Protein AF-0000000066281219 (afdb_homodimer)

Foldseek 3Di:
DAFAAEEEEEPLLVVLCVPPPAAEAECPPPDDLAVVLVVLLQDDHHYYYYDDAAADDLLLNVLSQYAFEYCDQWDHHPPDIFGGLHHDHSVRSVVDHNVNVVVSVVVSQVVQAVLLVLLVLLVCQVPFAEEEQDFLSNLLPHQLLRHAFAYDFDAFAFLVRNDDDDDPVVFFFDDALLLLVCVQPQGHFQEEEAEACAQCPSVVVNCVVPVPSSLNHQYEYEDLRYDDDPDPSYHYHNDHDQALVVVVVVQDDDQTAYEYEADDQDDDDPPDPVNLVVVQVSQQSQQRSCQVCLAAHQKYKTKAAQRDPDQKDKHWAQTWADTGQAALPGLITIGMAGGNGDDSYDLVVGDHTDIDMHGSVSSNVSSNVHYHNTGRPVSSRSSSCNRGHHYDDLLPDPDQTAYEAEDPLQAPVCPVPVVSSVVSLQRHQKYKAFADPDDDPPGRGDHDQLLQQQLPQFDQFKWKFQSSLVLSVCCQPPVVSRPSNRRHRSSSSRSMIMMHGHHHAQLAAFSSAPSLRNLVVLVVVCVVVDPQLCVVQVVCVVVVHAADSSLLSCNVVSHTHHRVVSVVCSQAPQLQAALVSNVVSCVVSVGDDSDDDPVCRGHRPDDLVNHLVSLVSCLVVCVVVVHDSVSSVVVNVVSVVD/DAFAAEEEEEPLLVVLCVPPPAAEAECPPPDDLAVVLVVLLQDDHHYYYYDDAAADDLLLNVLSQYAFEYCDQWDHHPPDIFGGLHHDHSVRSVVDHNVNVVVSVVVSQVVQAVLLVLLVLLVCQVPFAEEEQDFLSNLLPHALQRHAFAYDFDAFAFLVRNDDDDDPVVFFFDDAQLLLVCLQPQGHFQEEEAEQCAQCVSVVVNCVVPVPSSLNHQYEYEDLRYDDDPDPSYHYHNDHDQALVVVVVVQDDDQTAYEYEADDQDDDDPPDPVNLVVVQVSQQSQQVSCQVCLAAHQKYKTKAAQRDPDQKDKHWAQTWAATGQAALPGLITIGMAGGNGDTSYDLVVGDHTDIDMHGSVSSNVSSNVHYDNTGRPVSSRSSSCNRGHHYDDLLPDPDQTAYEAEDPLQAPVCPVPVVSSVVSLQRHQKYKAFADPDDDPPGRGDHDQLLQQQLPQFDQFKWKFQSSLVLSVCCLPPVVSRPSNRRHRSSSSRSMIMMHGHHDAQLACFSSAPSLRNLVVLVVVCVVVDVQLCVVQVVCVVVVHAADSSLLSCLVVSHTHHRVVSVVCSQAPQLQAALVSNVVSCVVSVGDDSDDDPVCRGHRPDDLVNHLVSLVSCLVVCVVVVHDSVSSVVVNVVSVVD

pLDDT: mean 94.57, std 4.47, range [68.69, 98.88]

Structure (mmCIF, N/CA/C/O backbone):
data_AF-0000000066281219-model_v1
#
loop_
_entity.id
_entity.type
_entity.pdbx_description
1 polymer 'Core protein VP4'
#
loop_
_atom_site.group_PDB
_atom_site.id
_atom_site.type_symbol
_atom_site.label_atom_id
_atom_site.label_alt_id
_atom_site.label_comp_id
_atom_site.label_asym_id
_atom_site.label_entity_id
_atom_site.label_seq_id
_atom_site.pdbx_PDB_ins_code
_atom_site.Cartn_x
_atom_site.Cartn_y
_atom_site.Cartn_z
_atom_site.occupancy
_atom_site.B_iso_or_equiv
_atom_site.auth_seq_id
_atom_site.auth_comp_id
_atom_site.auth_asym_id
_atom_site.auth_atom_id
_atom_site.pdbx_PDB_model_num
ATOM 1 N N . MET A 1 1 ? 6.137 2.543 -6.082 1 82.38 1 MET A N 1
ATOM 2 C CA . MET A 1 1 ? 5.281 2.287 -7.238 1 82.38 1 MET A CA 1
ATOM 3 C C . MET A 1 1 ? 5.273 0.803 -7.59 1 82.38 1 MET A C 1
ATOM 5 O O . MET A 1 1 ? 6.309 0.137 -7.516 1 82.38 1 MET A O 1
ATOM 9 N N . GLU A 1 2 ? 4.109 0.336 -7.914 1 89.69 2 GLU A N 1
ATOM 10 C CA . GLU A 1 2 ? 3.953 -1.062 -8.305 1 89.69 2 GLU A CA 1
ATOM 11 C C . GLU A 1 2 ? 4.273 -1.262 -9.781 1 89.69 2 GLU A C 1
ATOM 13 O O . GLU A 1 2 ? 4.156 -0.329 -10.578 1 89.69 2 GLU A O 1
ATOM 18 N N . PRO A 1 3 ? 4.754 -2.402 -10.109 1 93.5 3 PRO A N 1
ATOM 19 C CA . PRO A 1 3 ? 5.043 -2.664 -11.523 1 93.5 3 PRO A CA 1
ATOM 20 C C . PRO A 1 3 ? 3.777 -2.803 -12.367 1 93.5 3 PRO A C 1
ATOM 22 O O . PRO A 1 3 ? 2.83 -3.479 -11.961 1 93.5 3 PRO A O 1
ATOM 25 N N . TYR A 1 4 ? 3.801 -2.188 -13.516 1 94.94 4 TYR A N 1
ATOM 26 C CA . TYR A 1 4 ? 2.689 -2.27 -14.461 1 94.94 4 TYR A CA 1
ATOM 27 C C . TYR A 1 4 ? 3.152 -2.826 -15.805 1 94.94 4 TYR A C 1
ATOM 29 O O . TYR A 1 4 ? 4.297 -2.609 -16.203 1 94.94 4 TYR A O 1
ATOM 37 N N . ALA A 1 5 ? 2.275 -3.436 -16.438 1 97.75 5 ALA A N 1
ATOM 38 C CA . ALA A 1 5 ? 2.613 -4.109 -17.688 1 97.75 5 ALA A CA 1
ATOM 39 C C . ALA A 1 5 ? 2.418 -3.178 -18.891 1 97.75 5 ALA A C 1
ATOM 41 O O . ALA A 1 5 ? 1.586 -2.27 -18.844 1 97.75 5 ALA A O 1
ATOM 42 N N . ILE A 1 6 ? 3.23 -3.361 -19.859 1 98.5 6 ILE A N 1
ATOM 43 C CA . ILE A 1 6 ? 2.99 -2.828 -21.188 1 98.5 6 ILE A CA 1
ATOM 44 C C . ILE A 1 6 ? 2.395 -3.918 -22.078 1 98.5 6 ILE A C 1
ATOM 46 O O . ILE A 1 6 ? 3.084 -4.871 -22.453 1 98.5 6 ILE A O 1
ATOM 50 N N . LEU A 1 7 ? 1.175 -3.754 -22.406 1 98.69 7 LEU A N 1
ATOM 51 C CA . LEU A 1 7 ? 0.46 -4.723 -23.219 1 98.69 7 LEU A CA 1
ATOM 52 C C . LEU A 1 7 ? 0.588 -4.379 -24.703 1 98.69 7 LEU A C 1
ATOM 54 O O . LEU A 1 7 ? -0.244 -3.652 -25.25 1 98.69 7 LEU A O 1
ATOM 58 N N . TYR A 1 8 ? 1.59 -4.965 -25.312 1 98.69 8 TYR A N 1
ATOM 59 C CA . TYR A 1 8 ? 1.803 -4.723 -26.734 1 98.69 8 TYR A CA 1
ATOM 60 C C . TYR A 1 8 ? 0.806 -5.508 -27.578 1 98.69 8 TYR A C 1
ATOM 62 O O . TYR A 1 8 ? 0.7 -6.73 -27.438 1 98.69 8 TYR A O 1
ATOM 70 N N . VAL A 1 9 ? 0.146 -4.816 -28.469 1 98.19 9 VAL A N 1
ATOM 71 C CA . VAL A 1 9 ? -0.824 -5.484 -29.328 1 98.19 9 VAL A CA 1
ATOM 72 C C . VAL A 1 9 ? -0.464 -5.246 -30.797 1 98.19 9 VAL A C 1
ATOM 74 O O . VAL A 1 9 ? -0.007 -4.156 -31.156 1 98.19 9 VAL A O 1
ATOM 77 N N . THR A 1 10 ? -0.626 -6.234 -31.594 1 96.38 10 THR A N 1
ATOM 78 C CA . THR A 1 10 ? -0.388 -6.078 -33.031 1 96.38 10 THR A CA 1
ATOM 79 C C . THR A 1 10 ? -1.51 -5.273 -33.688 1 96.38 10 THR A C 1
ATOM 81 O O . THR A 1 10 ? -2.549 -5.035 -33.062 1 96.38 10 THR A O 1
ATOM 84 N N . GLN A 1 11 ? -1.334 -4.906 -34.875 1 94.38 11 GLN A N 1
ATOM 85 C CA . GLN A 1 11 ? -2.168 -3.936 -35.562 1 94.38 11 GLN A CA 1
ATOM 86 C C . GLN A 1 11 ? -3.607 -4.43 -35.688 1 94.38 11 GLN A C 1
ATOM 88 O O . GLN A 1 11 ? -4.547 -3.639 -35.625 1 94.38 11 GLN A O 1
ATOM 93 N N . GLU A 1 12 ? -3.797 -5.703 -35.781 1 94.06 12 GLU A N 1
ATOM 94 C CA . GLU A 1 12 ? -5.121 -6.281 -36 1 94.06 12 GLU A CA 1
ATOM 95 C C . GLU A 1 12 ? -6.008 -6.094 -34.781 1 94.06 12 GLU A C 1
ATOM 97 O O . GLU A 1 12 ? -7.234 -6.18 -34.875 1 94.06 12 GLU A O 1
ATOM 102 N N . ILE A 1 13 ? -5.398 -5.801 -33.656 1 96.31 13 ILE A N 1
ATOM 103 C CA . ILE A 1 13 ? -6.141 -5.711 -32.406 1 96.31 13 ILE A CA 1
ATOM 104 C C . ILE A 1 13 ? -6.406 -4.246 -32.062 1 96.31 13 ILE A C 1
ATOM 106 O O . ILE A 1 13 ? -7.211 -3.945 -31.172 1 96.31 13 ILE A O 1
ATOM 110 N N . GLU A 1 14 ? -5.871 -3.312 -32.719 1 94.94 14 GLU A N 1
ATOM 111 C CA . GLU A 1 14 ? -5.84 -1.894 -32.375 1 94.94 14 GLU A CA 1
ATOM 112 C C . GLU A 1 14 ? -7.25 -1.31 -32.312 1 94.94 14 GLU A C 1
ATOM 114 O O . GLU A 1 14 ? -7.52 -0.417 -31.5 1 94.94 14 GLU A O 1
ATOM 119 N N . TYR A 1 15 ? -8.156 -1.756 -33.094 1 94.12 15 TYR A N 1
ATOM 120 C CA . TYR A 1 15 ? -9.492 -1.175 -33.156 1 94.12 15 TYR A CA 1
ATOM 121 C C . TYR A 1 15 ? -10.234 -1.355 -31.844 1 94.12 15 TYR A C 1
ATOM 123 O O . TYR A 1 15 ? -11.07 -0.528 -31.484 1 94.12 15 TYR A O 1
ATOM 131 N N . LEU A 1 16 ? -9.914 -2.42 -31.078 1 94.56 16 LEU A N 1
ATOM 132 C CA . LEU A 1 16 ? -10.562 -2.684 -29.797 1 94.56 16 LEU A CA 1
ATOM 133 C C . LEU A 1 16 ? -10.156 -1.637 -28.766 1 94.56 16 LEU A C 1
ATOM 135 O O . LEU A 1 16 ? -10.914 -1.368 -27.828 1 94.56 16 LEU A O 1
ATOM 139 N N . LEU A 1 17 ? -9.008 -1.038 -28.953 1 95.62 17 LEU A N 1
ATOM 140 C CA . LEU A 1 17 ? -8.43 -0.17 -27.938 1 95.62 17 LEU A CA 1
ATOM 141 C C . LEU A 1 17 ? -9.156 1.171 -27.891 1 95.62 17 LEU A C 1
ATOM 143 O O . LEU A 1 17 ? -9 1.931 -26.922 1 95.62 17 LEU A O 1
ATOM 147 N N . LYS A 1 18 ? -10 1.416 -28.812 1 92.5 18 LYS A N 1
ATOM 148 C CA . LYS A 1 18 ? -10.773 2.656 -28.828 1 92.5 18 LYS A CA 1
ATOM 149 C C . LYS A 1 18 ? -11.68 2.754 -27.609 1 92.5 18 LYS A C 1
ATOM 151 O O . LYS A 1 18 ? -11.969 3.852 -27.125 1 92.5 18 LYS A O 1
ATOM 156 N N . ASP A 1 19 ? -12.031 1.665 -27.125 1 91.62 19 ASP A N 1
ATOM 157 C CA . ASP A 1 19 ? -12.969 1.619 -26 1 91.62 19 ASP A CA 1
ATOM 158 C C . ASP A 1 19 ? -12.258 1.311 -24.688 1 91.62 19 ASP A C 1
ATOM 160 O O . ASP A 1 19 ? -12.898 1.036 -23.672 1 91.62 19 ASP A O 1
ATOM 164 N N . SER A 1 20 ? -10.93 1.367 -24.781 1 94.19 20 SER A N 1
ATOM 165 C CA . SER A 1 20 ? -10.172 1.039 -23.578 1 94.19 20 SER A CA 1
ATOM 166 C C . SER A 1 20 ? -10.109 2.223 -22.609 1 94.19 20 SER A C 1
ATOM 168 O O . SER A 1 20 ? -10.055 3.377 -23.047 1 94.19 20 SER A O 1
ATOM 170 N N . PHE A 1 21 ? -10.141 1.916 -21.359 1 94.56 21 PHE A N 1
ATOM 171 C CA . PHE A 1 21 ? -9.953 2.953 -20.359 1 94.56 21 PHE A CA 1
ATOM 172 C C . PHE A 1 21 ? -8.5 3.016 -19.906 1 94.56 21 PHE A C 1
ATOM 174 O O . PHE A 1 21 ? -8.102 3.939 -19.188 1 94.56 21 PHE A O 1
ATOM 181 N N . LEU A 1 22 ? -7.691 2.018 -20.312 1 96 22 LEU A N 1
ATOM 182 C CA . LEU A 1 22 ? -6.246 2.086 -20.125 1 96 22 LEU A CA 1
ATOM 183 C C . LEU A 1 22 ? -5.602 3.008 -21.156 1 96 22 LEU A C 1
ATOM 185 O O . LEU A 1 22 ? -6.109 3.15 -22.266 1 96 22 LEU A O 1
ATOM 189 N N . PRO A 1 23 ? -4.535 3.584 -20.766 1 94.06 23 PRO A N 1
ATOM 190 C CA . PRO A 1 23 ? -3.85 4.449 -21.734 1 94.06 23 PRO A CA 1
ATOM 191 C C . PRO A 1 23 ? -3.24 3.672 -22.891 1 94.06 23 PRO A C 1
ATOM 193 O O . PRO A 1 23 ? -3.027 2.461 -22.797 1 94.06 23 PRO A O 1
ATOM 196 N N . LYS A 1 24 ? -3.062 4.422 -23.969 1 95.25 24 LYS A N 1
ATOM 197 C CA . LYS A 1 24 ? -2.445 3.883 -25.172 1 95.25 24 LYS A CA 1
ATOM 198 C C . LYS A 1 24 ? -1.124 4.586 -25.469 1 95.25 24 LYS A C 1
ATOM 200 O O . LYS A 1 24 ? -1.029 5.812 -25.375 1 95.25 24 LYS A O 1
ATOM 205 N N . TRP A 1 25 ? -0.096 3.801 -25.781 1 96.44 25 TRP A N 1
ATOM 206 C CA . TRP A 1 25 ? 1.247 4.297 -26.047 1 96.44 25 TRP A CA 1
ATOM 207 C C . TRP A 1 25 ? 1.679 3.934 -27.469 1 96.44 25 TRP A C 1
ATOM 209 O O . TRP A 1 25 ? 1.761 2.752 -27.812 1 96.44 25 TRP A O 1
ATOM 219 N N . GLU A 1 26 ? 1.957 4.934 -28.281 1 96.81 26 GLU A N 1
ATOM 220 C CA . GLU A 1 26 ? 2.428 4.727 -29.641 1 96.81 26 GLU A CA 1
ATOM 221 C C . GLU A 1 26 ? 3.951 4.691 -29.703 1 96.81 26 GLU A C 1
ATOM 223 O O . GLU A 1 26 ? 4.617 5.672 -29.359 1 96.81 26 GLU A O 1
ATOM 228 N N . LEU A 1 27 ? 4.434 3.65 -30.219 1 97.06 27 LEU A N 1
ATOM 229 C CA . LEU A 1 27 ? 5.875 3.416 -30.188 1 97.06 27 LEU A CA 1
ATOM 230 C C . LEU A 1 27 ? 6.539 3.939 -31.469 1 97.06 27 LEU A C 1
ATOM 232 O O . LEU A 1 27 ? 7.758 4.113 -31.5 1 97.06 27 LEU A O 1
ATOM 236 N N . ASP A 1 28 ? 5.613 4.293 -32.375 1 92.56 28 ASP A N 1
ATOM 237 C CA . ASP A 1 28 ? 6.18 4.727 -33.656 1 92.56 28 ASP A CA 1
ATOM 238 C C . ASP A 1 28 ? 6.895 6.07 -33.5 1 92.56 28 ASP A C 1
ATOM 240 O O . ASP A 1 28 ? 6.355 7.004 -32.906 1 92.56 28 ASP A O 1
ATOM 244 N N . GLY A 1 29 ? 8.062 6.234 -33.75 1 90.5 29 GLY A N 1
ATOM 245 C CA . GLY A 1 29 ? 8.82 7.469 -33.656 1 90.5 29 GLY A CA 1
ATOM 246 C C . GLY A 1 29 ? 9.953 7.395 -32.656 1 90.5 29 GLY A C 1
ATOM 247 O O . GLY A 1 29 ? 10.844 8.242 -32.656 1 90.5 29 GLY A O 1
ATOM 248 N N . ILE A 1 30 ? 9.789 6.422 -31.781 1 94 30 ILE A N 1
ATOM 249 C CA . ILE A 1 30 ? 10.859 6.246 -30.812 1 94 30 ILE A CA 1
ATOM 250 C C . ILE A 1 30 ? 12.039 5.523 -31.453 1 94 30 ILE A C 1
ATOM 252 O O . ILE A 1 30 ? 11.922 4.355 -31.844 1 94 30 ILE A O 1
ATOM 256 N N . LYS A 1 31 ? 13.18 6.23 -31.469 1 90.69 31 LYS A N 1
ATOM 257 C CA . LYS A 1 31 ? 14.266 5.707 -32.281 1 90.69 31 LYS A CA 1
ATOM 258 C C . LYS A 1 31 ? 15.438 5.242 -31.422 1 90.69 31 LYS A C 1
ATOM 260 O O . LYS A 1 31 ? 16.297 4.496 -31.891 1 90.69 31 LYS A O 1
ATOM 265 N N . ASP A 1 32 ? 15.445 5.723 -30.188 1 91.5 32 ASP A N 1
ATOM 266 C CA . ASP A 1 32 ? 16.594 5.363 -29.375 1 91.5 32 ASP A CA 1
ATOM 267 C C . ASP A 1 32 ? 16.156 4.863 -28 1 91.5 32 ASP A C 1
ATOM 269 O O . ASP A 1 32 ? 15.039 5.133 -27.562 1 91.5 32 ASP A O 1
ATOM 273 N N . LEU A 1 33 ? 17.078 4.223 -27.344 1 91.62 33 LEU A N 1
ATOM 274 C CA . LEU A 1 33 ? 16.844 3.557 -26.078 1 91.62 33 LEU A CA 1
ATOM 275 C C . LEU A 1 33 ? 16.5 4.57 -24.984 1 91.62 33 LEU A C 1
ATOM 277 O O . LEU A 1 33 ? 15.648 4.305 -24.125 1 91.62 33 LEU A O 1
ATOM 281 N N . ASN A 1 34 ? 17.109 5.637 -25.031 1 92.94 34 ASN A N 1
ATOM 282 C CA . ASN A 1 34 ? 16.891 6.641 -24 1 92.94 34 ASN A CA 1
ATOM 283 C C . ASN A 1 34 ? 15.477 7.219 -24.062 1 92.94 34 ASN A C 1
ATOM 285 O O . ASN A 1 34 ? 14.836 7.43 -23.031 1 92.94 34 ASN A O 1
ATOM 289 N N . THR A 1 35 ? 15.086 7.477 -25.25 1 94.12 35 THR A N 1
ATOM 290 C CA . THR A 1 35 ? 13.742 8.008 -25.438 1 94.12 35 THR A CA 1
ATOM 291 C C . THR A 1 35 ? 12.695 6.977 -25.016 1 94.12 35 THR A C 1
ATOM 293 O O . THR A 1 35 ? 11.68 7.328 -24.422 1 94.12 35 THR A O 1
ATOM 296 N N . LEU A 1 36 ? 12.953 5.738 -25.328 1 95.69 36 LEU A N 1
ATOM 297 C CA . LEU A 1 36 ? 12.055 4.672 -24.906 1 95.69 36 LEU A CA 1
ATOM 298 C C . LEU A 1 36 ? 11.938 4.613 -23.391 1 95.69 36 LEU A C 1
ATOM 300 O O . LEU A 1 36 ? 10.836 4.523 -22.844 1 95.69 36 LEU A O 1
ATOM 304 N N . TRP A 1 37 ? 13.07 4.711 -22.766 1 95.5 37 TRP A N 1
ATOM 305 C CA . TRP A 1 37 ? 13.141 4.645 -21.312 1 95.5 37 TRP A CA 1
ATOM 306 C C . TRP A 1 37 ? 12.422 5.832 -20.672 1 95.5 37 TRP A C 1
ATOM 308 O O . TRP A 1 37 ? 11.672 5.668 -19.703 1 95.5 37 TRP A O 1
ATOM 318 N N . LEU A 1 38 ? 12.562 6.98 -21.234 1 93.38 38 LEU A N 1
ATOM 319 C CA . LEU A 1 38 ? 11.953 8.195 -20.703 1 93.38 38 LEU A CA 1
ATOM 320 C C . LEU A 1 38 ? 10.438 8.172 -20.875 1 93.38 38 LEU A C 1
ATOM 322 O O . LEU A 1 38 ? 9.695 8.484 -19.938 1 93.38 38 LEU A O 1
ATOM 326 N N . GLU A 1 39 ? 9.984 7.75 -22.016 1 94.5 39 GLU A N 1
ATOM 327 C CA . GLU A 1 39 ? 8.547 7.703 -22.266 1 94.5 39 GLU A CA 1
ATOM 328 C C . GLU A 1 39 ? 7.867 6.633 -21.422 1 94.5 39 GLU A C 1
ATOM 330 O O . GLU A 1 39 ? 6.809 6.879 -20.828 1 94.5 39 GLU A O 1
ATOM 335 N N . ARG A 1 40 ? 8.523 5.555 -21.359 1 95 40 ARG A N 1
ATOM 336 C CA . ARG A 1 40 ? 8.008 4.48 -20.516 1 95 40 ARG A CA 1
ATOM 337 C C . ARG A 1 40 ? 7.926 4.914 -19.062 1 95 40 ARG A C 1
ATOM 339 O O . ARG A 1 40 ? 6.996 4.535 -18.344 1 95 40 ARG A O 1
ATOM 346 N N . GLY A 1 41 ? 8.883 5.656 -18.688 1 93.69 41 GLY A N 1
ATOM 347 C CA . GLY A 1 41 ? 8.992 6.078 -17.297 1 93.69 41 GLY A CA 1
ATOM 348 C C . GLY A 1 41 ? 7.875 7.008 -16.859 1 93.69 41 GLY A C 1
ATOM 349 O O . GLY A 1 41 ? 7.66 7.211 -15.672 1 93.69 41 GLY A O 1
ATOM 350 N N . ARG A 1 42 ? 7.078 7.473 -17.797 1 92.56 42 ARG A N 1
ATOM 351 C CA . ARG A 1 42 ? 6.004 8.414 -17.484 1 92.56 42 ARG A CA 1
ATOM 352 C C . ARG A 1 42 ? 4.695 7.68 -17.219 1 92.56 42 ARG A C 1
ATOM 354 O O . ARG A 1 42 ? 3.719 8.281 -16.781 1 92.56 42 ARG A O 1
ATOM 361 N N . MET A 1 43 ? 4.695 6.445 -17.438 1 92.38 43 MET A N 1
ATOM 362 C CA . MET A 1 43 ? 3.467 5.668 -17.312 1 92.38 43 MET A CA 1
ATOM 363 C C . MET A 1 43 ? 3.305 5.133 -15.891 1 92.38 43 MET A C 1
ATOM 365 O O . MET A 1 43 ? 4.262 4.637 -15.297 1 92.38 43 MET A O 1
ATOM 369 N N . ALA A 1 44 ? 2.057 5.227 -15.391 1 91.81 44 ALA A N 1
ATOM 370 C CA . ALA A 1 44 ? 1.84 4.902 -13.984 1 91.81 44 ALA A CA 1
ATOM 371 C C . ALA A 1 44 ? 0.818 3.781 -13.828 1 91.81 44 ALA A C 1
ATOM 373 O O . ALA A 1 44 ? 0.349 3.508 -12.719 1 91.81 44 ALA A O 1
ATOM 374 N N . CYS A 1 45 ? 0.422 3.137 -14.859 1 94.12 45 CYS A N 1
ATOM 375 C CA . CYS A 1 45 ? -0.505 2.012 -14.836 1 94.12 45 CYS A CA 1
ATOM 376 C C . CYS A 1 45 ? -0.313 1.114 -16.047 1 94.12 45 CYS A C 1
ATOM 378 O O . CYS A 1 45 ? 0.538 1.386 -16.891 1 94.12 45 CYS A O 1
ATOM 380 N N . ASP A 1 46 ? -1.003 0.019 -16.031 1 96.88 46 ASP A N 1
ATOM 381 C CA . ASP A 1 46 ? -0.963 -0.824 -17.219 1 96.88 46 ASP A CA 1
ATOM 382 C C . ASP A 1 46 ? -1.349 -0.032 -18.469 1 96.88 46 ASP A C 1
ATOM 384 O O . ASP A 1 46 ? -2.254 0.803 -18.422 1 96.88 46 ASP A O 1
ATOM 388 N N . THR A 1 47 ? -0.621 -0.248 -19.531 1 97.5 47 THR A N 1
ATOM 389 C CA . THR A 1 47 ? -0.777 0.559 -20.734 1 97.5 47 THR A CA 1
ATOM 390 C C . THR A 1 47 ? -0.69 -0.312 -21.984 1 97.5 47 THR A C 1
ATOM 392 O O . THR A 1 47 ? 0.142 -1.218 -22.062 1 97.5 47 THR A O 1
ATOM 395 N N . TYR A 1 48 ? -1.581 -0.056 -22.891 1 98.19 48 TYR A N 1
ATOM 396 C CA . TYR A 1 48 ? -1.475 -0.717 -24.188 1 98.19 48 TYR A CA 1
ATOM 397 C C . TYR A 1 48 ? -0.432 -0.034 -25.062 1 98.19 48 TYR A C 1
ATOM 399 O O . TYR A 1 48 ? -0.31 1.192 -25.047 1 98.19 48 TYR A O 1
ATOM 407 N N . ALA A 1 49 ? 0.326 -0.776 -25.766 1 98.38 49 ALA A N 1
ATOM 408 C CA . ALA A 1 49 ? 1.324 -0.239 -26.688 1 98.38 49 ALA A CA 1
ATOM 409 C C . ALA A 1 49 ? 1.11 -0.774 -28.109 1 98.38 49 ALA A C 1
ATOM 411 O O . ALA A 1 49 ? 0.771 -1.945 -28.281 1 98.38 49 ALA A O 1
ATOM 412 N N . ILE A 1 50 ? 1.296 0.118 -29.078 1 97.75 50 ILE A N 1
ATOM 413 C CA . ILE A 1 50 ? 1.194 -0.234 -30.484 1 97.75 50 ILE A CA 1
ATOM 414 C C . ILE A 1 50 ? 2.383 0.346 -31.25 1 97.75 50 ILE A C 1
ATOM 416 O O . ILE A 1 50 ? 3.012 1.305 -30.797 1 97.75 50 ILE A O 1
ATOM 420 N N . GLY A 1 51 ? 2.668 -0.303 -32.375 1 97.06 51 GLY A N 1
ATOM 421 C CA . GLY A 1 51 ? 3.736 0.216 -33.219 1 97.06 51 GLY A CA 1
ATOM 422 C C . GLY A 1 51 ? 4.844 -0.791 -33.469 1 97.06 51 GLY A C 1
ATOM 423 O O . GLY A 1 51 ? 4.711 -1.967 -33.125 1 97.06 51 GLY A O 1
ATOM 424 N N . LYS A 1 52 ? 5.918 -0.327 -34.062 1 95.62 52 LYS A N 1
ATOM 425 C CA . LYS A 1 52 ? 7.035 -1.192 -34.438 1 95.62 52 LYS A CA 1
ATOM 426 C C . LYS A 1 52 ? 7.965 -1.436 -33.25 1 95.62 52 LYS A C 1
ATOM 428 O O . LYS A 1 52 ? 8.273 -0.51 -32.5 1 95.62 52 LYS A O 1
ATOM 433 N N . ILE A 1 53 ? 8.383 -2.682 -33.094 1 96.69 53 ILE A N 1
ATOM 434 C CA . ILE A 1 53 ? 9.242 -3.01 -31.984 1 96.69 53 ILE A CA 1
ATOM 435 C C . ILE A 1 53 ? 10.461 -3.797 -32.469 1 96.69 53 ILE A C 1
ATOM 437 O O . ILE A 1 53 ? 11.227 -4.328 -31.672 1 96.69 53 ILE A O 1
ATOM 441 N N . GLU A 1 54 ? 10.766 -3.869 -33.75 1 96.19 54 GLU A N 1
ATOM 442 C CA . GLU A 1 54 ? 11.781 -4.723 -34.375 1 96.19 54 GLU A CA 1
ATOM 443 C C . GLU A 1 54 ? 13.188 -4.211 -34.094 1 96.19 54 GLU A C 1
ATOM 445 O O . GLU A 1 54 ? 14.172 -4.934 -34.281 1 96.19 54 GLU A O 1
ATOM 450 N N . GLN A 1 55 ? 13.328 -3.068 -33.656 1 95.62 55 GLN A N 1
ATOM 451 C CA . GLN A 1 55 ? 14.648 -2.502 -33.375 1 95.62 55 GLN A CA 1
ATOM 452 C C . GLN A 1 55 ? 15.117 -2.816 -31.969 1 95.62 55 GLN A C 1
ATOM 454 O O . GLN A 1 55 ? 16.266 -2.531 -31.609 1 95.62 55 GLN A O 1
ATOM 459 N N . TRP A 1 56 ? 14.273 -3.434 -31.156 1 96.81 56 TRP A N 1
ATOM 460 C CA . TRP A 1 56 ? 14.625 -3.721 -29.766 1 96.81 56 TRP A CA 1
ATOM 461 C C . TRP A 1 56 ? 14.789 -5.223 -29.547 1 96.81 56 TRP A C 1
ATOM 463 O O . TRP A 1 56 ? 14.133 -6.027 -30.203 1 96.81 56 TRP A O 1
ATOM 473 N N . SER A 1 57 ? 15.641 -5.605 -28.594 1 97.25 57 SER A N 1
ATOM 474 C CA . SER A 1 57 ? 15.789 -7.008 -28.219 1 97.25 57 SER A CA 1
ATOM 475 C C . SER A 1 57 ? 14.68 -7.449 -27.266 1 97.25 57 SER A C 1
ATOM 477 O O . SER A 1 57 ? 13.992 -6.613 -26.688 1 97.25 57 SER A O 1
ATOM 479 N N . VAL A 1 58 ? 14.484 -8.719 -27.141 1 97.75 58 VAL A N 1
ATOM 480 C CA . VAL A 1 58 ? 13.445 -9.266 -26.266 1 97.75 58 VAL A CA 1
ATOM 481 C C . VAL A 1 58 ? 13.742 -8.906 -24.812 1 97.75 58 VAL A C 1
ATOM 483 O O . VAL A 1 58 ? 12.844 -8.555 -24.062 1 97.75 58 VAL A O 1
ATOM 486 N N . ARG A 1 59 ? 15.023 -8.977 -24.438 1 97.94 59 ARG A N 1
ATOM 487 C CA . ARG A 1 59 ? 15.383 -8.664 -23.047 1 97.94 59 ARG A CA 1
ATOM 488 C C . ARG A 1 59 ? 15.125 -7.191 -22.734 1 97.94 59 ARG A C 1
ATOM 490 O O . ARG A 1 59 ? 14.695 -6.852 -21.641 1 97.94 59 ARG A O 1
ATOM 497 N N . GLN A 1 60 ? 15.375 -6.34 -23.703 1 97.69 60 GLN A N 1
ATOM 498 C CA . GLN A 1 60 ? 15.094 -4.922 -23.5 1 97.69 60 GLN A CA 1
ATOM 499 C C . GLN A 1 60 ? 13.602 -4.676 -23.297 1 97.69 60 GLN A C 1
ATOM 501 O O . GLN A 1 60 ? 13.211 -3.953 -22.391 1 97.69 60 GLN A O 1
ATOM 506 N N . LEU A 1 61 ? 12.828 -5.289 -24.109 1 98.19 61 LEU A N 1
ATOM 507 C CA . LEU A 1 61 ? 11.383 -5.09 -24.016 1 98.19 61 LEU A CA 1
ATOM 508 C C . LEU A 1 61 ? 10.844 -5.727 -22.734 1 98.19 61 LEU A C 1
ATOM 510 O O . LEU A 1 61 ? 9.977 -5.152 -22.062 1 98.19 61 LEU A O 1
ATOM 514 N N . ARG A 1 62 ? 11.367 -6.895 -22.359 1 98.56 62 ARG A N 1
ATOM 515 C CA . ARG A 1 62 ? 10.969 -7.523 -21.109 1 98.56 62 ARG A CA 1
ATOM 516 C C . ARG A 1 62 ? 11.375 -6.668 -19.906 1 98.56 62 ARG A C 1
ATOM 518 O O . ARG A 1 62 ? 10.648 -6.594 -18.922 1 98.56 62 ARG A O 1
ATOM 525 N N . ALA A 1 63 ? 12.516 -6.016 -20.047 1 98.12 63 ALA A N 1
ATOM 526 C CA . ALA A 1 63 ? 12.953 -5.113 -18.984 1 98.12 63 ALA A CA 1
ATOM 527 C C . ALA A 1 63 ? 11.961 -3.971 -18.781 1 98.12 63 ALA A C 1
ATOM 529 O O . ALA A 1 63 ? 11.789 -3.473 -17.672 1 98.12 63 ALA A O 1
ATOM 530 N N . HIS A 1 64 ? 11.305 -3.611 -19.891 1 98 64 HIS A N 1
ATOM 531 C CA . HIS A 1 64 ? 10.273 -2.586 -19.844 1 98 64 HIS A CA 1
ATOM 532 C C . HIS A 1 64 ? 8.906 -3.195 -19.516 1 98 64 HIS A C 1
ATOM 534 O O . HIS A 1 64 ? 7.891 -2.502 -19.562 1 98 64 HIS A O 1
ATOM 540 N N . ARG A 1 65 ? 8.828 -4.52 -19.281 1 98.06 65 ARG A N 1
ATOM 541 C CA . ARG A 1 65 ? 7.66 -5.258 -18.812 1 98.06 65 ARG A CA 1
ATOM 542 C C . ARG A 1 65 ? 6.648 -5.453 -19.938 1 98.06 65 ARG A C 1
ATOM 544 O O . ARG A 1 65 ? 5.438 -5.406 -19.703 1 98.06 65 ARG A O 1
ATOM 551 N N . PHE A 1 66 ? 7.094 -5.656 -21.109 1 98.5 66 PHE A N 1
ATOM 552 C CA . PHE A 1 66 ? 6.234 -5.895 -22.266 1 98.5 66 PHE A CA 1
ATOM 553 C C . PHE A 1 66 ? 5.609 -7.281 -22.203 1 98.5 66 PHE A C 1
ATOM 555 O O . PHE A 1 66 ? 6.293 -8.258 -21.891 1 98.5 66 PHE A O 1
ATOM 562 N N . LEU A 1 67 ? 4.387 -7.375 -22.438 1 98.62 67 LEU A N 1
ATOM 563 C CA . LEU A 1 67 ? 3.627 -8.578 -22.75 1 98.62 67 LEU A CA 1
ATOM 564 C C . LEU A 1 67 ? 3.127 -8.547 -24.203 1 98.62 67 LEU A C 1
ATOM 566 O O . LEU A 1 67 ? 2.482 -7.578 -24.609 1 98.62 67 LEU A O 1
ATOM 570 N N . PHE A 1 68 ? 3.373 -9.57 -24.938 1 98.69 68 PHE A N 1
ATOM 571 C CA . PHE A 1 68 ? 3.09 -9.562 -26.375 1 98.69 68 PHE A CA 1
ATOM 572 C C . PHE A 1 68 ? 1.765 -10.258 -26.656 1 98.69 68 PHE A C 1
ATOM 574 O O . PHE A 1 68 ? 1.618 -11.453 -26.406 1 98.69 68 PHE A O 1
ATOM 581 N N . ILE A 1 69 ? 0.831 -9.508 -27.203 1 98.56 69 ILE A N 1
ATOM 582 C CA . ILE A 1 69 ? -0.483 -10.016 -27.578 1 98.56 69 ILE A CA 1
ATOM 583 C C . ILE A 1 69 ? -0.66 -9.891 -29.094 1 98.56 69 ILE A C 1
ATOM 585 O O . ILE A 1 69 ? -0.535 -8.805 -29.656 1 98.56 69 ILE A O 1
ATOM 589 N N . SER A 1 70 ? -0.938 -11.016 -29.75 1 97.88 70 SER A N 1
ATOM 590 C CA . SER A 1 70 ? -0.945 -10.984 -31.219 1 97.88 70 SER A CA 1
ATOM 591 C C . SER A 1 70 ? -1.939 -11.992 -31.781 1 97.88 70 SER A C 1
ATOM 593 O O . SER A 1 70 ? -2.336 -12.938 -31.094 1 97.88 70 SER A O 1
ATOM 595 N N . THR A 1 71 ? -2.389 -11.742 -32.938 1 96.5 71 THR A N 1
ATOM 596 C CA . THR A 1 71 ? -3.162 -12.711 -33.719 1 96.5 71 THR A CA 1
ATOM 597 C C . THR A 1 71 ? -2.248 -13.562 -34.594 1 96.5 71 THR A C 1
ATOM 599 O O . THR A 1 71 ? -2.686 -14.562 -35.156 1 96.5 71 THR A O 1
ATOM 602 N N . LYS A 1 72 ? -1.01 -13.18 -34.656 1 94.94 72 LYS A N 1
ATOM 603 C CA . LYS A 1 72 ? -0.003 -13.953 -35.375 1 94.94 72 LYS A CA 1
ATOM 604 C C . LYS A 1 72 ? 0.783 -14.852 -34.406 1 94.94 72 LYS A C 1
ATOM 606 O O . LYS A 1 72 ? 0.989 -14.5 -33.25 1 94.94 72 LYS A O 1
ATOM 611 N N . ARG A 1 73 ? 1.304 -15.906 -34.906 1 95 73 ARG A N 1
ATOM 612 C CA . ARG A 1 73 ? 1.979 -16.891 -34.062 1 95 73 ARG A CA 1
ATOM 613 C C . ARG A 1 73 ? 3.424 -16.469 -33.781 1 95 73 ARG A C 1
ATOM 615 O O . ARG A 1 73 ? 4.07 -17.016 -32.875 1 95 73 ARG A O 1
ATOM 622 N N . LYS A 1 74 ? 3.85 -15.523 -34.625 1 96.69 74 LYS A N 1
ATOM 623 C CA . LYS A 1 74 ? 5.238 -15.102 -34.469 1 96.69 74 LYS A CA 1
ATOM 624 C C . LYS A 1 74 ? 5.352 -13.578 -34.438 1 96.69 74 LYS A C 1
ATOM 626 O O . LYS A 1 74 ? 4.625 -12.891 -35.188 1 96.69 74 LYS A O 1
ATOM 631 N N . ILE A 1 75 ? 6.234 -13.117 -33.594 1 97.06 75 ILE A N 1
ATOM 632 C CA . ILE A 1 75 ? 6.578 -11.703 -33.531 1 97.06 75 ILE A CA 1
ATOM 633 C C . ILE A 1 75 ? 8.078 -11.523 -33.719 1 97.06 75 ILE A C 1
ATOM 635 O O . ILE A 1 75 ? 8.891 -12.148 -33.031 1 97.06 75 ILE A O 1
ATOM 639 N N . ARG A 1 76 ? 8.453 -10.719 -34.656 1 97.25 76 ARG A N 1
ATOM 640 C CA . ARG A 1 76 ? 9.852 -10.492 -34.969 1 97.25 76 ARG A CA 1
ATOM 641 C C . ARG A 1 76 ? 10.43 -9.352 -34.156 1 97.25 76 ARG A C 1
ATOM 643 O O . ARG A 1 76 ? 9.859 -8.258 -34.125 1 97.25 76 ARG A O 1
ATOM 650 N N . LEU A 1 77 ? 11.492 -9.617 -33.5 1 97.69 77 LEU A N 1
ATOM 651 C CA . LEU A 1 77 ? 12.25 -8.609 -32.75 1 97.69 77 LEU A CA 1
ATOM 652 C C . LEU A 1 77 ? 13.664 -8.469 -33.312 1 97.69 77 LEU A C 1
ATOM 654 O O . LEU A 1 77 ? 13.992 -9.078 -34.344 1 97.69 77 LEU A O 1
ATOM 658 N N . LYS A 1 78 ? 14.484 -7.633 -32.75 1 96.31 78 LYS A N 1
ATOM 659 C CA . LYS A 1 78 ? 15.812 -7.324 -33.25 1 96.31 78 LYS A CA 1
ATOM 660 C C . LYS A 1 78 ? 16.688 -8.578 -33.312 1 96.31 78 LYS A C 1
ATOM 662 O O . LYS A 1 78 ? 17.422 -8.781 -34.281 1 96.31 78 LYS A O 1
ATOM 667 N N . ASP A 1 79 ? 16.578 -9.367 -32.281 1 95.81 79 ASP A N 1
ATOM 668 C CA . ASP A 1 79 ? 17.562 -10.43 -32.125 1 95.81 79 ASP A CA 1
ATOM 669 C C . ASP A 1 79 ? 16.922 -11.805 -32.312 1 95.81 79 ASP A C 1
ATOM 671 O O . ASP A 1 79 ? 17.625 -12.812 -32.438 1 95.81 79 ASP A O 1
ATOM 675 N N . CYS A 1 80 ? 15.562 -11.867 -32.281 1 95.94 80 CYS A N 1
ATOM 676 C CA . CYS A 1 80 ? 14.938 -13.18 -32.438 1 95.94 80 CYS A CA 1
ATOM 677 C C . CYS A 1 80 ? 13.469 -13.039 -32.812 1 95.94 80 CYS A C 1
ATOM 679 O O . CYS A 1 80 ? 12.969 -11.93 -32.969 1 95.94 80 CYS A O 1
ATOM 681 N N . THR A 1 81 ? 12.922 -14.156 -33.125 1 97.25 81 THR A N 1
ATOM 682 C CA . THR A 1 81 ? 11.477 -14.289 -33.312 1 97.25 81 THR A CA 1
ATOM 683 C C . THR A 1 81 ? 10.852 -15.062 -32.156 1 97.25 81 THR A C 1
ATOM 685 O O . THR A 1 81 ? 11.359 -16.109 -31.75 1 97.25 81 THR A O 1
ATOM 688 N N . ILE A 1 82 ? 9.812 -14.5 -31.609 1 97.69 82 ILE A N 1
ATOM 689 C CA . ILE A 1 82 ? 9.227 -15.141 -30.438 1 97.69 82 ILE A CA 1
ATOM 690 C C . ILE A 1 82 ? 7.758 -15.461 -30.719 1 97.69 82 ILE A C 1
ATOM 692 O O . ILE A 1 82 ? 7.145 -14.883 -31.609 1 97.69 82 ILE A O 1
ATOM 696 N N . SER A 1 83 ? 7.266 -16.438 -29.953 1 97.81 83 SER A N 1
ATOM 697 C CA . SER A 1 83 ? 5.82 -16.625 -29.891 1 97.81 83 SER A CA 1
ATOM 698 C C . SER A 1 83 ? 5.176 -15.594 -28.969 1 97.81 83 SER A C 1
ATOM 700 O O . SER A 1 83 ? 5.754 -15.227 -27.938 1 97.81 83 SER A O 1
ATOM 702 N N . PRO A 1 84 ? 4.02 -15.117 -29.406 1 98.19 84 PRO A N 1
ATOM 703 C CA . PRO A 1 84 ? 3.357 -14.172 -28.5 1 98.19 84 PRO A CA 1
ATOM 704 C C . PRO A 1 84 ? 3.02 -14.781 -27.141 1 98.19 84 PRO A C 1
ATOM 706 O O . PRO A 1 84 ? 2.852 -16 -27.031 1 98.19 84 PRO A O 1
ATOM 709 N N . ASP A 1 85 ? 2.984 -13.977 -26.156 1 98.5 85 ASP A N 1
ATOM 710 C CA . ASP A 1 85 ? 2.576 -14.43 -24.828 1 98.5 85 ASP A CA 1
ATOM 711 C C . ASP A 1 85 ? 1.099 -14.812 -24.812 1 98.5 85 ASP A C 1
ATOM 713 O O . ASP A 1 85 ? 0.709 -15.766 -24.141 1 98.5 85 ASP A O 1
ATOM 717 N N . ILE A 1 86 ? 0.303 -14.008 -25.469 1 98.06 86 ILE A N 1
ATOM 718 C CA . ILE A 1 86 ? -1.126 -14.258 -25.625 1 98.06 86 ILE A CA 1
ATOM 719 C C . ILE A 1 86 ? -1.487 -14.273 -27.109 1 98.06 86 ILE A C 1
ATOM 721 O O . ILE A 1 86 ? -1.44 -13.242 -27.781 1 98.06 86 ILE A O 1
ATOM 725 N N . PHE A 1 87 ? -1.825 -15.406 -27.578 1 97.62 87 PHE A N 1
ATOM 726 C CA . PHE A 1 87 ? -2.223 -15.594 -28.969 1 97.62 87 PHE A CA 1
ATOM 727 C C . PHE A 1 87 ? -3.74 -15.617 -29.094 1 97.62 87 PHE A C 1
ATOM 729 O O . PHE A 1 87 ? -4.422 -16.328 -28.344 1 97.62 87 PHE A O 1
ATOM 736 N N . ILE A 1 88 ? -4.277 -14.844 -30 1 96.44 88 ILE A N 1
ATOM 737 C CA . ILE A 1 88 ? -5.711 -14.781 -30.234 1 96.44 88 ILE A CA 1
ATOM 738 C C . ILE A 1 88 ? -5.992 -15.07 -31.719 1 96.44 88 ILE A C 1
ATOM 740 O O . ILE A 1 88 ? -5.441 -14.398 -32.594 1 96.44 88 ILE A O 1
ATOM 744 N N . LEU A 1 89 ? -6.906 -16.016 -31.922 1 94.81 89 LEU A N 1
ATOM 745 C CA . LEU A 1 89 ? -7.297 -16.297 -33.312 1 94.81 89 LEU A CA 1
ATOM 746 C C . LEU A 1 89 ? -8.062 -15.109 -33.906 1 94.81 89 LEU A C 1
ATOM 748 O O . LEU A 1 89 ? -8.93 -14.531 -33.25 1 94.81 89 LEU A O 1
ATOM 752 N N . LYS A 1 90 ? -7.738 -14.797 -35.156 1 92.44 90 LYS A N 1
ATOM 753 C CA . LYS A 1 90 ? -8.383 -13.672 -35.812 1 92.44 90 LYS A CA 1
ATOM 754 C C . LYS A 1 90 ? -9.898 -13.828 -35.812 1 92.44 90 LYS A C 1
ATOM 756 O O . LYS A 1 90 ? -10.625 -12.852 -35.625 1 92.44 90 LYS A O 1
ATOM 761 N N . LYS A 1 91 ? -10.328 -15 -36.031 1 91.44 91 LYS A N 1
ATOM 762 C CA . LYS A 1 91 ? -11.758 -15.281 -36.062 1 91.44 91 LYS A CA 1
ATOM 763 C C . LYS A 1 91 ? -12.414 -15.039 -34.719 1 91.44 91 LYS A C 1
ATOM 765 O O . LYS A 1 91 ? -13.547 -14.547 -34.656 1 91.44 91 LYS A O 1
ATOM 770 N N . GLU A 1 92 ? -11.734 -15.336 -33.719 1 91.56 92 GLU A N 1
ATOM 771 C CA . GLU A 1 92 ? -12.25 -15.141 -32.375 1 91.56 92 GLU A CA 1
ATOM 772 C C . GLU A 1 92 ? -12.258 -13.664 -31.984 1 91.56 92 GLU A C 1
ATOM 774 O O . GLU A 1 92 ? -13.164 -13.203 -31.281 1 91.56 92 GLU A O 1
ATOM 779 N N . LEU A 1 93 ? -11.297 -12.914 -32.469 1 92.56 93 LEU A N 1
ATOM 780 C CA . LEU A 1 93 ? -11.125 -11.508 -32.125 1 92.56 93 LEU A CA 1
ATOM 781 C C . LEU A 1 93 ? -12.32 -10.688 -32.594 1 92.56 93 LEU A C 1
ATOM 783 O O . LEU A 1 93 ? -12.703 -9.703 -31.953 1 92.56 93 LEU A O 1
ATOM 787 N N . LYS A 1 94 ? -12.945 -11.109 -33.656 1 90.38 94 LYS A N 1
ATOM 788 C CA . LYS A 1 94 ? -14.07 -10.375 -34.25 1 90.38 94 LYS A CA 1
ATOM 789 C C . LYS A 1 94 ? -15.266 -10.367 -33.281 1 90.38 94 LYS A C 1
ATOM 791 O O . LYS A 1 94 ? -16.094 -9.453 -33.344 1 90.38 94 LYS A O 1
ATOM 796 N N . GLU A 1 95 ? -15.242 -11.312 -32.469 1 90.25 95 GLU A N 1
ATOM 797 C CA . GLU A 1 95 ? -16.375 -11.438 -31.531 1 90.25 95 GLU A CA 1
ATOM 798 C C . GLU A 1 95 ? -16.094 -10.727 -30.219 1 90.25 95 GLU A C 1
ATOM 800 O O . GLU A 1 95 ? -16.969 -10.625 -29.359 1 90.25 95 GLU A O 1
ATOM 805 N N . TYR A 1 96 ? -14.938 -10.141 -30.109 1 91.19 96 TYR A N 1
ATOM 806 C CA . TYR A 1 96 ? -14.539 -9.594 -28.828 1 91.19 96 TYR A CA 1
ATOM 807 C C . TYR A 1 96 ? -14.922 -8.125 -28.719 1 91.19 96 TYR A C 1
ATOM 809 O O . TYR A 1 96 ? -14.781 -7.367 -29.672 1 91.19 96 TYR A O 1
ATOM 817 N N . ASP A 1 97 ? -15.562 -7.809 -27.641 1 93.12 97 ASP A N 1
ATOM 818 C CA . ASP A 1 97 ? -15.531 -6.418 -27.203 1 93.12 97 ASP A CA 1
ATOM 819 C C . ASP A 1 97 ? -14.383 -6.18 -26.219 1 93.12 97 ASP A C 1
ATOM 821 O O . ASP A 1 97 ? -13.609 -7.094 -25.922 1 93.12 97 ASP A O 1
ATOM 825 N N . MET A 1 98 ? -14.172 -4.992 -25.766 1 94.62 98 MET A N 1
ATOM 826 C CA . MET A 1 98 ? -13.031 -4.633 -24.922 1 94.62 98 MET A CA 1
ATOM 827 C C . MET A 1 98 ? -13.055 -5.406 -23.609 1 94.62 98 MET A C 1
ATOM 829 O O . MET A 1 98 ? -12.016 -5.848 -23.125 1 94.62 98 MET A O 1
ATOM 833 N N . LYS A 1 99 ? -14.227 -5.582 -23.047 1 92.19 99 LYS A N 1
ATOM 834 C CA . LYS A 1 99 ? -14.359 -6.305 -21.781 1 92.19 99 LYS A CA 1
ATOM 835 C C . LYS A 1 99 ? -13.938 -7.762 -21.938 1 92.19 99 LYS A C 1
ATOM 837 O O . LYS A 1 99 ? -13.203 -8.297 -21.094 1 92.19 99 LYS A O 1
ATOM 842 N N . ARG A 1 100 ? -14.391 -8.367 -22.953 1 93.19 100 ARG A N 1
ATOM 843 C CA . ARG A 1 100 ? -14.031 -9.758 -23.219 1 93.19 100 ARG A CA 1
ATOM 844 C C . ARG A 1 100 ? -12.539 -9.883 -23.5 1 93.19 100 ARG A C 1
ATOM 846 O O . ARG A 1 100 ? -11.898 -10.859 -23.094 1 93.19 100 ARG A O 1
ATOM 853 N N . PHE A 1 101 ? -12.039 -8.93 -24.281 1 96.38 101 PHE A N 1
ATOM 854 C CA . PHE A 1 101 ? -10.609 -8.914 -24.594 1 96.38 101 PHE A CA 1
ATOM 855 C C . PHE A 1 101 ? -9.781 -8.812 -23.312 1 96.38 101 PHE A C 1
ATOM 857 O O . PHE A 1 101 ? -8.836 -9.578 -23.125 1 96.38 101 PHE A O 1
ATOM 864 N N . GLU A 1 102 ? -10.133 -7.922 -22.406 1 96.56 102 GLU A N 1
ATOM 865 C CA . GLU A 1 102 ? -9.422 -7.734 -21.141 1 96.56 102 GLU A CA 1
ATOM 866 C C . GLU A 1 102 ? -9.562 -8.961 -20.25 1 96.56 102 GLU A C 1
ATOM 868 O O . GLU A 1 102 ? -8.617 -9.328 -19.531 1 96.56 102 GLU A O 1
ATOM 873 N N . THR A 1 103 ? -10.688 -9.617 -20.266 1 94.5 103 THR A N 1
ATOM 874 C CA . THR A 1 103 ? -10.891 -10.844 -19.5 1 94.5 103 THR A CA 1
ATOM 875 C C . THR A 1 103 ? -9.961 -11.945 -19.984 1 94.5 103 THR A C 1
ATOM 877 O O . THR A 1 103 ? -9.391 -12.688 -19.188 1 94.5 103 THR A O 1
ATOM 880 N N . LEU A 1 104 ? -9.844 -12.008 -21.328 1 95.19 104 LEU A N 1
ATOM 881 C CA . LEU A 1 104 ? -8.922 -12.984 -21.891 1 95.19 104 LEU A CA 1
ATOM 882 C C . LEU A 1 104 ? -7.496 -12.727 -21.422 1 95.19 104 LEU A C 1
ATOM 884 O O . LEU A 1 104 ? -6.777 -13.664 -21.078 1 95.19 104 LEU A O 1
ATOM 888 N N . ILE A 1 105 ? -7.109 -11.445 -21.422 1 96.88 105 ILE A N 1
ATOM 889 C CA . ILE A 1 105 ? -5.77 -11.086 -20.984 1 96.88 105 ILE A CA 1
ATOM 890 C C . ILE A 1 105 ? -5.566 -11.531 -19.531 1 96.88 105 ILE A C 1
ATOM 892 O O . ILE A 1 105 ? -4.559 -12.164 -19.203 1 96.88 105 ILE A O 1
ATOM 896 N N . GLY A 1 106 ? -6.559 -11.25 -18.703 1 95.75 106 GLY A N 1
ATOM 897 C CA . GLY A 1 106 ? -6.469 -11.648 -17.297 1 95.75 106 GLY A CA 1
ATOM 898 C C . GLY A 1 106 ? -6.305 -13.141 -17.109 1 95.75 106 GLY A C 1
ATOM 899 O O . GLY A 1 106 ? -5.484 -13.586 -16.312 1 95.75 106 GLY A O 1
ATOM 900 N N . ARG A 1 107 ? -6.996 -13.898 -17.844 1 93.88 107 ARG A N 1
ATOM 901 C CA . ARG A 1 107 ? -6.957 -15.359 -17.75 1 93.88 107 ARG A CA 1
ATOM 902 C C . ARG A 1 107 ? -5.617 -15.906 -18.219 1 93.88 107 ARG A C 1
ATOM 904 O O . ARG A 1 107 ? -5.027 -16.766 -17.578 1 93.88 107 ARG A O 1
ATOM 911 N N . ARG A 1 108 ? -5.168 -15.383 -19.312 1 96.5 108 ARG A N 1
ATOM 912 C CA . ARG A 1 108 ? -3.939 -15.891 -19.922 1 96.5 108 ARG A CA 1
ATOM 913 C C . ARG A 1 108 ? -2.721 -15.484 -19.094 1 96.5 108 ARG A C 1
ATOM 915 O O . ARG A 1 108 ? -1.713 -16.188 -19.078 1 96.5 108 ARG A O 1
ATOM 922 N N . ARG A 1 109 ? -2.793 -14.375 -18.438 1 96.31 109 ARG A N 1
ATOM 923 C CA . ARG A 1 109 ? -1.68 -13.914 -17.609 1 96.31 109 ARG A CA 1
ATOM 924 C C . ARG A 1 109 ? -1.44 -14.859 -16.438 1 96.31 109 ARG A C 1
ATOM 926 O O . ARG A 1 109 ? -0.312 -14.984 -15.953 1 96.31 109 ARG A O 1
ATOM 933 N N . VAL A 1 110 ? -2.436 -15.594 -16.031 1 93.5 110 VAL A N 1
ATOM 934 C CA . VAL A 1 110 ? -2.273 -16.578 -14.969 1 93.5 110 VAL A CA 1
ATOM 935 C C . VAL A 1 110 ? -1.317 -17.672 -15.414 1 93.5 110 VAL A C 1
ATOM 937 O O . VAL A 1 110 ? -0.462 -18.125 -14.648 1 93.5 110 VAL A O 1
ATOM 940 N N . THR A 1 111 ? -1.477 -18.047 -16.656 1 94.56 111 THR A N 1
ATOM 941 C CA . THR A 1 111 ? -0.578 -19.062 -17.203 1 94.56 111 THR A CA 1
ATOM 942 C C . THR A 1 111 ? 0.851 -18.531 -17.266 1 94.56 111 THR A C 1
ATOM 944 O O . THR A 1 111 ? 1.807 -19.266 -17.031 1 94.56 111 THR A O 1
ATOM 947 N N . LEU A 1 112 ? 0.962 -17.297 -17.562 1 97.69 112 LEU A N 1
ATOM 948 C CA . LEU A 1 112 ? 2.281 -16.688 -17.672 1 97.69 112 LEU A CA 1
ATOM 949 C C . LEU A 1 112 ? 2.93 -16.531 -16.312 1 97.69 112 LEU A C 1
ATOM 951 O O . LEU A 1 112 ? 4.152 -16.625 -16.188 1 97.69 112 LEU A O 1
ATOM 955 N N . ARG A 1 113 ? 2.125 -16.297 -15.344 1 96.06 113 ARG A N 1
ATOM 956 C CA . ARG A 1 113 ? 2.617 -16.266 -13.969 1 96.06 113 ARG A CA 1
ATOM 957 C C . ARG A 1 113 ? 3.193 -17.625 -13.562 1 96.06 113 ARG A C 1
ATOM 959 O O . ARG A 1 113 ? 4.25 -17.688 -12.93 1 96.06 113 ARG A O 1
ATOM 966 N N . LYS A 1 114 ? 2.488 -18.625 -13.93 1 94.62 114 LYS A N 1
ATOM 967 C CA . LYS A 1 114 ? 2.959 -19.984 -13.672 1 94.62 114 LYS A CA 1
ATOM 968 C C . LYS A 1 114 ? 4.301 -20.25 -14.344 1 94.62 114 LYS A C 1
ATOM 970 O O . LYS A 1 114 ? 5.18 -20.891 -13.766 1 94.62 114 LYS A O 1
ATOM 975 N N . SER A 1 115 ? 4.418 -19.75 -15.523 1 96.94 115 SER A N 1
ATOM 976 C CA . SER A 1 115 ? 5.672 -19.906 -16.25 1 96.94 115 SER A CA 1
ATOM 977 C C . SER A 1 115 ? 6.836 -19.266 -15.5 1 96.94 115 SER A C 1
ATOM 979 O O . SER A 1 115 ? 7.938 -19.828 -15.461 1 96.94 115 SER A O 1
ATOM 981 N N . PHE A 1 116 ? 6.594 -18.156 -14.945 1 98.06 116 PHE A N 1
ATOM 982 C CA . PHE A 1 116 ? 7.598 -17.516 -14.109 1 98.06 116 PHE A CA 1
ATOM 983 C C . PHE A 1 116 ? 8.023 -18.422 -12.961 1 98.06 116 PHE A C 1
ATOM 985 O O . PHE A 1 116 ? 9.211 -18.641 -12.75 1 98.06 116 PHE A O 1
ATOM 992 N N . GLY A 1 117 ? 7.055 -18.906 -12.258 1 97.12 117 GLY A N 1
ATOM 993 C CA . GLY A 1 117 ? 7.355 -19.828 -11.172 1 97.12 117 GLY A CA 1
ATOM 994 C C . GLY A 1 117 ? 8.133 -21.047 -11.617 1 97.12 117 GLY A C 1
ATOM 995 O O . GLY A 1 117 ? 9.07 -21.484 -10.938 1 97.12 117 GLY A O 1
ATOM 996 N N . ASN A 1 118 ? 7.762 -21.562 -12.75 1 96.44 118 ASN A N 1
ATOM 997 C CA . ASN A 1 118 ? 8.43 -22.75 -13.281 1 96.44 118 ASN A CA 1
ATOM 998 C C . ASN A 1 118 ? 9.883 -22.469 -13.633 1 96.44 118 ASN A C 1
ATOM 1000 O O . ASN A 1 118 ? 10.75 -23.328 -13.469 1 96.44 118 ASN A O 1
ATOM 1004 N N . MET A 1 119 ? 10.125 -21.312 -14.102 1 97.5 119 MET A N 1
ATOM 1005 C CA . MET A 1 119 ? 11.492 -20.938 -14.453 1 97.5 119 MET A CA 1
ATOM 1006 C C . MET A 1 119 ? 12.383 -20.906 -13.211 1 97.5 119 MET A C 1
ATOM 1008 O O . MET A 1 119 ? 13.508 -21.391 -13.234 1 97.5 119 MET A O 1
ATOM 1012 N N . LEU A 1 120 ? 11.875 -20.312 -12.164 1 98.12 120 LEU A N 1
ATOM 1013 C CA . LEU A 1 120 ? 12.656 -20.266 -10.93 1 98.12 120 LEU A CA 1
ATOM 1014 C C . LEU A 1 120 ? 12.852 -21.672 -10.367 1 98.12 120 LEU A C 1
ATOM 1016 O O . LEU A 1 120 ? 13.93 -21.984 -9.859 1 98.12 120 LEU A O 1
ATOM 1020 N N . ARG A 1 121 ? 11.859 -22.484 -10.453 1 97.62 121 ARG A N 1
ATOM 1021 C CA . ARG A 1 121 ? 11.984 -23.859 -9.992 1 97.62 121 ARG A CA 1
ATOM 1022 C C . ARG A 1 121 ? 13.023 -24.625 -10.82 1 97.62 121 ARG A C 1
ATOM 1024 O O . ARG A 1 121 ? 13.789 -25.422 -10.273 1 97.62 121 ARG A O 1
ATOM 1031 N N . ALA A 1 122 ? 12.969 -24.375 -12.109 1 96.62 122 ALA A N 1
ATOM 1032 C CA . ALA A 1 122 ? 13.953 -25.031 -12.969 1 96.62 122 ALA A CA 1
ATOM 1033 C C . ALA A 1 122 ? 15.375 -24.703 -12.531 1 96.62 122 ALA A C 1
ATOM 1035 O O . ALA A 1 122 ? 16.25 -25.562 -12.523 1 96.62 122 ALA A O 1
ATOM 1036 N N . TYR A 1 123 ? 15.547 -23.469 -12.195 1 97.62 123 TYR A N 1
ATOM 1037 C CA . TYR A 1 123 ? 16.859 -23.078 -11.688 1 97.62 123 TYR A CA 1
ATOM 1038 C C . TYR A 1 123 ? 17.156 -23.766 -10.359 1 97.62 123 TYR A C 1
ATOM 1040 O O . TYR A 1 123 ? 18.266 -24.266 -10.148 1 97.62 123 TYR A O 1
ATOM 1048 N N . ALA A 1 124 ? 16.219 -23.844 -9.508 1 98.19 124 ALA A N 1
ATOM 1049 C CA . ALA A 1 124 ? 16.375 -24.5 -8.211 1 98.19 124 ALA A CA 1
ATOM 1050 C C . ALA A 1 124 ? 16.703 -25.969 -8.383 1 98.19 124 ALA A C 1
ATOM 1052 O O . ALA A 1 124 ? 17.609 -26.484 -7.719 1 98.19 124 ALA A O 1
ATOM 1053 N N . PHE A 1 125 ? 16.062 -26.656 -9.281 1 97.06 125 PHE A N 1
ATOM 1054 C CA . PHE A 1 125 ? 16.234 -28.078 -9.492 1 97.06 125 PHE A CA 1
ATOM 1055 C C . PHE A 1 125 ? 17.672 -28.406 -9.867 1 97.06 125 PHE A C 1
ATOM 1057 O O . PHE A 1 125 ? 18.172 -29.484 -9.547 1 97.06 125 PHE A O 1
ATOM 1064 N N . GLN A 1 126 ? 18.297 -27.469 -10.461 1 96.25 126 GLN A N 1
ATOM 1065 C CA . GLN A 1 126 ? 19.656 -27.688 -10.914 1 96.25 126 GLN A CA 1
ATOM 1066 C C . GLN A 1 126 ? 20.656 -27.547 -9.766 1 96.25 126 GLN A C 1
ATOM 1068 O O . GLN A 1 126 ? 21.781 -28.047 -9.844 1 96.25 126 GLN A O 1
ATOM 1073 N N . HIS A 1 127 ? 20.141 -26.938 -8.664 1 96.81 127 HIS A N 1
ATOM 1074 C CA . HIS A 1 127 ? 21.156 -26.5 -7.723 1 96.81 127 HIS A CA 1
ATOM 1075 C C . HIS A 1 127 ? 20.875 -27.016 -6.316 1 96.81 127 HIS A C 1
ATOM 1077 O O . HIS A 1 127 ? 21.75 -26.969 -5.449 1 96.81 127 HIS A O 1
ATOM 1083 N N . VAL A 1 128 ? 19.672 -27.531 -6.16 1 98.19 128 VAL A N 1
ATOM 1084 C CA . VAL A 1 128 ? 19.359 -27.875 -4.777 1 98.19 128 VAL A CA 1
ATOM 1085 C C . VAL A 1 128 ? 18.828 -29.297 -4.703 1 98.19 128 VAL A C 1
ATOM 1087 O O . VAL A 1 128 ? 18.516 -29.906 -5.73 1 98.19 128 VAL A O 1
ATOM 1090 N N . THR A 1 129 ? 18.734 -29.797 -3.469 1 98.12 129 THR A N 1
ATOM 1091 C CA . THR A 1 129 ? 18.203 -31.125 -3.193 1 98.12 129 THR A CA 1
ATOM 1092 C C . THR A 1 129 ? 16.812 -31.031 -2.555 1 98.12 129 THR A C 1
ATOM 1094 O O . THR A 1 129 ? 15.93 -31.828 -2.861 1 98.12 129 THR A O 1
ATOM 1097 N N . VAL A 1 130 ? 16.656 -30.016 -1.694 1 98.44 130 VAL A N 1
ATOM 1098 C CA . VAL A 1 130 ? 15.414 -29.922 -0.929 1 98.44 130 VAL A CA 1
ATOM 1099 C C . VAL A 1 130 ? 14.609 -28.703 -1.4 1 98.44 130 VAL A C 1
ATOM 1101 O O . VAL A 1 130 ? 15.133 -27.594 -1.476 1 98.44 130 VAL A O 1
ATOM 1104 N N . LEU A 1 131 ? 13.414 -28.922 -1.715 1 98.38 131 LEU A N 1
ATOM 1105 C CA . LEU A 1 131 ? 12.516 -27.844 -2.104 1 98.38 131 LEU A CA 1
ATOM 1106 C C . LEU A 1 131 ? 11.391 -27.688 -1.087 1 98.38 131 LEU A C 1
ATOM 1108 O O . LEU A 1 131 ? 10.648 -28.625 -0.818 1 98.38 131 LEU A O 1
ATOM 1112 N N . HIS A 1 132 ? 11.297 -26.5 -0.521 1 97.94 132 HIS A N 1
ATOM 1113 C CA . HIS A 1 132 ? 10.227 -26.203 0.431 1 97.94 132 HIS A CA 1
ATOM 1114 C C . HIS A 1 132 ? 9.109 -25.406 -0.224 1 97.94 132 HIS A C 1
ATOM 1116 O O . HIS A 1 132 ? 9.312 -24.797 -1.278 1 97.94 132 HIS A O 1
ATOM 1122 N N . GLY A 1 133 ? 7.938 -25.344 0.453 1 95.88 133 GLY A N 1
ATOM 1123 C CA . GLY A 1 133 ? 6.793 -24.625 -0.071 1 95.88 133 GLY A CA 1
ATOM 1124 C C . GLY A 1 133 ? 6.293 -25.172 -1.394 1 95.88 133 GLY A C 1
ATOM 1125 O O . GLY A 1 133 ? 5.844 -24.422 -2.258 1 95.88 133 GLY A O 1
ATOM 1126 N N . SER A 1 134 ? 6.359 -26.438 -1.557 1 96.06 134 SER A N 1
ATOM 1127 C CA . SER A 1 134 ? 6.125 -27.062 -2.854 1 96.06 134 SER A CA 1
ATOM 1128 C C . SER A 1 134 ? 4.637 -27.281 -3.107 1 96.06 134 SER A C 1
ATOM 1130 O O . SER A 1 134 ? 3.852 -27.406 -2.164 1 96.06 134 SER A O 1
ATOM 1132 N N . GLU A 1 135 ? 4.344 -27.203 -4.352 1 93.5 135 GLU A N 1
ATOM 1133 C CA . GLU A 1 135 ? 3.02 -27.516 -4.891 1 93.5 135 GLU A CA 1
ATOM 1134 C C . GLU A 1 135 ? 3.107 -28.516 -6.039 1 93.5 135 GLU A C 1
ATOM 1136 O O . GLU A 1 135 ? 4.168 -29.094 -6.281 1 93.5 135 GLU A O 1
ATOM 1141 N N . ALA A 1 136 ? 2.02 -28.75 -6.625 1 94.38 136 ALA A N 1
ATOM 1142 C CA . ALA A 1 136 ? 1.948 -29.75 -7.684 1 94.38 136 ALA A CA 1
ATOM 1143 C C . ALA A 1 136 ? 2.961 -29.453 -8.789 1 94.38 136 ALA A C 1
ATOM 1145 O O . ALA A 1 136 ? 3.521 -30.375 -9.383 1 94.38 136 ALA A O 1
ATOM 1146 N N . GLU A 1 137 ? 3.205 -28.219 -8.992 1 91.5 137 GLU A N 1
ATOM 1147 C CA . GLU A 1 137 ? 4.137 -27.812 -10.039 1 91.5 137 GLU A CA 1
ATOM 1148 C C . GLU A 1 137 ? 5.555 -28.297 -9.742 1 91.5 137 GLU A C 1
ATOM 1150 O O . GLU A 1 137 ? 6.312 -28.625 -10.656 1 91.5 137 GLU A O 1
ATOM 1155 N N . THR A 1 138 ? 5.859 -28.328 -8.516 1 95.25 138 THR A N 1
ATOM 1156 C CA . THR A 1 138 ? 7.18 -28.812 -8.117 1 95.25 138 THR A CA 1
ATOM 1157 C C . THR A 1 138 ? 7.309 -30.297 -8.375 1 95.25 138 THR A C 1
ATOM 1159 O O . THR A 1 138 ? 8.32 -30.766 -8.898 1 95.25 138 THR A O 1
ATOM 1162 N N . LEU A 1 139 ? 6.312 -31.062 -8.086 1 94.88 139 LEU A N 1
ATOM 1163 C CA . LEU A 1 139 ? 6.316 -32.5 -8.273 1 94.88 139 LEU A CA 1
ATOM 1164 C C . LEU A 1 139 ? 6.492 -32.875 -9.742 1 94.88 139 LEU A C 1
ATOM 1166 O O . LEU A 1 139 ? 7.168 -33.844 -10.07 1 94.88 139 LEU A O 1
ATOM 1170 N N . SER A 1 140 ? 5.941 -32.094 -10.516 1 88.5 140 SER A N 1
ATOM 1171 C CA . SER A 1 140 ? 5.895 -32.406 -11.945 1 88.5 140 SER A CA 1
ATOM 1172 C C . SER A 1 140 ? 7.289 -32.344 -12.562 1 88.5 140 SER A C 1
ATOM 1174 O O . SER A 1 140 ? 7.547 -33 -13.578 1 88.5 140 SER A O 1
ATOM 1176 N N . TYR A 1 141 ? 8.164 -31.656 -11.93 1 89.06 141 TYR A N 1
ATOM 1177 C CA . TYR A 1 141 ? 9.469 -31.469 -12.555 1 89.06 141 TYR A CA 1
ATOM 1178 C C . TYR A 1 141 ? 10.578 -32.062 -11.703 1 89.06 141 TYR A C 1
ATOM 1180 O O . TYR A 1 141 ? 11.695 -32.281 -12.18 1 89.06 141 TYR A O 1
ATOM 1188 N N . ALA A 1 142 ? 10.273 -32.438 -10.57 1 95.19 142 ALA A N 1
ATOM 1189 C CA . ALA A 1 142 ? 11.273 -32.969 -9.641 1 95.19 142 ALA A CA 1
ATOM 1190 C C . ALA A 1 142 ? 11.641 -34.406 -9.992 1 95.19 142 ALA A C 1
ATOM 1192 O O . ALA A 1 142 ? 10.828 -35.125 -10.555 1 95.19 142 ALA A O 1
ATOM 1193 N N . ASP A 1 143 ? 12.859 -34.719 -9.766 1 94.19 143 ASP A N 1
ATOM 1194 C CA . ASP A 1 143 ? 13.328 -36.094 -9.766 1 94.19 143 ASP A CA 1
ATOM 1195 C C . ASP A 1 143 ? 13.258 -36.719 -8.367 1 94.19 143 ASP A C 1
ATOM 1197 O O . ASP A 1 143 ? 14.039 -36.344 -7.484 1 94.19 143 ASP A O 1
ATOM 1201 N N . PRO A 1 144 ? 12.359 -37.625 -8.211 1 94.75 144 PRO A N 1
ATOM 1202 C CA . PRO A 1 144 ? 12.164 -38.156 -6.863 1 94.75 144 PRO A CA 1
ATOM 1203 C C . PRO A 1 144 ? 13.406 -38.875 -6.32 1 94.75 144 PRO A C 1
ATOM 1205 O O . PRO A 1 144 ? 13.508 -39.094 -5.113 1 94.75 144 PRO A O 1
ATOM 1208 N N . LYS A 1 145 ? 14.336 -39.156 -7.137 1 93.94 145 LYS A N 1
ATOM 1209 C CA . LYS A 1 145 ? 15.555 -39.844 -6.688 1 93.94 145 LYS A CA 1
ATOM 1210 C C . LYS A 1 145 ? 16.594 -38.812 -6.242 1 93.94 145 LYS A C 1
ATOM 1212 O O . LYS A 1 145 ? 17.516 -39.125 -5.484 1 93.94 145 LYS A O 1
ATOM 1217 N N . ARG A 1 146 ? 16.391 -37.625 -6.691 1 95.62 146 ARG A N 1
ATOM 1218 C CA . ARG A 1 146 ? 17.391 -36.594 -6.414 1 95.62 146 ARG A CA 1
ATOM 1219 C C . ARG A 1 146 ? 16.828 -35.531 -5.48 1 95.62 146 ARG A C 1
ATOM 1221 O O . ARG A 1 146 ? 17.547 -35 -4.645 1 95.62 146 ARG A O 1
ATOM 1228 N N . HIS A 1 147 ? 15.625 -35.281 -5.641 1 97.69 147 HIS A N 1
ATOM 1229 C CA . HIS A 1 147 ? 15.039 -34.125 -4.965 1 97.69 147 HIS A CA 1
ATOM 1230 C C . HIS A 1 147 ? 14.102 -34.594 -3.844 1 97.69 147 HIS A C 1
ATOM 1232 O O . HIS A 1 147 ? 13.414 -35.594 -3.973 1 97.69 147 HIS A O 1
ATOM 1238 N N . VAL A 1 148 ? 14.117 -33.844 -2.807 1 98.12 148 VAL A N 1
ATOM 1239 C CA . VAL A 1 148 ? 13.148 -34 -1.725 1 98.12 148 VAL A CA 1
ATOM 1240 C C . VAL A 1 148 ? 12.141 -32.875 -1.77 1 98.12 148 VAL A C 1
ATOM 1242 O O . VAL A 1 148 ? 12.5 -31.703 -1.6 1 98.12 148 VAL A O 1
ATOM 1245 N N . VAL A 1 149 ? 10.914 -33.188 -2.002 1 98.19 149 VAL A N 1
ATOM 1246 C CA . VAL A 1 149 ? 9.859 -32.188 -2.18 1 98.19 149 VAL A CA 1
ATOM 1247 C C . VAL A 1 149 ? 9.055 -32.062 -0.893 1 98.19 149 VAL A C 1
ATOM 1249 O O . VAL A 1 149 ? 8.328 -33 -0.509 1 98.19 149 VAL A O 1
ATOM 1252 N N . LYS A 1 150 ? 9.172 -30.891 -0.246 1 98.12 150 LYS A N 1
ATOM 1253 C CA . LYS A 1 150 ? 8.547 -30.672 1.054 1 98.12 150 LYS A CA 1
ATOM 1254 C C . LYS A 1 150 ? 7.539 -29.516 0.989 1 98.12 150 LYS A C 1
ATOM 1256 O O . LYS A 1 150 ? 7.645 -28.641 0.127 1 98.12 150 LYS A O 1
ATOM 1261 N N . GLY A 1 151 ? 6.59 -29.516 1.845 1 97 151 GLY A N 1
ATOM 1262 C CA . GLY A 1 151 ? 5.613 -28.438 1.93 1 97 151 GLY A CA 1
ATOM 1263 C C . GLY A 1 151 ? 4.465 -28.75 2.869 1 97 151 GLY A C 1
ATOM 1264 O O . GLY A 1 151 ? 4.504 -29.734 3.602 1 97 151 GLY A O 1
ATOM 1265 N N . GLN A 1 152 ? 3.551 -27.828 2.955 1 95.38 152 GLN A N 1
ATOM 1266 C CA . GLN A 1 152 ? 2.332 -27.984 3.742 1 95.38 152 GLN A CA 1
ATOM 1267 C C . GLN A 1 152 ? 1.093 -27.688 2.902 1 95.38 152 GLN A C 1
ATOM 1269 O O . GLN A 1 152 ? 0.343 -26.766 3.191 1 95.38 152 GLN A O 1
ATOM 1274 N N . PRO A 1 153 ? 0.927 -28.516 1.898 1 94.06 153 PRO A N 1
ATOM 1275 C CA . PRO A 1 153 ? -0.289 -28.297 1.11 1 94.06 153 PRO A CA 1
ATOM 1276 C C . PRO A 1 153 ? -1.564 -28.547 1.914 1 94.06 153 PRO A C 1
ATOM 1278 O O . PRO A 1 153 ? -1.529 -29.219 2.945 1 94.06 153 PRO A O 1
ATOM 1281 N N . LYS A 1 154 ? -2.656 -28.016 1.451 1 90.81 154 LYS A N 1
ATOM 1282 C CA . LYS A 1 154 ? -3.945 -28.297 2.074 1 90.81 154 LYS A CA 1
ATOM 1283 C C . LYS A 1 154 ? -4.324 -29.766 1.906 1 90.81 154 LYS A C 1
ATOM 1285 O O . LYS A 1 154 ? -4.078 -30.359 0.854 1 90.81 154 LYS A O 1
ATOM 1290 N N . ALA A 1 155 ? -4.902 -30.234 2.908 1 93.44 155 ALA A N 1
ATOM 1291 C CA . ALA A 1 155 ? -5.309 -31.641 2.871 1 93.44 155 ALA A CA 1
ATOM 1292 C C . ALA A 1 155 ? -6.355 -31.875 1.787 1 93.44 155 ALA A C 1
ATOM 1294 O O . ALA A 1 155 ? -7.27 -31.062 1.607 1 93.44 155 ALA A O 1
ATOM 1295 N N . ALA A 1 156 ? -6.137 -32.906 1.066 1 95.75 156 ALA A N 1
ATOM 1296 C CA . ALA A 1 156 ? -7.133 -33.281 0.067 1 95.75 156 ALA A CA 1
ATOM 1297 C C . ALA A 1 156 ? -8.398 -33.812 0.729 1 95.75 156 ALA A C 1
ATOM 1299 O O . ALA A 1 156 ? -8.344 -34.438 1.794 1 95.75 156 ALA A O 1
ATOM 1300 N N . PRO A 1 157 ? -9.508 -33.594 0.067 1 95.62 157 PRO A N 1
ATOM 1301 C CA . PRO A 1 157 ? -10.742 -34.188 0.589 1 95.62 157 PRO A CA 1
ATOM 1302 C C . PRO A 1 157 ? -10.719 -35.719 0.585 1 95.62 157 PRO A C 1
ATOM 1304 O O . PRO A 1 157 ? -10.273 -36.312 -0.391 1 95.62 157 PRO A O 1
ATOM 1307 N N . MET A 1 158 ? -11.211 -36.25 1.671 1 96.94 158 MET A N 1
ATOM 1308 C CA . MET A 1 158 ? -11.273 -37.688 1.855 1 96.94 158 MET A CA 1
ATOM 1309 C C . MET A 1 158 ? -12.281 -38.062 2.934 1 96.94 158 MET A C 1
ATOM 1311 O O . MET A 1 158 ? -12.953 -37.188 3.488 1 96.94 158 MET A O 1
ATOM 1315 N N . TYR A 1 159 ? -12.375 -39.312 3.148 1 97.25 159 TYR A N 1
ATOM 1316 C CA . TYR A 1 159 ? -13.391 -39.844 4.055 1 97.25 159 TYR A CA 1
ATOM 1317 C C . TYR A 1 159 ? -13.266 -39.188 5.434 1 97.25 159 TYR A C 1
ATOM 1319 O O . TYR A 1 159 ? -14.266 -38.781 6.02 1 97.25 159 TYR A O 1
ATOM 1327 N N . ASP A 1 160 ? -12.062 -39.094 5.961 1 94.81 160 ASP A N 1
ATOM 1328 C CA . ASP A 1 160 ? -11.844 -38.562 7.309 1 94.81 160 ASP A CA 1
ATOM 1329 C C . ASP A 1 160 ? -11.961 -37.062 7.344 1 94.81 160 ASP A C 1
ATOM 1331 O O . ASP A 1 160 ? -12.211 -36.469 8.398 1 94.81 160 ASP A O 1
ATOM 1335 N N . HIS A 1 161 ? -11.68 -36.438 6.199 1 93.62 161 HIS A N 1
ATOM 1336 C CA . HIS A 1 161 ? -11.758 -35 6.039 1 93.62 161 HIS A CA 1
ATOM 1337 C C . HIS A 1 161 ? -12.492 -34.625 4.754 1 93.62 161 HIS A C 1
ATOM 1339 O O . HIS A 1 161 ? -11.875 -34.156 3.795 1 93.62 161 HIS A O 1
ATOM 1345 N N . PRO A 1 162 ? -13.805 -34.594 4.828 1 92.81 162 PRO A N 1
ATOM 1346 C CA . PRO A 1 162 ? -14.562 -34.5 3.582 1 92.81 162 PRO A CA 1
ATOM 1347 C C . PRO A 1 162 ? -14.766 -33.062 3.115 1 92.81 162 PRO A C 1
ATOM 1349 O O . PRO A 1 162 ? -15.211 -32.844 1.988 1 92.81 162 PRO A O 1
ATOM 1352 N N . ASP A 1 163 ? -14.375 -32.094 3.844 1 88.94 163 ASP A N 1
ATOM 1353 C CA . ASP A 1 163 ? -14.742 -30.719 3.557 1 88.94 163 ASP A CA 1
ATOM 1354 C C . ASP A 1 163 ? -13.922 -30.156 2.391 1 88.94 163 ASP A C 1
ATOM 1356 O O . ASP A 1 163 ? -12.719 -30.422 2.291 1 88.94 163 ASP A O 1
ATOM 1360 N N . ARG A 1 164 ? -14.648 -29.484 1.572 1 86.12 164 ARG A N 1
ATOM 1361 C CA . ARG A 1 164 ? -14.055 -28.828 0.411 1 86.12 164 ARG A CA 1
ATOM 1362 C C . ARG A 1 164 ? -13.648 -27.391 0.732 1 86.12 164 ARG A C 1
ATOM 1364 O O . ARG A 1 164 ? -14.352 -26.703 1.467 1 86.12 164 ARG A O 1
ATOM 1371 N N . TRP A 1 165 ? -12.539 -26.906 0.187 1 83.94 165 TRP A N 1
ATOM 1372 C CA . TRP A 1 165 ? -12.094 -25.547 0.471 1 83.94 165 TRP A CA 1
ATOM 1373 C C . TRP A 1 165 ? -12.133 -24.688 -0.786 1 83.94 165 TRP A C 1
ATOM 1375 O O . TRP A 1 165 ? -11.578 -23.594 -0.812 1 83.94 165 TRP A O 1
ATOM 1385 N N . TRP A 1 166 ? -12.625 -25.141 -1.986 1 86.88 166 TRP A N 1
ATOM 1386 C CA . TRP A 1 166 ? -12.805 -24.344 -3.191 1 86.88 166 TRP A CA 1
ATOM 1387 C C . TRP A 1 166 ? -14.273 -24.297 -3.596 1 86.88 166 TRP A C 1
ATOM 1389 O O . TRP A 1 166 ? -15.086 -25.109 -3.115 1 86.88 166 TRP A O 1
ATOM 1399 N N . ARG A 1 167 ? -14.789 -23.406 -4.582 1 81.81 167 ARG A N 1
ATOM 1400 C CA . ARG A 1 167 ? -16.141 -23.281 -5.117 1 81.81 167 ARG A CA 1
ATOM 1401 C C . ARG A 1 167 ? -16.281 -24.031 -6.434 1 81.81 167 ARG A C 1
ATOM 1403 O O . ARG A 1 167 ? -15.305 -24.219 -7.16 1 81.81 167 ARG A O 1
ATOM 1410 N N . ASP A 1 168 ? -17.359 -24.266 -6.797 1 81.94 168 ASP A N 1
ATOM 1411 C CA . ASP A 1 168 ? -17.625 -24.984 -8.039 1 81.94 168 ASP A CA 1
ATOM 1412 C C . ASP A 1 168 ? -17.125 -24.203 -9.25 1 81.94 168 ASP A C 1
ATOM 1414 O O . ASP A 1 168 ? -16.547 -24.781 -10.172 1 81.94 168 ASP A O 1
ATOM 1418 N N . VAL A 1 169 ? -17.219 -23 -9.148 1 81.19 169 VAL A N 1
ATOM 1419 C CA . VAL A 1 169 ? -16.891 -22.156 -10.297 1 81.19 169 VAL A CA 1
ATOM 1420 C C . VAL A 1 169 ? -15.367 -22.125 -10.492 1 81.19 169 VAL A C 1
ATOM 1422 O O . VAL A 1 169 ? -14.891 -21.812 -11.586 1 81.19 169 VAL A O 1
ATOM 1425 N N . ASP A 1 170 ? -14.656 -22.5 -9.453 1 83.88 170 ASP A N 1
ATOM 1426 C CA . ASP A 1 170 ? -13.203 -22.469 -9.508 1 83.88 170 ASP A CA 1
ATOM 1427 C C . ASP A 1 170 ? -12.641 -23.75 -10.133 1 83.88 170 ASP A C 1
ATOM 1429 O O . ASP A 1 170 ? -11.469 -23.797 -10.5 1 83.88 170 ASP A O 1
ATOM 1433 N N . ASP A 1 171 ? -13.492 -24.766 -10.164 1 89.44 171 ASP A N 1
ATOM 1434 C CA . ASP A 1 171 ? -13.047 -26.078 -10.625 1 89.44 171 ASP A CA 1
ATOM 1435 C C . ASP A 1 171 ? -13.391 -26.281 -12.102 1 89.44 171 ASP A C 1
ATOM 1437 O O . ASP A 1 171 ? -14.039 -25.438 -12.719 1 89.44 171 ASP A O 1
ATOM 1441 N N . GLY A 1 172 ? -12.758 -27.328 -12.75 1 89 172 GLY A N 1
ATOM 1442 C CA . GLY A 1 172 ? -12.984 -27.688 -14.133 1 89 172 GLY A CA 1
ATOM 1443 C C . GLY A 1 172 ? -12.789 -29.172 -14.406 1 89 172 GLY A C 1
ATOM 1444 O O . GLY A 1 172 ? -12.43 -29.938 -13.508 1 89 172 GLY A O 1
ATOM 1445 N N . PRO A 1 173 ? -13.164 -29.453 -15.539 1 91.5 173 PRO A N 1
ATOM 1446 C CA . PRO A 1 173 ? -13.031 -30.875 -15.914 1 91.5 173 PRO A CA 1
ATOM 1447 C C . PRO A 1 173 ? -11.578 -31.344 -15.914 1 91.5 173 PRO A C 1
ATOM 1449 O O . PRO A 1 173 ? -10.656 -30.531 -16 1 91.5 173 PRO A O 1
ATOM 1452 N N . THR A 1 174 ? -11.414 -32.562 -15.742 1 93.12 174 THR A N 1
ATOM 1453 C CA . THR A 1 174 ? -10.102 -33.219 -15.789 1 93.12 174 THR A CA 1
ATOM 1454 C C . THR A 1 174 ? -10.109 -34.375 -16.766 1 93.12 174 THR A C 1
ATOM 1456 O O . THR A 1 174 ? -11.047 -34.531 -17.547 1 93.12 174 THR A O 1
ATOM 1459 N N . ASP A 1 175 ? -9.078 -35.125 -16.797 1 90.38 175 ASP A N 1
ATOM 1460 C CA . ASP A 1 175 ? -8.953 -36.281 -17.688 1 90.38 175 ASP A CA 1
ATOM 1461 C C . ASP A 1 175 ? -9.961 -37.344 -17.312 1 90.38 175 ASP A C 1
ATOM 1463 O O . ASP A 1 175 ? -10.68 -37.219 -16.312 1 90.38 175 ASP A O 1
ATOM 1467 N N . LYS A 1 176 ? -9.938 -38.375 -18.172 1 92.69 176 LYS A N 1
ATOM 1468 C CA . LYS A 1 176 ? -10.758 -39.531 -17.859 1 92.69 176 LYS A CA 1
ATOM 1469 C C . LYS A 1 176 ? -10.391 -40.094 -16.484 1 92.69 176 LYS A C 1
ATOM 1471 O O . LYS A 1 176 ? -9.234 -40 -16.062 1 92.69 176 LYS A O 1
ATOM 1476 N N . LYS A 1 177 ? -11.391 -40.656 -15.883 1 94.06 177 LYS A N 1
ATOM 1477 C CA . LYS A 1 177 ? -11.273 -41 -14.477 1 94.06 177 LYS A CA 1
ATOM 1478 C C . LYS A 1 177 ? -10.031 -41.844 -14.227 1 94.06 177 LYS A C 1
ATOM 1480 O O . LYS A 1 177 ? -9.273 -41.594 -13.289 1 94.06 177 LYS A O 1
ATOM 1485 N N . LEU A 1 178 ? -9.742 -42.875 -15.023 1 95.56 178 LEU A N 1
ATOM 1486 C CA . LEU A 1 178 ? -8.633 -43.781 -14.766 1 95.56 178 LEU A CA 1
ATOM 1487 C C . LEU A 1 178 ? -7.301 -43.125 -15.117 1 95.56 178 LEU A C 1
ATOM 1489 O O . LEU A 1 178 ? -6.277 -43.438 -14.5 1 95.56 178 LEU A O 1
ATOM 1493 N N . VAL A 1 179 ? -7.32 -42.344 -16.141 1 96.75 179 VAL A N 1
ATOM 1494 C CA . VAL A 1 179 ? -6.109 -41.594 -16.469 1 96.75 179 VAL A CA 1
ATOM 1495 C C . VAL A 1 179 ? -5.781 -40.625 -15.328 1 96.75 179 VAL A C 1
ATOM 1497 O O . VAL A 1 179 ? -4.617 -40.438 -14.961 1 96.75 179 VAL A O 1
ATOM 1500 N N . SER A 1 180 ? -6.82 -40 -14.812 1 96.5 180 SER A N 1
ATOM 1501 C CA . SER A 1 180 ? -6.656 -39.094 -13.656 1 96.5 180 SER A CA 1
ATOM 1502 C C . SER A 1 180 ? -6.082 -39.844 -12.461 1 96.5 180 SER A C 1
ATOM 1504 O O . SER A 1 180 ? -5.273 -39.312 -11.711 1 96.5 180 SER A O 1
ATOM 1506 N N . MET A 1 181 ? -6.488 -41.031 -12.344 1 97.69 181 MET A N 1
ATOM 1507 C CA . MET A 1 181 ? -5.984 -41.875 -11.266 1 97.69 181 MET A CA 1
ATOM 1508 C C . MET A 1 181 ? -4.477 -42.062 -11.383 1 97.69 181 MET A C 1
ATOM 1510 O O . MET A 1 181 ? -3.746 -41.906 -10.398 1 97.69 181 MET A O 1
ATOM 1514 N N . LEU A 1 182 ? -4.043 -42.406 -12.555 1 97.94 182 LEU A N 1
ATOM 1515 C CA . LEU A 1 182 ? -2.613 -42.562 -12.766 1 97.94 182 LEU A CA 1
ATOM 1516 C C . LEU A 1 182 ? -1.863 -41.25 -12.555 1 97.94 182 LEU A C 1
ATOM 1518 O O . LEU A 1 182 ? -0.758 -41.25 -12.008 1 97.94 182 LEU A O 1
ATOM 1522 N N . ASP A 1 183 ? -2.508 -40.25 -12.945 1 96.75 183 ASP A N 1
ATOM 1523 C CA . ASP A 1 183 ? -1.874 -38.938 -12.898 1 96.75 183 ASP A CA 1
ATOM 1524 C C . ASP A 1 183 ? -1.574 -38.531 -11.461 1 96.75 183 ASP A C 1
ATOM 1526 O O . ASP A 1 183 ? -0.526 -37.938 -11.188 1 96.75 183 ASP A O 1
ATOM 1530 N N . TYR A 1 184 ? -2.506 -38.75 -10.539 1 97.69 184 TYR A N 1
ATOM 1531 C CA . TYR A 1 184 ? -2.26 -38.25 -9.195 1 97.69 184 TYR A CA 1
ATOM 1532 C C . TYR A 1 184 ? -1.502 -39.281 -8.359 1 97.69 184 TYR A C 1
ATOM 1534 O O . TYR A 1 184 ? -0.916 -38.938 -7.328 1 97.69 184 TYR A O 1
ATOM 1542 N N . ILE A 1 185 ? -1.444 -40.562 -8.773 1 97.94 185 ILE A N 1
ATOM 1543 C CA . ILE A 1 185 ? -0.832 -41.562 -7.895 1 97.94 185 ILE A CA 1
ATOM 1544 C C . ILE A 1 185 ? 0.629 -41.781 -8.289 1 97.94 185 ILE A C 1
ATOM 1546 O O . ILE A 1 185 ? 1.449 -42.188 -7.465 1 97.94 185 ILE A O 1
ATOM 1550 N N . ILE A 1 186 ? 0.961 -41.5 -9.492 1 96.94 186 ILE A N 1
ATOM 1551 C CA . ILE A 1 186 ? 2.299 -41.781 -9.992 1 96.94 186 ILE A CA 1
ATOM 1552 C C . ILE A 1 186 ? 3.207 -40.562 -9.758 1 96.94 186 ILE A C 1
ATOM 1554 O O . ILE A 1 186 ? 2.957 -39.5 -10.289 1 96.94 186 ILE A O 1
ATOM 1558 N N . TYR A 1 187 ? 4.211 -40.812 -9.008 1 97.06 187 TYR A N 1
ATOM 1559 C CA . TYR A 1 187 ? 5.23 -39.781 -8.805 1 97.06 187 TYR A CA 1
ATOM 1560 C C . TYR A 1 187 ? 6.613 -40.406 -8.672 1 97.06 187 TYR A C 1
ATOM 1562 O O . TYR A 1 187 ? 7.438 -40.312 -9.586 1 97.06 187 TYR A O 1
ATOM 1570 N N . SER A 1 188 ? 6.812 -41.25 -7.707 1 97.25 188 SER A N 1
ATOM 1571 C CA . SER A 1 188 ? 8.172 -41.688 -7.375 1 97.25 188 SER A CA 1
ATOM 1572 C C . SER A 1 188 ? 8.367 -43.188 -7.629 1 97.25 188 SER A C 1
ATOM 1574 O O . SER A 1 188 ? 9.477 -43.688 -7.488 1 97.25 188 SER A O 1
ATOM 1576 N N . ALA A 1 189 ? 7.355 -43.875 -8.008 1 97.19 189 ALA A N 1
ATOM 1577 C CA . ALA A 1 189 ? 7.426 -45.344 -8.164 1 97.19 189 ALA A CA 1
ATOM 1578 C C . ALA A 1 189 ? 8.414 -45.719 -9.266 1 97.19 189 ALA A C 1
ATOM 1580 O O . ALA A 1 189 ? 8.469 -45.062 -10.312 1 97.19 189 ALA A O 1
ATOM 1581 N N . ASP A 1 190 ? 9.203 -46.75 -8.969 1 97.12 190 ASP A N 1
ATOM 1582 C CA . ASP A 1 190 ? 10.094 -47.344 -9.969 1 97.12 190 ASP A CA 1
ATOM 1583 C C . ASP A 1 190 ? 9.375 -48.438 -10.773 1 97.12 190 ASP A C 1
ATOM 1585 O O . ASP A 1 190 ? 9.602 -48.562 -11.977 1 97.12 190 ASP A O 1
ATOM 1589 N N . GLU A 1 191 ? 8.609 -49.156 -10.023 1 97.81 191 GLU A N 1
ATOM 1590 C CA . GLU A 1 191 ? 7.805 -50.219 -10.602 1 97.81 191 GLU A CA 1
ATOM 1591 C C . GLU A 1 191 ? 6.336 -50.094 -10.219 1 97.81 191 GLU A C 1
ATOM 1593 O O . GLU A 1 191 ? 6.016 -49.719 -9.086 1 97.81 191 GLU A O 1
ATOM 1598 N N . VAL A 1 192 ? 5.512 -50.312 -11.188 1 98.31 192 VAL A N 1
ATOM 1599 C CA . VAL A 1 192 ? 4.078 -50.281 -10.938 1 98.31 192 VAL A CA 1
ATOM 1600 C C . VAL A 1 192 ? 3.438 -51.594 -11.375 1 98.31 192 VAL A C 1
ATOM 1602 O O . VAL A 1 192 ? 3.605 -52.031 -12.523 1 98.31 192 VAL A O 1
ATOM 1605 N N . TYR A 1 193 ? 2.82 -52.219 -10.453 1 98.19 193 TYR A N 1
ATOM 1606 C CA . TYR A 1 193 ? 2.043 -53.406 -10.734 1 98.19 193 TYR A CA 1
ATOM 1607 C C . TYR A 1 193 ? 0.562 -53.094 -10.875 1 98.19 193 TYR A C 1
ATOM 1609 O O . TYR A 1 193 ? -0.122 -52.844 -9.875 1 98.19 193 TYR A O 1
ATOM 1617 N N . TYR A 1 194 ? 0.102 -53.062 -12.125 1 98.38 194 TYR A N 1
ATOM 1618 C CA . TYR A 1 194 ? -1.267 -52.688 -12.453 1 98.38 194 TYR A CA 1
ATOM 1619 C C . TYR A 1 194 ? -2.127 -53.938 -12.727 1 98.38 194 TYR A C 1
ATOM 1621 O O . TYR A 1 194 ? -2.225 -54.375 -13.867 1 98.38 194 TYR A O 1
ATOM 1629 N N . VAL A 1 195 ? -2.791 -54.406 -11.648 1 98 195 VAL A N 1
ATOM 1630 C CA . VAL A 1 195 ? -3.666 -55.562 -11.758 1 98 195 VAL A CA 1
ATOM 1631 C C . VAL A 1 195 ? -5.074 -55.125 -12.148 1 98 195 VAL A C 1
ATOM 1633 O O . VAL A 1 195 ? -5.672 -54.281 -11.484 1 98 195 VAL A O 1
ATOM 1636 N N . GLY A 1 196 ? -5.598 -55.688 -13.141 1 96.69 196 GLY A N 1
ATOM 1637 C CA . GLY A 1 196 ? -6.867 -55.219 -13.688 1 96.69 196 GLY A CA 1
ATOM 1638 C C . GLY A 1 196 ? -6.715 -54.062 -14.633 1 96.69 196 GLY A C 1
ATOM 1639 O O . GLY A 1 196 ? -7.488 -53.094 -14.562 1 96.69 196 GLY A O 1
ATOM 1640 N N . CYS A 1 197 ? -5.68 -54.125 -15.469 1 96.44 197 CYS A N 1
ATOM 1641 C CA . CYS A 1 197 ? -5.324 -53 -16.328 1 96.44 197 CYS A CA 1
ATOM 1642 C C . CYS A 1 197 ? -6.211 -52.938 -17.562 1 96.44 197 CYS A C 1
ATOM 1644 O O . CYS A 1 197 ? -6.23 -51.938 -18.281 1 96.44 197 CYS A O 1
ATOM 1646 N N . GLY A 1 198 ? -6.953 -53.969 -17.797 1 94.5 198 GLY A N 1
ATOM 1647 C CA . GLY A 1 198 ? -7.82 -54 -18.953 1 94.5 198 GLY A CA 1
ATOM 1648 C C . GLY A 1 198 ? -7.059 -54.062 -20.266 1 94.5 198 GLY A C 1
ATOM 1649 O O . GLY A 1 198 ? -6.082 -54.812 -20.391 1 94.5 198 GLY A O 1
ATOM 1650 N N . ASP A 1 199 ? -7.508 -53.344 -21.312 1 94.81 199 ASP A N 1
ATOM 1651 C CA . ASP A 1 199 ? -6.938 -53.406 -22.641 1 94.81 199 ASP A CA 1
ATOM 1652 C C . ASP A 1 199 ? -5.789 -52.406 -22.797 1 94.81 199 ASP A C 1
ATOM 1654 O O . ASP A 1 199 ? -5.441 -52.031 -23.922 1 94.81 199 ASP A O 1
ATOM 1658 N N . LEU A 1 200 ? -5.293 -51.906 -21.734 1 96.12 200 LEU A N 1
ATOM 1659 C CA . LEU A 1 200 ? -4.109 -51.031 -21.656 1 96.12 200 LEU A CA 1
ATOM 1660 C C . LEU A 1 200 ? -4.395 -49.656 -22.25 1 96.12 200 LEU A C 1
ATOM 1662 O O . LEU A 1 200 ? -3.5 -48.812 -22.312 1 96.12 200 LEU A O 1
ATOM 1666 N N . LYS A 1 201 ? -5.574 -49.344 -22.578 1 95.75 201 LYS A N 1
ATOM 1667 C CA . LYS A 1 201 ? -5.926 -48.031 -23.125 1 95.75 201 LYS A CA 1
ATOM 1668 C C . LYS A 1 201 ? -5.613 -46.906 -22.141 1 95.75 201 LYS A C 1
ATOM 1670 O O . LYS A 1 201 ? -5.137 -45.844 -22.531 1 95.75 201 LYS A O 1
ATOM 1675 N N . THR A 1 202 ? -5.941 -47.156 -20.938 1 96.38 202 THR A N 1
ATOM 1676 C CA . THR A 1 202 ? -5.668 -46.188 -19.891 1 96.38 202 THR A CA 1
ATOM 1677 C C . THR A 1 202 ? -4.172 -45.906 -19.797 1 96.38 202 THR A C 1
ATOM 1679 O O . THR A 1 202 ? -3.766 -44.719 -19.703 1 96.38 202 THR A O 1
ATOM 1682 N N . LEU A 1 203 ? -3.408 -46.875 -19.797 1 97.19 203 LEU A N 1
ATOM 1683 C CA . LEU A 1 203 ? -1.96 -46.719 -19.719 1 97.19 203 LEU A CA 1
ATOM 1684 C C . LEU A 1 203 ? -1.418 -45.969 -20.922 1 97.19 203 LEU A C 1
ATOM 1686 O O . LEU A 1 203 ? -0.533 -45.125 -20.797 1 97.19 203 LEU A O 1
ATOM 1690 N N . GLU A 1 204 ? -1.953 -46.281 -22.094 1 96.56 204 GLU A N 1
ATOM 1691 C CA . GLU A 1 204 ? -1.538 -45.594 -23.312 1 96.56 204 GLU A CA 1
ATOM 1692 C C . GLU A 1 204 ? -1.879 -44.125 -23.281 1 96.56 204 GLU A C 1
ATOM 1694 O O . GLU A 1 204 ? -1.091 -43.281 -23.734 1 96.56 204 GLU A O 1
ATOM 1699 N N . GLN A 1 205 ? -2.988 -43.875 -22.781 1 96.56 205 GLN A N 1
ATOM 1700 C CA . GLN A 1 205 ? -3.387 -42.5 -22.656 1 96.56 205 GLN A CA 1
ATOM 1701 C C . GLN A 1 205 ? -2.484 -41.75 -21.672 1 96.56 205 GLN A C 1
ATOM 1703 O O . GLN A 1 205 ? -2.162 -40.594 -21.875 1 96.56 205 GLN A O 1
ATOM 1708 N N . PHE A 1 206 ? -2.15 -42.375 -20.641 1 96.75 206 PHE A N 1
ATOM 1709 C CA . PHE A 1 206 ? -1.227 -41.781 -19.688 1 96.75 206 PHE A CA 1
ATOM 1710 C C . PHE A 1 206 ? 0.137 -41.531 -20.312 1 96.75 206 PHE A C 1
ATOM 1712 O O . PHE A 1 206 ? 0.751 -40.5 -20.094 1 96.75 206 PHE A O 1
ATOM 1719 N N . ALA A 1 207 ? 0.628 -42.438 -21.047 1 96.38 207 ALA A N 1
ATOM 1720 C CA . ALA A 1 207 ? 1.9 -42.281 -21.75 1 96.38 207 ALA A CA 1
ATOM 1721 C C . ALA A 1 207 ? 1.884 -41.094 -22.672 1 96.38 207 ALA A C 1
ATOM 1723 O O . ALA A 1 207 ? 2.885 -40.375 -22.812 1 96.38 207 ALA A O 1
ATOM 1724 N N . SER A 1 208 ? 0.773 -41 -23.281 1 94.75 208 SER A N 1
ATOM 1725 C CA . SER A 1 208 ? 0.625 -39.875 -24.203 1 94.75 208 SER A CA 1
ATOM 1726 C C . SER A 1 208 ? 0.584 -38.531 -23.453 1 94.75 208 SER A C 1
ATOM 1728 O O . SER A 1 208 ? 1.085 -37.531 -23.938 1 94.75 208 SER A O 1
ATOM 1730 N N . ARG A 1 209 ? 0.03 -38.531 -22.312 1 92.44 209 ARG A N 1
ATOM 1731 C CA . ARG A 1 209 ? -0.135 -37.344 -21.5 1 92.44 209 ARG A CA 1
ATOM 1732 C C . ARG A 1 209 ? 1.184 -36.938 -20.844 1 92.44 209 ARG A C 1
ATOM 1734 O O . ARG A 1 209 ? 1.524 -35.75 -20.812 1 92.44 209 ARG A O 1
ATOM 1741 N N . ASP A 1 210 ? 1.851 -37.875 -20.375 1 92.25 210 ASP A N 1
ATOM 1742 C CA . ASP A 1 210 ? 3.105 -37.625 -19.672 1 92.25 210 ASP A CA 1
ATOM 1743 C C . ASP A 1 210 ? 4.137 -38.719 -19.984 1 92.25 210 ASP A C 1
ATOM 1745 O O . ASP A 1 210 ? 4.387 -39.594 -19.156 1 92.25 210 ASP A O 1
ATOM 1749 N N . ARG A 1 211 ? 4.832 -38.5 -20.953 1 93.56 211 ARG A N 1
ATOM 1750 C CA . ARG A 1 211 ? 5.781 -39.5 -21.453 1 93.56 211 ARG A CA 1
ATOM 1751 C C . ARG A 1 211 ? 6.965 -39.656 -20.5 1 93.56 211 ARG A C 1
ATOM 1753 O O . ARG A 1 211 ? 7.457 -40.75 -20.266 1 93.56 211 ARG A O 1
ATOM 1760 N N . LYS A 1 212 ? 7.293 -38.594 -19.922 1 90.56 212 LYS A N 1
ATOM 1761 C CA . LYS A 1 212 ? 8.461 -38.594 -19.047 1 90.56 212 LYS A CA 1
ATOM 1762 C C . LYS A 1 212 ? 8.219 -39.469 -17.828 1 90.56 212 LYS A C 1
ATOM 1764 O O . LYS A 1 212 ? 9.039 -40.344 -17.5 1 90.56 212 LYS A O 1
ATOM 1769 N N . ARG A 1 213 ? 7.129 -39.281 -17.203 1 93.62 213 ARG A N 1
ATOM 1770 C CA . ARG A 1 213 ? 6.812 -40.094 -16.031 1 93.62 213 ARG A CA 1
ATOM 1771 C C . ARG A 1 213 ? 6.559 -41.562 -16.438 1 93.62 213 ARG A C 1
ATOM 1773 O O . ARG A 1 213 ? 6.949 -42.469 -15.719 1 93.62 213 ARG A O 1
ATOM 1780 N N . PHE A 1 214 ? 5.953 -41.75 -17.547 1 96.62 214 PHE A N 1
ATOM 1781 C CA . PHE A 1 214 ? 5.656 -43.094 -18.031 1 96.62 214 PHE A CA 1
ATOM 1782 C C . PHE A 1 214 ? 6.941 -43.875 -18.281 1 96.62 214 PHE A C 1
ATOM 1784 O O . PHE A 1 214 ? 7.062 -45.031 -17.859 1 96.62 214 PHE A O 1
ATOM 1791 N N . ASP A 1 215 ? 7.898 -43.219 -18.828 1 95.5 215 ASP A N 1
ATOM 1792 C CA . ASP A 1 215 ? 9.109 -43.906 -19.281 1 95.5 215 ASP A CA 1
ATOM 1793 C C . ASP A 1 215 ? 10.023 -44.25 -18.109 1 95.5 215 ASP A C 1
ATOM 1795 O O . ASP A 1 215 ? 10.852 -45.156 -18.188 1 95.5 215 ASP A O 1
ATOM 1799 N N . ARG A 1 216 ? 9.859 -43.562 -17.109 1 94.56 216 ARG A N 1
ATOM 1800 C CA . ARG A 1 216 ? 10.742 -43.75 -15.953 1 94.56 216 ARG A CA 1
ATOM 1801 C C . ARG A 1 216 ? 10.336 -45 -15.156 1 94.56 216 ARG A C 1
ATOM 1803 O O . ARG A 1 216 ? 11.117 -45.5 -14.344 1 94.56 216 ARG A O 1
ATOM 1810 N N . ILE A 1 217 ? 9.242 -45.562 -15.445 1 96.69 217 ILE A N 1
ATOM 1811 C CA . ILE A 1 217 ? 8.656 -46.625 -14.625 1 96.69 217 ILE A CA 1
ATOM 1812 C C . ILE A 1 217 ? 8.703 -47.938 -15.383 1 96.69 217 ILE A C 1
ATOM 1814 O O . ILE A 1 217 ? 8.523 -47.969 -16.609 1 96.69 217 ILE A O 1
ATOM 1818 N N . LYS A 1 218 ? 8.977 -49 -14.633 1 96.88 218 LYS A N 1
ATOM 1819 C CA . LYS A 1 218 ? 8.727 -50.344 -15.133 1 96.88 218 LYS A CA 1
ATOM 1820 C C . LYS A 1 218 ? 7.305 -50.781 -14.805 1 96.88 218 LYS A C 1
ATOM 1822 O O . LYS A 1 218 ? 6.969 -50.969 -13.633 1 96.88 218 LYS A O 1
ATOM 1827 N N . TRP A 1 219 ? 6.555 -50.969 -15.844 1 97.62 219 TRP A N 1
ATOM 1828 C CA . TRP A 1 219 ? 5.152 -51.312 -15.664 1 97.62 219 TRP A CA 1
ATOM 1829 C C . TRP A 1 219 ? 4.953 -52.844 -15.781 1 97.62 219 TRP A C 1
ATOM 1831 O O . TRP A 1 219 ? 5.418 -53.469 -16.734 1 97.62 219 TRP A O 1
ATOM 1841 N N . ILE A 1 220 ? 4.359 -53.438 -14.836 1 97.19 220 ILE A N 1
ATOM 1842 C CA . ILE A 1 220 ? 3.879 -54.812 -14.906 1 97.19 220 ILE A CA 1
ATOM 1843 C C . ILE A 1 220 ? 2.352 -54.844 -14.945 1 97.19 220 ILE A C 1
ATOM 1845 O O . ILE A 1 220 ? 1.696 -54.656 -13.914 1 97.19 220 ILE A O 1
ATOM 1849 N N . CYS A 1 221 ? 1.854 -55.062 -16.109 1 97.56 221 CYS A N 1
ATOM 1850 C CA . CYS A 1 221 ? 0.41 -55.031 -16.312 1 97.56 221 CYS A CA 1
ATOM 1851 C C . CYS A 1 221 ? -0.152 -56.469 -16.312 1 97.56 221 CYS A C 1
ATOM 1853 O O . CYS A 1 221 ? 0.246 -57.281 -17.141 1 97.56 221 CYS A O 1
ATOM 1855 N N . ILE A 1 222 ? -1.132 -56.656 -15.445 1 97.12 222 ILE A N 1
ATOM 1856 C CA . ILE A 1 222 ? -1.646 -58.031 -15.266 1 97.12 222 ILE A CA 1
ATOM 1857 C C . ILE A 1 222 ? -3.154 -58.031 -15.508 1 97.12 222 ILE A C 1
ATOM 1859 O O . ILE A 1 222 ? -3.924 -57.5 -14.711 1 97.12 222 ILE A O 1
ATOM 1863 N N . ASP A 1 223 ? -3.531 -58.656 -16.5 1 96.56 223 ASP A N 1
ATOM 1864 C CA . ASP A 1 223 ? -4.926 -58.844 -16.906 1 96.56 223 ASP A CA 1
ATOM 1865 C C . ASP A 1 223 ? -5.066 -59.875 -18 1 96.56 223 ASP A C 1
ATOM 1867 O O . ASP A 1 223 ? -4.324 -59.875 -18.969 1 96.56 223 ASP A O 1
ATOM 1871 N N . PRO A 1 224 ? -6.047 -60.75 -17.891 1 93.75 224 PRO A N 1
ATOM 1872 C CA . PRO A 1 224 ? -6.223 -61.781 -18.906 1 93.75 224 PRO A CA 1
ATOM 1873 C C . PRO A 1 224 ? -6.508 -61.219 -20.297 1 93.75 224 PRO A C 1
ATOM 1875 O O . PRO A 1 224 ? -6.238 -61.875 -21.297 1 93.75 224 PRO A O 1
ATOM 1878 N N . ILE A 1 225 ? -6.961 -60.062 -20.359 1 93.25 225 ILE A N 1
ATOM 1879 C CA . ILE A 1 225 ? -7.391 -59.531 -21.656 1 93.25 225 ILE A CA 1
ATOM 1880 C C . ILE A 1 225 ? -6.363 -58.531 -22.172 1 93.25 225 ILE A C 1
ATOM 1882 O O . ILE A 1 225 ? -6.562 -57.938 -23.219 1 93.25 225 ILE A O 1
ATOM 1886 N N . ALA A 1 226 ? -5.328 -58.312 -21.484 1 94.38 226 ALA A N 1
ATOM 1887 C CA . ALA A 1 226 ? -4.352 -57.312 -21.859 1 94.38 226 ALA A CA 1
ATOM 1888 C C . ALA A 1 226 ? -3.65 -57.688 -23.172 1 94.38 226 ALA A C 1
ATOM 1890 O O . ALA A 1 226 ? -3.156 -58.812 -23.312 1 94.38 226 ALA A O 1
ATOM 1891 N N . PRO A 1 227 ? -3.623 -56.812 -24.078 1 94.75 227 PRO A N 1
ATOM 1892 C CA . PRO A 1 227 ? -2.922 -57.094 -25.328 1 94.75 227 PRO A CA 1
ATOM 1893 C C . PRO A 1 227 ? -1.409 -56.938 -25.203 1 94.75 227 PRO A C 1
ATOM 1895 O O . PRO A 1 227 ? -0.919 -56.375 -24.219 1 94.75 227 PRO A O 1
ATOM 1898 N N . GLU A 1 228 ? -0.758 -57.344 -26.25 1 91.69 228 GLU A N 1
ATOM 1899 C CA . GLU A 1 228 ? 0.674 -57.094 -26.328 1 91.69 228 GLU A CA 1
ATOM 1900 C C . GLU A 1 228 ? 0.945 -55.594 -26.578 1 91.69 228 GLU A C 1
ATOM 1902 O O . GLU A 1 228 ? 0.1 -54.906 -27.141 1 91.69 228 GLU A O 1
ATOM 1907 N N . THR A 1 229 ? 1.962 -55.188 -26.016 1 92.75 229 THR A N 1
ATOM 1908 C CA . THR A 1 229 ? 2.307 -53.781 -26.188 1 92.75 229 THR A CA 1
ATOM 1909 C C . THR A 1 229 ? 3.721 -53.625 -26.734 1 92.75 229 THR A C 1
ATOM 1911 O O . THR A 1 229 ? 4.547 -54.531 -26.594 1 92.75 229 THR A O 1
ATOM 1914 N N . SER A 1 230 ? 4.02 -52.562 -27.422 1 91.81 230 SER A N 1
ATOM 1915 C CA . SER A 1 230 ? 5.328 -52.281 -28 1 91.81 230 SER A CA 1
ATOM 1916 C C . SER A 1 230 ? 6.215 -51.5 -27.031 1 91.81 230 SER A C 1
ATOM 1918 O O . SER A 1 230 ? 7.406 -51.312 -27.297 1 91.81 230 SER A O 1
ATOM 1920 N N . TYR A 1 231 ? 5.605 -51.062 -25.953 1 95.56 231 TYR A N 1
ATOM 1921 C CA . TYR A 1 231 ? 6.395 -50.312 -25 1 95.56 231 TYR A CA 1
ATOM 1922 C C . TYR A 1 231 ? 7.422 -51.219 -24.312 1 95.56 231 TYR A C 1
ATOM 1924 O O . TYR A 1 231 ? 7.062 -52.219 -23.703 1 95.56 231 TYR A O 1
ATOM 1932 N N . ALA A 1 232 ? 8.672 -50.812 -24.328 1 95.19 232 ALA A N 1
ATOM 1933 C CA . ALA A 1 232 ? 9.766 -51.625 -23.781 1 95.19 232 ALA A CA 1
ATOM 1934 C C . ALA A 1 232 ? 9.68 -51.688 -22.266 1 95.19 232 ALA A C 1
ATOM 1936 O O . ALA A 1 232 ? 10.141 -52.688 -21.656 1 95.19 232 ALA A O 1
ATOM 1937 N N . ASN A 1 233 ? 9.109 -50.688 -21.672 1 96.94 233 ASN A N 1
ATOM 1938 C CA . ASN A 1 233 ? 9.078 -50.625 -20.203 1 96.94 233 ASN A CA 1
ATOM 1939 C C . ASN A 1 233 ? 7.793 -51.25 -19.656 1 96.94 233 ASN A C 1
ATOM 1941 O O . ASN A 1 233 ? 7.48 -51.062 -18.469 1 96.94 233 ASN A O 1
ATOM 1945 N N . VAL A 1 234 ? 7.023 -51.875 -20.5 1 97.69 234 VAL A N 1
ATOM 1946 C CA . VAL A 1 234 ? 5.77 -52.5 -20.062 1 97.69 234 VAL A CA 1
ATOM 1947 C C . VAL A 1 234 ? 5.828 -54 -20.25 1 97.69 234 VAL A C 1
ATOM 1949 O O . VAL A 1 234 ? 6.023 -54.469 -21.375 1 97.69 234 VAL A O 1
ATOM 1952 N N . LYS A 1 235 ? 5.68 -54.688 -19.172 1 96.5 235 LYS A N 1
ATOM 1953 C CA . LYS A 1 235 ? 5.539 -56.156 -19.203 1 96.5 235 LYS A CA 1
ATOM 1954 C C . LYS A 1 235 ? 4.082 -56.562 -19.016 1 96.5 235 LYS A C 1
ATOM 1956 O O . LYS A 1 235 ? 3.438 -56.188 -18.047 1 96.5 235 LYS A O 1
ATOM 1961 N N . VAL A 1 236 ? 3.576 -57.375 -19.906 1 97.12 236 VAL A N 1
ATOM 1962 C CA . VAL A 1 236 ? 2.184 -57.812 -19.859 1 97.12 236 VAL A CA 1
ATOM 1963 C C . VAL A 1 236 ? 2.109 -59.25 -19.359 1 97.12 236 VAL A C 1
ATOM 1965 O O . VAL A 1 236 ? 2.84 -60.125 -19.844 1 97.12 236 VAL A O 1
ATOM 1968 N N . VAL A 1 237 ? 1.296 -59.406 -18.406 1 96 237 VAL A N 1
ATOM 1969 C CA . VAL A 1 237 ? 1.019 -60.719 -17.875 1 96 237 VAL A CA 1
ATOM 1970 C C . VAL A 1 237 ? -0.466 -61.062 -18.031 1 96 237 VAL A C 1
ATOM 1972 O O . VAL A 1 237 ? -1.317 -60.406 -17.422 1 96 237 VAL A O 1
ATOM 1975 N N . ARG A 1 238 ? -0.819 -62.094 -18.781 1 95.62 238 ARG A N 1
ATOM 1976 C CA . ARG A 1 238 ? -2.213 -62.438 -19.062 1 95.62 238 ARG A CA 1
ATOM 1977 C C . ARG A 1 238 ? -2.725 -63.531 -18.125 1 95.62 238 ARG A C 1
ATOM 1979 O O . ARG A 1 238 ? -3.152 -64.562 -18.578 1 95.62 238 ARG A O 1
ATOM 1986 N N . GLU A 1 239 ? -2.607 -63.281 -16.938 1 94.12 239 GLU A N 1
ATOM 1987 C CA . GLU A 1 239 ? -3.062 -64.188 -15.906 1 94.12 239 GLU A CA 1
ATOM 1988 C C . GLU A 1 239 ? -3.984 -63.5 -14.914 1 94.12 239 GLU A C 1
ATOM 1990 O O . GLU A 1 239 ? -4.09 -62.281 -14.906 1 94.12 239 GLU A O 1
ATOM 1995 N N . LYS A 1 240 ? -4.703 -64.312 -14.234 1 93.19 240 LYS A N 1
ATOM 1996 C CA . LYS A 1 240 ? -5.535 -63.812 -13.148 1 93.19 240 LYS A CA 1
ATOM 1997 C C . LYS A 1 240 ? -4.789 -63.844 -11.82 1 93.19 240 LYS A C 1
ATOM 1999 O O . LYS A 1 240 ? -4.066 -64.812 -11.539 1 93.19 240 LYS A O 1
ATOM 2004 N N . VAL A 1 241 ? -4.891 -62.844 -11.078 1 94.94 241 VAL A N 1
ATOM 2005 C CA . VAL A 1 241 ? -4.305 -62.781 -9.742 1 94.94 241 VAL A CA 1
ATOM 2006 C C . VAL A 1 241 ? -5.387 -63.031 -8.695 1 94.94 241 VAL A C 1
ATOM 2008 O O . VAL A 1 241 ? -6.34 -62.25 -8.594 1 94.94 241 VAL A O 1
ATOM 2011 N N . VAL A 1 242 ? -5.215 -64.062 -7.93 1 92.88 242 VAL A N 1
ATOM 2012 C CA . VAL A 1 242 ? -6.238 -64.375 -6.938 1 92.88 242 VAL A CA 1
ATOM 2013 C C . VAL A 1 242 ? -5.633 -64.312 -5.535 1 92.88 242 VAL A C 1
ATOM 2015 O O . VAL A 1 242 ? -6.348 -64.188 -4.547 1 92.88 242 VAL A O 1
ATOM 2018 N N . SER A 1 243 ? -4.297 -64.438 -5.469 1 94.88 243 SER A N 1
ATOM 2019 C CA . SER A 1 243 ? -3.629 -64.438 -4.172 1 94.88 243 SER A CA 1
ATOM 2020 C C . SER A 1 243 ? -2.314 -63.688 -4.227 1 94.88 243 SER A C 1
ATOM 2022 O O . SER A 1 243 ? -1.823 -63.344 -5.309 1 94.88 243 SER A O 1
ATOM 2024 N N . ALA A 1 244 ? -1.806 -63.5 -3.039 1 96.69 244 ALA A N 1
ATOM 2025 C CA . ALA A 1 244 ? -0.528 -62.781 -2.92 1 96.69 244 ALA A CA 1
ATOM 2026 C C . ALA A 1 244 ? 0.592 -63.594 -3.594 1 96.69 244 ALA A C 1
ATOM 2028 O O . ALA A 1 244 ? 1.521 -63 -4.152 1 96.69 244 ALA A O 1
ATOM 2029 N N . ARG A 1 245 ? 0.496 -64.875 -3.543 1 94.38 245 ARG A N 1
ATOM 2030 C CA . ARG A 1 245 ? 1.503 -65.75 -4.148 1 94.38 245 ARG A CA 1
ATOM 2031 C C . ARG A 1 245 ? 1.565 -65.562 -5.66 1 94.38 245 ARG A C 1
ATOM 2033 O O . ARG A 1 245 ? 2.646 -65.562 -6.25 1 94.38 245 ARG A O 1
ATOM 2040 N N . ASP A 1 246 ? 0.409 -65.375 -6.211 1 94.88 246 ASP A N 1
ATOM 2041 C CA . ASP A 1 246 ? 0.352 -65.125 -7.652 1 94.88 246 ASP A CA 1
ATOM 2042 C C . ASP A 1 246 ? 1.14 -63.875 -8.039 1 94.88 246 ASP A C 1
ATOM 2044 O O . ASP A 1 246 ? 1.885 -63.875 -9.016 1 94.88 246 ASP A O 1
ATOM 2048 N N . LEU A 1 247 ? 0.946 -62.875 -7.266 1 94.81 247 LEU A N 1
ATOM 2049 C CA . LEU A 1 247 ? 1.586 -61.594 -7.566 1 94.81 247 LEU A CA 1
ATOM 2050 C C . LEU A 1 247 ? 3.072 -61.656 -7.23 1 94.81 247 LEU A C 1
ATOM 2052 O O . LEU A 1 247 ? 3.893 -61.062 -7.938 1 94.81 247 LEU A O 1
ATOM 2056 N N . LYS A 1 248 ? 3.406 -62.312 -6.152 1 92.69 248 LYS A N 1
ATOM 2057 C CA . LYS A 1 248 ? 4.785 -62.406 -5.68 1 92.69 248 LYS A CA 1
ATOM 2058 C C . LYS A 1 248 ? 5.684 -63.031 -6.742 1 92.69 248 LYS A C 1
ATOM 2060 O O . LYS A 1 248 ? 6.867 -62.688 -6.836 1 92.69 248 LYS A O 1
ATOM 2065 N N . HIS A 1 249 ? 5.09 -63.844 -7.562 1 90.44 249 HIS A N 1
ATOM 2066 C CA . HIS A 1 249 ? 5.805 -64.562 -8.633 1 90.44 249 HIS A CA 1
ATOM 2067 C C . HIS A 1 249 ? 6.395 -63.531 -9.625 1 90.44 249 HIS A C 1
ATOM 2069 O O . HIS A 1 249 ? 7.398 -63.844 -10.281 1 90.44 249 HIS A O 1
ATOM 2075 N N . TYR A 1 250 ? 5.844 -62.438 -9.664 1 90.62 250 TYR A N 1
ATOM 2076 C CA . TYR A 1 250 ? 6.254 -61.469 -10.68 1 90.62 250 TYR A CA 1
ATOM 2077 C C . TYR A 1 250 ? 7.121 -60.375 -10.078 1 90.62 250 TYR A C 1
ATOM 2079 O O . TYR A 1 250 ? 7.637 -59.531 -10.797 1 90.62 250 TYR A O 1
ATOM 2087 N N . LEU A 1 251 ? 7.234 -60.344 -8.789 1 91.25 251 LEU A N 1
ATOM 2088 C CA . LEU A 1 251 ? 8.016 -59.312 -8.117 1 91.25 251 LEU A CA 1
ATOM 2089 C C . LEU A 1 251 ? 9.492 -59.438 -8.453 1 91.25 251 LEU A C 1
ATOM 2091 O O . LEU A 1 251 ? 10.031 -60.562 -8.469 1 91.25 251 LEU A O 1
ATOM 2095 N N . MET A 1 252 ? 10.062 -58.438 -8.742 1 81.88 252 MET A N 1
ATOM 2096 C CA . MET A 1 252 ? 11.492 -58.406 -9.023 1 81.88 252 MET A CA 1
ATOM 2097 C C . MET A 1 252 ? 12.305 -58.312 -7.734 1 81.88 252 MET A C 1
ATOM 2099 O O . MET A 1 252 ? 11.758 -58 -6.676 1 81.88 252 MET A O 1
ATOM 2103 N N . ARG A 1 253 ? 13.586 -58.531 -7.766 1 77.12 253 ARG A N 1
ATOM 2104 C CA . ARG A 1 253 ? 14.398 -58.688 -6.562 1 77.12 253 ARG A CA 1
ATOM 2105 C C . ARG A 1 253 ? 15.016 -57.344 -6.133 1 77.12 253 ARG A C 1
ATOM 2107 O O . ARG A 1 253 ? 15.406 -57.188 -4.977 1 77.12 253 ARG A O 1
ATOM 2114 N N . ASP A 1 254 ? 14.938 -56.406 -6.844 1 82.06 254 ASP A N 1
ATOM 2115 C CA . ASP A 1 254 ? 15.625 -55.156 -6.543 1 82.06 254 ASP A CA 1
ATOM 2116 C C . ASP A 1 254 ? 14.883 -54.375 -5.457 1 82.06 254 ASP A C 1
ATOM 2118 O O . ASP A 1 254 ? 13.688 -54.594 -5.234 1 82.06 254 ASP A O 1
ATOM 2122 N N . GLU A 1 255 ? 15.672 -53.688 -4.68 1 87.56 255 GLU A N 1
ATOM 2123 C CA . GLU A 1 255 ? 15.086 -52.75 -3.707 1 87.56 255 GLU A CA 1
ATOM 2124 C C . GLU A 1 255 ? 14.672 -51.438 -4.363 1 87.56 255 GLU A C 1
ATOM 2126 O O . GLU A 1 255 ? 15.469 -50.5 -4.434 1 87.56 255 GLU A O 1
ATOM 2131 N N . VAL A 1 256 ? 13.461 -51.438 -4.812 1 95.12 256 VAL A N 1
ATOM 2132 C CA . VAL A 1 256 ? 12.922 -50.281 -5.516 1 95.12 256 VAL A CA 1
ATOM 2133 C C . VAL A 1 256 ? 11.547 -49.906 -4.953 1 95.12 256 VAL A C 1
ATOM 2135 O O . VAL A 1 256 ? 10.961 -50.688 -4.199 1 95.12 256 VAL A O 1
ATOM 2138 N N . GLU A 1 257 ? 11.148 -48.719 -5.234 1 97.56 257 GLU A N 1
ATOM 2139 C CA . GLU A 1 257 ? 9.805 -48.344 -4.809 1 97.56 257 GLU A CA 1
ATOM 2140 C C . GLU A 1 257 ? 8.75 -48.969 -5.723 1 97.56 257 GLU A C 1
ATOM 2142 O O . GLU A 1 257 ? 8.766 -48.75 -6.938 1 97.56 257 GLU A O 1
ATOM 2147 N N . ARG A 1 258 ? 7.82 -49.688 -5.098 1 98.12 258 ARG A N 1
ATOM 2148 C CA . ARG A 1 258 ? 6.777 -50.375 -5.863 1 98.12 258 ARG A CA 1
ATOM 2149 C C . ARG A 1 258 ? 5.395 -49.844 -5.488 1 98.12 258 ARG A C 1
ATOM 2151 O O . ARG A 1 258 ? 5.129 -49.562 -4.316 1 98.12 258 ARG A O 1
ATOM 2158 N N . LEU A 1 259 ? 4.613 -49.688 -6.504 1 98.5 259 LEU A N 1
ATOM 2159 C CA . LEU A 1 259 ? 3.217 -49.281 -6.355 1 98.5 259 LEU A CA 1
ATOM 2160 C C . LEU A 1 259 ? 2.285 -50.375 -6.906 1 98.5 259 LEU A C 1
ATOM 2162 O O . LEU A 1 259 ? 2.494 -50.875 -8.016 1 98.5 259 LEU A O 1
ATOM 2166 N N . LEU A 1 260 ? 1.327 -50.719 -6.066 1 98.69 260 LEU A N 1
ATOM 2167 C CA . LEU A 1 260 ? 0.303 -51.656 -6.52 1 98.69 260 LEU A CA 1
ATOM 2168 C C . LEU A 1 260 ? -0.98 -50.906 -6.887 1 98.69 260 LEU A C 1
ATOM 2170 O O . LEU A 1 260 ? -1.515 -50.156 -6.086 1 98.69 260 LEU A O 1
ATOM 2174 N N . ILE A 1 261 ? -1.423 -51.094 -8.094 1 98.69 261 ILE A N 1
ATOM 2175 C CA . ILE A 1 261 ? -2.74 -50.625 -8.5 1 98.69 261 ILE A CA 1
ATOM 2176 C C . ILE A 1 261 ? -3.668 -51.812 -8.727 1 98.69 261 ILE A C 1
ATOM 2178 O O . ILE A 1 261 ? -3.385 -52.688 -9.562 1 98.69 261 ILE A O 1
ATOM 2182 N N . TRP A 1 262 ? -4.73 -51.875 -7.957 1 98.5 262 TRP A N 1
ATOM 2183 C CA . TRP A 1 262 ? -5.723 -52.938 -8.039 1 98.5 262 TRP A CA 1
ATOM 2184 C C . TRP A 1 262 ? -7.047 -52.438 -8.57 1 98.5 262 TRP A C 1
ATOM 2186 O O . TRP A 1 262 ? -7.793 -51.75 -7.855 1 98.5 262 TRP A O 1
ATOM 2196 N N . ASP A 1 263 ? -7.32 -52.688 -9.805 1 96.88 263 ASP A N 1
ATOM 2197 C CA . ASP A 1 263 ? -8.531 -52.219 -10.469 1 96.88 263 ASP A CA 1
ATOM 2198 C C . ASP A 1 263 ? -9.297 -53.375 -11.094 1 96.88 263 ASP A C 1
ATOM 2200 O O . ASP A 1 263 ? -9.633 -53.344 -12.281 1 96.88 263 ASP A O 1
ATOM 2204 N N . VAL A 1 264 ? -9.547 -54.344 -10.312 1 94.94 264 VAL A N 1
ATOM 2205 C CA . VAL A 1 264 ? -10.203 -55.562 -10.773 1 94.94 264 VAL A CA 1
ATOM 2206 C C . VAL A 1 264 ? -11.719 -55.406 -10.648 1 94.94 264 VAL A C 1
ATOM 2208 O O . VAL A 1 264 ? -12.219 -54.969 -9.625 1 94.94 264 VAL A O 1
ATOM 2211 N N . SER A 1 265 ? -12.336 -55.656 -11.711 1 87.25 265 SER A N 1
ATOM 2212 C CA . SER A 1 265 ? -13.789 -55.688 -11.75 1 87.25 265 SER A CA 1
ATOM 2213 C C . SER A 1 265 ? -14.281 -56.781 -12.68 1 87.25 265 SER A C 1
ATOM 2215 O O . SER A 1 265 ? -14.055 -56.719 -13.891 1 87.25 265 SER A O 1
ATOM 2217 N N . ALA A 1 266 ? -14.852 -57.781 -12.133 1 77.06 266 ALA A N 1
ATOM 2218 C CA . ALA A 1 266 ? -15.383 -58.875 -12.953 1 77.06 266 ALA A CA 1
ATOM 2219 C C . ALA A 1 266 ? -16.672 -58.469 -13.656 1 77.06 266 ALA A C 1
ATOM 2221 O O . ALA A 1 266 ? -17.375 -57.562 -13.195 1 77.06 266 ALA A O 1
ATOM 2222 N N . ASP A 1 267 ? -16.828 -59.062 -14.805 1 71.44 267 ASP A N 1
ATOM 2223 C CA . ASP A 1 267 ? -18.047 -58.844 -15.578 1 71.44 267 ASP A CA 1
ATOM 2224 C C . ASP A 1 267 ? -19.234 -59.594 -14.984 1 71.44 267 ASP A C 1
ATOM 2226 O O . ASP A 1 267 ? -19.062 -60.625 -14.375 1 71.44 267 ASP A O 1
ATOM 2230 N N . GLY A 1 268 ? -20.266 -58.938 -14.586 1 68.69 268 GLY A N 1
ATOM 2231 C CA . GLY A 1 268 ? -21.5 -59.562 -14.125 1 68.69 268 GLY A CA 1
ATOM 2232 C C . GLY A 1 268 ? -22.719 -58.688 -14.328 1 68.69 268 GLY A C 1
ATOM 2233 O O . GLY A 1 268 ? -22.609 -57.594 -14.906 1 68.69 268 GLY A O 1
ATOM 2234 N N . LEU A 1 269 ? -23.812 -59.344 -14.031 1 70.62 269 LEU A N 1
ATOM 2235 C CA . LEU A 1 269 ? -25.047 -58.562 -14.133 1 70.62 269 LEU A CA 1
ATOM 2236 C C . LEU A 1 269 ? -25.094 -57.469 -13.07 1 70.62 269 LEU A C 1
ATOM 2238 O O . LEU A 1 269 ? -25.422 -57.75 -11.914 1 70.62 269 LEU A O 1
ATOM 2242 N N . LYS A 1 270 ? -24.828 -56.281 -13.555 1 74.75 270 LYS A N 1
ATOM 2243 C CA . LYS A 1 270 ? -24.719 -55.125 -12.664 1 74.75 270 LYS A CA 1
ATOM 2244 C C . LYS A 1 270 ? -26 -54.906 -11.875 1 74.75 270 LYS A C 1
ATOM 2246 O O . LYS A 1 270 ? -27.094 -55 -12.414 1 74.75 270 LYS A O 1
ATOM 2251 N N . GLY A 1 271 ? -25.812 -54.656 -10.609 1 73 271 GLY A N 1
ATOM 2252 C CA . GLY A 1 271 ? -26.953 -54.25 -9.797 1 73 271 GLY A CA 1
ATOM 2253 C C . GLY A 1 271 ? -27.594 -55.406 -9.039 1 73 271 GLY A C 1
ATOM 2254 O O . GLY A 1 271 ? -28.5 -55.188 -8.242 1 73 271 GLY A O 1
ATOM 2255 N N . THR A 1 272 ? -27.031 -56.594 -9.312 1 81.19 272 THR A N 1
ATOM 2256 C CA . THR A 1 272 ? -27.594 -57.719 -8.578 1 81.19 272 THR A CA 1
ATOM 2257 C C . THR A 1 272 ? -26.859 -57.938 -7.254 1 81.19 272 THR A C 1
ATOM 2259 O O . THR A 1 272 ? -25.766 -57.406 -7.055 1 81.19 272 THR A O 1
ATOM 2262 N N . ILE A 1 273 ? -27.531 -58.562 -6.434 1 84.94 273 ILE A N 1
ATOM 2263 C CA . ILE A 1 273 ? -26.953 -58.875 -5.125 1 84.94 273 ILE A CA 1
ATOM 2264 C C . ILE A 1 273 ? -25.672 -59.688 -5.289 1 84.94 273 ILE A C 1
ATOM 2266 O O . ILE A 1 273 ? -24.688 -59.469 -4.578 1 84.94 273 ILE A O 1
ATOM 2270 N N . GLU A 1 274 ? -25.75 -60.625 -6.188 1 86.19 274 GLU A N 1
ATOM 2271 C CA . GLU A 1 274 ? -24.594 -61.5 -6.438 1 86.19 274 GLU A CA 1
ATOM 2272 C C . GLU A 1 274 ? -23.406 -60.688 -6.977 1 86.19 274 GLU A C 1
ATOM 2274 O O . GLU A 1 274 ? -22.266 -60.906 -6.586 1 86.19 274 GLU A O 1
ATOM 2279 N N . TRP A 1 275 ? -23.781 -59.844 -7.777 1 89.44 275 TRP A N 1
ATOM 2280 C CA . TRP A 1 275 ? -22.75 -58.969 -8.352 1 89.44 275 TRP A CA 1
ATOM 2281 C C . TRP A 1 275 ? -22.125 -58.094 -7.273 1 89.44 275 TRP A C 1
ATOM 2283 O O . TRP A 1 275 ? -20.906 -57.906 -7.238 1 89.44 275 TRP A O 1
ATOM 2293 N N . GLU A 1 276 ? -22.922 -57.594 -6.379 1 89.44 276 GLU A N 1
ATOM 2294 C CA . GLU A 1 276 ? -22.453 -56.75 -5.289 1 89.44 276 GLU A CA 1
ATOM 2295 C C . GLU A 1 276 ? -21.516 -57.531 -4.348 1 89.44 276 GLU A C 1
ATOM 2297 O O . GLU A 1 276 ? -20.516 -56.969 -3.891 1 89.44 276 GLU A O 1
ATOM 2302 N N . LYS A 1 277 ? -21.891 -58.656 -4.109 1 89.31 277 LYS A N 1
ATOM 2303 C CA . LYS A 1 277 ? -21.078 -59.5 -3.238 1 89.31 277 LYS A CA 1
ATOM 2304 C C . LYS A 1 277 ? -19.734 -59.844 -3.891 1 89.31 277 LYS A C 1
ATOM 2306 O O . LYS A 1 277 ? -18.703 -59.844 -3.221 1 89.31 277 LYS A O 1
ATOM 2311 N N . GLN A 1 278 ? -19.828 -60.125 -5.109 1 91.31 278 GLN A N 1
ATOM 2312 C CA . GLN A 1 278 ? -18.594 -60.438 -5.848 1 91.31 278 GLN A CA 1
ATOM 2313 C C . GLN A 1 278 ? -17.656 -59.219 -5.867 1 91.31 278 GLN A C 1
ATOM 2315 O O . GLN A 1 278 ? -16.453 -59.375 -5.637 1 91.31 278 GLN A O 1
ATOM 2320 N N . ARG A 1 279 ? -18.188 -58.062 -6.184 1 92.06 279 ARG A N 1
ATOM 2321 C CA . ARG A 1 279 ? -17.359 -56.875 -6.23 1 92.06 279 ARG A CA 1
ATOM 2322 C C . ARG A 1 279 ? -16.75 -56.562 -4.867 1 92.06 279 ARG A C 1
ATOM 2324 O O . ARG A 1 279 ? -15.602 -56.156 -4.777 1 92.06 279 ARG A O 1
ATOM 2331 N N . PHE A 1 280 ? -17.516 -56.781 -3.869 1 93.56 280 PHE A N 1
ATOM 2332 C CA . PHE A 1 280 ? -17.047 -56.562 -2.506 1 93.56 280 PHE A CA 1
ATOM 2333 C C . PHE A 1 280 ? -15.867 -57.5 -2.201 1 93.56 280 PHE A C 1
ATOM 2335 O O . PHE A 1 280 ? -14.859 -57.062 -1.65 1 93.56 280 PHE A O 1
ATOM 2342 N N . LYS A 1 281 ? -15.992 -58.719 -2.6 1 93.69 281 LYS A N 1
ATOM 2343 C CA . LYS A 1 281 ? -14.938 -59.688 -2.361 1 93.69 281 LYS A CA 1
ATOM 2344 C C . LYS A 1 281 ? -13.68 -59.344 -3.154 1 93.69 281 LYS A C 1
ATOM 2346 O O . LYS A 1 281 ? -12.562 -59.562 -2.676 1 93.69 281 LYS A O 1
ATOM 2351 N N . GLU A 1 282 ? -13.891 -58.938 -4.285 1 95.5 282 GLU A N 1
ATOM 2352 C CA . GLU A 1 282 ? -12.758 -58.562 -5.137 1 95.5 282 GLU A CA 1
ATOM 2353 C C . GLU A 1 282 ? -11.977 -57.406 -4.539 1 95.5 282 GLU A C 1
ATOM 2355 O O . GLU A 1 282 ? -10.742 -57.438 -4.492 1 95.5 282 GLU A O 1
ATOM 2360 N N . ASP A 1 283 ? -12.672 -56.406 -4.09 1 96.5 283 ASP A N 1
ATOM 2361 C CA . ASP A 1 283 ? -12.023 -55.25 -3.49 1 96.5 283 ASP A CA 1
ATOM 2362 C C . ASP A 1 283 ? -11.266 -55.625 -2.221 1 96.5 283 ASP A C 1
ATOM 2364 O O . ASP A 1 283 ? -10.125 -55.219 -2.016 1 96.5 283 ASP A O 1
ATOM 2368 N N . ARG A 1 284 ? -11.898 -56.406 -1.436 1 96.75 284 ARG A N 1
ATOM 2369 C CA . ARG A 1 284 ? -11.266 -56.875 -0.204 1 96.75 284 ARG A CA 1
ATOM 2370 C C . ARG A 1 284 ? -10.055 -57.75 -0.504 1 96.75 284 ARG A C 1
ATOM 2372 O O . ARG A 1 284 ? -9.062 -57.719 0.227 1 96.75 284 ARG A O 1
ATOM 2379 N N . ASN A 1 285 ? -10.203 -58.531 -1.537 1 97.31 285 ASN A N 1
ATOM 2380 C CA . ASN A 1 285 ? -9.062 -59.344 -1.936 1 97.31 285 ASN A CA 1
ATOM 2381 C C . ASN A 1 285 ? -7.848 -58.469 -2.291 1 97.31 285 ASN A C 1
ATOM 2383 O O . ASN A 1 285 ? -6.715 -58.844 -1.962 1 97.31 285 ASN A O 1
ATOM 2387 N N . GLY A 1 286 ? -8.094 -57.406 -2.98 1 98.12 286 GLY A N 1
ATOM 2388 C CA . GLY A 1 286 ? -7.012 -56.5 -3.266 1 98.12 286 GLY A CA 1
ATOM 2389 C C . GLY A 1 286 ? -6.336 -55.969 -2.016 1 98.12 286 GLY A C 1
ATOM 2390 O O . GLY A 1 286 ? -5.105 -55.875 -1.962 1 98.12 286 GLY A O 1
ATOM 2391 N N . GLU A 1 287 ? -7.082 -55.656 -1.001 1 98.38 287 GLU A N 1
ATOM 2392 C CA . GLU A 1 287 ? -6.555 -55.188 0.28 1 98.38 287 GLU A CA 1
ATOM 2393 C C . GLU A 1 287 ? -5.688 -56.281 0.938 1 98.38 287 GLU A C 1
ATOM 2395 O O . GLU A 1 287 ? -4.613 -55.969 1.459 1 98.38 287 GLU A O 1
ATOM 2400 N N . ASN A 1 288 ? -6.211 -57.406 0.833 1 97.88 288 ASN A N 1
ATOM 2401 C CA . ASN A 1 288 ? -5.516 -58.531 1.46 1 97.88 288 ASN A CA 1
ATOM 2402 C C . ASN A 1 288 ? -4.184 -58.844 0.777 1 97.88 288 ASN A C 1
ATOM 2404 O O . ASN A 1 288 ? -3.189 -59.125 1.444 1 97.88 288 ASN A O 1
ATOM 2408 N N . ILE A 1 289 ? -4.211 -58.812 -0.46 1 98.19 289 ILE A N 1
ATOM 2409 C CA . ILE A 1 289 ? -2.984 -59.062 -1.213 1 98.19 289 ILE A CA 1
ATOM 2410 C C . ILE A 1 289 ? -1.971 -57.969 -0.913 1 98.19 289 ILE A C 1
ATOM 2412 O O . ILE A 1 289 ? -0.792 -58.25 -0.683 1 98.19 289 ILE A O 1
ATOM 2416 N N . ALA A 1 290 ? -2.43 -56.719 -0.891 1 98.5 290 ALA A N 1
ATOM 2417 C CA . ALA A 1 290 ? -1.559 -55.594 -0.563 1 98.5 290 ALA A CA 1
ATOM 2418 C C . ALA A 1 290 ? -0.953 -55.75 0.828 1 98.5 290 ALA A C 1
ATOM 2420 O O . ALA A 1 290 ? 0.24 -55.5 1.025 1 98.5 290 ALA A O 1
ATOM 2421 N N . GLU A 1 291 ? -1.779 -56.156 1.749 1 98 291 GLU A N 1
ATOM 2422 C CA . GLU A 1 291 ? -1.311 -56.344 3.119 1 98 291 GLU A CA 1
ATOM 2423 C C . GLU A 1 291 ? -0.322 -57.5 3.211 1 98 291 GLU A C 1
ATOM 2425 O O . GLU A 1 291 ? 0.676 -57.406 3.93 1 98 291 GLU A O 1
ATOM 2430 N N . ALA A 1 292 ? -0.59 -58.531 2.502 1 97.75 292 ALA A N 1
ATOM 2431 C CA . ALA A 1 292 ? 0.284 -59.719 2.512 1 97.75 292 ALA A CA 1
ATOM 2432 C C . ALA A 1 292 ? 1.656 -59.375 1.935 1 97.75 292 ALA A C 1
ATOM 2434 O O . ALA A 1 292 ? 2.67 -59.938 2.361 1 97.75 292 ALA A O 1
ATOM 2435 N N . LEU A 1 293 ? 1.658 -58.5 1.054 1 97.69 293 LEU A N 1
ATOM 2436 C CA . LEU A 1 293 ? 2.906 -58.125 0.408 1 97.69 293 LEU A CA 1
ATOM 2437 C C . LEU A 1 293 ? 3.342 -56.719 0.863 1 97.69 293 LEU A C 1
ATOM 2439 O O . LEU A 1 293 ? 3.895 -55.969 0.076 1 97.69 293 LEU A O 1
ATOM 2443 N N . CYS A 1 294 ? 3.027 -56.344 2.062 1 97 294 CYS A N 1
ATOM 2444 C CA . CYS A 1 294 ? 3.213 -54.969 2.586 1 97 294 CYS A CA 1
ATOM 2445 C C . CYS A 1 294 ? 4.691 -54.625 2.623 1 97 294 CYS A C 1
ATOM 2447 O O . CYS A 1 294 ? 5.039 -53.438 2.535 1 97 294 CYS A O 1
ATOM 2449 N N . ALA A 1 295 ? 5.602 -55.562 2.736 1 95.81 295 ALA A N 1
ATOM 2450 C CA . ALA A 1 295 ? 7.035 -55.281 2.783 1 95.81 295 ALA A CA 1
ATOM 2451 C C . ALA A 1 295 ? 7.582 -54.969 1.391 1 95.81 295 ALA A C 1
ATOM 2453 O O . ALA A 1 295 ? 8.633 -54.344 1.251 1 95.81 295 ALA A O 1
ATOM 2454 N N . ASP A 1 296 ? 6.863 -55.438 0.379 1 96.56 296 ASP A N 1
ATOM 2455 C CA . ASP A 1 296 ? 7.336 -55.312 -0.997 1 96.56 296 ASP A CA 1
ATOM 2456 C C . ASP A 1 296 ? 6.828 -54.031 -1.637 1 96.56 296 ASP A C 1
ATOM 2458 O O . ASP A 1 296 ? 7.477 -53.469 -2.527 1 96.56 296 ASP A O 1
ATOM 2462 N N . PHE A 1 297 ? 5.684 -53.562 -1.233 1 97.94 297 PHE A N 1
ATOM 2463 C CA . PHE A 1 297 ? 5.059 -52.406 -1.847 1 97.94 297 PHE A CA 1
ATOM 2464 C C . PHE A 1 297 ? 5.047 -51.219 -0.88 1 97.94 297 PHE A C 1
ATOM 2466 O O . PHE A 1 297 ? 4.793 -51.406 0.314 1 97.94 297 PHE A O 1
ATOM 2473 N N . ALA A 1 298 ? 5.336 -50.062 -1.427 1 97.94 298 ALA A N 1
ATOM 2474 C CA . ALA A 1 298 ? 5.285 -48.844 -0.623 1 97.94 298 ALA A CA 1
ATOM 2475 C C . ALA A 1 298 ? 3.857 -48.344 -0.499 1 97.94 298 ALA A C 1
ATOM 2477 O O . ALA A 1 298 ? 3.459 -47.844 0.557 1 97.94 298 ALA A O 1
ATOM 2478 N N . LEU A 1 299 ? 3.156 -48.375 -1.622 1 98.44 299 LEU A N 1
ATOM 2479 C CA . LEU A 1 299 ? 1.784 -47.875 -1.724 1 98.44 299 LEU A CA 1
ATOM 2480 C C . LEU A 1 299 ? 0.924 -48.875 -2.523 1 98.44 299 LEU A C 1
ATOM 2482 O O . LEU A 1 299 ? 1.438 -49.594 -3.359 1 98.44 299 LEU A O 1
ATOM 2486 N N . ALA A 1 300 ? -0.305 -48.781 -2.207 1 98.88 300 ALA A N 1
ATOM 2487 C CA . ALA A 1 300 ? -1.304 -49.5 -3.012 1 98.88 300 ALA A CA 1
ATOM 2488 C C . ALA A 1 300 ? -2.547 -48.625 -3.213 1 98.88 300 ALA A C 1
ATOM 2490 O O . ALA A 1 300 ? -2.949 -47.875 -2.311 1 98.88 300 ALA A O 1
ATOM 2491 N N . LEU A 1 301 ? -3.039 -48.656 -4.348 1 98.81 301 LEU A N 1
ATOM 2492 C CA . LEU A 1 301 ? -4.305 -48 -4.672 1 98.81 301 LEU A CA 1
ATOM 2493 C C . LEU A 1 301 ? -5.332 -49.031 -5.148 1 98.81 301 LEU A C 1
ATOM 2495 O O . LEU A 1 301 ? -5.195 -49.594 -6.234 1 98.81 301 LEU A O 1
ATOM 2499 N N . ILE A 1 302 ? -6.352 -49.156 -4.336 1 98.56 302 ILE A N 1
ATOM 2500 C CA . ILE A 1 302 ? -7.293 -50.25 -4.551 1 98.56 302 ILE A CA 1
ATOM 2501 C C . ILE A 1 302 ? -8.664 -49.688 -4.91 1 98.56 302 ILE A C 1
ATOM 2503 O O . ILE A 1 302 ? -9.117 -48.688 -4.32 1 98.56 302 ILE A O 1
ATOM 2507 N N . LYS A 1 303 ? -9.242 -50.25 -5.926 1 97.62 303 LYS A N 1
ATOM 2508 C CA . LYS A 1 303 ? -10.641 -49.938 -6.207 1 97.62 303 LYS A CA 1
ATOM 2509 C C . LYS A 1 303 ? -11.523 -50.219 -4.988 1 97.62 303 LYS A C 1
ATOM 2511 O O . LYS A 1 303 ? -11.312 -51.219 -4.277 1 97.62 303 LYS A O 1
ATOM 2516 N N . HIS A 1 304 ? -12.516 -49.312 -4.785 1 97.5 304 HIS A N 1
ATOM 2517 C CA . HIS A 1 304 ? -13.344 -49.469 -3.59 1 97.5 304 HIS A CA 1
ATOM 2518 C C . HIS A 1 304 ? -14.797 -49.125 -3.883 1 97.5 304 HIS A C 1
ATOM 2520 O O . HIS A 1 304 ? -15.203 -47.969 -3.756 1 97.5 304 HIS A O 1
ATOM 2526 N N . ARG A 1 305 ? -15.555 -50.125 -4.07 1 95.31 305 ARG A N 1
ATOM 2527 C CA . ARG A 1 305 ? -16.984 -49.906 -4.258 1 95.31 305 ARG A CA 1
ATOM 2528 C C . ARG A 1 305 ? -17.703 -49.812 -2.918 1 95.31 305 ARG A C 1
ATOM 2530 O O . ARG A 1 305 ? -17.422 -50.594 -2.004 1 95.31 305 ARG A O 1
ATOM 2537 N N . ILE A 1 306 ? -18.578 -48.938 -2.801 1 95.88 306 ILE A N 1
ATOM 2538 C CA . ILE A 1 306 ? -19.391 -48.781 -1.597 1 95.88 306 ILE A CA 1
ATOM 2539 C C . ILE A 1 306 ? -20.578 -49.75 -1.665 1 95.88 306 ILE A C 1
ATOM 2541 O O . ILE A 1 306 ? -21.391 -49.656 -2.59 1 95.88 306 ILE A O 1
ATOM 2545 N N . PRO A 1 307 ? -20.703 -50.531 -0.698 1 93 307 PRO A N 1
ATOM 2546 C CA . PRO A 1 307 ? -21.828 -51.469 -0.743 1 93 307 PRO A CA 1
ATOM 2547 C C . PRO A 1 307 ? -23.172 -50.781 -0.686 1 93 307 PRO A C 1
ATOM 2549 O O . PRO A 1 307 ? -23.328 -49.781 0.046 1 93 307 PRO A O 1
ATOM 2552 N N . GLU A 1 308 ? -24.141 -51.312 -1.354 1 89.12 308 GLU A N 1
ATOM 2553 C CA . GLU A 1 308 ? -25.469 -50.688 -1.432 1 89.12 308 GLU A CA 1
ATOM 2554 C C . GLU A 1 308 ? -26.312 -51.031 -0.209 1 89.12 308 GLU A C 1
ATOM 2556 O O . GLU A 1 308 ? -27.094 -50.219 0.266 1 89.12 308 GLU A O 1
ATOM 2561 N N . GLU A 1 309 ? -26.125 -52.188 0.279 1 86.12 309 GLU A N 1
ATOM 2562 C CA . GLU A 1 309 ? -27.078 -52.688 1.277 1 86.12 309 GLU A CA 1
ATOM 2563 C C . GLU A 1 309 ? -26.484 -52.625 2.682 1 86.12 309 GLU A C 1
ATOM 2565 O O . GLU A 1 309 ? -27.156 -52.969 3.66 1 86.12 309 GLU A O 1
ATOM 2570 N N . SER A 1 310 ? -25.281 -52.188 2.76 1 89.44 310 SER A N 1
ATOM 2571 C CA . SER A 1 310 ? -24.656 -52.156 4.07 1 89.44 310 SER A CA 1
ATOM 2572 C C . SER A 1 310 ? -24.484 -50.719 4.566 1 89.44 310 SER A C 1
ATOM 2574 O O . SER A 1 310 ? -24.031 -49.844 3.822 1 89.44 310 SER A O 1
ATOM 2576 N N . ASP A 1 311 ? -24.844 -50.531 5.816 1 93.25 311 ASP A N 1
ATOM 2577 C CA . ASP A 1 311 ? -24.656 -49.219 6.426 1 93.25 311 ASP A CA 1
ATOM 2578 C C . ASP A 1 311 ? -23.219 -49 6.863 1 93.25 311 ASP A C 1
ATOM 2580 O O . ASP A 1 311 ? -22.719 -47.875 6.91 1 93.25 311 ASP A O 1
ATOM 2584 N N . GLU A 1 312 ? -22.641 -50.156 7.25 1 96.56 312 GLU A N 1
ATOM 2585 C CA . GLU A 1 312 ? -21.25 -50.156 7.672 1 96.56 312 GLU A CA 1
ATOM 2586 C C . GLU A 1 312 ? -20.5 -51.375 7.148 1 96.56 312 GLU A C 1
ATOM 2588 O O . GLU A 1 312 ? -21.109 -52.406 6.902 1 96.56 312 GLU A O 1
ATOM 2593 N N . TYR A 1 313 ? -19.297 -51.219 6.945 1 96.19 313 TYR A N 1
ATOM 2594 C CA . TYR A 1 313 ? -18.469 -52.312 6.539 1 96.19 313 TYR A CA 1
ATOM 2595 C C . TYR A 1 313 ? -17.016 -52.094 6.941 1 96.19 313 TYR A C 1
ATOM 2597 O O . TYR A 1 313 ? -16.641 -50.969 7.32 1 96.19 313 TYR A O 1
ATOM 2605 N N . ILE A 1 314 ? -16.188 -53.094 6.973 1 96.44 314 ILE A N 1
ATOM 2606 C CA . ILE A 1 314 ? -14.797 -53.031 7.398 1 96.44 314 ILE A CA 1
ATOM 2607 C C . ILE A 1 314 ? -13.883 -53.125 6.18 1 96.44 314 ILE A C 1
ATOM 2609 O O . ILE A 1 314 ? -14.125 -53.906 5.262 1 96.44 314 ILE A O 1
ATOM 2613 N N . CYS A 1 315 ? -12.984 -52.281 6.098 1 96.81 315 CYS A N 1
ATOM 2614 C CA . CYS A 1 315 ? -11.938 -52.344 5.09 1 96.81 315 CYS A CA 1
ATOM 2615 C C . CYS A 1 315 ? -10.586 -51.938 5.672 1 96.81 315 CYS A C 1
ATOM 2617 O O . CYS A 1 315 ? -10.516 -51.438 6.785 1 96.81 315 CYS A O 1
ATOM 2619 N N . ARG A 1 316 ? -9.477 -52.312 5.055 1 97.88 316 ARG A N 1
ATOM 2620 C CA . ARG A 1 316 ? -8.133 -51.875 5.395 1 97.88 316 ARG A CA 1
ATOM 2621 C C . ARG A 1 316 ? -7.727 -50.688 4.527 1 97.88 316 ARG A C 1
ATOM 2623 O O . ARG A 1 316 ? -7.68 -50.781 3.303 1 97.88 316 ARG A O 1
ATOM 2630 N N . SER A 1 317 ? -7.492 -49.594 5.176 1 98.12 317 SER A N 1
ATOM 2631 C CA . SER A 1 317 ? -7.285 -48.375 4.391 1 98.12 317 SER A CA 1
ATOM 2632 C C . SER A 1 317 ? -6.445 -47.344 5.156 1 98.12 317 SER A C 1
ATOM 2634 O O . SER A 1 317 ? -6.488 -47.312 6.387 1 98.12 317 SER A O 1
ATOM 2636 N N . SER A 1 318 ? -5.582 -46.656 4.445 1 98.44 318 SER A N 1
ATOM 2637 C CA . SER A 1 318 ? -5.008 -45.406 4.953 1 98.44 318 SER A CA 1
ATOM 2638 C C . SER A 1 318 ? -5.938 -44.219 4.699 1 98.44 318 SER A C 1
ATOM 2640 O O . SER A 1 318 ? -6.285 -43.5 5.629 1 98.44 318 SER A O 1
ATOM 2642 N N . TRP A 1 319 ? -6.316 -44.031 3.428 1 98.19 319 TRP A N 1
ATOM 2643 C CA . TRP A 1 319 ? -7.238 -43 2.988 1 98.19 319 TRP A CA 1
ATOM 2644 C C . TRP A 1 319 ? -8.273 -43.562 2.02 1 98.19 319 TRP A C 1
ATOM 2646 O O . TRP A 1 319 ? -7.941 -44.344 1.146 1 98.19 319 TRP A O 1
ATOM 2656 N N . LEU A 1 320 ? -9.484 -43.219 2.209 1 98.31 320 LEU A N 1
ATOM 2657 C CA . LEU A 1 320 ? -10.516 -43.375 1.188 1 98.31 320 LEU A CA 1
ATOM 2658 C C . LEU A 1 320 ? -10.781 -42.062 0.462 1 98.31 320 LEU A C 1
ATOM 2660 O O . LEU A 1 320 ? -11.211 -41.094 1.078 1 98.31 320 LEU A O 1
ATOM 2664 N N . ILE A 1 321 ? -10.539 -42.094 -0.812 1 98.06 321 ILE A N 1
ATOM 2665 C CA . ILE A 1 321 ? -10.539 -40.812 -1.512 1 98.06 321 ILE A CA 1
ATOM 2666 C C . ILE A 1 321 ? -11.508 -40.875 -2.689 1 98.06 321 ILE A C 1
ATOM 2668 O O . ILE A 1 321 ? -11.672 -41.938 -3.316 1 98.06 321 ILE A O 1
ATOM 2672 N N . PRO A 1 322 ? -12.125 -39.781 -2.973 1 97.44 322 PRO A N 1
ATOM 2673 C CA . PRO A 1 322 ? -12.938 -39.719 -4.188 1 97.44 322 PRO A CA 1
ATOM 2674 C C . PRO A 1 322 ? -12.102 -39.75 -5.465 1 97.44 322 PRO A C 1
ATOM 2676 O O . PRO A 1 322 ? -10.891 -39.531 -5.418 1 97.44 322 PRO A O 1
ATOM 2679 N N . GLN A 1 323 ? -12.711 -40.125 -6.535 1 96.94 323 GLN A N 1
ATOM 2680 C CA . GLN A 1 323 ? -12.016 -40.281 -7.809 1 96.94 323 GLN A CA 1
ATOM 2681 C C . GLN A 1 323 ? -12.32 -39.094 -8.742 1 96.94 323 GLN A C 1
ATOM 2683 O O . GLN A 1 323 ? -13.438 -39 -9.266 1 96.94 323 GLN A O 1
ATOM 2688 N N . PRO A 1 324 ? -11.281 -38.281 -9 1 96.19 324 PRO A N 1
ATOM 2689 C CA . PRO A 1 324 ? -11.484 -37.188 -9.93 1 96.19 324 PRO A CA 1
ATOM 2690 C C . PRO A 1 324 ? -11.992 -37.625 -11.297 1 96.19 324 PRO A C 1
ATOM 2692 O O . PRO A 1 324 ? -11.461 -38.562 -11.875 1 96.19 324 PRO A O 1
ATOM 2695 N N . GLY A 1 325 ? -12.953 -36.938 -11.805 1 93.81 325 GLY A N 1
ATOM 2696 C CA . GLY A 1 325 ? -13.477 -37.188 -13.141 1 93.81 325 GLY A CA 1
ATOM 2697 C C . GLY A 1 325 ? -14.477 -38.344 -13.18 1 93.81 325 GLY A C 1
ATOM 2698 O O . GLY A 1 325 ? -15.039 -38.625 -14.234 1 93.81 325 GLY A O 1
ATOM 2699 N N . ALA A 1 326 ? -14.734 -39 -12.102 1 96.12 326 ALA A N 1
ATOM 2700 C CA . ALA A 1 326 ? -15.703 -40.094 -12.062 1 96.12 326 ALA A CA 1
ATOM 2701 C C . ALA A 1 326 ? -17.125 -39.562 -12.125 1 96.12 326 ALA A C 1
ATOM 2703 O O . ALA A 1 326 ? -17.422 -38.5 -11.602 1 96.12 326 ALA A O 1
ATOM 2704 N N . PRO A 1 327 ? -17.969 -40.312 -12.781 1 94.06 327 PRO A N 1
ATOM 2705 C CA . PRO A 1 327 ? -19.359 -39.906 -12.812 1 94.06 327 PRO A CA 1
ATOM 2706 C C . PRO A 1 327 ? -19.984 -39.844 -11.414 1 94.06 327 PRO A C 1
ATOM 2708 O O . PRO A 1 327 ? -19.641 -40.656 -10.547 1 94.06 327 PRO A O 1
ATOM 2711 N N . ILE A 1 328 ? -20.969 -39 -11.266 1 91.31 328 ILE A N 1
ATOM 2712 C CA . ILE A 1 328 ? -21.625 -38.75 -9.984 1 91.31 328 ILE A CA 1
ATOM 2713 C C . ILE A 1 328 ? -22.391 -40 -9.539 1 91.31 328 ILE A C 1
ATOM 2715 O O . ILE A 1 328 ? -22.625 -40.188 -8.352 1 91.31 328 ILE A O 1
ATOM 2719 N N . THR A 1 329 ? -22.734 -40.844 -10.477 1 90.56 329 THR A N 1
ATOM 2720 C CA . THR A 1 329 ? -23.547 -42 -10.18 1 90.56 329 THR A CA 1
ATOM 2721 C C . THR A 1 329 ? -22.672 -43.188 -9.805 1 90.56 329 THR A C 1
ATOM 2723 O O . THR A 1 329 ? -23.172 -44.25 -9.438 1 90.56 329 THR A O 1
ATOM 2726 N N . MET A 1 330 ? -21.406 -43 -9.906 1 91.5 330 MET A N 1
ATOM 2727 C CA . MET A 1 330 ? -20.484 -44.094 -9.609 1 91.5 330 MET A CA 1
ATOM 2728 C C . MET A 1 330 ? -20.062 -44.062 -8.141 1 91.5 330 MET A C 1
ATOM 2730 O O . MET A 1 330 ? -19.078 -43.406 -7.781 1 91.5 330 MET A O 1
ATOM 2734 N N . TYR A 1 331 ? -20.688 -44.875 -7.402 1 94.44 331 TYR A N 1
ATOM 2735 C CA . TYR A 1 331 ? -20.406 -44.906 -5.973 1 94.44 331 TYR A CA 1
ATOM 2736 C C . TYR A 1 331 ? -19.203 -45.812 -5.684 1 94.44 331 TYR A C 1
ATOM 2738 O O . TYR A 1 331 ? -19.328 -46.812 -4.988 1 94.44 331 TYR A O 1
ATOM 2746 N N . GLU A 1 332 ? -18.094 -45.438 -6.223 1 95.62 332 GLU A N 1
ATOM 2747 C CA . GLU A 1 332 ? -16.797 -46.094 -6.074 1 95.62 332 GLU A CA 1
ATOM 2748 C C . GLU A 1 332 ? -15.727 -45.094 -5.645 1 95.62 332 GLU A C 1
ATOM 2750 O O . GLU A 1 332 ? -15.609 -44 -6.23 1 95.62 332 GLU A O 1
ATOM 2755 N N . LEU A 1 333 ? -15.07 -45.438 -4.598 1 97.94 333 LEU A N 1
ATOM 2756 C CA . LEU A 1 333 ? -13.922 -44.656 -4.141 1 97.94 333 LEU A CA 1
ATOM 2757 C C . LEU A 1 333 ? -12.617 -45.344 -4.477 1 97.94 333 LEU A C 1
ATOM 2759 O O . LEU A 1 333 ? -12.617 -46.406 -5.129 1 97.94 333 LEU A O 1
ATOM 2763 N N . ARG A 1 334 ? -11.578 -44.688 -4.207 1 98.38 334 ARG A N 1
ATOM 2764 C CA . ARG A 1 334 ? -10.266 -45.312 -4.219 1 98.38 334 ARG A CA 1
ATOM 2765 C C . ARG A 1 334 ? -9.711 -45.469 -2.807 1 98.38 334 ARG A C 1
ATOM 2767 O O . ARG A 1 334 ? -9.875 -44.562 -1.979 1 98.38 334 ARG A O 1
ATOM 2774 N N . ASN A 1 335 ? -9.172 -46.594 -2.6 1 98.62 335 ASN A N 1
ATOM 2775 C CA . ASN A 1 335 ? -8.547 -46.906 -1.318 1 98.62 335 ASN A CA 1
ATOM 2776 C C . ASN A 1 335 ? -7.023 -46.844 -1.403 1 98.62 335 ASN A C 1
ATOM 2778 O O . ASN A 1 335 ? -6.391 -47.719 -1.994 1 98.62 335 ASN A O 1
ATOM 2782 N N . LEU A 1 336 ? -6.504 -45.75 -0.785 1 98.75 336 LEU A N 1
ATOM 2783 C CA . LEU A 1 336 ? -5.051 -45.625 -0.702 1 98.75 336 LEU A CA 1
ATOM 2784 C C . LEU A 1 336 ? -4.512 -46.312 0.542 1 98.75 336 LEU A C 1
ATOM 2786 O O . LEU A 1 336 ? -4.98 -46.062 1.654 1 98.75 336 LEU A O 1
ATOM 2790 N N . MET A 1 337 ? -3.525 -47.188 0.326 1 98.75 337 MET A N 1
ATOM 2791 C CA . MET A 1 337 ? -2.889 -47.906 1.429 1 98.75 337 MET A CA 1
ATOM 2792 C C . MET A 1 337 ? -1.392 -47.625 1.471 1 98.75 337 MET A C 1
ATOM 2794 O O . MET A 1 337 ? -0.667 -47.938 0.528 1 98.75 337 MET A O 1
ATOM 2798 N N . ARG A 1 338 ? -0.985 -47 2.502 1 98.75 338 ARG A N 1
ATOM 2799 C CA . ARG A 1 338 ? 0.451 -46.906 2.754 1 98.75 338 ARG A CA 1
ATOM 2800 C C . ARG A 1 338 ? 0.966 -48.219 3.377 1 98.75 338 ARG A C 1
ATOM 2802 O O . ARG A 1 338 ? 0.413 -48.688 4.367 1 98.75 338 ARG A O 1
ATOM 2809 N N . LEU A 1 339 ? 1.978 -48.688 2.803 1 98.38 339 LEU A N 1
ATOM 2810 C CA . LEU A 1 339 ? 2.533 -49.969 3.232 1 98.38 339 LEU A CA 1
ATOM 2811 C C . LEU A 1 339 ? 3.967 -49.812 3.721 1 98.38 339 LEU A C 1
ATOM 2813 O O . LEU A 1 339 ? 4.352 -48.719 4.172 1 98.38 339 LEU A O 1
ATOM 2817 N N . ASP A 1 340 ? 4.723 -50.938 3.811 1 97.06 340 ASP A N 1
ATOM 2818 C CA . ASP A 1 340 ? 6.016 -50.875 4.488 1 97.06 340 ASP A CA 1
ATOM 2819 C C . ASP A 1 340 ? 7.164 -51.031 3.494 1 97.06 340 ASP A C 1
ATOM 2821 O O . ASP A 1 340 ? 8.328 -51.125 3.895 1 97.06 340 ASP A O 1
ATOM 2825 N N . GLY A 1 341 ? 6.848 -51 2.244 1 96.75 341 GLY A N 1
ATOM 2826 C CA . GLY A 1 341 ? 7.906 -51.125 1.254 1 96.75 341 GLY A CA 1
ATOM 2827 C C . GLY A 1 341 ? 8.766 -49.875 1.146 1 96.75 341 GLY A C 1
ATOM 2828 O O . GLY A 1 341 ? 8.445 -48.844 1.74 1 96.75 341 GLY A O 1
ATOM 2829 N N . TYR A 1 342 ? 9.852 -50.062 0.433 1 96.56 342 TYR A N 1
ATOM 2830 C CA . TYR A 1 342 ? 10.773 -48.938 0.224 1 96.56 342 TYR A CA 1
ATOM 2831 C C . TYR A 1 342 ? 10.102 -47.812 -0.533 1 96.56 342 TYR A C 1
ATOM 2833 O O . TYR A 1 342 ? 9.297 -48.062 -1.44 1 96.56 342 TYR A O 1
ATOM 2841 N N . SER A 1 343 ? 10.414 -46.594 -0.156 1 96.88 343 SER A N 1
ATOM 2842 C CA . SER A 1 343 ? 9.883 -45.406 -0.835 1 96.88 343 SER A CA 1
ATOM 2843 C C . SER A 1 343 ? 10.93 -44.312 -0.917 1 96.88 343 SER A C 1
ATOM 2845 O O . SER A 1 343 ? 11.672 -44.062 0.036 1 96.88 343 SER A O 1
ATOM 2847 N N . HIS A 1 344 ? 11 -43.656 -2.074 1 96.19 344 HIS A N 1
ATOM 2848 C CA . HIS A 1 344 ? 11.883 -42.5 -2.252 1 96.19 344 HIS A CA 1
ATOM 2849 C C . HIS A 1 344 ? 11.375 -41.281 -1.48 1 96.19 344 HIS A C 1
ATOM 2851 O O . HIS A 1 344 ? 12.133 -40.344 -1.211 1 96.19 344 HIS A O 1
ATOM 2857 N N . VAL A 1 345 ? 10.117 -41.344 -1.131 1 96.62 345 VAL A N 1
ATOM 2858 C CA . VAL A 1 345 ? 9.43 -40.219 -0.518 1 96.62 345 VAL A CA 1
ATOM 2859 C C . VAL A 1 345 ? 8.977 -40.594 0.89 1 96.62 345 VAL A C 1
ATOM 2861 O O . VAL A 1 345 ? 8.469 -41.688 1.111 1 96.62 345 VAL A O 1
ATOM 2864 N N . GLU A 1 346 ? 9.242 -39.719 1.79 1 95.44 346 GLU A N 1
ATOM 2865 C CA . GLU A 1 346 ? 8.719 -39.906 3.139 1 95.44 346 GLU A CA 1
ATOM 2866 C C . GLU A 1 346 ? 7.254 -39.5 3.232 1 95.44 346 GLU A C 1
ATOM 2868 O O . GLU A 1 346 ? 6.914 -38.344 3.045 1 95.44 346 GLU A O 1
ATOM 2873 N N . ARG A 1 347 ? 6.371 -40.469 3.475 1 97.19 347 ARG A N 1
ATOM 2874 C CA . ARG A 1 347 ? 4.934 -40.219 3.52 1 97.19 347 ARG A CA 1
ATOM 2875 C C . ARG A 1 347 ? 4.371 -40.5 4.906 1 97.19 347 ARG A C 1
ATOM 2877 O O . ARG A 1 347 ? 3.307 -41.094 5.039 1 97.19 347 ARG A O 1
ATOM 2884 N N . LYS A 1 348 ? 4.992 -40 5.898 1 95.56 348 LYS A N 1
ATOM 2885 C CA . LYS A 1 348 ? 4.609 -40.312 7.273 1 95.56 348 LYS A CA 1
ATOM 2886 C C . LYS A 1 348 ? 3.277 -39.656 7.633 1 95.56 348 LYS A C 1
ATOM 2888 O O . LYS A 1 348 ? 2.609 -40.062 8.578 1 95.56 348 LYS A O 1
ATOM 2893 N N . HIS A 1 349 ? 2.922 -38.625 6.922 1 95.88 349 HIS A N 1
ATOM 2894 C CA . HIS A 1 349 ? 1.655 -37.969 7.191 1 95.88 349 HIS A CA 1
ATOM 2895 C C . HIS A 1 349 ? 0.471 -38.844 6.793 1 95.88 349 HIS A C 1
ATOM 2897 O O . HIS A 1 349 ? -0.664 -38.594 7.195 1 95.88 349 HIS A O 1
ATOM 2903 N N . ILE A 1 350 ? 0.715 -39.844 5.996 1 97.62 350 ILE A N 1
ATOM 2904 C CA . ILE A 1 350 ? -0.293 -40.844 5.668 1 97.62 350 ILE A CA 1
ATOM 2905 C C . ILE A 1 350 ? -0.192 -42.031 6.648 1 97.62 350 ILE A C 1
ATOM 2907 O O . ILE A 1 350 ? 0.853 -42.688 6.746 1 97.62 350 ILE A O 1
ATOM 2911 N N . PRO A 1 351 ? -1.216 -42.281 7.324 1 97.38 351 PRO A N 1
ATOM 2912 C CA . PRO A 1 351 ? -1.14 -43.438 8.25 1 97.38 351 PRO A CA 1
ATOM 2913 C C . PRO A 1 351 ? -0.983 -44.781 7.535 1 97.38 351 PRO A C 1
ATOM 2915 O O . PRO A 1 351 ? -1.454 -44.938 6.406 1 97.38 351 PRO A O 1
ATOM 2918 N N . ARG A 1 352 ? -0.345 -45.625 8.203 1 97.88 352 ARG A N 1
ATOM 2919 C CA . ARG A 1 352 ? -0.288 -46.969 7.672 1 97.88 352 ARG A CA 1
ATOM 2920 C C . ARG A 1 352 ? -1.686 -47.594 7.547 1 97.88 352 ARG A C 1
ATOM 2922 O O . ARG A 1 352 ? -2.561 -47.312 8.375 1 97.88 352 ARG A O 1
ATOM 2929 N N . ALA A 1 353 ? -1.848 -48.344 6.5 1 98.12 353 ALA A N 1
ATOM 2930 C CA . ALA A 1 353 ? -3.154 -48.969 6.301 1 98.12 353 ALA A CA 1
ATOM 2931 C C . ALA A 1 353 ? -3.537 -49.844 7.5 1 98.12 353 ALA A C 1
ATOM 2933 O O . ALA A 1 353 ? -2.695 -50.562 8.062 1 98.12 353 ALA A O 1
ATOM 2934 N N . TYR A 1 354 ? -4.766 -49.719 7.938 1 97.31 354 TYR A N 1
ATOM 2935 C CA . TYR A 1 354 ? -5.281 -50.469 9.078 1 97.31 354 TYR A CA 1
ATOM 2936 C C . TYR A 1 354 ? -6.758 -50.812 8.883 1 97.31 354 TYR A C 1
ATOM 2938 O O . TYR A 1 354 ? -7.422 -50.25 8.016 1 97.31 354 TYR A O 1
ATOM 2946 N N . ALA A 1 355 ? -7.168 -51.781 9.609 1 97.19 355 ALA A N 1
ATOM 2947 C CA . ALA A 1 355 ? -8.57 -52.188 9.539 1 97.19 355 ALA A CA 1
ATOM 2948 C C . ALA A 1 355 ? -9.461 -51.125 10.211 1 97.19 355 ALA A C 1
ATOM 2950 O O . ALA A 1 355 ? -9.219 -50.75 11.359 1 97.19 355 ALA A O 1
ATOM 2951 N N . ARG A 1 356 ? -10.453 -50.688 9.516 1 96 356 ARG A N 1
ATOM 2952 C CA . ARG A 1 356 ? -11.328 -49.688 10.086 1 96 356 ARG A CA 1
ATOM 2953 C C . ARG A 1 356 ? -12.773 -49.875 9.641 1 96 356 ARG A C 1
ATOM 2955 O O . ARG A 1 356 ? -13.023 -50.469 8.57 1 96 356 ARG A O 1
ATOM 2962 N N . LYS A 1 357 ? -13.633 -49.375 10.414 1 97.19 357 LYS A N 1
ATOM 2963 C CA . LYS A 1 357 ? -15.062 -49.406 10.125 1 97.19 357 LYS A CA 1
ATOM 2964 C C . LYS A 1 357 ? -15.5 -48.188 9.352 1 97.19 357 LYS A C 1
ATOM 2966 O O . LYS A 1 357 ? -15.258 -47.062 9.789 1 97.19 357 LYS A O 1
ATOM 2971 N N . ILE A 1 358 ? -16.125 -48.406 8.242 1 97.56 358 ILE A N 1
ATOM 2972 C CA . ILE A 1 358 ? -16.5 -47.312 7.355 1 97.56 358 ILE A CA 1
ATOM 2973 C C . ILE A 1 358 ? -18.016 -47.125 7.371 1 97.56 358 ILE A C 1
ATOM 2975 O O . ILE A 1 358 ? -18.766 -48.094 7.25 1 97.56 358 ILE A O 1
ATOM 2979 N N . ASP A 1 359 ? -18.438 -45.906 7.578 1 97.44 359 ASP A N 1
ATOM 2980 C CA . ASP A 1 359 ? -19.844 -45.531 7.406 1 97.44 359 ASP A CA 1
ATOM 2981 C C . ASP A 1 359 ? -20.172 -45.312 5.934 1 97.44 359 ASP A C 1
ATOM 2983 O O . ASP A 1 359 ? -19.688 -44.375 5.305 1 97.44 359 ASP A O 1
ATOM 2987 N N . ALA A 1 360 ? -21.047 -46.156 5.41 1 96.56 360 ALA A N 1
ATOM 2988 C CA . ALA A 1 360 ? -21.359 -46.125 3.984 1 96.56 360 ALA A CA 1
ATOM 2989 C C . ALA A 1 360 ? -21.969 -44.812 3.574 1 96.56 360 ALA A C 1
ATOM 2991 O O . ALA A 1 360 ? -21.75 -44.312 2.459 1 96.56 360 ALA A O 1
ATOM 2992 N N . GLU A 1 361 ? -22.703 -44.188 4.449 1 95.75 361 GLU A N 1
ATOM 2993 C CA . GLU A 1 361 ? -23.359 -42.938 4.137 1 95.75 361 GLU A CA 1
ATOM 2994 C C . GLU A 1 361 ? -22.328 -41.812 3.959 1 95.75 361 GLU A C 1
ATOM 2996 O O . GLU A 1 361 ? -22.469 -40.969 3.055 1 95.75 361 GLU A O 1
ATOM 3001 N N . VAL A 1 362 ? -21.375 -41.781 4.836 1 95.5 362 VAL A N 1
ATOM 3002 C CA . VAL A 1 362 ? -20.312 -40.781 4.73 1 95.5 362 VAL A CA 1
ATOM 3003 C C . VAL A 1 362 ? -19.547 -40.969 3.424 1 95.5 362 VAL A C 1
ATOM 3005 O O . VAL A 1 362 ? -19.219 -40 2.738 1 95.5 362 VAL A O 1
ATOM 3008 N N . ALA A 1 363 ? -19.328 -42.188 3.117 1 96.81 363 ALA A N 1
ATOM 3009 C CA . ALA A 1 363 ? -18.625 -42.531 1.875 1 96.81 363 ALA A CA 1
ATOM 3010 C C . ALA A 1 363 ? -19.438 -42.094 0.659 1 96.81 363 ALA A C 1
ATOM 3012 O O . ALA A 1 363 ? -18.891 -41.531 -0.304 1 96.81 363 ALA A O 1
ATOM 3013 N N . ARG A 1 364 ? -20.75 -42.312 0.7 1 96.44 364 ARG A N 1
ATOM 3014 C CA . ARG A 1 364 ? -21.609 -41.938 -0.408 1 96.44 364 ARG A CA 1
ATOM 3015 C C . ARG A 1 364 ? -21.656 -40.406 -0.563 1 96.44 364 ARG A C 1
ATOM 3017 O O . ARG A 1 364 ? -21.656 -39.906 -1.684 1 96.44 364 ARG A O 1
ATOM 3024 N N . ARG A 1 365 ? -21.703 -39.781 0.539 1 94.81 365 ARG A N 1
ATOM 3025 C CA . ARG A 1 365 ? -21.703 -38.312 0.502 1 94.81 365 ARG A CA 1
ATOM 3026 C C . ARG A 1 365 ? -20.438 -37.781 -0.145 1 94.81 365 ARG A C 1
ATOM 3028 O O . ARG A 1 365 ? -20.453 -36.75 -0.837 1 94.81 365 ARG A O 1
ATOM 3035 N N . LEU A 1 366 ? -19.344 -38.406 0.145 1 95.69 366 LEU A N 1
ATOM 3036 C CA . LEU A 1 366 ? -18.078 -38 -0.462 1 95.69 366 LEU A CA 1
ATOM 3037 C C . LEU A 1 366 ? -18.141 -38.125 -1.981 1 95.69 366 LEU A C 1
ATOM 3039 O O . LEU A 1 366 ? -17.641 -37.25 -2.691 1 95.69 366 LEU A O 1
ATOM 3043 N N . VAL A 1 367 ? -18.781 -39.094 -2.467 1 95.94 367 VAL A N 1
ATOM 3044 C CA . VAL A 1 367 ? -18.969 -39.281 -3.9 1 95.94 367 VAL A CA 1
ATOM 3045 C C . VAL A 1 367 ? -19.859 -38.188 -4.477 1 95.94 367 VAL A C 1
ATOM 3047 O O . VAL A 1 367 ? -19.531 -37.594 -5.488 1 95.94 367 VAL A O 1
ATOM 3050 N N . GLU A 1 368 ? -20.922 -37.969 -3.85 1 94.56 368 GLU A N 1
ATOM 3051 C CA . GLU A 1 368 ? -21.906 -36.969 -4.312 1 94.56 368 GLU A CA 1
ATOM 3052 C C . GLU A 1 368 ? -21.312 -35.562 -4.367 1 94.56 368 GLU A C 1
ATOM 3054 O O . GLU A 1 368 ? -21.688 -34.781 -5.215 1 94.56 368 GLU A O 1
ATOM 3059 N N . GLU A 1 369 ? -20.359 -35.406 -3.564 1 93.69 369 GLU A N 1
ATOM 3060 C CA . GLU A 1 369 ? -19.781 -34.062 -3.447 1 93.69 369 GLU A CA 1
ATOM 3061 C C . GLU A 1 369 ? -18.641 -33.844 -4.449 1 93.69 369 GLU A C 1
ATOM 3063 O O . GLU A 1 369 ? -18.406 -32.719 -4.902 1 93.69 369 GLU A O 1
ATOM 3068 N N . TYR A 1 370 ? -17.922 -34.875 -4.832 1 95.38 370 TYR A N 1
ATOM 3069 C CA . TYR A 1 370 ? -16.656 -34.625 -5.504 1 95.38 370 TYR A CA 1
ATOM 3070 C C . TYR A 1 370 ? -16.625 -35.281 -6.883 1 95.38 370 TYR A C 1
ATOM 3072 O O . TYR A 1 370 ? -15.766 -34.969 -7.703 1 95.38 370 TYR A O 1
ATOM 3080 N N . HIS A 1 371 ? -17.531 -36.156 -7.133 1 94.94 371 HIS A N 1
ATOM 3081 C CA . HIS A 1 371 ? -17.578 -36.812 -8.438 1 94.94 371 HIS A CA 1
ATOM 3082 C C . HIS A 1 371 ? -18.359 -35.969 -9.445 1 94.94 371 HIS A C 1
ATOM 3084 O O . HIS A 1 371 ? -19.219 -35.188 -9.055 1 94.94 371 HIS A O 1
ATOM 3090 N N . GLY A 1 372 ? -17.953 -36.031 -10.648 1 92.56 372 GLY A N 1
ATOM 3091 C CA . GLY A 1 372 ? -18.578 -35.344 -11.75 1 92.56 372 GLY A CA 1
ATOM 3092 C C . GLY A 1 372 ? -17.688 -35.219 -12.977 1 92.56 372 GLY A C 1
ATOM 3093 O O . GLY A 1 372 ? -16.469 -35.062 -12.852 1 92.56 372 GLY A O 1
ATOM 3094 N N . GLU A 1 373 ? -18.25 -35.281 -14.062 1 88.31 373 GLU A N 1
ATOM 3095 C CA . GLU A 1 373 ? -17.469 -35.25 -15.297 1 88.31 373 GLU A CA 1
ATOM 3096 C C . GLU A 1 373 ? -16.969 -33.844 -15.602 1 88.31 373 GLU A C 1
ATOM 3098 O O . GLU A 1 373 ? -15.969 -33.656 -16.312 1 88.31 373 GLU A O 1
ATOM 3103 N N . ASP A 1 374 ? -17.594 -32.938 -15.039 1 89.75 374 ASP A N 1
ATOM 3104 C CA . ASP A 1 374 ? -17.25 -31.547 -15.344 1 89.75 374 ASP A CA 1
ATOM 3105 C C . ASP A 1 374 ? -16.344 -30.953 -14.258 1 89.75 374 ASP A C 1
ATOM 3107 O O . ASP A 1 374 ? -16.016 -29.766 -14.289 1 89.75 374 ASP A O 1
ATOM 3111 N N . VAL A 1 375 ? -15.984 -31.734 -13.312 1 92.06 375 VAL A N 1
ATOM 3112 C CA . VAL A 1 375 ? -15.141 -31.281 -12.211 1 92.06 375 VAL A CA 1
ATOM 3113 C C . VAL A 1 375 ? -14.023 -32.281 -11.961 1 92.06 375 VAL A C 1
ATOM 3115 O O . VAL A 1 375 ? -13.922 -33.312 -12.656 1 92.06 375 VAL A O 1
ATOM 3118 N N . GLY A 1 376 ? -13.094 -31.906 -11.031 1 94.81 376 GLY A N 1
ATOM 3119 C CA . GLY A 1 376 ? -12.109 -32.875 -10.578 1 94.81 376 GLY A CA 1
ATOM 3120 C C . GLY A 1 376 ? -10.68 -32.375 -10.727 1 94.81 376 GLY A C 1
ATOM 3121 O O . GLY A 1 376 ? -9.75 -32.969 -10.203 1 94.81 376 GLY A O 1
ATOM 3122 N N . ARG A 1 377 ? -10.516 -31.234 -11.414 1 94.69 377 ARG A N 1
ATOM 3123 C CA . ARG A 1 377 ? -9.172 -30.703 -11.633 1 94.69 377 ARG A CA 1
ATOM 3124 C C . ARG A 1 377 ? -8.5 -30.359 -10.305 1 94.69 377 ARG A C 1
ATOM 3126 O O . ARG A 1 377 ? -7.348 -30.734 -10.07 1 94.69 377 ARG A O 1
ATOM 3133 N N . LEU A 1 378 ? -9.188 -29.703 -9.492 1 94.38 378 LEU A N 1
ATOM 3134 C CA . LEU A 1 378 ? -8.633 -29.281 -8.211 1 94.38 378 LEU A CA 1
ATOM 3135 C C . LEU A 1 378 ? -8.469 -30.469 -7.266 1 94.38 378 LEU A C 1
ATOM 3137 O O . LEU A 1 378 ? -7.52 -30.531 -6.488 1 94.38 378 LEU A O 1
ATOM 3141 N N . LEU A 1 379 ? -9.43 -31.375 -7.371 1 96.19 379 LEU A N 1
ATOM 3142 C CA . LEU A 1 379 ? -9.312 -32.594 -6.566 1 96.19 379 LEU A CA 1
ATOM 3143 C C . LEU A 1 379 ? -8.055 -33.375 -6.945 1 96.19 379 LEU A C 1
ATOM 3145 O O . LEU A 1 379 ? -7.301 -33.812 -6.074 1 96.19 379 LEU A O 1
ATOM 3149 N N . LYS A 1 380 ? -7.895 -33.562 -8.242 1 96.5 380 LYS A N 1
ATOM 3150 C CA . LYS A 1 380 ? -6.727 -34.281 -8.734 1 96.5 380 LYS A CA 1
ATOM 3151 C C . LYS A 1 380 ? -5.434 -33.656 -8.242 1 96.5 380 LYS A C 1
ATOM 3153 O O . LYS A 1 380 ? -4.535 -34.344 -7.754 1 96.5 380 LYS A O 1
ATOM 3158 N N . ARG A 1 381 ? -5.363 -32.375 -8.344 1 95.62 381 ARG A N 1
ATOM 3159 C CA . ARG A 1 381 ? -4.195 -31.625 -7.902 1 95.62 381 ARG A CA 1
ATOM 3160 C C . ARG A 1 381 ? -3.971 -31.781 -6.402 1 95.62 381 ARG A C 1
ATOM 3162 O O . ARG A 1 381 ? -2.842 -32 -5.957 1 95.62 381 ARG A O 1
ATOM 3169 N N . SER A 1 382 ? -5.023 -31.688 -5.688 1 96.5 382 SER A N 1
ATOM 3170 C CA . SER A 1 382 ? -4.945 -31.781 -4.234 1 96.5 382 SER A CA 1
ATOM 3171 C C . SER A 1 382 ? -4.457 -33.156 -3.795 1 96.5 382 SER A C 1
ATOM 3173 O O . SER A 1 382 ? -3.654 -33.281 -2.865 1 96.5 382 SER A O 1
ATOM 3175 N N . LEU A 1 383 ? -4.938 -34.156 -4.469 1 97.56 383 LEU A N 1
ATOM 3176 C CA . LEU A 1 383 ? -4.512 -35.5 -4.152 1 97.56 383 LEU A CA 1
ATOM 3177 C C . LEU A 1 383 ? -3.035 -35.719 -4.484 1 97.56 383 LEU A C 1
ATOM 3179 O O . LEU A 1 383 ? -2.285 -36.281 -3.686 1 97.56 383 LEU A O 1
ATOM 3183 N N . TYR A 1 384 ? -2.672 -35.25 -5.637 1 97.69 384 TYR A N 1
ATOM 3184 C CA . TYR A 1 384 ? -1.284 -35.344 -6.07 1 97.69 384 TYR A CA 1
ATOM 3185 C C . TYR A 1 384 ? -0.347 -34.688 -5.051 1 97.69 384 TYR A C 1
ATOM 3187 O O . TYR A 1 384 ? 0.681 -35.281 -4.695 1 97.69 384 TYR A O 1
ATOM 3195 N N . GLU A 1 385 ? -0.709 -33.594 -4.535 1 97.75 385 GLU A N 1
ATOM 3196 C CA . GLU A 1 385 ? 0.094 -32.844 -3.561 1 97.75 385 GLU A CA 1
ATOM 3197 C C . GLU A 1 385 ? 0.109 -33.562 -2.211 1 97.75 385 GLU A C 1
ATOM 3199 O O . GLU A 1 385 ? 1.173 -33.781 -1.623 1 97.75 385 GLU A O 1
ATOM 3204 N N . ASP A 1 386 ? -1.041 -33.938 -1.79 1 97.38 386 ASP A N 1
ATOM 3205 C CA . ASP A 1 386 ? -1.186 -34.5 -0.452 1 97.38 386 ASP A CA 1
ATOM 3206 C C . ASP A 1 386 ? -0.468 -35.844 -0.342 1 97.38 386 ASP A C 1
ATOM 3208 O O . ASP A 1 386 ? 0.096 -36.188 0.705 1 97.38 386 ASP A O 1
ATOM 3212 N N . ILE A 1 387 ? -0.445 -36.594 -1.378 1 98.12 387 ILE A N 1
ATOM 3213 C CA . ILE A 1 387 ? 0.135 -37.938 -1.338 1 98.12 387 ILE A CA 1
ATOM 3214 C C . ILE A 1 387 ? 1.656 -37.844 -1.429 1 98.12 387 ILE A C 1
ATOM 3216 O O . ILE A 1 387 ? 2.373 -38.594 -0.769 1 98.12 387 ILE A O 1
ATOM 3220 N N . HIS A 1 388 ? 2.139 -36.906 -2.186 1 98.12 388 HIS A N 1
ATOM 3221 C CA . HIS A 1 388 ? 3.525 -37.062 -2.607 1 98.12 388 HIS A CA 1
ATOM 3222 C C . HIS A 1 388 ? 4.414 -35.969 -2.002 1 98.12 388 HIS A C 1
ATOM 3224 O O . HIS A 1 388 ? 5.645 -36.094 -2.051 1 98.12 388 HIS A O 1
ATOM 3230 N N . ILE A 1 389 ? 3.902 -34.906 -1.438 1 98.19 389 ILE A N 1
ATOM 3231 C CA . ILE A 1 389 ? 4.719 -33.875 -0.824 1 98.19 389 ILE A CA 1
ATOM 3232 C C . ILE A 1 389 ? 4.969 -34.219 0.644 1 98.19 389 ILE A C 1
ATOM 3234 O O . ILE A 1 389 ? 4.027 -34.438 1.405 1 98.19 389 ILE A O 1
ATOM 3238 N N . GLU A 1 390 ? 6.242 -34.281 0.964 1 97.75 390 GLU A N 1
ATOM 3239 C CA . GLU A 1 390 ? 6.602 -34.531 2.359 1 97.75 390 GLU A CA 1
ATOM 3240 C C . GLU A 1 390 ? 6.176 -33.344 3.24 1 97.75 390 GLU A C 1
ATOM 3242 O O . GLU A 1 390 ? 6.438 -32.188 2.912 1 97.75 390 GLU A O 1
ATOM 3247 N N . ARG A 1 391 ? 5.559 -33.688 4.336 1 97.06 391 ARG A N 1
ATOM 3248 C CA . ARG A 1 391 ? 5.07 -32.625 5.211 1 97.06 391 ARG A CA 1
ATOM 3249 C C . ARG A 1 391 ? 6.203 -32.031 6.055 1 97.06 391 ARG A C 1
ATOM 3251 O O . ARG A 1 391 ? 6.832 -32.75 6.832 1 97.06 391 ARG A O 1
ATOM 3258 N N . ALA A 1 392 ? 6.426 -30.75 5.816 1 96.88 392 ALA A N 1
ATOM 3259 C CA . ALA A 1 392 ? 7.434 -30.047 6.594 1 96.88 392 ALA A CA 1
ATOM 3260 C C . ALA A 1 392 ? 7.191 -28.531 6.555 1 96.88 392 ALA A C 1
ATOM 3262 O O . ALA A 1 392 ? 6.727 -28 5.543 1 96.88 392 ALA A O 1
ATOM 3263 N N . ASP A 1 393 ? 7.457 -27.938 7.668 1 96.5 393 ASP A N 1
ATOM 3264 C CA . ASP A 1 393 ? 7.469 -26.484 7.719 1 96.5 393 ASP A CA 1
ATOM 3265 C C . ASP A 1 393 ? 8.844 -25.922 7.332 1 96.5 393 ASP A C 1
ATOM 3267 O O . ASP A 1 393 ? 9.828 -26.141 8.039 1 96.5 393 ASP A O 1
ATOM 3271 N N . GLY A 1 394 ? 8.828 -25.219 6.266 1 97.06 394 GLY A N 1
ATOM 3272 C CA . GLY A 1 394 ? 10.094 -24.734 5.746 1 97.06 394 GLY A CA 1
ATOM 3273 C C . GLY A 1 394 ? 10.828 -23.828 6.719 1 97.06 394 GLY A C 1
ATOM 3274 O O . GLY A 1 394 ? 12.047 -23.703 6.668 1 97.06 394 GLY A O 1
ATOM 3275 N N . LEU A 1 395 ? 10.172 -23.172 7.668 1 97.56 395 LEU A N 1
ATOM 3276 C CA . LEU A 1 395 ? 10.797 -22.25 8.609 1 97.56 395 LEU A CA 1
ATOM 3277 C C . LEU A 1 395 ? 11.555 -23 9.695 1 97.56 395 LEU A C 1
ATOM 3279 O O . LEU A 1 395 ? 12.555 -22.5 10.219 1 97.56 395 LEU A O 1
ATOM 3283 N N . THR A 1 396 ? 11.094 -24.25 10 1 96.44 396 THR A N 1
ATOM 3284 C CA . THR A 1 396 ? 11.68 -24.938 11.133 1 96.44 396 THR A CA 1
ATOM 3285 C C . THR A 1 396 ? 12.359 -26.234 10.688 1 96.44 396 THR A C 1
ATOM 3287 O O . THR A 1 396 ? 12.969 -26.938 11.492 1 96.44 396 THR A O 1
ATOM 3290 N N . ASP A 1 397 ? 12.25 -26.562 9.43 1 95.62 397 ASP A N 1
ATOM 3291 C CA . ASP A 1 397 ? 12.828 -27.797 8.922 1 95.62 397 ASP A CA 1
ATOM 3292 C C . ASP A 1 397 ? 14.336 -27.844 9.164 1 95.62 397 ASP A C 1
ATOM 3294 O O . ASP A 1 397 ? 15.047 -26.891 8.836 1 95.62 397 ASP A O 1
ATOM 3298 N N . GLY A 1 398 ? 14.797 -28.953 9.734 1 91.06 398 GLY A N 1
ATOM 3299 C CA . GLY A 1 398 ? 16.203 -29.078 10.117 1 91.06 398 GLY A CA 1
ATOM 3300 C C . GLY A 1 398 ? 17.047 -29.719 9.039 1 91.06 398 GLY A C 1
ATOM 3301 O O . GLY A 1 398 ? 18.234 -29.984 9.258 1 91.06 398 GLY A O 1
ATOM 3302 N N . ASP A 1 399 ? 16.484 -29.953 7.867 1 92.31 399 ASP A N 1
ATOM 3303 C CA . ASP A 1 399 ? 17.266 -30.547 6.781 1 92.31 399 ASP A CA 1
ATOM 3304 C C . ASP A 1 399 ? 18.453 -29.656 6.418 1 92.31 399 ASP A C 1
ATOM 3306 O O . ASP A 1 399 ? 18.281 -28.469 6.133 1 92.31 399 ASP A O 1
ATOM 3310 N N . GLU A 1 400 ? 19.641 -30.156 6.391 1 93.12 400 GLU A N 1
ATOM 3311 C CA . GLU A 1 400 ? 20.859 -29.359 6.23 1 93.12 400 GLU A CA 1
ATOM 3312 C C . GLU A 1 400 ? 21.312 -29.328 4.773 1 93.12 400 GLU A C 1
ATOM 3314 O O . GLU A 1 400 ? 22.25 -28.609 4.422 1 93.12 400 GLU A O 1
ATOM 3319 N N . ARG A 1 401 ? 20.734 -30.156 3.984 1 95.19 401 ARG A N 1
ATOM 3320 C CA . ARG A 1 401 ? 21.078 -30.156 2.568 1 95.19 401 ARG A CA 1
ATOM 3321 C C . ARG A 1 401 ? 20.672 -28.844 1.912 1 95.19 401 ARG A C 1
ATOM 3323 O O . ARG A 1 401 ? 19.906 -28.062 2.486 1 95.19 401 ARG A O 1
ATOM 3330 N N . THR A 1 402 ? 21.203 -28.531 0.719 1 98.06 402 THR A N 1
ATOM 3331 C CA . THR A 1 402 ? 20.906 -27.312 -0.012 1 98.06 402 THR A CA 1
ATOM 3332 C C . THR A 1 402 ? 19.422 -27.203 -0.311 1 98.06 402 THR A C 1
ATOM 3334 O O . THR A 1 402 ? 18.781 -28.172 -0.715 1 98.06 402 THR A O 1
ATOM 3337 N N . ARG A 1 403 ? 18.906 -26.031 -0.151 1 98.31 403 ARG A N 1
ATOM 3338 C CA . ARG A 1 403 ? 17.453 -25.938 -0.19 1 98.31 403 ARG A CA 1
ATOM 3339 C C . ARG A 1 403 ? 17.016 -24.734 -1.035 1 98.31 403 ARG A C 1
ATOM 3341 O O . ARG A 1 403 ? 17.781 -23.812 -1.253 1 98.31 403 ARG A O 1
ATOM 3348 N N . ALA A 1 404 ? 15.844 -24.828 -1.488 1 98.56 404 ALA A N 1
ATOM 3349 C CA . ALA A 1 404 ? 15.109 -23.734 -2.127 1 98.56 404 ALA A CA 1
ATOM 3350 C C . ALA A 1 404 ? 13.82 -23.422 -1.375 1 98.56 404 ALA A C 1
ATOM 3352 O O . ALA A 1 404 ? 13.133 -24.328 -0.913 1 98.56 404 ALA A O 1
ATOM 3353 N N . ASP A 1 405 ? 13.547 -22.188 -1.126 1 98.62 405 ASP A N 1
ATOM 3354 C CA . ASP A 1 405 ? 12.336 -21.719 -0.47 1 98.62 405 ASP A CA 1
ATOM 3355 C C . ASP A 1 405 ? 11.578 -20.734 -1.359 1 98.62 405 ASP A C 1
ATOM 3357 O O . ASP A 1 405 ? 11.805 -19.516 -1.286 1 98.62 405 ASP A O 1
ATOM 3361 N N . LEU A 1 406 ? 10.656 -21.297 -2.09 1 98.12 406 LEU A N 1
ATOM 3362 C CA . LEU A 1 406 ? 10.008 -20.5 -3.125 1 98.12 406 LEU A CA 1
ATOM 3363 C C . LEU A 1 406 ? 8.523 -20.312 -2.824 1 98.12 406 LEU A C 1
ATOM 3365 O O . LEU A 1 406 ? 7.832 -21.266 -2.484 1 98.12 406 LEU A O 1
ATOM 3369 N N . PHE A 1 407 ? 7.996 -19.062 -2.801 1 96.94 407 PHE A N 1
ATOM 3370 C CA . PHE A 1 407 ? 6.613 -18.625 -2.957 1 96.94 407 PHE A CA 1
ATOM 3371 C C . PHE A 1 407 ? 5.797 -18.953 -1.714 1 96.94 407 PHE A C 1
ATOM 3373 O O . PHE A 1 407 ? 4.582 -19.141 -1.794 1 96.94 407 PHE A O 1
ATOM 3380 N N . TYR A 1 408 ? 6.402 -19.062 -0.491 1 97.19 408 TYR A N 1
ATOM 3381 C CA . TYR A 1 408 ? 5.574 -19.359 0.674 1 97.19 408 TYR A CA 1
ATOM 3382 C C . TYR A 1 408 ? 6.035 -18.547 1.883 1 97.19 408 TYR A C 1
ATOM 3384 O O . TYR A 1 408 ? 5.301 -18.422 2.869 1 97.19 408 TYR A O 1
ATOM 3392 N N . LEU A 1 409 ? 7.16 -17.969 1.832 1 98.38 409 LEU A N 1
ATOM 3393 C CA . LEU A 1 409 ? 7.793 -17.359 3 1 98.38 409 LEU A CA 1
ATOM 3394 C C . LEU A 1 409 ? 6.977 -16.172 3.508 1 98.38 409 LEU A C 1
ATOM 3396 O O . LEU A 1 409 ? 6.949 -15.898 4.711 1 98.38 409 LEU A O 1
ATOM 3400 N N . THR A 1 410 ? 6.25 -15.516 2.598 1 97.25 410 THR A N 1
ATOM 3401 C CA . THR A 1 410 ? 5.539 -14.297 2.977 1 97.25 410 THR A CA 1
ATOM 3402 C C . THR A 1 410 ? 4.043 -14.562 3.102 1 97.25 410 THR A C 1
ATOM 3404 O O . THR A 1 410 ? 3.242 -13.625 3.113 1 97.25 410 THR A O 1
ATOM 3407 N N . ASN A 1 411 ? 3.654 -15.836 3.148 1 95 411 ASN A N 1
ATOM 3408 C CA . ASN A 1 411 ? 2.254 -16.156 3.41 1 95 411 ASN A CA 1
ATOM 3409 C C . ASN A 1 411 ? 1.788 -15.578 4.742 1 95 411 ASN A C 1
ATOM 3411 O O . ASN A 1 411 ? 2.588 -15.406 5.664 1 95 411 ASN A O 1
ATOM 3415 N N . MET A 1 412 ? 0.548 -15.328 4.859 1 92.69 412 MET A N 1
ATOM 3416 C CA . MET A 1 412 ? -0.046 -14.688 6.027 1 92.69 412 MET A CA 1
ATOM 3417 C C . MET A 1 412 ? 0.278 -15.469 7.297 1 92.69 412 MET A C 1
ATOM 3419 O O . MET A 1 412 ? 0.491 -14.875 8.359 1 92.69 412 MET A O 1
ATOM 3423 N N . ARG A 1 413 ? 0.334 -16.719 7.242 1 92.88 413 ARG A N 1
ATOM 3424 C CA . ARG A 1 413 ? 0.589 -17.562 8.406 1 92.88 413 ARG A CA 1
ATOM 3425 C C . ARG A 1 413 ? 1.981 -17.297 8.977 1 92.88 413 ARG A C 1
ATOM 3427 O O . ARG A 1 413 ? 2.244 -17.594 10.148 1 92.88 413 ARG A O 1
ATOM 3434 N N . ASN A 1 414 ? 2.846 -16.766 8.133 1 96.38 414 ASN A N 1
ATOM 3435 C CA . ASN A 1 414 ? 4.234 -16.562 8.539 1 96.38 414 ASN A CA 1
ATOM 3436 C C . ASN A 1 414 ? 4.473 -15.148 9.047 1 96.38 414 ASN A C 1
ATOM 3438 O O . ASN A 1 414 ? 5.574 -14.812 9.477 1 96.38 414 ASN A O 1
ATOM 3442 N N . VAL A 1 415 ? 3.465 -14.273 9.117 1 92.62 415 VAL A N 1
ATOM 3443 C CA . VAL A 1 415 ? 3.607 -12.852 9.43 1 92.62 415 VAL A CA 1
ATOM 3444 C C . VAL A 1 415 ? 4.172 -12.688 10.836 1 92.62 415 VAL A C 1
ATOM 3446 O O . VAL A 1 415 ? 4.984 -11.797 11.094 1 92.62 415 VAL A O 1
ATOM 3449 N N . ALA A 1 416 ? 3.805 -13.547 11.75 1 93 416 ALA A N 1
ATOM 3450 C CA . ALA A 1 416 ? 4.25 -13.469 13.141 1 93 416 ALA A CA 1
ATOM 3451 C C . ALA A 1 416 ? 5.676 -13.984 13.289 1 93 416 ALA A C 1
ATOM 3453 O O . ALA A 1 416 ? 6.305 -13.789 14.336 1 93 416 ALA A O 1
ATOM 3454 N N . PHE A 1 417 ? 6.23 -14.562 12.188 1 96.81 417 PHE A N 1
ATOM 3455 C CA . PHE A 1 417 ? 7.527 -15.219 12.266 1 96.81 417 PHE A CA 1
ATOM 3456 C C . PHE A 1 417 ? 8.492 -14.648 11.234 1 96.81 417 PHE A C 1
ATOM 3458 O O . PHE A 1 417 ? 9.281 -15.383 10.641 1 96.81 417 PHE A O 1
ATOM 3465 N N . MET A 1 418 ? 8.438 -13.359 11.07 1 95.88 418 MET A N 1
ATOM 3466 C CA . MET A 1 418 ? 9.234 -12.75 10.008 1 95.88 418 MET A CA 1
ATOM 3467 C C . MET A 1 418 ? 10.727 -12.883 10.305 1 95.88 418 MET A C 1
ATOM 3469 O O . MET A 1 418 ? 11.539 -13 9.391 1 95.88 418 MET A O 1
ATOM 3473 N N . HIS A 1 419 ? 11.094 -12.938 11.531 1 95.94 419 HIS A N 1
ATOM 3474 C CA . HIS A 1 419 ? 12.492 -13.164 11.875 1 95.94 419 HIS A CA 1
ATOM 3475 C C . HIS A 1 419 ? 12.977 -14.508 11.344 1 95.94 419 HIS A C 1
ATOM 3477 O O . HIS A 1 419 ? 14.094 -14.609 10.82 1 95.94 419 HIS A O 1
ATOM 3483 N N . ASP A 1 420 ? 12.148 -15.523 11.461 1 97.62 420 ASP A N 1
ATOM 3484 C CA . ASP A 1 420 ? 12.484 -16.844 10.945 1 97.62 420 ASP A CA 1
ATOM 3485 C C . ASP A 1 420 ? 12.523 -16.844 9.414 1 97.62 420 ASP A C 1
ATOM 3487 O O . ASP A 1 420 ? 13.352 -17.531 8.805 1 97.62 420 ASP A O 1
ATOM 3491 N N . VAL A 1 421 ? 11.617 -16.109 8.852 1 98.44 421 VAL A N 1
ATOM 3492 C CA . VAL A 1 421 ? 11.594 -15.984 7.398 1 98.44 421 VAL A CA 1
ATOM 3493 C C . VAL A 1 421 ? 12.938 -15.453 6.902 1 98.44 421 VAL A C 1
ATOM 3495 O O . VAL A 1 421 ? 13.523 -16.016 5.969 1 98.44 421 VAL A O 1
ATOM 3498 N N . TYR A 1 422 ? 13.484 -14.422 7.547 1 97.94 422 TYR A N 1
ATOM 3499 C CA . TYR A 1 422 ? 14.727 -13.805 7.109 1 97.94 422 TYR A CA 1
ATOM 3500 C C . TYR A 1 422 ? 15.914 -14.742 7.332 1 97.94 422 TYR A C 1
ATOM 3502 O O . TYR A 1 422 ? 16.844 -14.766 6.527 1 97.94 422 TYR A O 1
ATOM 3510 N N . ARG A 1 423 ? 15.844 -15.5 8.336 1 97.56 423 ARG A N 1
ATOM 3511 C CA . ARG A 1 423 ? 16.875 -16.516 8.57 1 97.56 423 ARG A CA 1
ATOM 3512 C C . ARG A 1 423 ? 16.875 -17.547 7.453 1 97.56 423 ARG A C 1
ATOM 3514 O O . ARG A 1 423 ? 17.938 -17.938 6.965 1 97.56 423 ARG A O 1
ATOM 3521 N N . VAL A 1 424 ? 15.703 -17.984 7.098 1 98.31 424 VAL A N 1
ATOM 3522 C CA . VAL A 1 424 ? 15.57 -18.984 6.039 1 98.31 424 VAL A CA 1
ATOM 3523 C C . VAL A 1 424 ? 16.078 -18.406 4.723 1 98.31 424 VAL A C 1
ATOM 3525 O O . VAL A 1 424 ? 16.75 -19.094 3.955 1 98.31 424 VAL A O 1
ATOM 3528 N N . VAL A 1 425 ? 15.797 -17.141 4.449 1 98.56 425 VAL A N 1
ATOM 3529 C CA . VAL A 1 425 ? 16.281 -16.484 3.234 1 98.56 425 VAL A CA 1
ATOM 3530 C C . VAL A 1 425 ? 17.812 -16.547 3.195 1 98.56 425 VAL A C 1
ATOM 3532 O O . VAL A 1 425 ? 18.406 -16.812 2.148 1 98.56 425 VAL A O 1
ATOM 3535 N N . GLU A 1 426 ? 18.469 -16.375 4.297 1 96.69 426 GLU A N 1
ATOM 3536 C CA . GLU A 1 426 ? 19.922 -16.375 4.379 1 96.69 426 GLU A CA 1
ATOM 3537 C C . GLU A 1 426 ? 20.5 -17.766 4.168 1 96.69 426 GLU A C 1
ATOM 3539 O O . GLU A 1 426 ? 21.594 -17.906 3.621 1 96.69 426 GLU A O 1
ATOM 3544 N N . LYS A 1 427 ? 19.719 -18.719 4.5 1 96.31 427 LYS A N 1
ATOM 3545 C CA . LYS A 1 427 ? 20.188 -20.094 4.414 1 96.31 427 LYS A CA 1
ATOM 3546 C C . LYS A 1 427 ? 19.875 -20.703 3.047 1 96.31 427 LYS A C 1
ATOM 3548 O O . LYS A 1 427 ? 20.562 -21.625 2.6 1 96.31 427 LYS A O 1
ATOM 3553 N N . SER A 1 428 ? 18.953 -20.281 2.363 1 98 428 SER A N 1
ATOM 3554 C CA . SER A 1 428 ? 18.438 -20.859 1.133 1 98 428 SER A CA 1
ATOM 3555 C C . SER A 1 428 ? 19.344 -20.547 -0.052 1 98 428 SER A C 1
ATOM 3557 O O . SER A 1 428 ? 19.906 -19.453 -0.139 1 98 428 SER A O 1
ATOM 3559 N N . PHE A 1 429 ? 19.5 -21.484 -0.908 1 98.44 429 PHE A N 1
ATOM 3560 C CA . PHE A 1 429 ? 20.203 -21.25 -2.158 1 98.44 429 PHE A CA 1
ATOM 3561 C C . PHE A 1 429 ? 19.453 -20.25 -3.031 1 98.44 429 PHE A C 1
ATOM 3563 O O . PHE A 1 429 ? 20.062 -19.406 -3.684 1 98.44 429 PHE A O 1
ATOM 3570 N N . ILE A 1 430 ? 18.172 -20.391 -3.068 1 98.62 430 ILE A N 1
ATOM 3571 C CA . ILE A 1 430 ? 17.281 -19.469 -3.762 1 98.62 430 ILE A CA 1
ATOM 3572 C C . ILE A 1 430 ? 15.984 -19.312 -2.977 1 98.62 430 ILE A C 1
ATOM 3574 O O . ILE A 1 430 ? 15.461 -20.281 -2.428 1 98.62 430 ILE A O 1
ATOM 3578 N N . SER A 1 431 ? 15.492 -18.156 -2.783 1 98.81 431 SER A N 1
ATOM 3579 C CA . SER A 1 431 ? 14.258 -17.859 -2.072 1 98.81 431 SER A CA 1
ATOM 3580 C C . SER A 1 431 ? 13.508 -16.703 -2.725 1 98.81 431 SER A C 1
ATOM 3582 O O . SER A 1 431 ? 14.086 -15.945 -3.496 1 98.81 431 SER A O 1
ATOM 3584 N N . THR A 1 432 ? 12.242 -16.641 -2.531 1 98.69 432 THR A N 1
ATOM 3585 C CA . THR A 1 432 ? 11.422 -15.539 -3.025 1 98.69 432 THR A CA 1
ATOM 3586 C C . THR A 1 432 ? 10.672 -14.859 -1.879 1 98.69 432 THR A C 1
ATOM 3588 O O . THR A 1 432 ? 10.289 -15.516 -0.911 1 98.69 432 THR A O 1
ATOM 3591 N N . LEU A 1 433 ? 10.516 -13.602 -1.927 1 98.56 433 LEU A N 1
ATOM 3592 C CA . LEU A 1 433 ? 9.703 -12.789 -1.022 1 98.56 433 LEU A CA 1
ATOM 3593 C C . LEU A 1 433 ? 8.719 -11.93 -1.802 1 98.56 433 LEU A C 1
ATOM 3595 O O . LEU A 1 433 ? 9.078 -11.32 -2.811 1 98.56 433 LEU A O 1
ATOM 3599 N N . TRP A 1 434 ? 7.469 -11.969 -1.385 1 97.75 434 TRP A N 1
ATOM 3600 C CA . TRP A 1 434 ? 6.469 -11.078 -1.966 1 97.75 434 TRP A CA 1
ATOM 3601 C C . TRP A 1 434 ? 6.723 -9.633 -1.552 1 97.75 434 TRP A C 1
ATOM 3603 O O . TRP A 1 434 ? 6.914 -9.344 -0.368 1 97.75 434 TRP A O 1
ATOM 3613 N N . VAL A 1 435 ? 6.734 -8.648 -2.551 1 97.38 435 VAL A N 1
ATOM 3614 C CA . VAL A 1 435 ? 7.125 -7.289 -2.209 1 97.38 435 VAL A CA 1
ATOM 3615 C C . VAL A 1 435 ? 6.039 -6.312 -2.66 1 97.38 435 VAL A C 1
ATOM 3617 O O . VAL A 1 435 ? 6.195 -5.098 -2.525 1 97.38 435 VAL A O 1
ATOM 3620 N N . SER A 1 436 ? 4.945 -6.754 -3.184 1 94.62 436 SER A N 1
ATOM 3621 C CA . SER A 1 436 ? 3.951 -5.883 -3.807 1 94.62 436 SER A CA 1
ATOM 3622 C C . SER A 1 436 ? 2.793 -5.598 -2.855 1 94.62 436 SER A C 1
ATOM 3624 O O . SER A 1 436 ? 2.373 -6.473 -2.1 1 94.62 436 SER A O 1
ATOM 3626 N N . ASN A 1 437 ? 2.258 -4.379 -2.945 1 86.94 437 ASN A N 1
ATOM 3627 C CA . ASN A 1 437 ? 1.046 -4 -2.225 1 86.94 437 ASN A CA 1
ATOM 3628 C C . ASN A 1 437 ? -0.197 -4.156 -3.098 1 86.94 437 ASN A C 1
ATOM 3630 O O . ASN A 1 437 ? -1.295 -3.764 -2.697 1 86.94 437 ASN A O 1
ATOM 3634 N N . ARG A 1 438 ? 0.015 -4.73 -4.211 1 85 438 ARG A N 1
ATOM 3635 C CA . ARG A 1 438 ? -1.104 -4.91 -5.129 1 85 438 ARG A CA 1
ATOM 3636 C C . ARG A 1 438 ? -2.135 -5.879 -4.555 1 85 438 ARG A C 1
ATOM 3638 O O . ARG A 1 438 ? -1.774 -6.875 -3.924 1 85 438 ARG A O 1
ATOM 3645 N N . GLN A 1 439 ? -3.385 -5.543 -4.93 1 79.88 439 GLN A N 1
ATOM 3646 C CA . GLN A 1 439 ? -4.469 -6.422 -4.5 1 79.88 439 GLN A CA 1
ATOM 3647 C C . GLN A 1 439 ? -4.406 -7.762 -5.223 1 79.88 439 GLN A C 1
ATOM 3649 O O . GLN A 1 439 ? -4.23 -7.812 -6.441 1 79.88 439 GLN A O 1
ATOM 3654 N N . ASN A 1 440 ? -4.371 -8.758 -4.445 1 81.69 440 ASN A N 1
ATOM 3655 C CA . ASN A 1 440 ? -4.348 -10.125 -4.965 1 81.69 440 ASN A CA 1
ATOM 3656 C C . ASN A 1 440 ? -5.461 -10.969 -4.359 1 81.69 440 ASN A C 1
ATOM 3658 O O . ASN A 1 440 ? -5.715 -10.906 -3.154 1 81.69 440 ASN A O 1
ATOM 3662 N N . PHE A 1 441 ? -6.176 -11.633 -5.184 1 85.81 441 PHE A N 1
ATOM 3663 C CA . PHE A 1 441 ? -7.316 -12.406 -4.711 1 85.81 441 PHE A CA 1
ATOM 3664 C C . PHE A 1 441 ? -7 -13.898 -4.711 1 85.81 441 PHE A C 1
ATOM 3666 O O . PHE A 1 441 ? -7.887 -14.727 -4.488 1 85.81 441 PHE A O 1
ATOM 3673 N N . THR A 1 442 ? -5.75 -14.195 -4.988 1 80.69 442 THR A N 1
ATOM 3674 C CA . THR A 1 442 ? -5.363 -15.602 -5.082 1 80.69 442 THR A CA 1
ATOM 3675 C C . THR A 1 442 ? -4.387 -15.969 -3.969 1 80.69 442 THR A C 1
ATOM 3677 O O . THR A 1 442 ? -4.48 -17.047 -3.391 1 80.69 442 THR A O 1
ATOM 3680 N N . TYR A 1 443 ? -3.537 -15.062 -3.697 1 83.25 443 TYR A N 1
ATOM 3681 C CA . TYR A 1 443 ? -2.49 -15.328 -2.717 1 83.25 443 TYR A CA 1
ATOM 3682 C C . TYR A 1 443 ? -2.711 -14.508 -1.451 1 83.25 443 TYR A C 1
ATOM 3684 O O . TYR A 1 443 ? -3.34 -13.445 -1.492 1 83.25 443 TYR A O 1
ATOM 3692 N N . ASP A 1 444 ? -2.275 -14.969 -0.359 1 88.44 444 ASP A N 1
ATOM 3693 C CA . ASP A 1 444 ? -2.428 -14.258 0.905 1 88.44 444 ASP A CA 1
ATOM 3694 C C . ASP A 1 444 ? -1.082 -13.75 1.417 1 88.44 444 ASP A C 1
ATOM 3696 O O . ASP A 1 444 ? -0.819 -13.773 2.621 1 88.44 444 ASP A O 1
ATOM 3700 N N . ASP A 1 445 ? -0.275 -13.414 0.524 1 93.25 445 ASP A N 1
ATOM 3701 C CA . ASP A 1 445 ? 1.07 -12.961 0.865 1 93.25 445 ASP A CA 1
ATOM 3702 C C . ASP A 1 445 ? 1.042 -11.547 1.452 1 93.25 445 ASP A C 1
ATOM 3704 O O . ASP A 1 445 ? 0.218 -10.727 1.056 1 93.25 445 ASP A O 1
ATOM 3708 N N . VAL A 1 446 ? 1.93 -11.297 2.381 1 92.88 446 VAL A N 1
ATOM 3709 C CA . VAL A 1 446 ? 2.145 -9.977 2.953 1 92.88 446 VAL A CA 1
ATOM 3710 C C . VAL A 1 446 ? 3.42 -9.367 2.377 1 92.88 446 VAL A C 1
ATOM 3712 O O . VAL A 1 446 ? 4.426 -10.062 2.205 1 92.88 446 VAL A O 1
ATOM 3715 N N . PRO A 1 447 ? 3.328 -8.117 2.053 1 94 447 PRO A N 1
ATOM 3716 C CA . PRO A 1 447 ? 4.477 -7.504 1.381 1 94 447 PRO A CA 1
ATOM 3717 C C . PRO A 1 447 ? 5.648 -7.254 2.328 1 94 447 PRO A C 1
ATOM 3719 O O . PRO A 1 447 ? 5.441 -6.887 3.486 1 94 447 PRO A O 1
ATOM 3722 N N . VAL A 1 448 ? 6.863 -7.441 1.835 1 96.75 448 VAL A N 1
ATOM 3723 C CA . VAL A 1 448 ? 8.102 -7.043 2.496 1 96.75 448 VAL A CA 1
ATOM 3724 C C . VAL A 1 448 ? 8.68 -5.809 1.811 1 96.75 448 VAL A C 1
ATOM 3726 O O . VAL A 1 448 ? 8.602 -5.676 0.587 1 96.75 448 VAL A O 1
ATOM 3729 N N . ASN A 1 449 ? 9.242 -4.934 2.631 1 96.06 449 ASN A N 1
ATOM 3730 C CA . ASN A 1 449 ? 9.812 -3.689 2.121 1 96.06 449 ASN A CA 1
ATOM 3731 C C . ASN A 1 449 ? 10.977 -3.955 1.175 1 96.06 449 ASN A C 1
ATOM 3733 O O . ASN A 1 449 ? 11.93 -4.652 1.534 1 96.06 449 ASN A O 1
ATOM 3737 N N . ARG A 1 450 ? 10.938 -3.42 -0.05 1 97.25 450 ARG A N 1
ATOM 3738 C CA . ARG A 1 450 ? 11.961 -3.637 -1.072 1 97.25 450 ARG A CA 1
ATOM 3739 C C . ARG A 1 450 ? 13.312 -3.102 -0.62 1 97.25 450 ARG A C 1
ATOM 3741 O O . ARG A 1 450 ? 14.352 -3.721 -0.876 1 97.25 450 ARG A O 1
ATOM 3748 N N . ASN A 1 451 ? 13.32 -1.921 0.073 1 96.31 451 ASN A N 1
ATOM 3749 C CA . ASN A 1 451 ? 14.562 -1.346 0.584 1 96.31 451 ASN A CA 1
ATOM 3750 C C . ASN A 1 451 ? 15.234 -2.271 1.594 1 96.31 451 ASN A C 1
ATOM 3752 O O . ASN A 1 451 ? 16.453 -2.459 1.556 1 96.31 451 ASN A O 1
ATOM 3756 N N . PHE A 1 452 ? 14.352 -2.764 2.41 1 97.56 452 PHE A N 1
ATOM 3757 C CA . PHE A 1 452 ? 14.852 -3.672 3.434 1 97.56 452 PHE A CA 1
ATOM 3758 C C . PHE A 1 452 ? 15.57 -4.855 2.801 1 97.56 452 PHE A C 1
ATOM 3760 O O . PHE A 1 452 ? 16.672 -5.211 3.217 1 97.56 452 PHE A O 1
ATOM 3767 N N . ILE A 1 453 ? 14.992 -5.449 1.808 1 98.25 453 ILE A N 1
ATOM 3768 C CA . ILE A 1 453 ? 15.555 -6.602 1.113 1 98.25 453 ILE A CA 1
ATOM 3769 C C . ILE A 1 453 ? 16.891 -6.223 0.473 1 98.25 453 ILE A C 1
ATOM 3771 O O . ILE A 1 453 ? 17.875 -6.938 0.62 1 98.25 453 ILE A O 1
ATOM 3775 N N . THR A 1 454 ? 16.891 -5.102 -0.234 1 97.44 454 THR A N 1
ATOM 3776 C CA . THR A 1 454 ? 18.062 -4.598 -0.945 1 97.44 454 THR A CA 1
ATOM 3777 C C . THR A 1 454 ? 19.219 -4.355 0.02 1 97.44 454 THR A C 1
ATOM 3779 O O . THR A 1 454 ? 20.359 -4.707 -0.274 1 97.44 454 THR A O 1
ATOM 3782 N N . LEU A 1 455 ? 18.953 -3.826 1.186 1 97.88 455 LEU A N 1
ATOM 3783 C CA . LEU A 1 455 ? 19.953 -3.402 2.152 1 97.88 455 LEU A CA 1
ATOM 3784 C C . LEU A 1 455 ? 20.438 -4.582 2.992 1 97.88 455 LEU A C 1
ATOM 3786 O O . LEU A 1 455 ? 21.578 -4.602 3.445 1 97.88 455 LEU A O 1
ATOM 3790 N N . ARG A 1 456 ? 19.641 -5.555 3.102 1 97.25 456 ARG A N 1
ATOM 3791 C CA . ARG A 1 456 ? 19.953 -6.613 4.055 1 97.25 456 ARG A CA 1
ATOM 3792 C C . ARG A 1 456 ? 20.641 -7.793 3.359 1 97.25 456 ARG A C 1
ATOM 3794 O O . ARG A 1 456 ? 21.578 -8.375 3.896 1 97.25 456 ARG A O 1
ATOM 3801 N N . PHE A 1 457 ? 20.125 -8.172 2.18 1 97.56 457 PHE A N 1
ATOM 3802 C CA . PHE A 1 457 ? 20.453 -9.508 1.696 1 97.56 457 PHE A CA 1
ATOM 3803 C C . PHE A 1 457 ? 21.516 -9.453 0.604 1 97.56 457 PHE A C 1
ATOM 3805 O O . PHE A 1 457 ? 22.062 -10.477 0.218 1 97.56 457 PHE A O 1
ATOM 3812 N N . SER A 1 458 ? 21.828 -8.281 0.065 1 94.88 458 SER A N 1
ATOM 3813 C CA . SER A 1 458 ? 22.875 -8.156 -0.952 1 94.88 458 SER A CA 1
ATOM 3814 C C . SER A 1 458 ? 24.25 -8.477 -0.378 1 94.88 458 SER A C 1
ATOM 3816 O O . SER A 1 458 ? 24.672 -7.867 0.604 1 94.88 458 SER A O 1
ATOM 3818 N N . LYS A 1 459 ? 24.891 -9.461 -1 1 91.88 459 LYS A N 1
ATOM 3819 C CA . LYS A 1 459 ? 26.234 -9.883 -0.63 1 91.88 459 LYS A CA 1
ATOM 3820 C C . LYS A 1 459 ? 27.047 -10.25 -1.864 1 91.88 459 LYS A C 1
ATOM 3822 O O . LYS A 1 459 ? 26.531 -10.297 -2.977 1 91.88 459 LYS A O 1
ATOM 3827 N N . LYS A 1 460 ? 28.266 -10.609 -1.685 1 90.12 460 LYS A N 1
ATOM 3828 C CA . LYS A 1 460 ? 29.188 -10.891 -2.781 1 90.12 460 LYS A CA 1
ATOM 3829 C C . LYS A 1 460 ? 28.75 -12.133 -3.555 1 90.12 460 LYS A C 1
ATOM 3831 O O . LYS A 1 460 ? 28.844 -12.164 -4.785 1 90.12 460 LYS A O 1
ATOM 3836 N N . ASN A 1 461 ? 28.266 -13.102 -2.898 1 91.69 461 ASN A N 1
ATOM 3837 C CA . ASN A 1 461 ? 27.906 -14.344 -3.568 1 91.69 461 ASN A CA 1
ATOM 3838 C C . ASN A 1 461 ? 26.406 -14.555 -3.598 1 91.69 461 ASN A C 1
ATOM 3840 O O . ASN A 1 461 ? 25.922 -15.688 -3.721 1 91.69 461 ASN A O 1
ATOM 3844 N N . ARG A 1 462 ? 25.75 -13.469 -3.408 1 94.38 462 ARG A N 1
ATOM 3845 C CA . ARG A 1 462 ? 24.281 -13.516 -3.436 1 94.38 462 ARG A CA 1
ATOM 3846 C C . ARG A 1 462 ? 23.719 -12.391 -4.293 1 94.38 462 ARG A C 1
ATOM 3848 O O . ARG A 1 462 ? 24.188 -11.25 -4.223 1 94.38 462 ARG A O 1
ATOM 3855 N N . ARG A 1 463 ? 22.844 -12.773 -5.125 1 96.38 463 ARG A N 1
ATOM 3856 C CA . ARG A 1 463 ? 22.156 -11.789 -5.953 1 96.38 463 ARG A CA 1
ATOM 3857 C C . ARG A 1 463 ? 20.781 -11.469 -5.391 1 96.38 463 ARG A C 1
ATOM 3859 O O . ARG A 1 463 ? 20.078 -12.359 -4.906 1 96.38 463 ARG A O 1
ATOM 3866 N N . VAL A 1 464 ? 20.469 -10.234 -5.363 1 97.94 464 VAL A N 1
ATOM 3867 C CA . VAL A 1 464 ? 19.172 -9.742 -4.938 1 97.94 464 VAL A CA 1
ATOM 3868 C C . VAL A 1 464 ? 18.516 -8.961 -6.074 1 97.94 464 VAL A C 1
ATOM 3870 O O . VAL A 1 464 ? 18.938 -7.848 -6.395 1 97.94 464 VAL A O 1
ATOM 3873 N N . LEU A 1 465 ? 17.484 -9.531 -6.676 1 98.06 465 LEU A N 1
ATOM 3874 C CA . LEU A 1 465 ? 16.797 -8.938 -7.82 1 98.06 465 LEU A CA 1
ATOM 3875 C C . LEU A 1 465 ? 15.281 -9.086 -7.691 1 98.06 465 LEU A C 1
ATOM 3877 O O . LEU A 1 465 ? 14.805 -9.922 -6.934 1 98.06 465 LEU A O 1
ATOM 3881 N N . ASP A 1 466 ? 14.57 -8.234 -8.328 1 98.31 466 ASP A N 1
ATOM 3882 C CA . ASP A 1 466 ? 13.148 -8.555 -8.477 1 98.31 466 ASP A CA 1
ATOM 3883 C C . ASP A 1 466 ? 12.953 -9.719 -9.445 1 98.31 466 ASP A C 1
ATOM 3885 O O . ASP A 1 466 ? 13.883 -10.117 -10.148 1 98.31 466 ASP A O 1
ATOM 3889 N N . GLY A 1 467 ? 11.766 -10.281 -9.469 1 98.69 467 GLY A N 1
ATOM 3890 C CA . GLY A 1 467 ? 11.508 -11.469 -10.266 1 98.69 467 GLY A CA 1
ATOM 3891 C C . GLY A 1 467 ? 11.82 -11.281 -11.742 1 98.69 467 GLY A C 1
ATOM 3892 O O . GLY A 1 467 ? 12.344 -12.188 -12.391 1 98.69 467 GLY A O 1
ATOM 3893 N N . ASN A 1 468 ? 11.477 -10.141 -12.312 1 98.56 468 ASN A N 1
ATOM 3894 C CA . ASN A 1 468 ? 11.82 -9.883 -13.703 1 98.56 468 ASN A CA 1
ATOM 3895 C C . ASN A 1 468 ? 13.328 -9.789 -13.898 1 98.56 468 ASN A C 1
ATOM 3897 O O . ASN A 1 468 ? 13.867 -10.328 -14.867 1 98.56 468 ASN A O 1
ATOM 3901 N N . GLY A 1 469 ? 13.977 -9.07 -12.977 1 98.19 469 GLY A N 1
ATOM 3902 C CA . GLY A 1 469 ? 15.43 -9 -13.023 1 98.19 469 GLY A CA 1
ATOM 3903 C C . GLY A 1 469 ? 16.094 -10.359 -12.922 1 98.19 469 GLY A C 1
ATOM 3904 O O . GLY A 1 469 ? 17.078 -10.625 -13.609 1 98.19 469 GLY A O 1
ATOM 3905 N N . ALA A 1 470 ? 15.555 -11.195 -12.141 1 98.5 470 ALA A N 1
ATOM 3906 C CA . ALA A 1 470 ? 16.109 -12.539 -11.984 1 98.5 470 ALA A CA 1
ATOM 3907 C C . ALA A 1 470 ? 15.992 -13.328 -13.289 1 98.5 470 ALA A C 1
ATOM 3909 O O . ALA A 1 470 ? 16.938 -14.023 -13.68 1 98.5 470 ALA A O 1
ATOM 3910 N N . ILE A 1 471 ? 14.836 -13.25 -13.906 1 98.62 471 ILE A N 1
ATOM 3911 C CA . ILE A 1 471 ? 14.648 -13.977 -15.156 1 98.62 471 ILE A CA 1
ATOM 3912 C C . ILE A 1 471 ? 15.578 -13.414 -16.234 1 98.62 471 ILE A C 1
ATOM 3914 O O . ILE A 1 471 ? 16.203 -14.164 -16.984 1 98.62 471 ILE A O 1
ATOM 3918 N N . LEU A 1 472 ? 15.664 -12.102 -16.281 1 98.19 472 LEU A N 1
ATOM 3919 C CA . LEU A 1 472 ? 16.562 -11.469 -17.234 1 98.19 472 LEU A CA 1
ATOM 3920 C C . LEU A 1 472 ? 18.016 -11.898 -16.984 1 98.19 472 LEU A C 1
ATOM 3922 O O . LEU A 1 472 ? 18.781 -12.094 -17.922 1 98.19 472 LEU A O 1
ATOM 3926 N N . PHE A 1 473 ? 18.344 -12.008 -15.766 1 97.5 473 PHE A N 1
ATOM 3927 C CA . PHE A 1 473 ? 19.688 -12.453 -15.375 1 97.5 473 PHE A CA 1
ATOM 3928 C C . PHE A 1 473 ? 19.938 -13.883 -15.844 1 97.5 473 PHE A C 1
ATOM 3930 O O . PHE A 1 473 ? 20.984 -14.18 -16.406 1 97.5 473 PHE A O 1
ATOM 3937 N N . LEU A 1 474 ? 18.969 -14.719 -15.625 1 97.75 474 LEU A N 1
ATOM 3938 C CA . LEU A 1 474 ? 19.109 -16.109 -16.016 1 97.75 474 LEU A CA 1
ATOM 3939 C C . LEU A 1 474 ? 19.188 -16.25 -17.531 1 97.75 474 LEU A C 1
ATOM 3941 O O . LEU A 1 474 ? 19.984 -17.047 -18.047 1 97.75 474 LEU A O 1
ATOM 3945 N N . MET A 1 475 ? 18.453 -15.438 -18.25 1 97.62 475 MET A N 1
ATOM 3946 C CA . MET A 1 475 ? 18.531 -15.43 -19.719 1 97.62 475 MET A CA 1
ATOM 3947 C C . MET A 1 475 ? 19.922 -15 -20.188 1 97.62 475 MET A C 1
ATOM 3949 O O . MET A 1 475 ? 20.391 -15.445 -21.219 1 97.62 475 MET A O 1
ATOM 3953 N N . TRP A 1 476 ? 20.531 -14.141 -19.453 1 96.81 476 TRP A N 1
ATOM 3954 C CA . TRP A 1 476 ? 21.828 -13.578 -19.781 1 96.81 476 TRP A CA 1
ATOM 3955 C C . TRP A 1 476 ? 22.953 -14.539 -19.422 1 96.81 476 TRP A C 1
ATOM 3957 O O . TRP A 1 476 ? 23.781 -14.891 -20.266 1 96.81 476 TRP A O 1
ATOM 3967 N N . GLN A 1 477 ? 22.875 -15.117 -18.203 1 95.62 477 GLN A N 1
ATOM 3968 C CA . GLN A 1 477 ? 23.984 -15.898 -17.672 1 95.62 477 GLN A CA 1
ATOM 3969 C C . GLN A 1 477 ? 23.828 -17.375 -17.984 1 95.62 477 GLN A C 1
ATOM 3971 O O . GLN A 1 477 ? 24.797 -18.125 -18 1 95.62 477 GLN A O 1
ATOM 3976 N N . HIS A 1 478 ? 22.578 -17.812 -18.203 1 95.75 478 HIS A N 1
ATOM 3977 C CA . HIS A 1 478 ? 22.297 -19.203 -18.484 1 95.75 478 HIS A CA 1
ATOM 3978 C C . HIS A 1 478 ? 21.391 -19.344 -19.703 1 95.75 478 HIS A C 1
ATOM 3980 O O . HIS A 1 478 ? 20.328 -19.969 -19.641 1 95.75 478 HIS A O 1
ATOM 3986 N N . PRO A 1 479 ? 21.844 -18.891 -20.875 1 95.69 479 PRO A N 1
ATOM 3987 C CA . PRO A 1 479 ? 20.969 -18.812 -22.047 1 95.69 479 PRO A CA 1
ATOM 3988 C C . PRO A 1 479 ? 20.562 -20.188 -22.578 1 95.69 479 PRO A C 1
ATOM 3990 O O . PRO A 1 479 ? 19.531 -20.312 -23.234 1 95.69 479 PRO A O 1
ATOM 3993 N N . LYS A 1 480 ? 21.297 -21.203 -22.328 1 95.94 480 LYS A N 1
ATOM 3994 C CA . LYS A 1 480 ? 20.969 -22.547 -22.797 1 95.94 480 LYS A CA 1
ATOM 3995 C C . LYS A 1 480 ? 19.766 -23.109 -22.016 1 95.94 480 LYS A C 1
ATOM 3997 O O . LYS A 1 480 ? 18.875 -23.719 -22.609 1 95.94 480 LYS A O 1
ATOM 4002 N N . ASP A 1 481 ? 19.75 -22.797 -20.766 1 95.62 481 ASP A N 1
ATOM 4003 C CA . ASP A 1 481 ? 18.703 -23.328 -19.906 1 95.62 481 ASP A CA 1
ATOM 4004 C C . ASP A 1 481 ? 17.5 -22.391 -19.859 1 95.62 481 ASP A C 1
ATOM 4006 O O . ASP A 1 481 ? 16.375 -22.828 -19.641 1 95.62 481 ASP A O 1
ATOM 4010 N N . PHE A 1 482 ? 17.766 -21.172 -20.094 1 97.38 482 PHE A N 1
ATOM 4011 C CA . PHE A 1 482 ? 16.719 -20.156 -20.031 1 97.38 482 PHE A CA 1
ATOM 4012 C C . PHE A 1 482 ? 16.734 -19.297 -21.297 1 97.38 482 PHE A C 1
ATOM 4014 O O . PHE A 1 482 ? 17.156 -18.125 -21.25 1 97.38 482 PHE A O 1
ATOM 4021 N N . PRO A 1 483 ? 16.188 -19.844 -22.312 1 96.88 483 PRO A N 1
ATOM 4022 C CA . PRO A 1 483 ? 16.203 -19.094 -23.578 1 96.88 483 PRO A CA 1
ATOM 4023 C C . PRO A 1 483 ? 15.383 -17.812 -23.516 1 96.88 483 PRO A C 1
ATOM 4025 O O . PRO A 1 483 ? 14.359 -17.75 -22.812 1 96.88 483 PRO A O 1
ATOM 4028 N N . LYS A 1 484 ? 15.719 -16.859 -24.234 1 95.19 484 LYS A N 1
ATOM 4029 C CA . LYS A 1 484 ? 15.062 -15.547 -24.219 1 95.19 484 LYS A CA 1
ATOM 4030 C C . LYS A 1 484 ? 13.68 -15.625 -24.844 1 95.19 484 LYS A C 1
ATOM 4032 O O . LYS A 1 484 ? 12.875 -14.695 -24.703 1 95.19 484 LYS A O 1
ATOM 4037 N N . THR A 1 485 ? 13.352 -16.688 -25.5 1 95.19 485 THR A N 1
ATOM 4038 C CA . THR A 1 485 ? 12.078 -16.844 -26.188 1 95.19 485 THR A CA 1
ATOM 4039 C C . THR A 1 485 ? 11.008 -17.359 -25.234 1 95.19 485 THR A C 1
ATOM 4041 O O . THR A 1 485 ? 9.844 -17.516 -25.641 1 95.19 485 THR A O 1
ATOM 4044 N N . MET A 1 486 ? 11.328 -17.578 -24 1 96.31 486 MET A N 1
ATOM 4045 C CA . MET A 1 486 ? 10.367 -18.094 -23.031 1 96.31 486 MET A CA 1
ATOM 4046 C C . MET A 1 486 ? 9.32 -17.047 -22.688 1 96.31 486 MET A C 1
ATOM 4048 O O . MET A 1 486 ? 9.633 -15.867 -22.562 1 96.31 486 MET A O 1
ATOM 4052 N N . ASN A 1 487 ? 8.086 -17.516 -22.562 1 97.88 487 ASN A N 1
ATOM 4053 C CA . ASN A 1 487 ? 6.98 -16.641 -22.203 1 97.88 487 ASN A CA 1
ATOM 4054 C C . ASN A 1 487 ? 6.777 -16.562 -20.703 1 97.88 487 ASN A C 1
ATOM 4056 O O . ASN A 1 487 ? 6.828 -17.594 -20.016 1 97.88 487 ASN A O 1
ATOM 4060 N N . TYR A 1 488 ? 6.625 -15.43 -20.188 1 98.38 488 TYR A N 1
ATOM 4061 C CA . TYR A 1 488 ? 6.262 -15.172 -18.797 1 98.38 488 TYR A CA 1
ATOM 4062 C C . TYR A 1 488 ? 5.734 -13.758 -18.625 1 98.38 488 TYR A C 1
ATOM 4064 O O . TYR A 1 488 ? 5.711 -12.969 -19.578 1 98.38 488 TYR A O 1
ATOM 4072 N N . ASP A 1 489 ? 5.156 -13.438 -17.531 1 98.19 489 ASP A N 1
ATOM 4073 C CA . ASP A 1 489 ? 4.648 -12.102 -17.219 1 98.19 489 ASP A CA 1
ATOM 4074 C C . ASP A 1 489 ? 5.672 -11.289 -16.438 1 98.19 489 ASP A C 1
ATOM 4076 O O . ASP A 1 489 ? 5.777 -11.43 -15.219 1 98.19 489 ASP A O 1
ATOM 4080 N N . PRO A 1 490 ? 6.363 -10.344 -17.094 1 98.25 490 PRO A N 1
ATOM 4081 C CA . PRO A 1 490 ? 7.422 -9.594 -16.422 1 98.25 490 PRO A CA 1
ATOM 4082 C C . PRO A 1 490 ? 6.895 -8.719 -15.289 1 98.25 490 PRO A C 1
ATOM 4084 O O . PRO A 1 490 ? 7.539 -8.602 -14.242 1 98.25 490 PRO A O 1
ATOM 4087 N N . SER A 1 491 ? 5.77 -8.125 -15.523 1 97.19 491 SER A N 1
ATOM 4088 C CA . SER A 1 491 ? 5.211 -7.254 -14.492 1 97.19 491 SER A CA 1
ATOM 4089 C C . SER A 1 491 ? 4.82 -8.047 -13.25 1 97.19 491 SER A C 1
ATOM 4091 O O . SER A 1 491 ? 5.02 -7.582 -12.125 1 97.19 491 SER A O 1
ATOM 4093 N N . TRP A 1 492 ? 4.289 -9.211 -13.398 1 96.62 492 TRP A N 1
ATOM 4094 C CA . TRP A 1 492 ? 3.936 -10.062 -12.273 1 96.62 492 TRP A CA 1
ATOM 4095 C C . TRP A 1 492 ? 5.184 -10.555 -11.547 1 96.62 492 TRP A C 1
ATOM 4097 O O . TRP A 1 492 ? 5.211 -10.625 -10.32 1 96.62 492 TRP A O 1
ATOM 4107 N N . ALA A 1 493 ? 6.145 -10.891 -12.328 1 98.38 493 ALA A N 1
ATOM 4108 C CA . ALA A 1 493 ? 7.391 -11.391 -11.75 1 98.38 493 ALA A CA 1
ATOM 4109 C C . ALA A 1 493 ? 7.98 -10.383 -10.766 1 98.38 493 ALA A C 1
ATOM 4111 O O . ALA A 1 493 ? 8.523 -10.766 -9.727 1 98.38 493 ALA A O 1
ATOM 4112 N N . GLU A 1 494 ? 7.809 -9.117 -11.031 1 97.75 494 GLU A N 1
ATOM 4113 C CA . GLU A 1 494 ? 8.422 -8.062 -10.227 1 97.75 494 GLU A CA 1
ATOM 4114 C C . GLU A 1 494 ? 7.703 -7.91 -8.883 1 97.75 494 GLU A C 1
ATOM 4116 O O . GLU A 1 494 ? 8.148 -7.145 -8.023 1 97.75 494 GLU A O 1
ATOM 4121 N N . ASN A 1 495 ? 6.637 -8.625 -8.719 1 96.94 495 ASN A N 1
ATOM 4122 C CA . ASN A 1 495 ? 5.98 -8.625 -7.414 1 96.94 495 ASN A CA 1
ATOM 4123 C C . ASN A 1 495 ? 6.73 -9.492 -6.406 1 96.94 495 ASN A C 1
ATOM 4125 O O . ASN A 1 495 ? 6.387 -9.516 -5.223 1 96.94 495 ASN A O 1
ATOM 4129 N N . TYR A 1 496 ? 7.773 -10.18 -6.863 1 98.06 496 TYR A N 1
ATOM 4130 C CA . TYR A 1 496 ? 8.625 -11 -6.004 1 98.06 496 TYR A CA 1
ATOM 4131 C C . TYR A 1 496 ? 10.055 -10.477 -6 1 98.06 496 TYR A C 1
ATOM 4133 O O . TYR A 1 496 ? 10.555 -10 -7.023 1 98.06 496 TYR A O 1
ATOM 4141 N N . ALA A 1 497 ? 10.672 -10.508 -4.914 1 98.75 497 ALA A N 1
ATOM 4142 C CA . ALA A 1 497 ? 12.133 -10.477 -4.852 1 98.75 497 ALA A CA 1
ATOM 4143 C C . ALA A 1 497 ? 12.711 -11.891 -4.922 1 98.75 497 ALA A C 1
ATOM 4145 O O . ALA A 1 497 ? 12.148 -12.828 -4.355 1 98.75 497 ALA A O 1
ATOM 4146 N N . VAL A 1 498 ? 13.711 -12.023 -5.605 1 98.81 498 VAL A N 1
ATOM 4147 C CA . VAL A 1 498 ? 14.414 -13.297 -5.727 1 98.81 498 VAL A CA 1
ATOM 4148 C C . VAL A 1 498 ? 15.844 -13.148 -5.203 1 98.81 498 VAL A C 1
ATOM 4150 O O . VAL A 1 498 ? 16.609 -12.328 -5.711 1 98.81 498 VAL A O 1
ATOM 4153 N N . ILE A 1 499 ? 16.172 -13.836 -4.176 1 98.69 499 ILE A N 1
ATOM 4154 C CA . ILE A 1 499 ? 17.5 -13.867 -3.582 1 98.69 499 ILE A CA 1
ATOM 4155 C C . ILE A 1 499 ? 18.156 -15.227 -3.832 1 98.69 499 ILE A C 1
ATOM 4157 O O . ILE A 1 499 ? 17.578 -16.266 -3.484 1 98.69 499 ILE A O 1
ATOM 4161 N N . PHE A 1 500 ? 19.281 -15.289 -4.488 1 98.12 500 PHE A N 1
ATOM 4162 C CA . PHE A 1 500 ? 19.844 -16.594 -4.828 1 98.12 500 PHE A CA 1
ATOM 4163 C C . PHE A 1 500 ? 21.359 -16.531 -4.895 1 98.12 500 PHE A C 1
ATOM 4165 O O . PHE A 1 500 ? 21.938 -15.461 -5.129 1 98.12 500 PHE A O 1
ATOM 4172 N N . TYR A 1 501 ? 21.984 -17.625 -4.695 1 96.31 501 TYR A N 1
ATOM 4173 C CA . TYR A 1 501 ? 23.438 -17.734 -4.777 1 96.31 501 TYR A CA 1
ATOM 4174 C C . TYR A 1 501 ? 23.906 -17.766 -6.227 1 96.31 501 TYR A C 1
ATOM 4176 O O . TYR A 1 501 ? 23.344 -18.5 -7.047 1 96.31 501 TYR A O 1
ATOM 4184 N N . HIS A 1 502 ? 24.734 -16.953 -6.535 1 93.38 502 HIS A N 1
ATOM 4185 C CA . HIS A 1 502 ? 25.391 -16.906 -7.844 1 93.38 502 HIS A CA 1
ATOM 4186 C C . HIS A 1 502 ? 26.719 -16.188 -7.773 1 93.38 502 HIS A C 1
ATOM 4188 O O . HIS A 1 502 ? 26.844 -15.156 -7.113 1 93.38 502 HIS A O 1
ATOM 4194 N N . ALA A 1 503 ? 27.703 -16.828 -8.484 1 83.31 503 ALA A N 1
ATOM 4195 C CA . ALA A 1 503 ? 29.031 -16.234 -8.484 1 83.31 503 ALA A CA 1
ATOM 4196 C C . ALA A 1 503 ? 29 -14.836 -9.109 1 83.31 503 ALA A C 1
ATOM 4198 O O . ALA A 1 503 ? 28.094 -14.508 -9.883 1 83.31 503 ALA A O 1
ATOM 4199 N N . LEU A 1 504 ? 30.047 -14.172 -8.766 1 70.44 504 LEU A N 1
ATOM 4200 C CA . LEU A 1 504 ? 30.172 -12.758 -9.102 1 70.44 504 LEU A CA 1
ATOM 4201 C C . LEU A 1 504 ? 30.219 -12.562 -10.617 1 70.44 504 LEU A C 1
ATOM 4203 O O . LEU A 1 504 ? 31 -13.211 -11.305 1 70.44 504 LEU A O 1
ATOM 4207 N N . THR A 1 505 ? 29.25 -11.859 -11.117 1 74.94 505 THR A N 1
ATOM 4208 C CA . THR A 1 505 ? 29.219 -11.5 -12.531 1 74.94 505 THR A CA 1
ATOM 4209 C C . THR A 1 505 ? 30.016 -10.219 -12.781 1 74.94 505 THR A C 1
ATOM 4211 O O . THR A 1 505 ? 30.391 -9.523 -11.836 1 74.94 505 THR A O 1
ATOM 4214 N N . SER A 1 506 ? 30.406 -9.945 -14.086 1 88 506 SER A N 1
ATOM 4215 C CA . SER A 1 506 ? 30.984 -8.664 -14.477 1 88 506 SER A CA 1
ATOM 4216 C C . SER A 1 506 ? 30.141 -7.496 -13.984 1 88 506 SER A C 1
ATOM 4218 O O . SER A 1 506 ? 28.906 -7.535 -14.062 1 88 506 SER A O 1
ATOM 4220 N N . PRO A 1 507 ? 30.766 -6.645 -13.344 1 93.56 507 PRO A N 1
ATOM 4221 C CA . PRO A 1 507 ? 30.016 -5.539 -12.766 1 93.56 507 PRO A CA 1
ATOM 4222 C C . PRO A 1 507 ? 29.5 -4.555 -13.812 1 93.56 507 PRO A C 1
ATOM 4224 O O . PRO A 1 507 ? 29.703 -3.346 -13.68 1 93.56 507 PRO A O 1
ATOM 4227 N N . VAL A 1 508 ? 28.859 -4.969 -14.82 1 96.44 508 VAL A N 1
ATOM 4228 C CA . VAL A 1 508 ? 28.297 -4.16 -15.898 1 96.44 508 VAL A CA 1
ATOM 4229 C C . VAL A 1 508 ? 26.812 -3.881 -15.609 1 96.44 508 VAL A C 1
ATOM 4231 O O . VAL A 1 508 ? 26.172 -4.621 -14.867 1 96.44 508 VAL A O 1
ATOM 4234 N N . PRO A 1 509 ? 26.297 -2.773 -16.078 1 95.75 509 PRO A N 1
ATOM 4235 C CA . PRO A 1 509 ? 24.906 -2.389 -15.82 1 95.75 509 PRO A CA 1
ATOM 4236 C C . PRO A 1 509 ? 23.922 -3.117 -16.719 1 95.75 509 PRO A C 1
ATOM 4238 O O . PRO A 1 509 ? 23.125 -2.477 -17.422 1 95.75 509 PRO A O 1
ATOM 4241 N N . ASP A 1 510 ? 23.859 -4.402 -16.609 1 96.75 510 ASP A N 1
ATOM 4242 C CA . ASP A 1 510 ? 22.938 -5.199 -17.406 1 96.75 510 ASP A CA 1
ATOM 4243 C C . ASP A 1 510 ? 21.484 -4.895 -17.031 1 96.75 510 ASP A C 1
ATOM 4245 O O . ASP A 1 510 ? 21.219 -4.395 -15.938 1 96.75 510 ASP A O 1
ATOM 4249 N N . LEU A 1 511 ? 20.594 -5.293 -17.891 1 96.44 511 LEU A N 1
ATOM 4250 C CA . LEU A 1 511 ? 19.156 -5.086 -17.75 1 96.44 511 LEU A CA 1
ATOM 4251 C C . LEU A 1 511 ? 18.641 -5.75 -16.469 1 96.44 511 LEU A C 1
ATOM 4253 O O . LEU A 1 511 ? 17.625 -5.32 -15.906 1 96.44 511 LEU A O 1
ATOM 4257 N N . SER A 1 512 ? 19.25 -6.734 -16.031 1 96.5 512 SER A N 1
ATOM 4258 C CA . SER A 1 512 ? 18.812 -7.438 -14.828 1 96.5 512 SER A CA 1
ATOM 4259 C C . SER A 1 512 ? 18.953 -6.566 -13.586 1 96.5 512 SER A C 1
ATOM 4261 O O . SER A 1 512 ? 18.188 -6.695 -12.641 1 96.5 512 SER A O 1
ATOM 4263 N N . LEU A 1 513 ? 19.859 -5.68 -13.594 1 95.12 513 LEU A N 1
ATOM 4264 C CA . LEU A 1 513 ? 20.125 -4.809 -12.453 1 95.12 513 LEU A CA 1
ATOM 4265 C C . LEU A 1 513 ? 19.562 -3.412 -12.695 1 95.12 513 LEU A C 1
ATOM 4267 O O . LEU A 1 513 ? 18.781 -2.906 -11.883 1 95.12 513 LEU A O 1
ATOM 4271 N N . CYS A 1 514 ? 19.938 -2.828 -13.828 1 92.31 514 CYS A N 1
ATOM 4272 C CA . CYS A 1 514 ? 19.688 -1.414 -14.086 1 92.31 514 CYS A CA 1
ATOM 4273 C C . CYS A 1 514 ? 18.391 -1.217 -14.859 1 92.31 514 CYS A C 1
ATOM 4275 O O . CYS A 1 514 ? 18.422 -0.936 -16.062 1 92.31 514 CYS A O 1
ATOM 4277 N N . ARG A 1 515 ? 17.25 -1.304 -14.234 1 92 515 ARG A N 1
ATOM 4278 C CA . ARG A 1 515 ? 15.953 -1.063 -14.844 1 92 515 ARG A CA 1
ATOM 4279 C C . ARG A 1 515 ? 15.117 -0.118 -13.984 1 92 515 ARG A C 1
ATOM 4281 O O . ARG A 1 515 ? 13.984 -0.444 -13.609 1 92 515 ARG A O 1
ATOM 4288 N N . PHE A 1 516 ? 15.625 0.978 -13.781 1 94.06 516 PHE A N 1
ATOM 4289 C CA . PHE A 1 516 ? 14.953 1.93 -12.898 1 94.06 516 PHE A CA 1
ATOM 4290 C C . PHE A 1 516 ? 13.898 2.723 -13.664 1 94.06 516 PHE A C 1
ATOM 4292 O O . PHE A 1 516 ? 13.961 3.953 -13.719 1 94.06 516 PHE A O 1
ATOM 4299 N N . ILE A 1 517 ? 12.969 1.985 -14.141 1 94.38 517 ILE A N 1
ATOM 4300 C CA . ILE A 1 517 ? 11.898 2.562 -14.938 1 94.38 517 ILE A CA 1
ATOM 4301 C C . ILE A 1 517 ? 11 3.424 -14.055 1 94.38 517 ILE A C 1
ATOM 4303 O O . ILE A 1 517 ? 10.547 2.975 -13 1 94.38 517 ILE A O 1
ATOM 4307 N N . GLY A 1 518 ? 10.742 4.641 -14.453 1 94 518 GLY A N 1
ATOM 4308 C CA . GLY A 1 518 ? 9.836 5.523 -13.734 1 94 518 GLY A CA 1
ATOM 4309 C C . GLY A 1 518 ? 10.516 6.34 -12.656 1 94 518 GLY A C 1
ATOM 4310 O O . GLY A 1 518 ? 9.852 7.02 -11.867 1 94 518 GLY A O 1
ATOM 4311 N N . LEU A 1 519 ? 11.828 6.301 -12.625 1 94.62 519 LEU A N 1
ATOM 4312 C CA . LEU A 1 519 ? 12.602 6.957 -11.578 1 94.62 519 LEU A CA 1
ATOM 4313 C C . LEU A 1 519 ? 12.344 8.461 -11.57 1 94.62 519 LEU A C 1
ATOM 4315 O O . LEU A 1 519 ? 12.188 9.062 -10.508 1 94.62 519 LEU A O 1
ATOM 4319 N N . ARG A 1 520 ? 12.305 9.055 -12.711 1 94.31 520 ARG A N 1
ATOM 4320 C CA . ARG A 1 520 ? 12.102 10.5 -12.812 1 94.31 520 ARG A CA 1
ATOM 4321 C C . ARG A 1 520 ? 10.68 10.875 -12.391 1 94.31 520 ARG A C 1
ATOM 4323 O O . ARG A 1 520 ? 10.477 11.914 -11.766 1 94.31 520 ARG A O 1
ATOM 4330 N N . LEU A 1 521 ? 9.773 10.07 -12.805 1 95.38 521 LEU A N 1
ATOM 4331 C CA . LEU A 1 521 ? 8.398 10.281 -12.367 1 95.38 521 LEU A CA 1
ATOM 4332 C C . LEU A 1 521 ? 8.297 10.219 -10.844 1 95.38 521 LEU A C 1
ATOM 4334 O O . LEU A 1 521 ? 7.621 11.047 -10.227 1 95.38 521 LEU A O 1
ATOM 4338 N N . MET A 1 522 ? 9 9.266 -10.258 1 94.75 522 MET A N 1
ATOM 4339 C CA . MET A 1 522 ? 8.984 9.109 -8.812 1 94.75 522 MET A CA 1
ATOM 4340 C C . MET A 1 522 ? 9.609 10.32 -8.125 1 94.75 522 MET A C 1
ATOM 4342 O O . MET A 1 522 ? 9.125 10.766 -7.086 1 94.75 522 MET A O 1
ATOM 4346 N N . SER A 1 523 ? 10.617 10.805 -8.711 1 94.88 523 SER A N 1
ATOM 4347 C CA . SER A 1 523 ? 11.258 11.992 -8.164 1 94.88 523 SER A CA 1
ATOM 4348 C C . SER A 1 523 ? 10.305 13.188 -8.18 1 94.88 523 SER A C 1
ATOM 4350 O O . SER A 1 523 ? 10.203 13.906 -7.184 1 94.88 523 SER A O 1
ATOM 4352 N N . SER A 1 524 ? 9.641 13.352 -9.289 1 95.19 524 SER A N 1
ATOM 4353 C CA . SER A 1 524 ? 8.672 14.438 -9.406 1 95.19 524 SER A CA 1
ATOM 4354 C C . SER A 1 524 ? 7.527 14.266 -8.414 1 95.19 524 SER A C 1
ATOM 4356 O O . SER A 1 524 ? 7.098 15.234 -7.781 1 95.19 524 SER A O 1
ATOM 4358 N N . THR A 1 525 ? 7.07 13.07 -8.32 1 94.62 525 THR A N 1
ATOM 4359 C CA . THR A 1 525 ? 5.973 12.773 -7.402 1 94.62 525 THR A CA 1
ATOM 4360 C C . THR A 1 525 ? 6.379 13.07 -5.961 1 94.62 525 THR A C 1
ATOM 4362 O O . THR A 1 525 ? 5.598 13.633 -5.195 1 94.62 525 THR A O 1
ATOM 4365 N N . LEU A 1 526 ? 7.582 12.68 -5.59 1 94.19 526 LEU A N 1
ATOM 4366 C CA . LEU A 1 526 ? 8.086 12.945 -4.246 1 94.19 526 LEU A CA 1
ATOM 4367 C C . LEU A 1 526 ? 8.195 14.453 -3.996 1 94.19 526 LEU A C 1
ATOM 4369 O O . LEU A 1 526 ? 7.891 14.922 -2.9 1 94.19 526 LEU A O 1
ATOM 4373 N N . ARG A 1 527 ? 8.57 15.148 -5.031 1 94.69 527 ARG A N 1
ATOM 4374 C CA . ARG A 1 527 ? 8.766 16.594 -4.895 1 94.69 527 ARG A CA 1
ATOM 4375 C C . ARG A 1 527 ? 7.434 17.297 -4.66 1 94.69 527 ARG A C 1
ATOM 4377 O O . ARG A 1 527 ? 7.348 18.219 -3.834 1 94.69 527 ARG A O 1
ATOM 4384 N N . ILE A 1 528 ? 6.434 16.875 -5.328 1 95.44 528 ILE A N 1
ATOM 4385 C CA . ILE A 1 528 ? 5.18 17.625 -5.273 1 95.44 528 ILE A CA 1
ATOM 4386 C C . ILE A 1 528 ? 4.363 17.172 -4.066 1 95.44 528 ILE A C 1
ATOM 4388 O O . ILE A 1 528 ? 3.41 17.844 -3.664 1 95.44 528 ILE A O 1
ATOM 4392 N N . ASN A 1 529 ? 4.73 16.031 -3.469 1 93.38 529 ASN A N 1
ATOM 4393 C CA . ASN A 1 529 ? 3.914 15.5 -2.381 1 93.38 529 ASN A CA 1
ATOM 4394 C C . ASN A 1 529 ? 4.641 15.578 -1.043 1 93.38 529 ASN A C 1
ATOM 4396 O O . ASN A 1 529 ? 4.074 15.242 -0.002 1 93.38 529 ASN A O 1
ATOM 4400 N N . SER A 1 530 ? 5.922 15.992 -1.062 1 88.25 530 SER A N 1
ATOM 4401 C CA . SER A 1 530 ? 6.695 16.109 0.17 1 88.25 530 SER A CA 1
ATOM 4402 C C . SER A 1 530 ? 7.613 17.328 0.13 1 88.25 530 SER A C 1
ATOM 4404 O O . SER A 1 530 ? 8.227 17.609 -0.899 1 88.25 530 SER A O 1
ATOM 4406 N N . ASP A 1 531 ? 7.68 18.031 1.172 1 83.5 531 ASP A N 1
ATOM 4407 C CA . ASP A 1 531 ? 8.602 19.156 1.263 1 83.5 531 ASP A CA 1
ATOM 4408 C C . ASP A 1 531 ? 9.953 18.719 1.823 1 83.5 531 ASP A C 1
ATOM 4410 O O . ASP A 1 531 ? 10.938 19.453 1.715 1 83.5 531 ASP A O 1
ATOM 4414 N N . ARG A 1 532 ? 10.023 17.516 2.229 1 84.88 532 ARG A N 1
ATOM 4415 C CA . ARG A 1 532 ? 11.195 17.078 2.975 1 84.88 532 ARG A CA 1
ATOM 4416 C C . ARG A 1 532 ? 12.102 16.203 2.107 1 84.88 532 ARG A C 1
ATOM 4418 O O . ARG A 1 532 ? 13.32 16.219 2.271 1 84.88 532 ARG A O 1
ATOM 4425 N N . ALA A 1 533 ? 11.516 15.562 1.238 1 86.44 533 ALA A N 1
ATOM 4426 C CA . ALA A 1 533 ? 12.234 14.477 0.57 1 86.44 533 ALA A CA 1
ATOM 4427 C C . ALA A 1 533 ? 13.484 15 -0.131 1 86.44 533 ALA A C 1
ATOM 4429 O O . ALA A 1 533 ? 14.547 14.375 -0.052 1 86.44 533 ALA A O 1
ATOM 4430 N N . HIS A 1 534 ? 13.336 16.156 -0.822 1 89.06 534 HIS A N 1
ATOM 4431 C CA . HIS A 1 534 ? 14.453 16.625 -1.622 1 89.06 534 HIS A CA 1
ATOM 4432 C C . HIS A 1 534 ? 15.125 17.828 -0.966 1 89.06 534 HIS A C 1
ATOM 4434 O O . HIS A 1 534 ? 16.031 18.438 -1.544 1 89.06 534 HIS A O 1
ATOM 4440 N N . GLN A 1 535 ? 14.805 18.203 0.21 1 87.19 535 GLN A N 1
ATOM 4441 C CA . GLN A 1 535 ? 15.258 19.438 0.842 1 87.19 535 GLN A CA 1
ATOM 4442 C C . GLN A 1 535 ? 16.781 19.469 0.97 1 87.19 535 GLN A C 1
ATOM 4444 O O . GLN A 1 535 ? 17.422 20.391 0.482 1 87.19 535 GLN A O 1
ATOM 4449 N N . VAL A 1 536 ? 17.328 18.453 1.497 1 86.31 536 VAL A N 1
ATOM 4450 C CA . VAL A 1 536 ? 18.766 18.406 1.756 1 86.31 536 VAL A CA 1
ATOM 4451 C C . VAL A 1 536 ? 19.516 18.141 0.455 1 86.31 536 VAL A C 1
ATOM 4453 O O . VAL A 1 536 ? 20.547 18.75 0.195 1 86.31 536 VAL A O 1
ATOM 4456 N N . THR A 1 537 ? 18.969 17.281 -0.38 1 88.62 537 THR A N 1
ATOM 4457 C CA . THR A 1 537 ? 19.641 16.953 -1.63 1 88.62 537 THR A CA 1
ATOM 4458 C C . THR A 1 537 ? 19.703 18.172 -2.551 1 88.62 537 THR A C 1
ATOM 4460 O O . THR A 1 537 ? 20.672 18.375 -3.266 1 88.62 537 THR A O 1
ATOM 4463 N N . ASP A 1 538 ? 18.75 18.953 -2.492 1 87 538 ASP A N 1
ATOM 4464 C CA . ASP A 1 538 ? 18.734 20.172 -3.289 1 87 538 ASP A CA 1
ATOM 4465 C C . ASP A 1 538 ? 19.75 21.188 -2.752 1 87 538 ASP A C 1
ATOM 4467 O O . ASP A 1 538 ? 20.391 21.906 -3.527 1 87 538 ASP A O 1
ATOM 4471 N N . ILE A 1 539 ? 19.875 21.266 -1.466 1 85.44 539 ILE A N 1
ATOM 4472 C CA . ILE A 1 539 ? 20.844 22.156 -0.847 1 85.44 539 ILE A CA 1
ATOM 4473 C C . ILE A 1 539 ? 22.266 21.703 -1.211 1 85.44 539 ILE A C 1
ATOM 4475 O O . ILE A 1 539 ? 23.109 22.516 -1.577 1 85.44 539 ILE A O 1
ATOM 4479 N N . LEU A 1 540 ? 22.469 20.438 -1.174 1 86.12 540 LEU A N 1
ATOM 4480 C CA . LEU A 1 540 ? 23.781 19.906 -1.507 1 86.12 540 LEU A CA 1
ATOM 4481 C C . LEU A 1 540 ? 24.141 20.188 -2.963 1 86.12 540 LEU A C 1
ATOM 4483 O O . LEU A 1 540 ? 25.266 20.547 -3.273 1 86.12 540 LEU A O 1
ATOM 4487 N N . LYS A 1 541 ? 23.188 20.047 -3.734 1 85.25 541 LYS A N 1
ATOM 4488 C CA . LYS A 1 541 ? 23.422 20.328 -5.148 1 85.25 541 LYS A CA 1
ATOM 4489 C C . LYS A 1 541 ? 23.75 21.797 -5.371 1 85.25 541 LYS A C 1
ATOM 4491 O O . LYS A 1 541 ? 24.609 22.125 -6.188 1 85.25 541 LYS A O 1
ATOM 4496 N N . LYS A 1 542 ? 23.156 22.594 -4.656 1 85.06 542 LYS A N 1
ATOM 4497 C CA . LYS A 1 542 ? 23.406 24.031 -4.746 1 85.06 542 LYS A CA 1
ATOM 4498 C C . LYS A 1 542 ? 24.812 24.375 -4.254 1 85.06 542 LYS A C 1
ATOM 4500 O O . LYS A 1 542 ? 25.438 25.328 -4.73 1 85.06 542 LYS A O 1
ATOM 4505 N N . LEU A 1 543 ? 25.312 23.562 -3.389 1 87.38 543 LEU A N 1
ATOM 4506 C CA . LEU A 1 543 ? 26.641 23.766 -2.83 1 87.38 543 LEU A CA 1
ATOM 4507 C C . LEU A 1 543 ? 27.703 23.125 -3.707 1 87.38 543 LEU A C 1
ATOM 4509 O O . LEU A 1 543 ? 28.891 23.156 -3.373 1 87.38 543 LEU A O 1
ATOM 4513 N N . GLY A 1 544 ? 27.25 22.547 -4.812 1 83.44 544 GLY A N 1
ATOM 4514 C CA . GLY A 1 544 ? 28.172 21.953 -5.762 1 83.44 544 GLY A CA 1
ATOM 4515 C C . GLY A 1 544 ? 28.469 20.484 -5.473 1 83.44 544 GLY A C 1
ATOM 4516 O O . GLY A 1 544 ? 29.359 19.891 -6.094 1 83.44 544 GLY A O 1
ATOM 4517 N N . LEU A 1 545 ? 27.719 20 -4.527 1 85.31 545 LEU A N 1
ATOM 4518 C CA . LEU A 1 545 ? 27.859 18.594 -4.211 1 85.31 545 LEU A CA 1
ATOM 4519 C C . LEU A 1 545 ? 26.797 17.766 -4.93 1 85.31 545 LEU A C 1
ATOM 4521 O O . LEU A 1 545 ? 25.672 18.234 -5.141 1 85.31 545 LEU A O 1
ATOM 4525 N N . ASP A 1 546 ? 27.203 16.625 -5.402 1 88 546 ASP A N 1
ATOM 4526 C CA . ASP A 1 546 ? 26.266 15.781 -6.121 1 88 546 ASP A CA 1
ATOM 4527 C C . ASP A 1 546 ? 25.812 14.594 -5.262 1 88 546 ASP A C 1
ATOM 4529 O O . ASP A 1 546 ? 26.516 14.203 -4.324 1 88 546 ASP A O 1
ATOM 4533 N N . VAL A 1 547 ? 24.641 14.266 -5.41 1 93.19 547 VAL A N 1
ATOM 4534 C CA . VAL A 1 547 ? 24.016 13.102 -4.777 1 93.19 547 VAL A CA 1
ATOM 4535 C C . VAL A 1 547 ? 23.531 12.133 -5.848 1 93.19 547 VAL A C 1
ATOM 4537 O O . VAL A 1 547 ? 23 12.547 -6.875 1 93.19 547 VAL A O 1
ATOM 4540 N N . SER A 1 548 ? 23.812 10.898 -5.668 1 94.81 548 SER A N 1
ATOM 4541 C CA . SER A 1 548 ? 23.297 9.922 -6.621 1 94.81 548 SER A CA 1
ATOM 4542 C C . SER A 1 548 ? 21.766 9.906 -6.613 1 94.81 548 SER A C 1
ATOM 4544 O O . SER A 1 548 ? 21.156 9.242 -5.777 1 94.81 548 SER A O 1
ATOM 4546 N N . GLY A 1 549 ? 21.219 10.492 -7.586 1 93.88 549 GLY A N 1
ATOM 4547 C CA . GLY A 1 549 ? 19.781 10.562 -7.691 1 93.88 549 GLY A CA 1
ATOM 4548 C C . GLY A 1 549 ? 19.125 9.195 -7.848 1 93.88 549 GLY A C 1
ATOM 4549 O O . GLY A 1 549 ? 18.062 8.945 -7.273 1 93.88 549 GLY A O 1
ATOM 4550 N N . HIS A 1 550 ? 19.766 8.297 -8.625 1 94.94 550 HIS A N 1
ATOM 4551 C CA . HIS A 1 550 ? 19.234 6.957 -8.844 1 94.94 550 HIS A CA 1
ATOM 4552 C C . HIS A 1 550 ? 19.125 6.191 -7.527 1 94.94 550 HIS A C 1
ATOM 4554 O O . HIS A 1 550 ? 18.078 5.621 -7.219 1 94.94 550 HIS A O 1
ATOM 4560 N N . LEU A 1 551 ? 20.219 6.262 -6.781 1 97 551 LEU A N 1
ATOM 4561 C CA . LEU A 1 551 ? 20.219 5.527 -5.52 1 97 551 LEU A CA 1
ATOM 4562 C C . LEU A 1 551 ? 19.25 6.145 -4.523 1 97 551 LEU A C 1
ATOM 4564 O O . LEU A 1 551 ? 18.469 5.43 -3.879 1 97 551 LEU A O 1
ATOM 4568 N N . PHE A 1 552 ? 19.25 7.43 -4.449 1 96.5 552 PHE A N 1
ATOM 4569 C CA . PHE A 1 552 ? 18.406 8.141 -3.494 1 96.5 552 PHE A CA 1
ATOM 4570 C C . PHE A 1 552 ? 16.938 7.879 -3.771 1 96.5 552 PHE A C 1
ATOM 4572 O O . PHE A 1 552 ? 16.172 7.516 -2.867 1 96.5 552 PHE A O 1
ATOM 4579 N N . ILE A 1 553 ? 16.531 7.996 -5.008 1 96 553 ILE A N 1
ATOM 4580 C CA . ILE A 1 553 ? 15.125 7.82 -5.352 1 96 553 ILE A CA 1
ATOM 4581 C C . ILE A 1 553 ? 14.742 6.348 -5.227 1 96 553 ILE A C 1
ATOM 4583 O O . ILE A 1 553 ? 13.617 6.023 -4.828 1 96 553 ILE A O 1
ATOM 4587 N N . CYS A 1 554 ? 15.625 5.469 -5.578 1 96.25 554 CYS A N 1
ATOM 4588 C CA . CYS A 1 554 ? 15.367 4.047 -5.398 1 96.25 554 CYS A CA 1
ATOM 4589 C C . CYS A 1 554 ? 15.016 3.734 -3.949 1 96.25 554 CYS A C 1
ATOM 4591 O O . CYS A 1 554 ? 14.016 3.062 -3.68 1 96.25 554 CYS A O 1
ATOM 4593 N N . LEU A 1 555 ? 15.758 4.305 -3.062 1 96.31 555 LEU A N 1
ATOM 4594 C CA . LEU A 1 555 ? 15.547 4.047 -1.644 1 96.31 555 LEU A CA 1
ATOM 4595 C C . LEU A 1 555 ? 14.32 4.801 -1.133 1 96.31 555 LEU A C 1
ATOM 4597 O O . LEU A 1 555 ? 13.492 4.234 -0.414 1 96.31 555 LEU A O 1
ATOM 4601 N N . MET A 1 556 ? 14.141 6.008 -1.582 1 95.19 556 MET A N 1
ATOM 4602 C CA . MET A 1 556 ? 13.07 6.859 -1.072 1 95.19 556 MET A CA 1
ATOM 4603 C C . MET A 1 556 ? 11.711 6.391 -1.576 1 95.19 556 MET A C 1
ATOM 4605 O O . MET A 1 556 ? 10.688 6.621 -0.924 1 95.19 556 MET A O 1
ATOM 4609 N N . SER A 1 557 ? 11.695 5.719 -2.717 1 94.06 557 SER A N 1
ATOM 4610 C CA . SER A 1 557 ? 10.422 5.355 -3.328 1 94.06 557 SER A CA 1
ATOM 4611 C C . SER A 1 557 ? 9.977 3.963 -2.893 1 94.06 557 SER A C 1
ATOM 4613 O O . SER A 1 557 ? 8.805 3.613 -3.021 1 94.06 557 SER A O 1
ATOM 4615 N N . ASN A 1 558 ? 10.922 3.066 -2.445 1 94.5 558 ASN A N 1
ATOM 4616 C CA . ASN A 1 558 ? 10.625 1.673 -2.137 1 94.5 558 ASN A CA 1
ATOM 4617 C C . ASN A 1 558 ? 9.977 0.96 -3.322 1 94.5 558 ASN A C 1
ATOM 4619 O O . ASN A 1 558 ? 9.078 0.139 -3.143 1 94.5 558 ASN A O 1
ATOM 4623 N N . SER A 1 559 ? 10.43 1.299 -4.59 1 95 559 SER A N 1
ATOM 4624 C CA . SER A 1 559 ? 9.766 0.792 -5.785 1 95 559 SER A CA 1
ATOM 4625 C C . SER A 1 559 ? 10.625 -0.25 -6.492 1 95 559 SER A C 1
ATOM 4627 O O . SER A 1 559 ? 10.156 -0.928 -7.41 1 95 559 SER A O 1
ATOM 4629 N N . TYR A 1 560 ? 11.883 -0.437 -5.973 1 96.69 560 TYR A N 1
ATOM 4630 C CA . TYR A 1 560 ? 12.828 -1.27 -6.715 1 96.69 560 TYR A CA 1
ATOM 4631 C C . TYR A 1 560 ? 13.539 -2.246 -5.785 1 96.69 560 TYR A C 1
ATOM 4633 O O . TYR A 1 560 ? 13.781 -1.936 -4.613 1 96.69 560 TYR A O 1
ATOM 4641 N N . VAL A 1 561 ? 13.789 -3.396 -6.285 1 97.62 561 VAL A N 1
ATOM 4642 C CA . VAL A 1 561 ? 14.719 -4.34 -5.672 1 97.62 561 VAL A CA 1
ATOM 4643 C C . VAL A 1 561 ? 15.992 -4.418 -6.504 1 97.62 561 VAL A C 1
ATOM 4645 O O . VAL A 1 561 ? 15.945 -4.699 -7.703 1 97.62 561 VAL A O 1
ATOM 4648 N N . ALA A 1 562 ? 17.078 -4.133 -5.918 1 95.69 562 ALA A N 1
ATOM 4649 C CA . ALA A 1 562 ? 18.344 -4.156 -6.652 1 95.69 562 ALA A CA 1
ATOM 4650 C C . ALA A 1 562 ? 19.469 -4.703 -5.785 1 95.69 562 ALA A C 1
ATOM 4652 O O . ALA A 1 562 ? 19.484 -4.508 -4.57 1 95.69 562 ALA A O 1
ATOM 4653 N N . ASP A 1 563 ? 20.375 -5.328 -6.43 1 96.69 563 ASP A N 1
ATOM 4654 C CA . ASP A 1 563 ? 21.562 -5.832 -5.762 1 96.69 563 ASP A CA 1
ATOM 4655 C C . ASP A 1 563 ? 22.562 -4.703 -5.5 1 96.69 563 ASP A C 1
ATOM 4657 O O . ASP A 1 563 ? 23.234 -4.234 -6.422 1 96.69 563 ASP A O 1
ATOM 4661 N N . LEU A 1 564 ? 22.75 -4.375 -4.277 1 96.5 564 LEU A N 1
ATOM 4662 C CA . LEU A 1 564 ? 23.547 -3.205 -3.939 1 96.5 564 LEU A CA 1
ATOM 4663 C C . LEU A 1 564 ? 25.031 -3.49 -4.141 1 96.5 564 LEU A C 1
ATOM 4665 O O . LEU A 1 564 ? 25.797 -2.596 -4.508 1 96.5 564 LEU A O 1
ATOM 4669 N N . ASP A 1 565 ? 25.422 -4.707 -3.871 1 95.81 565 ASP A N 1
ATOM 4670 C CA . ASP A 1 565 ? 26.828 -5.055 -4.098 1 95.81 565 ASP A CA 1
ATOM 4671 C C . ASP A 1 565 ? 27.203 -4.895 -5.57 1 95.81 565 ASP A C 1
ATOM 4673 O O . ASP A 1 565 ? 28.203 -4.254 -5.895 1 95.81 565 ASP A O 1
ATOM 4677 N N . TRP A 1 566 ? 26.359 -5.488 -6.391 1 96.12 566 TRP A N 1
ATOM 4678 C CA . TRP A 1 566 ? 26.562 -5.387 -7.832 1 96.12 566 TRP A CA 1
ATOM 4679 C C . TRP A 1 566 ? 26.484 -3.936 -8.297 1 96.12 566 TRP A C 1
ATOM 4681 O O . TRP A 1 566 ? 27.312 -3.484 -9.086 1 96.12 566 TRP A O 1
ATOM 4691 N N . TRP A 1 567 ? 25.531 -3.182 -7.773 1 96.5 567 TRP A N 1
ATOM 4692 C CA . TRP A 1 567 ? 25.328 -1.787 -8.148 1 96.5 567 TRP A CA 1
ATOM 4693 C C . TRP A 1 567 ? 26.562 -0.944 -7.82 1 96.5 567 TRP A C 1
ATOM 4695 O O . TRP A 1 567 ? 27.031 -0.181 -8.664 1 96.5 567 TRP A O 1
ATOM 4705 N N . PHE A 1 568 ? 27.109 -1.107 -6.652 1 96.81 568 PHE A N 1
ATOM 4706 C CA . PHE A 1 568 ? 28.25 -0.306 -6.211 1 96.81 568 PHE A CA 1
ATOM 4707 C C . PHE A 1 568 ? 29.5 -0.687 -6.98 1 96.81 568 PHE A C 1
ATOM 4709 O O . PHE A 1 568 ? 30.266 0.184 -7.395 1 96.81 568 PHE A O 1
ATOM 4716 N N . ARG A 1 569 ? 29.656 -1.945 -7.215 1 95.38 569 ARG A N 1
ATOM 4717 C CA . ARG A 1 569 ? 30.797 -2.373 -8.016 1 95.38 569 ARG A CA 1
ATOM 4718 C C . ARG A 1 569 ? 30.703 -1.831 -9.438 1 95.38 569 ARG A C 1
ATOM 4720 O O . ARG A 1 569 ? 31.719 -1.414 -10.016 1 95.38 569 ARG A O 1
ATOM 4727 N N . MET A 1 570 ? 29.531 -1.896 -9.961 1 95.94 570 MET A N 1
ATOM 4728 C CA . MET A 1 570 ? 29.312 -1.367 -11.305 1 95.94 570 MET A CA 1
ATOM 4729 C C . MET A 1 570 ? 29.703 0.102 -11.383 1 95.94 570 MET A C 1
ATOM 4731 O O . MET A 1 570 ? 30.359 0.521 -12.344 1 95.94 570 MET A O 1
ATOM 4735 N N . ILE A 1 571 ? 29.359 0.864 -10.398 1 96 571 ILE A N 1
ATOM 4736 C CA . ILE A 1 571 ? 29.672 2.289 -10.367 1 96 571 ILE A CA 1
ATOM 4737 C C . ILE A 1 571 ? 31.172 2.484 -10.156 1 96 571 ILE A C 1
ATOM 4739 O O . ILE A 1 571 ? 31.797 3.287 -10.844 1 96 571 ILE A O 1
ATOM 4743 N N . LEU A 1 572 ? 31.812 1.703 -9.305 1 95.94 572 LEU A N 1
ATOM 4744 C CA . LEU A 1 572 ? 33.188 1.936 -8.875 1 95.94 572 LEU A CA 1
ATOM 4745 C C . LEU A 1 572 ? 34.188 1.332 -9.867 1 95.94 572 LEU A C 1
ATOM 4747 O O . LEU A 1 572 ? 35.312 1.815 -10 1 95.94 572 LEU A O 1
ATOM 4751 N N . GLU A 1 573 ? 33.781 0.29 -10.602 1 95.56 573 GLU A N 1
ATOM 4752 C CA . GLU A 1 573 ? 34.719 -0.427 -11.461 1 95.56 573 GLU A CA 1
ATOM 4753 C C . GLU A 1 573 ? 34.406 -0.186 -12.93 1 95.56 573 GLU A C 1
ATOM 4755 O O . GLU A 1 573 ? 35.312 -0.008 -13.742 1 95.56 573 GLU A O 1
ATOM 4760 N N . TRP A 1 574 ? 33.219 -0.156 -13.273 1 96.38 574 TRP A N 1
ATOM 4761 C CA . TRP A 1 574 ? 32.844 -0.066 -14.688 1 96.38 574 TRP A CA 1
ATOM 4762 C C . TRP A 1 574 ? 32.594 1.383 -15.094 1 96.38 574 TRP A C 1
ATOM 4764 O O . TRP A 1 574 ? 33.094 1.83 -16.141 1 96.38 574 TRP A O 1
ATOM 4774 N N . SER A 1 575 ? 31.844 2.109 -14.266 1 95.19 575 SER A N 1
ATOM 4775 C CA . SER A 1 575 ? 31.406 3.447 -14.648 1 95.19 575 SER A CA 1
ATOM 4776 C C . SER A 1 575 ? 32.594 4.398 -14.797 1 95.19 575 SER A C 1
ATOM 4778 O O . SER A 1 575 ? 32.469 5.422 -15.469 1 95.19 575 SER A O 1
ATOM 4780 N N . VAL A 1 576 ? 33.719 4.051 -14.195 1 95.31 576 VAL A N 1
ATOM 4781 C CA . VAL A 1 576 ? 34.875 4.941 -14.18 1 95.31 576 VAL A CA 1
ATOM 4782 C C . VAL A 1 576 ? 35.688 4.762 -15.461 1 95.31 576 VAL A C 1
ATOM 4784 O O . VAL A 1 576 ? 36.531 5.586 -15.773 1 95.31 576 VAL A O 1
ATOM 4787 N N . LYS A 1 577 ? 35.344 3.777 -16.234 1 95.69 577 LYS A N 1
ATOM 4788 C CA . LYS A 1 577 ? 36.062 3.545 -17.5 1 95.69 577 LYS A CA 1
ATOM 4789 C C . LYS A 1 577 ? 35.719 4.609 -18.531 1 95.69 577 LYS A C 1
ATOM 4791 O O . LYS A 1 577 ? 34.719 5.332 -18.375 1 95.69 577 LYS A O 1
ATOM 4796 N N . ASP A 1 578 ? 36.594 4.695 -19.5 1 95.19 578 ASP A N 1
ATOM 4797 C CA . ASP A 1 578 ? 36.281 5.578 -20.609 1 95.19 578 ASP A CA 1
ATOM 4798 C C . ASP A 1 578 ? 35.25 4.926 -21.562 1 95.19 578 ASP A C 1
ATOM 4800 O O . ASP A 1 578 ? 34.844 3.783 -21.344 1 95.19 578 ASP A O 1
ATOM 4804 N N . ARG A 1 579 ? 34.844 5.629 -22.453 1 95.69 579 ARG A N 1
ATOM 4805 C CA . ARG A 1 579 ? 33.812 5.176 -23.391 1 95.69 579 ARG A CA 1
ATOM 4806 C C . ARG A 1 579 ? 34.188 3.822 -23.984 1 95.69 579 ARG A C 1
ATOM 4808 O O . ARG A 1 579 ? 33.375 2.895 -23.969 1 95.69 579 ARG A O 1
ATOM 4815 N N . GLU A 1 580 ? 35.375 3.662 -24.5 1 95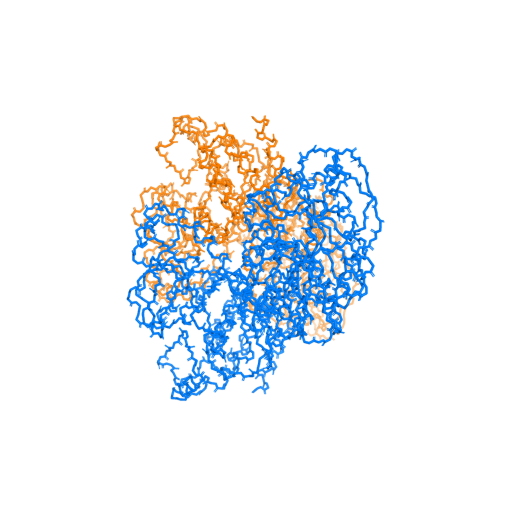.81 580 GLU A N 1
ATOM 4816 C CA . GLU A 1 580 ? 35.812 2.428 -25.156 1 95.81 580 GLU A CA 1
ATOM 4817 C C . GLU A 1 580 ? 35.875 1.272 -24.156 1 95.81 580 GLU A C 1
ATOM 4819 O O . GLU A 1 580 ? 35.469 0.153 -24.484 1 95.81 580 GLU A O 1
ATOM 4824 N N . GLY A 1 581 ? 36.375 1.561 -23.031 1 96.25 581 GLY A N 1
ATOM 4825 C CA . GLY A 1 581 ? 36.406 0.544 -22 1 96.25 581 GLY A CA 1
ATOM 4826 C C . GLY A 1 581 ? 35.031 0.061 -21.562 1 96.25 581 GLY A C 1
ATOM 4827 O O . GLY A 1 581 ? 34.844 -1.131 -21.312 1 96.25 581 GLY A O 1
ATOM 4828 N N . LYS A 1 582 ? 34.156 0.977 -21.422 1 96.19 582 LYS A N 1
ATOM 4829 C CA . LYS A 1 582 ? 32.781 0.634 -21.062 1 96.19 582 LYS A CA 1
ATOM 4830 C C . LYS A 1 582 ? 32.125 -0.27 -22.109 1 96.19 582 LYS A C 1
ATOM 4832 O O . LYS A 1 582 ? 31.531 -1.288 -21.766 1 96.19 582 LYS A O 1
ATOM 4837 N N . LEU A 1 583 ? 32.312 0.097 -23.297 1 95.81 583 LEU A N 1
ATOM 4838 C CA . LEU A 1 583 ? 31.719 -0.651 -24.391 1 95.81 583 LEU A CA 1
ATOM 4839 C C . LEU A 1 583 ? 32.375 -2.021 -24.531 1 95.81 583 LEU A C 1
ATOM 4841 O O . LEU A 1 583 ? 31.688 -3.008 -24.828 1 95.81 583 LEU A O 1
ATOM 4845 N N . ALA A 1 584 ? 33.625 -2.105 -24.359 1 96.75 584 ALA A N 1
ATOM 4846 C CA . ALA A 1 584 ? 34.344 -3.379 -24.422 1 96.75 584 ALA A CA 1
ATOM 4847 C C . ALA A 1 584 ? 33.875 -4.336 -23.344 1 96.75 584 ALA A C 1
ATOM 4849 O O . ALA A 1 584 ? 33.656 -5.527 -23.594 1 96.75 584 ALA A O 1
ATOM 4850 N N . ALA A 1 585 ? 33.719 -3.773 -22.203 1 96.38 585 ALA A N 1
ATOM 4851 C CA . ALA A 1 585 ? 33.281 -4.598 -21.094 1 96.38 585 ALA A CA 1
ATOM 4852 C C . ALA A 1 585 ? 31.859 -5.125 -21.328 1 96.38 585 ALA A C 1
ATOM 4854 O O . ALA A 1 585 ? 31.547 -6.27 -20.984 1 96.38 585 ALA A O 1
ATOM 4855 N N . LEU A 1 586 ? 31.016 -4.336 -21.812 1 96.25 586 LEU A N 1
ATOM 4856 C CA . LEU A 1 586 ? 29.641 -4.734 -22.125 1 96.25 586 LEU A CA 1
ATOM 4857 C C . LEU A 1 586 ? 29.625 -5.84 -23.172 1 96.25 586 LEU A C 1
ATOM 4859 O O . LEU A 1 586 ? 28.875 -6.812 -23.047 1 96.25 586 LEU A O 1
ATOM 4863 N N . SER A 1 587 ? 30.438 -5.609 -24.172 1 96.56 587 SER A N 1
ATOM 4864 C CA . SER A 1 587 ? 30.516 -6.582 -25.25 1 96.56 587 SER A CA 1
ATOM 4865 C C . SER A 1 587 ? 31.062 -7.918 -24.75 1 96.56 587 SER A C 1
ATOM 4867 O O . SER A 1 587 ? 30.531 -8.977 -25.109 1 96.56 587 SER A O 1
ATOM 4869 N N . GLU A 1 588 ? 32.062 -7.836 -23.969 1 96.12 588 GLU A N 1
ATOM 4870 C CA . GLU A 1 588 ? 32.688 -9.047 -23.438 1 96.12 588 GLU A CA 1
ATOM 4871 C C . GLU A 1 588 ? 31.688 -9.812 -22.547 1 96.12 588 GLU A C 1
ATOM 4873 O O . GLU A 1 588 ? 31.641 -11.039 -22.609 1 96.12 588 GLU A O 1
ATOM 4878 N N . ALA A 1 589 ? 30.938 -9.062 -21.844 1 96 589 ALA A N 1
ATOM 4879 C CA . ALA A 1 589 ? 29.969 -9.688 -20.922 1 96 589 ALA A CA 1
ATOM 4880 C C . ALA A 1 589 ? 28.688 -10.062 -21.656 1 96 589 ALA A C 1
ATOM 4882 O O . ALA A 1 589 ? 27.844 -10.789 -21.109 1 96 589 ALA A O 1
ATOM 4883 N N . LYS A 1 590 ? 28.469 -9.531 -22.859 1 95.25 590 LYS A N 1
ATOM 4884 C CA . LYS A 1 590 ? 27.25 -9.703 -23.641 1 95.25 590 LYS A CA 1
ATOM 4885 C C . LYS A 1 590 ? 26.047 -9.117 -22.906 1 95.25 590 LYS A C 1
ATOM 4887 O O . LYS A 1 590 ? 24.969 -9.727 -22.859 1 95.25 590 LYS A O 1
ATOM 4892 N N . ALA A 1 591 ? 26.281 -8.023 -22.203 1 96.62 591 ALA A N 1
ATOM 4893 C CA . ALA A 1 591 ? 25.25 -7.348 -21.422 1 96.62 591 ALA A CA 1
ATOM 4894 C C . ALA A 1 591 ? 24.469 -6.359 -22.281 1 96.62 591 ALA A C 1
ATOM 4896 O O . ALA A 1 591 ? 24.969 -5.887 -23.312 1 96.62 591 ALA A O 1
ATOM 4897 N N . GLU A 1 592 ? 23.234 -6.102 -21.922 1 96 592 GLU A N 1
ATOM 4898 C CA . GLU A 1 592 ? 22.391 -5.121 -22.594 1 96 592 GLU A CA 1
ATOM 4899 C C . GLU A 1 592 ? 22 -3.984 -21.641 1 96 592 GLU A C 1
ATOM 4901 O O . GLU A 1 592 ? 21.922 -4.18 -20.438 1 96 592 GLU A O 1
ATOM 4906 N N . LEU A 1 593 ? 21.766 -2.881 -22.297 1 94.75 593 LEU A N 1
ATOM 4907 C CA . LEU A 1 593 ? 21.5 -1.683 -21.5 1 94.75 593 LEU A CA 1
ATOM 4908 C C . LEU A 1 593 ? 20.047 -1.238 -21.656 1 94.75 593 LEU A C 1
ATOM 4910 O O . LEU A 1 593 ? 19.406 -1.539 -22.672 1 94.75 593 LEU A O 1
ATOM 4914 N N . ILE A 1 594 ? 19.641 -0.492 -20.625 1 92.94 594 ILE A N 1
ATOM 4915 C CA . ILE A 1 594 ? 18.312 0.096 -20.672 1 92.94 594 ILE A CA 1
ATOM 4916 C C . ILE A 1 594 ? 18.406 1.543 -21.156 1 92.94 594 ILE A C 1
ATOM 4918 O O . ILE A 1 594 ? 17.453 2.076 -21.734 1 92.94 594 ILE A O 1
ATOM 4922 N N . GLU A 1 595 ? 19.484 2.158 -20.844 1 88.62 595 GLU A N 1
ATOM 4923 C CA . GLU A 1 595 ? 19.781 3.533 -21.25 1 88.62 595 GLU A CA 1
ATOM 4924 C C . GLU A 1 595 ? 21.266 3.73 -21.547 1 88.62 595 GLU A C 1
ATOM 4926 O O . GLU A 1 595 ? 22.109 3.023 -20.984 1 88.62 595 GLU A O 1
ATOM 4931 N N . TRP A 1 596 ? 21.547 4.621 -22.422 1 87.19 596 TRP A N 1
ATOM 4932 C CA . TRP A 1 596 ? 22.922 4.977 -22.797 1 87.19 596 TRP A CA 1
ATOM 4933 C C . TRP A 1 596 ? 22.984 6.398 -23.328 1 87.19 596 TRP A C 1
ATOM 4935 O O . TRP A 1 596 ? 22.234 6.758 -24.25 1 87.19 596 TRP A O 1
ATOM 4945 N N . ARG A 1 597 ? 23.797 7.18 -22.719 1 83.5 597 ARG A N 1
ATOM 4946 C CA . ARG A 1 597 ? 24.047 8.539 -23.203 1 83.5 597 ARG A CA 1
ATOM 4947 C C . ARG A 1 597 ? 25.469 8.695 -23.719 1 83.5 597 ARG A C 1
ATOM 4949 O O . ARG A 1 597 ? 26.422 8.727 -22.922 1 83.5 597 ARG A O 1
ATOM 4956 N N . ASP A 1 598 ? 25.562 9.047 -24.953 1 84.69 598 ASP A N 1
ATOM 4957 C CA . ASP A 1 598 ? 26.875 9.172 -25.594 1 84.69 598 ASP A CA 1
ATOM 4958 C C . ASP A 1 598 ? 27.625 10.398 -25.078 1 84.69 598 ASP A C 1
ATOM 4960 O O . ASP A 1 598 ? 28.844 10.367 -24.922 1 84.69 598 ASP A O 1
ATOM 4964 N N . GLU A 1 599 ? 26.891 11.352 -24.75 1 85.38 599 GLU A N 1
ATOM 4965 C CA . GLU A 1 599 ? 27.484 12.625 -24.359 1 85.38 599 GLU A CA 1
ATOM 4966 C C . GLU A 1 599 ? 28.234 12.5 -23.047 1 85.38 599 GLU A C 1
ATOM 4968 O O . GLU A 1 599 ? 29.203 13.219 -22.797 1 85.38 599 GLU A O 1
ATOM 4973 N N . LYS A 1 600 ? 27.922 11.555 -22.234 1 84.62 600 LYS A N 1
ATOM 4974 C CA . LYS A 1 600 ? 28.516 11.422 -20.922 1 84.62 600 LYS A CA 1
ATOM 4975 C C . LYS A 1 600 ? 29.219 10.07 -20.766 1 84.62 600 LYS A C 1
ATOM 4977 O O . LYS A 1 600 ? 29.422 9.594 -19.641 1 84.62 600 LYS A O 1
ATOM 4982 N N . ALA A 1 601 ? 29.578 9.547 -21.891 1 90.19 601 ALA A N 1
ATOM 4983 C CA . ALA A 1 601 ? 30.094 8.18 -21.875 1 90.19 601 ALA A CA 1
ATOM 4984 C C . ALA A 1 601 ? 31.5 8.117 -21.281 1 90.19 601 ALA A C 1
ATOM 4986 O O . ALA A 1 601 ? 31.906 7.082 -20.75 1 90.19 601 ALA A O 1
ATOM 4987 N N . ASP A 1 602 ? 32.219 9.273 -21.312 1 92.25 602 ASP A N 1
ATOM 4988 C CA . ASP A 1 602 ? 33.594 9.273 -20.844 1 92.25 602 ASP A CA 1
ATOM 4989 C C . ASP A 1 602 ? 33.688 9.641 -19.359 1 92.25 602 ASP A C 1
ATOM 4991 O O . ASP A 1 602 ? 34.75 9.578 -18.75 1 92.25 602 ASP A O 1
ATOM 4995 N N . GLU A 1 603 ? 32.562 9.961 -18.828 1 92.31 603 GLU A N 1
ATOM 4996 C CA . GLU A 1 603 ? 32.5 10.312 -17.422 1 92.31 603 GLU A CA 1
ATOM 4997 C C . GLU A 1 603 ? 31.875 9.203 -16.594 1 92.31 603 GLU A C 1
ATOM 4999 O O . GLU A 1 603 ? 31.031 8.453 -17.094 1 92.31 603 GLU A O 1
ATOM 5004 N N . PRO A 1 604 ? 32.406 9.172 -15.336 1 93.31 604 PRO A N 1
ATOM 5005 C CA . PRO A 1 604 ? 31.703 8.219 -14.477 1 93.31 604 PRO A CA 1
ATOM 5006 C C . PRO A 1 604 ? 30.25 8.609 -14.227 1 93.31 604 PRO A C 1
ATOM 5008 O O . PRO A 1 604 ? 29.938 9.805 -14.125 1 93.31 604 PRO A O 1
ATOM 5011 N N . TRP A 1 605 ? 29.391 7.625 -14.141 1 91.06 605 TRP A N 1
ATOM 5012 C CA . TRP A 1 605 ? 28 7.914 -13.82 1 91.06 605 TRP A CA 1
ATOM 5013 C C . TRP A 1 605 ? 27.875 8.586 -12.453 1 91.06 605 TRP A C 1
ATOM 5015 O O . TRP A 1 605 ? 27.062 9.5 -12.273 1 91.06 605 TRP A O 1
ATOM 5025 N N . HIS A 1 606 ? 28.609 8.086 -11.469 1 91.75 606 HIS A N 1
ATOM 5026 C CA . HIS A 1 606 ? 28.734 8.648 -10.133 1 91.75 606 HIS A CA 1
ATOM 5027 C C . HIS A 1 606 ? 30.109 8.344 -9.539 1 91.75 606 HIS A C 1
ATOM 5029 O O . HIS A 1 606 ? 30.797 7.43 -10 1 91.75 606 HIS A O 1
ATOM 5035 N N . ILE A 1 607 ? 30.438 9.203 -8.594 1 93.12 607 ILE A N 1
ATOM 5036 C CA . ILE A 1 607 ? 31.625 8.906 -7.793 1 93.12 607 ILE A CA 1
ATOM 5037 C C . ILE A 1 607 ? 31.203 8.406 -6.414 1 93.12 607 ILE A C 1
ATOM 5039 O O . ILE A 1 607 ? 30.031 8.516 -6.039 1 93.12 607 ILE A O 1
ATOM 5043 N N . LYS A 1 608 ? 32.125 7.84 -5.754 1 94.75 608 LYS A N 1
ATOM 5044 C CA . LYS A 1 608 ? 31.875 7.219 -4.453 1 94.75 608 LYS A CA 1
ATOM 5045 C C . LYS A 1 608 ? 31.141 8.172 -3.51 1 94.75 608 LYS A C 1
ATOM 5047 O O . LYS A 1 608 ? 30.203 7.773 -2.826 1 94.75 608 LYS A O 1
ATOM 5052 N N . ASN A 1 609 ? 31.531 9.445 -3.494 1 94.31 609 ASN A N 1
ATOM 5053 C CA . ASN A 1 609 ? 30.969 10.438 -2.576 1 94.31 609 ASN A CA 1
ATOM 5054 C C . ASN A 1 609 ? 29.5 10.695 -2.873 1 94.31 609 ASN A C 1
ATOM 5056 O O . ASN A 1 609 ? 28.719 11.008 -1.966 1 94.31 609 ASN A O 1
ATOM 5060 N N . ASP A 1 610 ? 29.125 10.531 -4.113 1 95.25 610 ASP A N 1
ATOM 5061 C CA . ASP A 1 610 ? 27.734 10.703 -4.48 1 95.25 610 ASP A CA 1
ATOM 5062 C C . ASP A 1 610 ? 26.859 9.609 -3.857 1 95.25 610 ASP A C 1
ATOM 5064 O O . ASP A 1 610 ? 25.734 9.875 -3.422 1 95.25 610 ASP A O 1
ATOM 5068 N N . LEU A 1 611 ? 27.391 8.43 -3.84 1 97 611 LEU A N 1
ATOM 5069 C CA . LEU A 1 611 ? 26.688 7.301 -3.256 1 97 611 LEU A CA 1
ATOM 5070 C C . LEU A 1 611 ? 26.578 7.449 -1.741 1 97 611 LEU A C 1
ATOM 5072 O O . LEU A 1 611 ? 25.5 7.219 -1.165 1 97 611 LEU A O 1
ATOM 5076 N N . LEU A 1 612 ? 27.672 7.891 -1.152 1 97 612 LEU A N 1
ATOM 5077 C CA . LEU A 1 612 ? 27.688 8.117 0.289 1 97 612 LEU A CA 1
ATOM 5078 C C . LEU A 1 612 ? 26.672 9.188 0.684 1 97 612 LEU A C 1
ATOM 5080 O O . LEU A 1 612 ? 25.953 9.031 1.668 1 97 612 LEU A O 1
ATOM 5084 N N . ALA A 1 613 ? 26.641 10.25 -0.056 1 96.19 613 ALA A N 1
ATOM 5085 C CA . ALA A 1 613 ? 25.703 11.336 0.225 1 96.19 613 ALA A CA 1
ATOM 5086 C C . ALA A 1 613 ? 24.266 10.844 0.191 1 96.19 613 ALA A C 1
ATOM 5088 O O . ALA A 1 613 ? 23.438 11.242 1.023 1 96.19 613 ALA A O 1
ATOM 5089 N N . ALA A 1 614 ? 23.938 10 -0.784 1 96.75 614 ALA A N 1
ATOM 5090 C CA . ALA A 1 614 ? 22.594 9.453 -0.907 1 96.75 614 ALA A CA 1
ATOM 5091 C C . ALA A 1 614 ? 22.234 8.594 0.302 1 96.75 614 ALA A C 1
ATOM 5093 O O . ALA A 1 614 ? 21.125 8.68 0.832 1 96.75 614 ALA A O 1
ATOM 5094 N N . LEU A 1 615 ? 23.172 7.789 0.742 1 97.56 615 LEU A N 1
ATOM 5095 C CA . LEU A 1 615 ? 22.938 6.898 1.876 1 97.56 615 LEU A CA 1
ATOM 5096 C C . LEU A 1 615 ? 22.812 7.695 3.172 1 97.56 615 LEU A C 1
ATOM 5098 O O . LEU A 1 615 ? 21.953 7.391 4.008 1 97.56 615 LEU A O 1
ATOM 5102 N N . PHE A 1 616 ? 23.625 8.719 3.338 1 95.31 616 PHE A N 1
ATOM 5103 C CA . PHE A 1 616 ? 23.562 9.555 4.531 1 95.31 616 PHE A CA 1
ATOM 5104 C C . PHE A 1 616 ? 22.219 10.25 4.633 1 95.31 616 PHE A C 1
ATOM 5106 O O . PHE A 1 616 ? 21.656 10.375 5.727 1 95.31 616 PHE A O 1
ATOM 5113 N N . GLU A 1 617 ? 21.734 10.672 3.523 1 94.06 617 GLU A N 1
ATOM 5114 C CA . GLU A 1 617 ? 20.422 11.336 3.541 1 94.06 617 GLU A CA 1
ATOM 5115 C C . GLU A 1 617 ? 19.312 10.336 3.82 1 94.06 617 GLU A C 1
ATOM 5117 O O . GLU A 1 617 ? 18.375 10.648 4.559 1 94.06 617 GLU A O 1
ATOM 5122 N N . PHE A 1 618 ? 19.438 9.188 3.316 1 95.56 618 PHE A N 1
ATOM 5123 C CA . PHE A 1 618 ? 18.391 8.195 3.475 1 95.56 618 PHE A CA 1
ATOM 5124 C C . PHE A 1 618 ? 18.297 7.715 4.918 1 95.56 618 PHE A C 1
ATOM 5126 O O . PHE A 1 618 ? 17.234 7.363 5.406 1 95.56 618 PHE A O 1
ATOM 5133 N N . ILE A 1 619 ? 19.406 7.691 5.578 1 94.44 619 ILE A N 1
ATOM 5134 C CA . ILE A 1 619 ? 19.438 7.211 6.957 1 94.44 619 ILE A CA 1
ATOM 5135 C C . ILE A 1 619 ? 18.406 7.965 7.789 1 94.44 619 ILE A C 1
ATOM 5137 O O . ILE A 1 619 ? 17.766 7.387 8.68 1 94.44 619 ILE A O 1
ATOM 5141 N N . TYR A 1 620 ? 18.156 9.219 7.438 1 89.81 620 TYR A N 1
ATOM 5142 C CA . TYR A 1 620 ? 17.234 10.055 8.18 1 89.81 620 TYR A CA 1
ATOM 5143 C C . TYR A 1 620 ? 15.789 9.633 7.914 1 89.81 620 TYR A C 1
ATOM 5145 O O . TYR A 1 620 ? 14.891 9.945 8.703 1 89.81 620 TYR A O 1
ATOM 5153 N N . PHE A 1 621 ? 15.547 8.977 6.812 1 91.88 621 PHE A N 1
ATOM 5154 C CA . PHE A 1 621 ? 14.195 8.578 6.438 1 91.88 621 PHE A CA 1
ATOM 5155 C C . PHE A 1 621 ? 13.961 7.102 6.727 1 91.88 621 PHE A C 1
ATOM 5157 O O . PHE A 1 621 ? 12.836 6.613 6.613 1 91.88 621 PHE A O 1
ATOM 5164 N N . ALA A 1 622 ? 15 6.367 7.137 1 93.12 622 ALA A N 1
ATOM 5165 C CA . ALA A 1 622 ? 14.953 4.914 7.289 1 93.12 622 ALA A CA 1
ATOM 5166 C C . ALA A 1 622 ? 13.852 4.504 8.266 1 93.12 622 ALA A C 1
ATOM 5168 O O . ALA A 1 622 ? 13.188 3.488 8.07 1 93.12 622 ALA A O 1
ATOM 5169 N N . LYS A 1 623 ? 13.625 5.312 9.227 1 87.12 623 LYS A N 1
ATOM 5170 C CA . LYS A 1 623 ? 12.633 4.996 10.25 1 87.12 623 LYS A CA 1
ATOM 5171 C C . LYS A 1 623 ? 11.227 4.973 9.656 1 87.12 623 LYS A C 1
ATOM 5173 O O . LYS A 1 623 ? 10.367 4.211 10.109 1 87.12 623 LYS A O 1
ATOM 5178 N N . HIS A 1 624 ? 11.008 5.785 8.711 1 87.31 624 HIS A N 1
ATOM 5179 C CA . HIS A 1 624 ? 9.695 5.852 8.07 1 87.31 624 HIS A CA 1
ATOM 5180 C C . HIS A 1 624 ? 9.414 4.59 7.258 1 87.31 624 HIS A C 1
ATOM 5182 O O . HIS A 1 624 ? 8.273 4.328 6.887 1 87.31 624 HIS A O 1
ATOM 5188 N N . PHE A 1 625 ? 10.477 3.848 7.012 1 89.62 625 PHE A N 1
ATOM 5189 C CA . PHE A 1 625 ? 10.336 2.588 6.289 1 89.62 625 PHE A CA 1
ATOM 5190 C C . PHE A 1 625 ? 10.5 1.404 7.238 1 89.62 625 PHE A C 1
ATOM 5192 O O . PHE A 1 625 ? 10.578 0.256 6.793 1 89.62 625 PHE A O 1
ATOM 5199 N N . ASP A 1 626 ? 10.641 1.651 8.555 1 87.12 626 ASP A N 1
ATOM 5200 C CA . ASP A 1 626 ? 10.867 0.63 9.57 1 87.12 626 ASP A CA 1
ATOM 5201 C C . ASP A 1 626 ? 12.141 -0.163 9.273 1 87.12 626 ASP A C 1
ATOM 5203 O O . ASP A 1 626 ? 12.141 -1.393 9.352 1 87.12 626 ASP A O 1
ATOM 5207 N N . ILE A 1 627 ? 13.117 0.522 8.789 1 94.25 627 ILE A N 1
ATOM 5208 C CA . ILE A 1 627 ? 14.414 -0.076 8.477 1 94.25 627 ILE A CA 1
ATOM 5209 C C . ILE A 1 627 ? 15.43 0.332 9.539 1 94.25 627 ILE A C 1
ATOM 5211 O O . ILE A 1 627 ? 15.594 1.52 9.828 1 94.25 627 ILE A O 1
ATOM 5215 N N . ASN A 1 628 ? 16.109 -0.659 10.07 1 94.44 628 ASN A N 1
ATOM 5216 C CA . ASN A 1 628 ? 17.203 -0.397 11.008 1 94.44 628 ASN A CA 1
ATOM 5217 C C . ASN A 1 628 ? 18.359 0.341 10.336 1 94.44 628 ASN A C 1
ATOM 5219 O O . ASN A 1 628 ? 18.859 -0.102 9.305 1 94.44 628 ASN A O 1
ATOM 5223 N N . GLU A 1 629 ? 18.797 1.387 10.945 1 94.88 629 GLU A N 1
ATOM 5224 C CA . GLU A 1 629 ? 19.844 2.232 10.391 1 94.88 629 GLU A CA 1
ATOM 5225 C C . GLU A 1 629 ? 21.141 1.446 10.188 1 94.88 629 GLU A C 1
ATOM 5227 O O . GLU A 1 629 ? 21.953 1.795 9.336 1 94.88 629 GLU A O 1
ATOM 5232 N N . ARG A 1 630 ? 21.281 0.4 10.906 1 95.69 630 ARG A N 1
ATOM 5233 C CA . ARG A 1 630 ? 22.5 -0.399 10.844 1 95.69 630 ARG A CA 1
ATOM 5234 C C . ARG A 1 630 ? 22.688 -0.985 9.445 1 95.69 630 ARG A C 1
ATOM 5236 O O . ARG A 1 630 ? 23.828 -1.173 9 1 95.69 630 ARG A O 1
ATOM 5243 N N . TYR A 1 631 ? 21.594 -1.287 8.805 1 96.44 631 TYR A N 1
ATOM 5244 C CA . TYR A 1 631 ? 21.703 -1.835 7.453 1 96.44 631 TYR A CA 1
ATOM 5245 C C . TYR A 1 631 ? 22.234 -0.789 6.48 1 96.44 631 TYR A C 1
ATOM 5247 O O . TYR A 1 631 ? 22.984 -1.112 5.566 1 96.44 631 TYR A O 1
ATOM 5255 N N . VAL A 1 632 ? 21.812 0.47 6.652 1 97.69 632 VAL A N 1
ATOM 5256 C CA . VAL A 1 632 ? 22.312 1.558 5.816 1 97.69 632 VAL A CA 1
ATOM 5257 C C . VAL A 1 632 ? 23.766 1.85 6.152 1 97.69 632 VAL A C 1
ATOM 5259 O O . VAL A 1 632 ? 24.594 2.031 5.254 1 97.69 632 VAL A O 1
ATOM 5262 N N . GLU A 1 633 ? 24.125 1.8 7.418 1 97.5 633 GLU A N 1
ATOM 5263 C CA . GLU A 1 633 ? 25.484 2.078 7.895 1 97.5 633 GLU A CA 1
ATOM 5264 C C . GLU A 1 633 ? 26.484 1.053 7.359 1 97.5 633 GLU A C 1
ATOM 5266 O O . GLU A 1 633 ? 27.625 1.391 7.062 1 97.5 633 GLU A O 1
ATOM 5271 N N . SER A 1 634 ? 26.031 -0.145 7.273 1 97 634 SER A N 1
ATOM 5272 C CA . SER A 1 634 ? 26.922 -1.189 6.762 1 97 634 SER A CA 1
ATOM 5273 C C . SER A 1 634 ? 27.359 -0.887 5.332 1 97 634 SER A C 1
ATOM 5275 O O . SER A 1 634 ? 28.5 -1.153 4.961 1 97 634 SER A O 1
ATOM 5277 N N . TRP A 1 635 ? 26.547 -0.346 4.586 1 97.62 635 TRP A N 1
ATOM 5278 C CA . TRP A 1 635 ? 26.891 -0.02 3.205 1 97.62 635 TRP A CA 1
ATOM 5279 C C . TRP A 1 635 ? 27.719 1.255 3.145 1 97.62 635 TRP A C 1
ATOM 5281 O O . TRP A 1 635 ? 28.578 1.405 2.264 1 97.62 635 TRP A O 1
ATOM 5291 N N . ILE A 1 636 ? 27.469 2.17 4.07 1 97.62 636 ILE A N 1
ATOM 5292 C CA . ILE A 1 636 ? 28.328 3.342 4.18 1 97.62 636 ILE A CA 1
ATOM 5293 C C . ILE A 1 636 ? 29.766 2.902 4.488 1 97.62 636 ILE A C 1
ATOM 5295 O O . ILE A 1 636 ? 30.719 3.371 3.857 1 97.62 636 ILE A O 1
ATOM 5299 N N . GLN A 1 637 ? 29.891 1.987 5.375 1 97.19 637 GLN A N 1
ATOM 5300 C CA . GLN A 1 637 ? 31.203 1.46 5.723 1 97.19 637 GLN A CA 1
ATOM 5301 C C . GLN A 1 637 ? 31.828 0.708 4.551 1 97.19 637 GLN A C 1
ATOM 5303 O O . GLN A 1 637 ? 33.031 0.814 4.305 1 97.19 637 GLN A O 1
ATOM 5308 N N . TYR A 1 638 ? 31.031 -0.014 3.877 1 96.38 638 TYR A N 1
ATOM 5309 C CA . TYR A 1 638 ? 31.484 -0.728 2.689 1 96.38 638 TYR A CA 1
ATOM 5310 C C . TYR A 1 638 ? 32.094 0.233 1.676 1 96.38 638 TYR A C 1
ATOM 5312 O O . TYR A 1 638 ? 33.188 -0.002 1.172 1 96.38 638 TYR A O 1
ATOM 5320 N N . LEU A 1 639 ? 31.406 1.323 1.427 1 96.62 639 LEU A N 1
ATOM 5321 C CA . LEU A 1 639 ? 31.859 2.293 0.435 1 96.62 639 LEU A CA 1
ATOM 5322 C C . LEU A 1 639 ? 33.094 3.039 0.93 1 96.62 639 LEU A C 1
ATOM 5324 O O . LEU A 1 639 ? 34 3.367 0.142 1 96.62 639 LEU A O 1
ATOM 5328 N N . ARG A 1 640 ? 33.125 3.246 2.209 1 95.62 640 ARG A N 1
ATOM 5329 C CA . ARG A 1 640 ? 34.312 3.932 2.768 1 95.62 640 ARG A CA 1
ATOM 5330 C C . ARG A 1 640 ? 35.562 3.084 2.621 1 95.62 640 ARG A C 1
ATOM 5332 O O . ARG A 1 640 ? 36.656 3.615 2.408 1 95.62 640 ARG A O 1
ATOM 5339 N N . ASN A 1 641 ? 35.375 1.822 2.676 1 92.56 641 ASN A N 1
ATOM 5340 C CA . ASN A 1 641 ? 36.5 0.903 2.637 1 92.56 641 ASN A CA 1
ATOM 5341 C C . ASN A 1 641 ? 36.812 0.428 1.216 1 92.56 641 ASN A C 1
ATOM 5343 O O . ASN A 1 641 ? 37.781 -0.297 0.983 1 92.56 641 ASN A O 1
ATOM 5347 N N . ALA A 1 642 ? 36 0.736 0.336 1 87.56 642 ALA A N 1
ATOM 5348 C CA . ALA A 1 642 ? 36.188 0.297 -1.045 1 87.56 642 ALA A CA 1
ATOM 5349 C C . ALA A 1 642 ? 37.125 1.213 -1.793 1 87.56 642 ALA A C 1
ATOM 5351 O O . ALA A 1 642 ? 37.25 2.402 -1.482 1 87.56 642 ALA A O 1
ATOM 5352 N N . MET B 1 1 ? -6.598 2.15 -5.426 1 82.69 1 MET B N 1
ATOM 5353 C CA . MET B 1 1 ? -5.879 3.273 -6.02 1 82.69 1 MET B CA 1
ATOM 5354 C C . MET B 1 1 ? -5.836 4.461 -5.062 1 82.69 1 MET B C 1
ATOM 5356 O O . MET B 1 1 ? -6.82 4.742 -4.371 1 82.69 1 MET B O 1
ATOM 5360 N N . GLU B 1 2 ? -4.711 5.086 -5.035 1 89.94 2 GLU B N 1
ATOM 5361 C CA . GLU B 1 2 ? -4.531 6.258 -4.188 1 89.94 2 GLU B CA 1
ATOM 5362 C C . GLU B 1 2 ? -5.008 7.527 -4.891 1 89.94 2 GLU B C 1
ATOM 5364 O O . GLU B 1 2 ? -5.039 7.586 -6.121 1 89.94 2 GLU B O 1
ATOM 5369 N N . PRO B 1 3 ? -5.453 8.461 -4.141 1 93.44 3 PRO B N 1
ATOM 5370 C CA . PRO B 1 3 ? -5.883 9.719 -4.758 1 93.44 3 PRO B CA 1
ATOM 5371 C C . PRO B 1 3 ? -4.715 10.531 -5.305 1 93.44 3 PRO B C 1
ATOM 5373 O O . PRO B 1 3 ? -3.686 10.672 -4.637 1 93.44 3 PRO B O 1
ATOM 5376 N N . TYR B 1 4 ? -4.906 11.07 -6.484 1 94.94 4 TYR B N 1
ATOM 5377 C CA . TYR B 1 4 ? -3.904 11.922 -7.121 1 94.94 4 TYR B CA 1
ATOM 5378 C C . TYR B 1 4 ? -4.48 13.297 -7.449 1 94.94 4 TYR B C 1
ATOM 5380 O O . TYR B 1 4 ? -5.676 13.422 -7.734 1 94.94 4 TYR B O 1
ATOM 5388 N N . ALA B 1 5 ? -3.646 14.211 -7.461 1 97.81 5 ALA B N 1
ATOM 5389 C CA . ALA B 1 5 ? -4.086 15.594 -7.664 1 97.81 5 ALA B CA 1
ATOM 5390 C C . ALA B 1 5 ? -4.078 15.961 -9.148 1 97.81 5 ALA B C 1
ATOM 5392 O O . ALA B 1 5 ? -3.299 15.406 -9.922 1 97.81 5 ALA B O 1
ATOM 5393 N N . ILE B 1 6 ? -4.984 16.781 -9.508 1 98.5 6 ILE B N 1
ATOM 5394 C CA . ILE B 1 6 ? -4.922 17.516 -10.766 1 98.5 6 ILE B CA 1
ATOM 5395 C C . ILE B 1 6 ? -4.375 18.922 -10.523 1 98.5 6 ILE B C 1
ATOM 5397 O O . ILE B 1 6 ? -5.043 19.766 -9.922 1 98.5 6 ILE B O 1
ATOM 5401 N N . LEU B 1 7 ? -3.209 19.141 -10.992 1 98.69 7 LEU B N 1
ATOM 5402 C CA . LEU B 1 7 ? -2.539 20.422 -10.812 1 98.69 7 LEU B CA 1
ATOM 5403 C C . LEU B 1 7 ? -2.852 21.359 -11.977 1 98.69 7 LEU B C 1
ATOM 5405 O O . LEU B 1 7 ? -2.131 21.375 -12.977 1 98.69 7 LEU B O 1
ATOM 5409 N N . TYR B 1 8 ? -3.883 22.141 -11.773 1 98.69 8 TYR B N 1
ATOM 5410 C CA . TYR B 1 8 ? -4.27 23.094 -12.812 1 98.69 8 TYR B CA 1
ATOM 5411 C C . TYR B 1 8 ? -3.332 24.297 -12.82 1 98.69 8 TYR B C 1
ATOM 5413 O O . TYR B 1 8 ? -3.146 24.953 -11.797 1 98.69 8 TYR B O 1
ATOM 5421 N N . VAL B 1 9 ? -2.807 24.594 -13.984 1 98.25 9 VAL B N 1
ATOM 5422 C CA . VAL B 1 9 ? -1.905 25.734 -14.102 1 98.25 9 VAL B CA 1
ATOM 5423 C C . VAL B 1 9 ? -2.439 26.719 -15.141 1 98.25 9 VAL B C 1
ATOM 5425 O O . VAL B 1 9 ? -2.992 26.297 -16.172 1 98.25 9 VAL B O 1
ATOM 5428 N N . THR B 1 10 ? -2.322 27.969 -14.883 1 96.38 10 THR B N 1
ATOM 5429 C CA . THR B 1 10 ? -2.73 28.969 -15.852 1 96.38 10 THR B CA 1
ATOM 5430 C C . THR B 1 10 ? -1.733 29.047 -17 1 96.38 10 THR B C 1
ATOM 5432 O O . THR B 1 10 ? -0.64 28.484 -16.922 1 96.38 10 THR B O 1
ATOM 5435 N N . GLN B 1 11 ? -2.07 29.734 -18.016 1 94.31 11 GLN B N 1
ATOM 5436 C CA . GLN B 1 11 ? -1.374 29.734 -19.297 1 94.31 11 GLN B CA 1
ATOM 5437 C C . GLN B 1 11 ? 0.066 30.219 -19.141 1 94.31 11 GLN B C 1
ATOM 5439 O O . GLN B 1 11 ? 0.967 29.719 -19.812 1 94.31 11 GLN B O 1
ATOM 5444 N N . GLU B 1 12 ? 0.315 31.094 -18.219 1 93.88 12 GLU B N 1
ATOM 5445 C CA . GLU B 1 12 ? 1.634 31.688 -18.047 1 93.88 12 GLU B CA 1
ATOM 5446 C C . GLU B 1 12 ? 2.648 30.672 -17.547 1 93.88 12 GLU B C 1
ATOM 5448 O O . GLU B 1 12 ? 3.857 30.875 -17.672 1 93.88 12 GLU B O 1
ATOM 5453 N N . ILE B 1 13 ? 2.156 29.578 -17.016 1 96.25 13 ILE B N 1
ATOM 5454 C CA . ILE B 1 13 ? 3.031 28.578 -16.406 1 96.25 13 ILE B CA 1
ATOM 5455 C C . ILE B 1 13 ? 3.252 27.422 -17.375 1 96.25 13 ILE B C 1
ATOM 5457 O O . ILE B 1 13 ? 4.133 26.578 -17.156 1 96.25 13 ILE B O 1
ATOM 5461 N N . GLU B 1 14 ? 2.592 27.328 -18.438 1 94.88 14 GLU B N 1
ATOM 5462 C CA . GLU B 1 14 ? 2.521 26.172 -19.328 1 94.88 14 GLU B CA 1
ATOM 5463 C C . GLU B 1 14 ? 3.895 25.844 -19.906 1 94.88 14 GLU B C 1
ATOM 5465 O O . GLU B 1 14 ? 4.207 24.672 -20.141 1 94.88 14 GLU B O 1
ATOM 5470 N N . TYR B 1 15 ? 4.73 26.781 -20.156 1 93.94 15 TYR B N 1
ATOM 5471 C CA . TYR B 1 15 ? 6.016 26.562 -20.797 1 93.94 15 TYR B CA 1
ATOM 5472 C C . TYR B 1 15 ? 6.91 25.672 -19.938 1 93.94 15 TYR B C 1
ATOM 5474 O O . TYR B 1 15 ? 7.738 24.922 -20.453 1 93.94 15 TYR B O 1
ATOM 5482 N N . LEU B 1 16 ? 6.734 25.734 -18.594 1 94.5 16 LEU B N 1
ATOM 5483 C CA . LEU B 1 16 ? 7.535 24.922 -17.672 1 94.5 16 LEU B CA 1
ATOM 5484 C C . LEU B 1 16 ? 7.203 23.438 -17.812 1 94.5 16 LEU B C 1
ATOM 5486 O O . LEU B 1 16 ? 8.039 22.578 -17.531 1 94.5 16 LEU B O 1
ATOM 5490 N N . LEU B 1 17 ? 6.008 23.156 -18.266 1 95.5 17 LEU B N 1
ATOM 5491 C CA . LEU B 1 17 ? 5.508 21.781 -18.25 1 95.5 17 LEU B CA 1
ATOM 5492 C C . LEU B 1 17 ? 6.16 20.953 -19.359 1 95.5 17 LEU B C 1
ATOM 5494 O O . LEU B 1 17 ? 6.078 19.719 -19.344 1 95.5 17 LEU B O 1
ATOM 5498 N N . LYS B 1 18 ? 6.879 21.578 -20.219 1 92.44 18 LYS B N 1
ATOM 5499 C CA . LYS B 1 18 ? 7.57 20.859 -21.281 1 92.44 18 LYS B CA 1
ATOM 5500 C C . LYS B 1 18 ? 8.609 19.891 -20.719 1 92.44 18 LYS B C 1
ATOM 5502 O O . LYS B 1 18 ? 8.883 18.859 -21.312 1 92.44 18 LYS B O 1
ATOM 5507 N N . ASP B 1 19 ? 9.07 20.203 -19.594 1 91.56 19 ASP B N 1
ATOM 5508 C CA . ASP B 1 19 ? 10.133 19.406 -18.984 1 91.56 19 ASP B CA 1
ATOM 5509 C C . ASP B 1 19 ? 9.586 18.531 -17.859 1 91.56 19 ASP B C 1
ATOM 5511 O O . ASP B 1 19 ? 10.352 17.938 -17.109 1 91.56 19 ASP B O 1
ATOM 5515 N N . SER B 1 20 ? 8.266 18.484 -17.812 1 94.06 20 SER B N 1
ATOM 5516 C CA . SER B 1 20 ? 7.664 17.703 -16.734 1 94.06 20 SER B CA 1
ATOM 5517 C C . SER B 1 20 ? 7.645 16.219 -17.078 1 94.06 20 SER B C 1
ATOM 5519 O O . SER B 1 20 ? 7.484 15.844 -18.234 1 94.06 20 SER B O 1
ATOM 5521 N N . PHE B 1 21 ? 7.824 15.43 -16.062 1 94.44 21 PHE B N 1
ATOM 5522 C CA . PHE B 1 21 ? 7.695 13.984 -16.234 1 94.44 21 PHE B CA 1
ATOM 5523 C C . PHE B 1 21 ? 6.301 13.516 -15.844 1 94.44 21 PHE B C 1
ATOM 5525 O O . PHE B 1 21 ? 5.945 12.359 -16.078 1 94.44 21 PHE B O 1
ATOM 5532 N N . LEU B 1 22 ? 5.504 14.414 -15.25 1 95.94 22 LEU B N 1
ATOM 5533 C CA . LEU B 1 22 ? 4.09 14.133 -15.023 1 95.94 22 LEU B CA 1
ATOM 5534 C C . LEU B 1 22 ? 3.283 14.328 -16.297 1 95.94 22 LEU B C 1
ATOM 5536 O O . LEU B 1 22 ? 3.654 15.133 -17.156 1 95.94 22 LEU B O 1
ATOM 5540 N N . PRO B 1 23 ? 2.236 13.625 -16.391 1 94.12 23 PRO B N 1
ATOM 5541 C CA . PRO B 1 23 ? 1.396 13.805 -17.578 1 94.12 23 PRO B CA 1
ATOM 5542 C C . PRO B 1 23 ? 0.708 15.164 -17.609 1 94.12 23 PRO B C 1
ATOM 5544 O O . PRO B 1 23 ? 0.573 15.82 -16.578 1 94.12 23 PRO B O 1
ATOM 5547 N N . LYS B 1 24 ? 0.376 15.523 -18.828 1 95.25 24 LYS B N 1
ATOM 5548 C CA . LYS B 1 24 ? -0.341 16.766 -19.078 1 95.25 24 LYS B CA 1
ATOM 5549 C C . LYS B 1 24 ? -1.724 16.5 -19.672 1 95.25 24 LYS B C 1
ATOM 5551 O O . LYS B 1 24 ? -1.875 15.664 -20.562 1 95.25 24 LYS B O 1
ATOM 5556 N N . TRP B 1 25 ? -2.729 17.172 -19.125 1 96.38 25 TRP B N 1
ATOM 5557 C CA . TRP B 1 25 ? -4.121 17 -19.531 1 96.38 25 TRP B CA 1
ATOM 5558 C C . TRP B 1 25 ? -4.691 18.312 -20.062 1 96.38 25 TRP B C 1
ATOM 5560 O O . TRP B 1 25 ? -4.742 19.312 -19.344 1 96.38 25 TRP B O 1
ATOM 5570 N N . GLU B 1 26 ? -5.117 18.328 -21.312 1 96.88 26 GLU B N 1
ATOM 5571 C CA . GLU B 1 26 ? -5.73 19.5 -21.922 1 96.88 26 GLU B CA 1
ATOM 5572 C C . GLU B 1 26 ? -7.25 19.469 -21.75 1 96.88 26 GLU B C 1
ATOM 5574 O O . GLU B 1 26 ? -7.918 18.562 -22.25 1 96.88 26 GLU B O 1
ATOM 5579 N N . LEU B 1 27 ? -7.742 20.484 -21.203 1 97.06 27 LEU B N 1
ATOM 5580 C CA . LEU B 1 27 ? -9.156 20.531 -20.844 1 97.06 27 LEU B CA 1
ATOM 5581 C C . LEU B 1 27 ? -9.984 21.156 -21.953 1 97.06 27 LEU B C 1
ATOM 5583 O O . LEU B 1 27 ? -11.211 21 -21.984 1 97.06 27 LEU B O 1
ATOM 5587 N N . ASP B 1 28 ? -9.203 21.734 -22.875 1 93.06 28 ASP B N 1
ATOM 5588 C CA . ASP B 1 28 ? -9.93 22.422 -23.938 1 93.06 28 ASP B CA 1
ATOM 5589 C C . ASP B 1 28 ? -10.68 21.422 -24.828 1 93.06 28 ASP B C 1
ATOM 5591 O O . ASP B 1 28 ? -10.109 20.422 -25.266 1 93.06 28 ASP B O 1
ATOM 5595 N N . GLY B 1 29 ? -11.883 21.5 -25 1 90.56 29 GLY B N 1
ATOM 5596 C CA . GLY B 1 29 ? -12.68 20.594 -25.812 1 90.56 29 GLY B CA 1
ATOM 5597 C C . GLY B 1 29 ? -13.672 19.766 -25.016 1 90.56 29 GLY B C 1
ATOM 5598 O O . GLY B 1 29 ? -14.609 19.203 -25.578 1 90.56 29 GLY B O 1
ATOM 5599 N N . ILE B 1 30 ? -13.359 19.688 -23.75 1 93.88 30 ILE B N 1
ATOM 5600 C CA . ILE B 1 30 ? -14.297 18.969 -22.891 1 93.88 30 ILE B CA 1
ATOM 5601 C C . ILE B 1 30 ? -15.5 19.859 -22.578 1 93.88 30 ILE B C 1
ATOM 5603 O O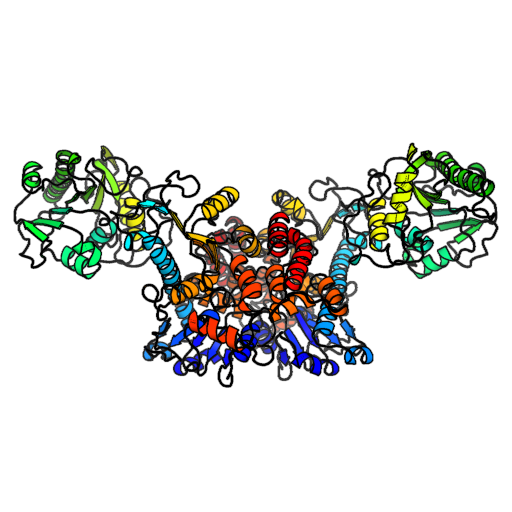 . ILE B 1 30 ? -15.359 20.891 -21.906 1 93.88 30 ILE B O 1
ATOM 5607 N N . LYS B 1 31 ? -16.688 19.375 -22.984 1 90.75 31 LYS B N 1
ATOM 5608 C CA . LYS B 1 31 ? -17.828 20.297 -22.953 1 90.75 31 LYS B CA 1
ATOM 5609 C C . LYS B 1 31 ? -18.844 19.844 -21.922 1 90.75 31 LYS B C 1
ATOM 5611 O O . LYS B 1 31 ? -19.719 20.625 -21.516 1 90.75 31 LYS B O 1
ATOM 5616 N N . ASP B 1 32 ? -18.75 18.578 -21.547 1 91.31 32 ASP B N 1
ATOM 5617 C CA . ASP B 1 32 ? -19.781 18.094 -20.641 1 91.31 32 ASP B CA 1
ATOM 5618 C C . ASP B 1 32 ? -19.156 17.344 -19.453 1 91.31 32 ASP B C 1
ATOM 5620 O O . ASP B 1 32 ? -18.016 16.891 -19.531 1 91.31 32 ASP B O 1
ATOM 5624 N N . LEU B 1 33 ? -19.969 17.188 -18.438 1 91.31 33 LEU B N 1
ATOM 5625 C CA . LEU B 1 33 ? -19.547 16.625 -17.172 1 91.31 33 LEU B CA 1
ATOM 5626 C C . LEU B 1 33 ? -19.141 15.156 -17.344 1 91.31 33 LEU B C 1
ATOM 5628 O O . LEU B 1 33 ? -18.203 14.695 -16.703 1 91.31 33 LEU B O 1
ATOM 5632 N N . ASN B 1 34 ? -19.828 14.5 -18.125 1 92.81 34 ASN B N 1
ATOM 5633 C CA . ASN B 1 34 ? -19.547 13.078 -18.297 1 92.81 34 ASN B CA 1
ATOM 5634 C C . ASN B 1 34 ? -18.188 12.844 -18.969 1 92.81 34 ASN B C 1
ATOM 5636 O O . ASN B 1 34 ? -17.453 11.938 -18.578 1 92.81 34 ASN B O 1
ATOM 5640 N N . THR B 1 35 ? -17.953 13.633 -19.938 1 94.06 35 THR B N 1
ATOM 5641 C CA . THR B 1 35 ? -16.672 13.516 -20.609 1 94.06 35 THR B CA 1
ATOM 5642 C C . THR B 1 35 ? -15.523 13.883 -19.672 1 94.06 35 THR B C 1
ATOM 5644 O O . THR B 1 35 ? -14.469 13.25 -19.688 1 94.06 35 THR B O 1
ATOM 5647 N N . LEU B 1 36 ? -15.734 14.891 -18.859 1 95.56 36 LEU B N 1
ATOM 5648 C CA . LEU B 1 36 ? -14.734 15.273 -17.875 1 95.56 36 LEU B CA 1
ATOM 5649 C C . LEU B 1 36 ? -14.445 14.125 -16.922 1 95.56 36 LEU B C 1
ATOM 5651 O O . LEU B 1 36 ? -13.281 13.82 -16.641 1 95.56 36 LEU B O 1
ATOM 5655 N N . TRP B 1 37 ? -15.5 13.508 -16.484 1 95.5 37 TRP B N 1
ATOM 5656 C CA . TRP B 1 37 ? -15.406 12.406 -15.523 1 95.5 37 TRP B CA 1
ATOM 5657 C C . TRP B 1 37 ? -14.688 11.211 -16.141 1 95.5 37 TRP B C 1
ATOM 5659 O O . TRP B 1 37 ? -13.828 10.594 -15.508 1 95.5 37 TRP B O 1
ATOM 5669 N N . LEU B 1 38 ? -14.953 10.938 -17.375 1 93.38 38 LEU B N 1
ATOM 5670 C CA . LEU B 1 38 ? -14.359 9.797 -18.062 1 93.38 38 LEU B CA 1
ATOM 5671 C C . LEU B 1 38 ? -12.875 10.031 -18.328 1 93.38 38 LEU B C 1
ATOM 5673 O O . LEU B 1 38 ? -12.055 9.148 -18.094 1 93.38 38 LEU B O 1
ATOM 5677 N N . GLU B 1 39 ? -12.523 11.203 -18.75 1 94.44 39 GLU B N 1
ATOM 5678 C CA . GLU B 1 39 ? -11.133 11.516 -19.031 1 94.44 39 GLU B CA 1
ATOM 5679 C C . GLU B 1 39 ? -10.297 11.555 -17.766 1 94.44 39 GLU B C 1
ATOM 5681 O O . GLU B 1 39 ? -9.195 11 -17.719 1 94.44 39 GLU B O 1
ATOM 5686 N N . ARG B 1 40 ? -10.891 12.133 -16.797 1 94.88 40 ARG B N 1
ATOM 5687 C CA . ARG B 1 40 ? -10.219 12.172 -15.5 1 94.88 40 ARG B CA 1
ATOM 5688 C C . ARG B 1 40 ? -10 10.766 -14.961 1 94.88 40 ARG B C 1
ATOM 5690 O O . ARG B 1 40 ? -8.977 10.484 -14.328 1 94.88 40 ARG B O 1
ATOM 5697 N N . GLY B 1 41 ? -10.938 9.961 -15.203 1 93.62 41 GLY B N 1
ATOM 5698 C CA . GLY B 1 41 ? -10.922 8.609 -14.672 1 93.62 41 GLY B CA 1
ATOM 5699 C C . GLY B 1 41 ? -9.82 7.75 -15.258 1 93.62 41 GLY B C 1
ATOM 5700 O O . GLY B 1 41 ? -9.484 6.699 -14.711 1 93.62 41 GLY B O 1
ATOM 5701 N N . ARG B 1 42 ? -9.164 8.219 -16.297 1 92.56 42 ARG B N 1
ATOM 5702 C CA . ARG B 1 42 ? -8.117 7.453 -16.953 1 92.56 42 ARG B CA 1
ATOM 5703 C C . ARG B 1 42 ? -6.742 7.773 -16.375 1 92.56 42 ARG B C 1
ATOM 5705 O O . ARG B 1 42 ? -5.758 7.102 -16.688 1 92.56 42 ARG B O 1
ATOM 5712 N N . MET B 1 43 ? -6.699 8.711 -15.539 1 92.38 43 MET B N 1
ATOM 5713 C CA . MET B 1 43 ? -5.422 9.164 -14.992 1 92.38 43 MET B CA 1
ATOM 5714 C C . MET B 1 43 ? -5.074 8.398 -13.719 1 92.38 43 MET B C 1
ATOM 5716 O O . MET B 1 43 ? -5.93 8.195 -12.859 1 92.38 43 MET B O 1
ATOM 5720 N N . ALA B 1 44 ? -3.777 8.023 -13.625 1 91.75 44 ALA B N 1
ATOM 5721 C CA . ALA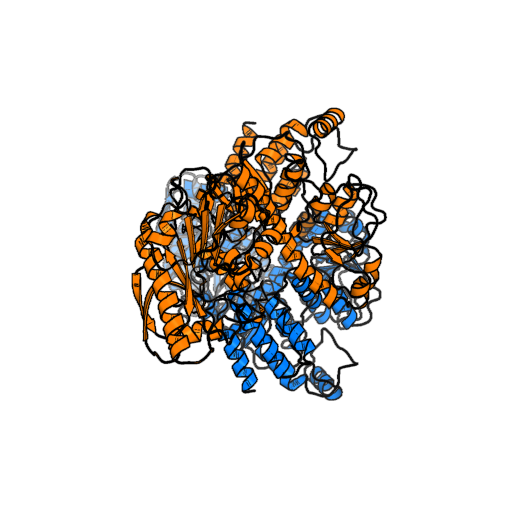 B 1 44 ? -3.389 7.145 -12.531 1 91.75 44 ALA B CA 1
ATOM 5722 C C . ALA B 1 44 ? -2.293 7.777 -11.68 1 91.75 44 ALA B C 1
ATOM 5724 O O . ALA B 1 44 ? -1.677 7.105 -10.844 1 91.75 44 ALA B O 1
ATOM 5725 N N . CYS B 1 45 ? -1.983 9.008 -11.852 1 94.12 45 CYS B N 1
ATOM 5726 C CA . CYS B 1 45 ? -0.998 9.734 -11.062 1 94.12 45 CYS B CA 1
ATOM 5727 C C . CYS B 1 45 ? -1.279 11.234 -11.086 1 94.12 45 CYS B C 1
ATOM 5729 O O . CYS B 1 45 ? -2.246 11.68 -11.703 1 94.12 45 CYS B O 1
ATOM 5731 N N . ASP B 1 46 ? -0.539 11.945 -10.289 1 96.88 46 ASP B N 1
ATOM 5732 C CA . ASP B 1 46 ? -0.668 13.398 -10.359 1 96.88 46 ASP B CA 1
ATOM 5733 C C . ASP B 1 46 ? -0.468 13.906 -11.781 1 96.88 46 ASP B C 1
ATOM 5735 O O . ASP B 1 46 ? 0.392 13.406 -12.508 1 96.88 46 ASP B O 1
ATOM 5739 N N . THR B 1 47 ? -1.293 14.828 -12.18 1 97.5 47 THR B N 1
ATOM 5740 C CA . THR B 1 47 ? -1.316 15.273 -13.562 1 97.5 47 THR B CA 1
ATOM 5741 C C . THR B 1 47 ? -1.493 16.797 -13.641 1 97.5 47 THR B C 1
ATOM 5743 O O . THR B 1 47 ? -2.279 17.359 -12.883 1 97.5 47 THR B O 1
ATOM 5746 N N . TYR B 1 48 ? -0.726 17.375 -14.5 1 98.19 48 TYR B N 1
ATOM 5747 C CA . TYR B 1 48 ? -0.939 18.797 -14.766 1 98.19 48 TYR B CA 1
ATOM 5748 C C . TYR B 1 48 ? -2.109 19 -15.719 1 98.19 48 TYR B C 1
ATOM 5750 O O . TYR B 1 48 ? -2.297 18.234 -16.656 1 98.19 48 TYR B O 1
ATOM 5758 N N . ALA B 1 49 ? -2.904 19.969 -15.484 1 98.31 49 ALA B N 1
ATOM 5759 C CA . ALA B 1 49 ? -4.027 20.312 -16.359 1 98.31 49 ALA B CA 1
ATOM 5760 C C . ALA B 1 49 ? -3.943 21.75 -16.828 1 98.31 49 ALA B C 1
ATOM 5762 O O . ALA B 1 49 ? -3.564 22.641 -16.047 1 98.31 49 ALA B O 1
ATOM 5763 N N . ILE B 1 50 ? -4.297 21.969 -18.094 1 97.75 50 ILE B N 1
ATOM 5764 C CA . ILE B 1 50 ? -4.332 23.297 -18.688 1 97.75 50 ILE B CA 1
ATOM 5765 C C . ILE B 1 50 ? -5.629 23.469 -19.484 1 97.75 50 ILE B C 1
ATOM 5767 O O . ILE B 1 50 ? -6.262 22.484 -19.875 1 97.75 50 ILE B O 1
ATOM 5771 N N . GLY B 1 51 ? -6 24.75 -19.641 1 97 51 GLY B N 1
ATOM 5772 C CA . GLY B 1 51 ? -7.184 25.031 -20.438 1 97 51 GLY B CA 1
ATOM 5773 C C . GLY B 1 51 ? -8.258 25.781 -19.672 1 97 51 GLY B C 1
ATOM 5774 O O . GLY B 1 51 ? -8.016 26.234 -18.547 1 97 51 GLY B O 1
ATOM 5775 N N . LYS B 1 52 ? -9.414 25.906 -20.281 1 95.62 52 LYS B N 1
ATOM 5776 C CA . LYS B 1 52 ? -10.516 26.672 -19.703 1 95.62 52 LYS B CA 1
ATOM 5777 C C . LYS B 1 52 ? -11.289 25.844 -18.688 1 95.62 52 LYS B C 1
ATOM 5779 O O . LYS B 1 52 ? -11.562 24.656 -18.906 1 95.62 52 LYS B O 1
ATOM 5784 N N . ILE B 1 53 ? -11.633 26.469 -17.562 1 96.69 53 ILE B N 1
ATOM 5785 C CA . ILE B 1 53 ? -12.344 25.734 -16.516 1 96.69 53 ILE B CA 1
ATOM 5786 C C . ILE B 1 53 ? -13.562 26.531 -16.078 1 96.69 53 ILE B C 1
ATOM 5788 O O . ILE B 1 53 ? -14.211 26.188 -15.078 1 96.69 53 ILE B O 1
ATOM 5792 N N . GLU B 1 54 ? -14.016 27.578 -16.766 1 96.12 54 GLU B N 1
ATOM 5793 C CA . GLU B 1 54 ? -15.047 28.531 -16.359 1 96.12 54 GLU B CA 1
ATOM 5794 C C . GLU B 1 54 ? -16.438 27.906 -16.422 1 96.12 54 GLU B C 1
ATOM 5796 O O . GLU B 1 54 ? -17.391 28.438 -15.867 1 96.12 54 GLU B O 1
ATOM 5801 N N . GLN B 1 55 ? -16.578 26.828 -17.031 1 95.62 55 GLN B N 1
ATOM 5802 C CA . GLN B 1 55 ? -17.891 26.203 -17.172 1 95.62 55 GLN B CA 1
ATOM 5803 C C . GLN B 1 55 ? -18.188 25.266 -16 1 95.62 55 GLN B C 1
ATOM 5805 O O . GLN B 1 55 ? -19.297 24.75 -15.883 1 95.62 55 GLN B O 1
ATOM 5810 N N . TRP B 1 56 ? -17.219 25.047 -15.117 1 96.69 56 TRP B N 1
ATOM 5811 C CA . TRP B 1 56 ? -17.391 24.125 -14 1 96.69 56 TRP B CA 1
ATOM 5812 C C . TRP B 1 56 ? -17.453 24.875 -12.672 1 96.69 56 TRP B C 1
ATOM 5814 O O . TRP B 1 56 ? -16.828 25.922 -12.523 1 96.69 56 TRP B O 1
ATOM 5824 N N . SER B 1 57 ? -18.172 24.328 -11.695 1 97.25 57 SER B N 1
ATOM 5825 C CA . SER B 1 57 ? -18.188 24.891 -10.352 1 97.25 57 SER B CA 1
ATOM 5826 C C . SER B 1 57 ? -16.969 24.484 -9.555 1 97.25 57 SER B C 1
ATOM 5828 O O . SER B 1 57 ? -16.25 23.547 -9.93 1 97.25 57 SER B O 1
ATOM 5830 N N . VAL B 1 58 ? -16.672 25.188 -8.5 1 97.75 58 VAL B N 1
ATOM 5831 C CA . VAL B 1 58 ? -15.516 24.906 -7.664 1 97.75 58 VAL B CA 1
ATOM 5832 C C . VAL B 1 58 ? -15.664 23.531 -7.016 1 97.75 58 VAL B C 1
ATOM 5834 O O . VAL B 1 58 ? -14.703 22.766 -6.93 1 97.75 58 VAL B O 1
ATOM 5837 N N . ARG B 1 59 ? -16.891 23.203 -6.586 1 97.94 59 ARG B N 1
ATOM 5838 C CA . ARG B 1 59 ? -17.109 21.906 -5.945 1 97.94 59 ARG B CA 1
ATOM 5839 C C . ARG B 1 59 ? -16.906 20.766 -6.938 1 97.94 59 ARG B C 1
ATOM 5841 O O . ARG B 1 59 ? -16.359 19.703 -6.578 1 97.94 59 ARG B O 1
ATOM 5848 N N . GLN B 1 60 ? -17.312 20.969 -8.164 1 97.69 60 GLN B N 1
ATOM 5849 C CA . GLN B 1 60 ? -17.094 19.953 -9.18 1 97.69 60 GLN B CA 1
ATOM 5850 C C . GLN B 1 60 ? -15.602 19.719 -9.422 1 97.69 60 GLN B C 1
ATOM 5852 O O . GLN B 1 60 ? -15.148 18.578 -9.477 1 97.69 60 GLN B O 1
ATOM 5857 N N . LEU B 1 61 ? -14.883 20.781 -9.523 1 98.12 61 LEU B N 1
ATOM 5858 C CA . LEU B 1 61 ? -13.453 20.656 -9.773 1 98.12 61 LEU B CA 1
ATOM 5859 C C . LEU B 1 61 ? -12.734 20.078 -8.562 1 98.12 61 LEU B C 1
ATOM 5861 O O . LEU B 1 61 ? -11.828 19.25 -8.703 1 98.12 61 LEU B O 1
ATOM 5865 N N . ARG B 1 62 ? -13.141 20.484 -7.359 1 98.5 62 ARG B N 1
ATOM 5866 C CA . ARG B 1 62 ? -12.57 19.906 -6.145 1 98.5 62 ARG B CA 1
ATOM 5867 C C . ARG B 1 62 ? -12.883 18.422 -6.039 1 98.5 62 ARG B C 1
ATOM 5869 O O . ARG B 1 62 ? -12.055 17.641 -5.566 1 98.5 62 ARG B O 1
ATOM 5876 N N . ALA B 1 63 ? -14.062 18.062 -6.496 1 98.06 63 ALA B N 1
ATOM 5877 C CA . ALA B 1 63 ? -14.422 16.641 -6.504 1 98.06 63 ALA B CA 1
ATOM 5878 C C . ALA B 1 63 ? -13.477 15.836 -7.387 1 98.06 63 ALA B C 1
ATOM 5880 O O . ALA B 1 63 ? -13.203 14.672 -7.113 1 98.06 63 ALA B O 1
ATOM 5881 N N . HIS B 1 64 ? -12.977 16.516 -8.422 1 97.94 64 HIS B N 1
ATOM 5882 C CA . HIS B 1 64 ? -12 15.898 -9.305 1 97.94 64 HIS B CA 1
ATOM 5883 C C . HIS B 1 64 ? -10.578 16.109 -8.789 1 97.94 64 HIS B C 1
ATOM 5885 O O . HIS B 1 64 ? -9.609 15.773 -9.477 1 97.94 64 HIS B O 1
ATOM 5891 N N . ARG B 1 65 ? -10.398 16.734 -7.617 1 98.06 65 ARG B N 1
ATOM 5892 C CA . ARG B 1 65 ? -9.148 16.891 -6.883 1 98.06 65 ARG B CA 1
ATOM 5893 C C . ARG B 1 65 ? -8.266 17.953 -7.531 1 98.06 65 ARG B C 1
ATOM 5895 O O . ARG B 1 65 ? -7.039 17.812 -7.559 1 98.06 65 ARG B O 1
ATOM 5902 N N . PHE B 1 66 ? -8.828 18.984 -8.055 1 98.5 66 PHE B N 1
ATOM 5903 C CA . PHE B 1 66 ? -8.094 20.078 -8.672 1 98.5 66 PHE B CA 1
ATOM 5904 C C . PHE B 1 66 ? -7.387 20.922 -7.613 1 98.5 66 PHE B C 1
ATOM 5906 O O . PHE B 1 66 ? -7.973 21.234 -6.578 1 98.5 66 PHE B O 1
ATOM 5913 N N . LEU B 1 67 ? -6.199 21.234 -7.82 1 98.62 67 LEU B N 1
ATOM 5914 C CA . LEU B 1 67 ? -5.414 22.266 -7.152 1 98.62 67 LEU B CA 1
ATOM 5915 C C . LEU B 1 67 ? -5.082 23.391 -8.117 1 98.62 67 LEU B C 1
ATOM 5917 O O . LEU B 1 67 ? -4.535 23.156 -9.195 1 98.62 67 LEU B O 1
ATOM 5921 N N . PHE B 1 68 ? -5.352 24.609 -7.738 1 98.69 68 PHE B N 1
ATOM 5922 C CA . PHE B 1 68 ? -5.234 25.734 -8.648 1 98.69 68 PHE B CA 1
ATOM 5923 C C . PHE B 1 68 ? -3.916 26.469 -8.438 1 98.69 68 PHE B C 1
ATOM 5925 O O . PHE B 1 68 ? -3.68 27.031 -7.363 1 98.69 68 PHE B O 1
ATOM 5932 N N . ILE B 1 69 ? -3.088 26.469 -9.453 1 98.56 69 ILE B N 1
ATOM 5933 C CA . ILE B 1 69 ? -1.801 27.156 -9.445 1 98.56 69 ILE B CA 1
ATOM 5934 C C . ILE B 1 69 ? -1.806 28.281 -10.484 1 98.56 69 ILE B C 1
ATOM 5936 O O . ILE B 1 69 ? -2.057 28.031 -11.664 1 98.56 69 ILE B O 1
ATOM 5940 N N . SER B 1 70 ? -1.539 29.5 -10.047 1 97.81 70 SER B N 1
ATOM 5941 C CA . SER B 1 70 ? -1.702 30.625 -10.961 1 97.81 70 SER B CA 1
ATOM 5942 C C . SER B 1 70 ? -0.724 31.75 -10.633 1 97.81 70 SER B C 1
ATOM 5944 O O . SER B 1 70 ? -0.205 31.828 -9.516 1 97.81 70 SER B O 1
ATOM 5946 N N . THR B 1 71 ? -0.419 32.531 -11.594 1 96.38 71 THR B N 1
ATOM 5947 C CA . THR B 1 71 ? 0.319 33.781 -11.391 1 96.38 71 THR B CA 1
ATOM 5948 C C . THR B 1 71 ? -0.638 34.938 -11.148 1 96.38 71 THR B C 1
ATOM 5950 O O . THR B 1 71 ? -0.211 36.031 -10.766 1 96.38 71 THR B O 1
ATOM 5953 N N . LYS B 1 72 ? -1.896 34.688 -11.352 1 94.88 72 LYS B N 1
ATOM 5954 C CA . LYS B 1 72 ? -2.932 35.688 -11.07 1 94.88 72 LYS B CA 1
ATOM 5955 C C . LYS B 1 72 ? -3.559 35.438 -9.703 1 94.88 72 LYS B C 1
ATOM 5957 O O . LYS B 1 72 ? -3.641 34.312 -9.234 1 94.88 72 LYS B O 1
ATOM 5962 N N . ARG B 1 73 ? -4.07 36.438 -9.109 1 95.06 73 ARG B N 1
ATOM 5963 C CA . ARG B 1 73 ? -4.59 36.344 -7.75 1 95.06 73 ARG B CA 1
ATOM 5964 C C . ARG B 1 73 ? -6.016 35.781 -7.746 1 95.06 73 ARG B C 1
ATOM 5966 O O . ARG B 1 73 ? -6.527 35.375 -6.699 1 95.06 73 ARG B O 1
ATOM 5973 N N . LYS B 1 74 ? -6.59 35.844 -8.945 1 96.69 74 LYS B N 1
ATOM 5974 C CA . LYS B 1 74 ? -7.977 35.375 -9.031 1 96.69 74 LYS B CA 1
ATOM 5975 C C . LYS B 1 74 ? -8.164 34.406 -10.203 1 96.69 74 LYS B C 1
ATOM 5977 O O . LYS B 1 74 ? -7.562 34.594 -11.266 1 96.69 74 LYS B O 1
ATOM 5982 N N . ILE B 1 75 ? -8.977 33.438 -9.953 1 97.06 75 ILE B N 1
ATOM 5983 C CA . ILE B 1 75 ? -9.383 32.469 -10.969 1 97.06 75 ILE B CA 1
ATOM 5984 C C . ILE B 1 75 ? -10.906 32.438 -11.062 1 97.06 75 ILE B C 1
ATOM 5986 O O . ILE B 1 75 ? -11.594 32.219 -10.062 1 97.06 75 ILE B O 1
ATOM 5990 N N . ARG B 1 76 ? -11.422 32.625 -12.211 1 97.25 76 ARG B N 1
ATOM 5991 C CA . ARG B 1 76 ? -12.867 32.688 -12.43 1 97.25 76 ARG B CA 1
ATOM 5992 C C . ARG B 1 76 ? -13.414 31.297 -12.758 1 97.25 76 ARG B C 1
ATOM 5994 O O . ARG B 1 76 ? -12.891 30.609 -13.648 1 97.25 76 ARG B O 1
ATOM 6001 N N . LEU B 1 77 ? -14.375 30.875 -12.031 1 97.75 77 LEU B N 1
ATOM 6002 C CA . LEU B 1 77 ? -15.094 29.641 -12.273 1 97.75 77 LEU B CA 1
ATOM 6003 C C . LEU B 1 77 ? -16.562 29.922 -12.57 1 97.75 77 LEU B C 1
ATOM 6005 O O . LEU B 1 77 ? -16.984 31.078 -12.68 1 97.75 77 LEU B O 1
ATOM 6009 N N . LYS B 1 78 ? -17.359 28.906 -12.781 1 96.25 78 LYS B N 1
ATOM 6010 C CA . LYS B 1 78 ? -18.766 29.031 -13.18 1 96.25 78 LYS B CA 1
ATOM 6011 C C . LYS B 1 78 ? -19.562 29.797 -12.133 1 96.25 78 LYS B C 1
ATOM 6013 O O . LYS B 1 78 ? -20.391 30.641 -12.477 1 96.25 78 LYS B O 1
ATOM 6018 N N . ASP B 1 79 ? -19.312 29.5 -10.906 1 95.88 79 ASP B N 1
ATOM 6019 C CA . ASP B 1 79 ? -20.219 29.984 -9.859 1 95.88 79 ASP B CA 1
ATOM 6020 C C . ASP B 1 79 ? -19.531 31.016 -8.977 1 95.88 79 ASP B C 1
ATOM 6022 O O . ASP B 1 79 ? -20.188 31.703 -8.188 1 95.88 79 ASP B O 1
ATOM 6026 N N . CYS B 1 80 ? -18.156 31.094 -9.062 1 95.94 80 CYS B N 1
ATOM 6027 C CA . CYS B 1 80 ? -17.484 32.062 -8.203 1 95.94 80 CYS B CA 1
ATOM 6028 C C . CYS B 1 80 ? -16.062 32.344 -8.711 1 95.94 80 CYS B C 1
ATOM 6030 O O . CYS B 1 80 ? -15.656 31.812 -9.742 1 95.94 80 CYS B O 1
ATOM 6032 N N . THR B 1 81 ? -15.492 33.312 -8.094 1 97.19 81 THR B N 1
ATOM 6033 C CA . THR B 1 81 ? -14.078 33.625 -8.266 1 97.19 81 THR B CA 1
ATOM 6034 C C . THR B 1 81 ? -13.289 33.25 -7.02 1 97.19 81 THR B C 1
ATOM 6036 O O . THR B 1 81 ? -13.688 33.562 -5.898 1 97.19 81 THR B O 1
ATOM 6039 N N . ILE B 1 82 ? -12.227 32.531 -7.242 1 97.69 82 ILE B N 1
ATOM 6040 C CA . ILE B 1 82 ? -11.477 32.031 -6.09 1 97.69 82 ILE B CA 1
ATOM 6041 C C . ILE B 1 82 ? -10.031 32.531 -6.172 1 97.69 82 ILE B C 1
ATOM 6043 O O . ILE B 1 82 ? -9.562 32.906 -7.246 1 97.69 82 ILE B O 1
ATOM 6047 N N . SER B 1 83 ? -9.414 32.594 -4.996 1 97.81 83 SER B N 1
ATOM 6048 C CA . SER B 1 83 ? -7.957 32.719 -4.969 1 97.81 83 SER B CA 1
ATOM 6049 C C . SER B 1 83 ? -7.273 31.391 -5.285 1 97.81 83 SER B C 1
ATOM 6051 O O . SER B 1 83 ? -7.746 30.328 -4.875 1 97.81 83 SER B O 1
ATOM 6053 N N . PRO B 1 84 ? -6.199 31.484 -6.062 1 98.19 84 PRO B N 1
ATOM 6054 C CA . PRO B 1 84 ? -5.496 30.234 -6.324 1 98.19 84 PRO B CA 1
ATOM 6055 C C . PRO B 1 84 ? -4.973 29.578 -5.055 1 98.19 84 PRO B C 1
ATOM 6057 O O . PRO B 1 84 ? -4.727 30.25 -4.055 1 98.19 84 PRO B O 1
ATOM 6060 N N . ASP B 1 85 ? -4.863 28.312 -5.082 1 98.5 85 ASP B N 1
ATOM 6061 C CA . ASP B 1 85 ? -4.285 27.578 -3.967 1 98.5 85 ASP B CA 1
ATOM 6062 C C . ASP B 1 85 ? -2.797 27.875 -3.82 1 98.5 85 ASP B C 1
ATOM 6064 O O . ASP B 1 85 ? -2.281 27.953 -2.703 1 98.5 85 ASP B O 1
ATOM 6068 N N . ILE B 1 86 ? -2.129 27.938 -4.949 1 98.06 86 ILE B N 1
ATOM 6069 C CA . ILE B 1 86 ? -0.715 28.297 -5.004 1 98.06 86 ILE B CA 1
ATOM 6070 C C . ILE B 1 86 ? -0.521 29.5 -5.938 1 98.06 86 ILE B C 1
ATOM 6072 O O . ILE B 1 86 ? -0.682 29.375 -7.156 1 98.06 86 ILE B O 1
ATOM 6076 N N . PHE B 1 87 ? -0.191 30.578 -5.371 1 97.56 87 PHE B N 1
ATOM 6077 C CA . PHE B 1 87 ? 0.059 31.797 -6.117 1 97.56 87 PHE B CA 1
ATOM 6078 C C . PHE B 1 87 ? 1.553 32 -6.348 1 97.56 87 PHE B C 1
ATOM 6080 O O . PHE B 1 87 ? 2.35 31.891 -5.414 1 97.56 87 PHE B O 1
ATOM 6087 N N . ILE B 1 88 ? 1.952 32.25 -7.566 1 96.38 88 ILE B N 1
ATOM 6088 C CA . ILE B 1 88 ? 3.346 32.469 -7.926 1 96.38 88 ILE B CA 1
ATOM 6089 C C . ILE B 1 88 ? 3.479 33.812 -8.641 1 96.38 88 ILE B C 1
ATOM 6091 O O . ILE B 1 88 ? 2.797 34.062 -9.633 1 96.38 88 ILE B O 1
ATOM 6095 N N . LEU B 1 89 ? 4.398 34.625 -8.133 1 94.75 89 LEU B N 1
ATOM 6096 C CA . LEU B 1 89 ? 4.652 35.906 -8.805 1 94.75 89 LEU B CA 1
ATOM 6097 C C . LEU B 1 89 ? 5.277 35.688 -10.172 1 94.75 89 LEU B C 1
ATOM 6099 O O . LEU B 1 89 ? 6.184 34.844 -10.328 1 94.75 89 LEU B O 1
ATOM 6103 N N . LYS B 1 90 ? 4.809 36.438 -11.141 1 92.31 90 LYS B N 1
ATOM 6104 C CA . LYS B 1 90 ? 5.305 36.281 -12.508 1 92.31 90 LYS B CA 1
ATOM 6105 C C . LYS B 1 90 ? 6.82 36.469 -12.562 1 92.31 90 LYS B C 1
ATOM 6107 O O . LYS B 1 90 ? 7.512 35.75 -13.289 1 92.31 90 LYS B O 1
ATOM 6112 N N . LYS B 1 91 ? 7.297 37.375 -11.82 1 91.25 91 LYS B N 1
ATOM 6113 C CA . LYS B 1 91 ? 8.727 37.656 -11.789 1 91.25 91 LYS B CA 1
ATOM 6114 C C . LYS B 1 91 ? 9.516 36.5 -11.227 1 91.25 91 LYS B C 1
ATOM 6116 O O . LYS B 1 91 ? 10.617 36.188 -11.703 1 91.25 91 LYS B O 1
ATOM 6121 N N . GLU B 1 92 ? 8.969 35.844 -10.289 1 91.44 92 GLU B N 1
ATOM 6122 C CA . GLU B 1 92 ? 9.609 34.688 -9.672 1 91.44 92 GLU B CA 1
ATOM 6123 C C . GLU B 1 92 ? 9.586 33.5 -10.602 1 91.44 92 GLU B C 1
ATOM 6125 O O . GLU B 1 92 ? 10.531 32.719 -10.633 1 91.44 92 GLU B O 1
ATOM 6130 N N . LEU B 1 93 ? 8.539 33.344 -11.383 1 92.5 93 LEU B N 1
ATOM 6131 C CA . LEU B 1 93 ? 8.328 32.219 -12.266 1 92.5 93 LEU B CA 1
ATOM 6132 C C . LEU B 1 93 ? 9.414 32.125 -13.328 1 92.5 93 LEU B C 1
ATOM 6134 O O . LEU B 1 93 ? 9.812 31.047 -13.742 1 92.5 93 LEU B O 1
ATOM 6138 N N . LYS B 1 94 ? 9.938 33.281 -13.703 1 90.06 94 LYS B N 1
ATOM 6139 C CA . LYS B 1 94 ? 10.953 33.312 -14.758 1 90.06 94 LYS B CA 1
ATOM 6140 C C . LYS B 1 94 ? 12.242 32.625 -14.32 1 90.06 94 LYS B C 1
ATOM 6142 O O . LYS B 1 94 ? 13.016 32.156 -15.156 1 90.06 94 LYS B O 1
ATOM 6147 N N . GLU B 1 95 ? 12.359 32.562 -13.055 1 90 95 GLU B N 1
ATOM 6148 C CA . GLU B 1 95 ? 13.578 31.984 -12.516 1 90 95 GLU B CA 1
ATOM 6149 C C . GLU B 1 95 ? 13.406 30.5 -12.234 1 90 95 GLU B C 1
ATOM 6151 O O . GLU B 1 95 ? 14.367 29.812 -11.891 1 90 95 GLU B O 1
ATOM 6156 N N . TYR B 1 96 ? 12.258 30 -12.508 1 91.19 96 TYR B N 1
ATOM 6157 C CA . TYR B 1 96 ? 11.977 28.641 -12.102 1 91.19 96 TYR B CA 1
ATOM 6158 C C . TYR B 1 96 ? 12.281 27.656 -13.234 1 91.19 96 TYR B C 1
ATOM 6160 O O . TYR B 1 96 ? 11.984 27.938 -14.398 1 91.19 96 TYR B O 1
ATOM 6168 N N . ASP B 1 97 ? 13.023 26.656 -12.906 1 92.94 97 ASP B N 1
ATOM 6169 C CA . ASP B 1 97 ? 12.969 25.453 -13.719 1 92.94 97 ASP B CA 1
ATOM 6170 C C . ASP B 1 97 ? 11.922 24.469 -13.18 1 92.94 97 ASP B C 1
ATOM 6172 O O . ASP B 1 97 ? 11.242 24.766 -12.195 1 92.94 97 ASP B O 1
ATOM 6176 N N . MET B 1 98 ? 11.703 23.375 -13.812 1 94.56 98 MET B N 1
ATOM 6177 C CA . MET B 1 98 ? 10.648 22.422 -13.453 1 94.56 98 MET B CA 1
ATOM 6178 C C . MET B 1 98 ? 10.867 21.875 -12.047 1 94.56 98 MET B C 1
ATOM 6180 O O . MET B 1 98 ? 9.914 21.703 -11.289 1 94.56 98 MET B O 1
ATOM 6184 N N . LYS B 1 99 ? 12.102 21.594 -11.703 1 92.12 99 LYS B N 1
ATOM 6185 C CA . LYS B 1 99 ? 12.414 21.062 -10.383 1 92.12 99 LYS B CA 1
ATOM 6186 C C . LYS B 1 99 ? 12.062 22.047 -9.281 1 92.12 99 LYS B C 1
ATOM 6188 O O . LYS B 1 99 ? 11.461 21.688 -8.273 1 92.12 99 LYS B O 1
ATOM 6193 N N . ARG B 1 100 ? 12.43 23.25 -9.477 1 93.06 100 ARG B N 1
ATOM 6194 C CA . ARG B 1 100 ? 12.117 24.297 -8.508 1 93.06 100 ARG B CA 1
ATOM 6195 C C . ARG B 1 100 ? 10.617 24.531 -8.406 1 93.06 100 ARG B C 1
ATOM 6197 O O . ARG B 1 100 ? 10.086 24.766 -7.324 1 93.06 100 ARG B O 1
ATOM 6204 N N . PHE B 1 101 ? 9.969 24.531 -9.562 1 96.31 101 PHE B N 1
ATOM 6205 C CA . PHE B 1 101 ? 8.523 24.688 -9.609 1 96.31 101 PHE B CA 1
ATOM 6206 C C . PHE B 1 101 ? 7.836 23.578 -8.82 1 96.31 101 PHE B C 1
ATOM 6208 O O . PHE B 1 101 ? 6.957 23.844 -7.992 1 96.31 101 PHE B O 1
ATOM 6215 N N . GLU B 1 102 ? 8.25 22.328 -9 1 96.56 102 GLU B N 1
ATOM 6216 C CA . GLU B 1 102 ? 7.672 21.188 -8.297 1 96.56 102 GLU B CA 1
ATOM 6217 C C . GLU B 1 102 ? 7.977 21.25 -6.805 1 96.56 102 GLU B C 1
ATOM 6219 O O . GLU B 1 102 ? 7.137 20.875 -5.98 1 96.56 102 GLU B O 1
ATOM 6224 N N . THR B 1 103 ? 9.125 21.734 -6.434 1 94.38 103 THR B N 1
ATOM 6225 C CA . THR B 1 103 ? 9.484 21.906 -5.027 1 94.38 103 THR B CA 1
ATOM 6226 C C . THR B 1 103 ? 8.562 22.922 -4.359 1 94.38 103 THR B C 1
ATOM 6228 O O . THR B 1 103 ? 8.133 22.719 -3.223 1 94.38 103 THR B O 1
ATOM 6231 N N . LEU B 1 104 ? 8.312 24 -5.117 1 95.12 104 LEU B N 1
ATOM 6232 C CA . LEU B 1 104 ? 7.391 25 -4.594 1 95.12 104 LEU B CA 1
ATOM 6233 C C . LEU B 1 104 ? 6.012 24.391 -4.34 1 95.12 104 LEU B C 1
ATOM 6235 O O . LEU B 1 104 ? 5.391 24.672 -3.309 1 95.12 104 LEU B O 1
ATOM 6239 N N . ILE B 1 105 ? 5.551 23.578 -5.301 1 96.88 105 ILE B N 1
ATOM 6240 C CA . ILE B 1 105 ? 4.246 22.938 -5.16 1 96.88 105 ILE B CA 1
ATOM 6241 C C . ILE B 1 105 ? 4.23 22.078 -3.904 1 96.88 105 ILE B C 1
ATOM 6243 O O . ILE B 1 105 ? 3.303 22.156 -3.096 1 96.88 105 ILE B O 1
ATOM 6247 N N . GLY B 1 106 ? 5.297 21.312 -3.729 1 95.75 106 GLY B N 1
ATOM 6248 C CA . GLY B 1 106 ? 5.387 20.453 -2.555 1 95.75 106 GLY B CA 1
ATOM 6249 C C . GLY B 1 106 ? 5.332 21.219 -1.251 1 95.75 106 GLY B C 1
ATOM 6250 O O . GLY B 1 106 ? 4.637 20.828 -0.315 1 95.75 106 GLY B O 1
ATOM 6251 N N . ARG B 1 107 ? 5.977 22.312 -1.178 1 93.88 107 ARG B N 1
ATOM 6252 C CA . ARG B 1 107 ? 6.027 23.141 0.024 1 93.88 107 ARG B CA 1
ATOM 6253 C C . ARG B 1 107 ? 4.676 23.781 0.311 1 93.88 107 ARG B C 1
ATOM 6255 O O . ARG B 1 107 ? 4.211 23.781 1.454 1 93.88 107 ARG B O 1
ATOM 6262 N N . ARG B 1 108 ? 4.078 24.281 -0.72 1 96.5 108 ARG B N 1
ATOM 6263 C CA . ARG B 1 108 ? 2.82 25 -0.546 1 96.5 108 ARG B CA 1
ATOM 6264 C C . ARG B 1 108 ? 1.681 24.031 -0.227 1 96.5 108 ARG B C 1
ATOM 6266 O O . ARG B 1 108 ? 0.731 24.391 0.469 1 96.5 108 ARG B O 1
ATOM 6273 N N . ARG B 1 109 ? 1.76 22.844 -0.699 1 96.31 109 ARG B N 1
ATOM 6274 C CA . ARG B 1 109 ? 0.722 21.844 -0.428 1 96.31 109 ARG B CA 1
ATOM 6275 C C . ARG B 1 109 ? 0.67 21.5 1.056 1 96.31 109 ARG B C 1
ATOM 6277 O O . ARG B 1 109 ? -0.387 21.141 1.579 1 96.31 109 ARG B O 1
ATOM 6284 N N . VAL B 1 110 ? 1.746 21.688 1.761 1 93.44 110 VAL B N 1
ATOM 6285 C CA . VAL B 1 110 ? 1.761 21.453 3.199 1 93.44 110 VAL B CA 1
ATOM 6286 C C . VAL B 1 110 ? 0.822 22.438 3.896 1 93.44 110 VAL B C 1
ATOM 6288 O O . VAL B 1 110 ? 0.087 22.047 4.812 1 93.44 110 VAL B O 1
ATOM 6291 N N . THR B 1 111 ? 0.862 23.641 3.426 1 94.38 111 THR B N 1
ATOM 6292 C CA . THR B 1 111 ? -0.036 24.641 3.984 1 94.38 111 THR B CA 1
ATOM 6293 C C . THR B 1 111 ? -1.491 24.297 3.684 1 94.38 111 THR B C 1
ATOM 6295 O O . THR B 1 111 ? -2.373 24.516 4.52 1 94.38 111 THR B O 1
ATOM 6298 N N . LEU B 1 112 ? -1.706 23.766 2.547 1 97.69 112 LEU B N 1
ATOM 6299 C CA . LEU B 1 112 ? -3.061 23.391 2.145 1 97.69 112 LEU B CA 1
ATOM 6300 C C . LEU B 1 112 ? -3.559 22.188 2.941 1 97.69 112 LEU B C 1
ATOM 6302 O O . LEU B 1 112 ? -4.754 22.078 3.221 1 97.69 112 LEU B O 1
ATOM 6306 N N . ARG B 1 113 ? -2.662 21.328 3.26 1 96 113 ARG B N 1
ATOM 6307 C CA . ARG B 1 113 ? -2.998 20.203 4.137 1 96 113 ARG B CA 1
ATOM 6308 C C . ARG B 1 113 ? -3.455 20.703 5.504 1 96 113 ARG B C 1
ATOM 6310 O O . ARG B 1 113 ? -4.43 20.188 6.059 1 96 113 ARG B O 1
ATOM 6317 N N . LYS B 1 114 ? -2.746 21.656 5.996 1 94.62 114 LYS B N 1
ATOM 6318 C CA . LYS B 1 114 ? -3.113 22.266 7.27 1 94.62 114 LYS B CA 1
ATOM 6319 C C . LYS B 1 114 ? -4.508 22.891 7.207 1 94.62 114 LYS B C 1
ATOM 6321 O O . LYS B 1 114 ? -5.277 22.797 8.164 1 94.62 114 LYS B O 1
ATOM 6326 N N . SER B 1 115 ? -4.777 23.484 6.094 1 97 115 SER B N 1
ATOM 6327 C CA . SER B 1 115 ? -6.098 24.094 5.914 1 97 115 SER B CA 1
ATOM 6328 C C . SER B 1 115 ? -7.199 23.031 6.012 1 97 115 SER B C 1
ATOM 6330 O O . SER B 1 115 ? -8.258 23.297 6.594 1 97 115 SER B O 1
ATOM 6332 N N . PHE B 1 116 ? -6.957 21.938 5.461 1 98 116 PHE B N 1
ATOM 6333 C CA . PHE B 1 116 ? -7.891 20.812 5.574 1 98 116 PHE B CA 1
ATOM 6334 C C . PHE B 1 116 ? -8.133 20.469 7.035 1 98 116 PHE B C 1
ATOM 6336 O O . PHE B 1 116 ? -9.281 20.359 7.473 1 98 116 PHE B O 1
ATOM 6343 N N . GLY B 1 117 ? -7.066 20.281 7.758 1 97.12 117 GLY B N 1
ATOM 6344 C CA . GLY B 1 117 ? -7.191 19.984 9.18 1 97.12 117 GLY B CA 1
ATOM 6345 C C . GLY B 1 117 ? -7.949 21.047 9.945 1 97.12 117 GLY B C 1
ATOM 6346 O O . GLY B 1 117 ? -8.781 20.734 10.797 1 97.12 117 GLY B O 1
ATOM 6347 N N . ASN B 1 118 ? -7.691 22.266 9.609 1 96.44 118 ASN B N 1
ATOM 6348 C CA . ASN B 1 118 ? -8.352 23.391 10.281 1 96.44 118 ASN B CA 1
ATOM 6349 C C . ASN B 1 118 ? -9.852 23.406 10.016 1 96.44 118 ASN B C 1
ATOM 6351 O O . ASN B 1 118 ? -10.641 23.766 10.883 1 96.44 118 ASN B O 1
ATOM 6355 N N . MET B 1 119 ? -10.203 23.031 8.852 1 97.5 119 MET B N 1
ATOM 6356 C CA . MET B 1 119 ? -11.625 23 8.5 1 97.5 119 MET B CA 1
ATOM 6357 C C . MET B 1 119 ? -12.359 21.953 9.328 1 97.5 119 MET B C 1
ATOM 6359 O O . MET B 1 119 ? -13.461 22.219 9.828 1 97.5 119 MET B O 1
ATOM 6363 N N . LEU B 1 120 ? -11.773 20.797 9.445 1 98.12 120 LEU B N 1
ATOM 6364 C CA . LEU B 1 120 ? -12.406 19.75 10.258 1 98.12 120 LEU B CA 1
ATOM 6365 C C . LEU B 1 120 ? -12.461 20.172 11.727 1 98.12 120 LEU B C 1
ATOM 6367 O O . LEU B 1 120 ? -13.453 19.906 12.406 1 98.12 120 LEU B O 1
ATOM 6371 N N . ARG B 1 121 ? -11.43 20.812 12.203 1 97.56 121 ARG B N 1
ATOM 6372 C CA . ARG B 1 121 ? -11.43 21.312 13.57 1 97.56 121 ARG B CA 1
ATOM 6373 C C . ARG B 1 121 ? -12.523 22.359 13.781 1 97.56 121 ARG B C 1
ATOM 6375 O O . ARG B 1 121 ? -13.18 22.375 14.82 1 97.56 121 ARG B O 1
ATOM 6382 N N . ALA B 1 122 ? -12.641 23.219 12.781 1 96.56 122 ALA B N 1
ATOM 6383 C CA . ALA B 1 122 ? -13.68 24.234 12.875 1 96.56 122 ALA B CA 1
ATOM 6384 C C . ALA B 1 122 ? -15.062 23.609 13.047 1 96.56 122 ALA B C 1
ATOM 6386 O O . ALA B 1 122 ? -15.875 24.094 13.828 1 96.56 122 ALA B O 1
ATOM 6387 N N . TYR B 1 123 ? -15.25 22.562 12.305 1 97.44 123 TYR B N 1
ATOM 6388 C CA . TYR B 1 123 ? -16.516 21.844 12.469 1 97.44 123 TYR B CA 1
ATOM 6389 C C . TYR B 1 123 ? -16.609 21.234 13.859 1 97.44 123 TYR B C 1
ATOM 6391 O O . TYR B 1 123 ? -17.656 21.312 14.5 1 97.44 123 TYR B O 1
ATOM 6399 N N . ALA B 1 124 ? -15.578 20.656 14.328 1 98.12 124 ALA B N 1
ATOM 6400 C CA . ALA B 1 124 ? -15.555 20.047 15.648 1 98.12 124 ALA B CA 1
ATOM 6401 C C . 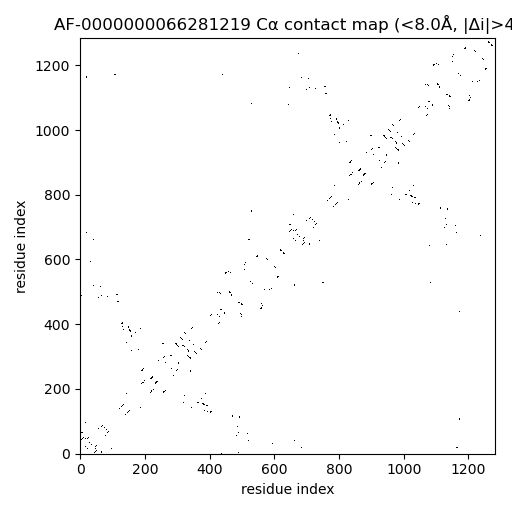ALA B 1 124 ? -15.828 21.078 16.734 1 98.12 124 ALA B C 1
ATOM 6403 O O . ALA B 1 124 ? -16.609 20.828 17.656 1 98.12 124 ALA B O 1
ATOM 6404 N N . PHE B 1 125 ? -15.258 22.25 16.641 1 97 125 PHE B N 1
ATOM 6405 C CA . PHE B 1 125 ? -15.375 23.297 17.656 1 97 125 PHE B CA 1
ATOM 6406 C C . PHE B 1 125 ? -16.828 23.703 17.844 1 97 125 PHE B C 1
ATOM 6408 O O . PHE B 1 125 ? -17.234 24.094 18.953 1 97 125 PHE B O 1
ATOM 6415 N N . GLN B 1 126 ? -17.562 23.547 16.812 1 96.06 126 GLN B N 1
ATOM 6416 C CA . GLN B 1 126 ? -18.969 23.953 16.875 1 96.06 126 GLN B CA 1
ATOM 6417 C C . GLN B 1 126 ? -19.812 22.906 17.578 1 96.06 126 GLN B C 1
ATOM 6419 O O . GLN B 1 126 ? -20.922 23.219 18.047 1 96.06 126 GLN B O 1
ATOM 6424 N N . HIS B 1 127 ? -19.219 21.719 17.719 1 96.69 127 HIS B N 1
ATOM 6425 C CA . HIS B 1 127 ? -20.141 20.641 18.078 1 96.69 127 HIS B CA 1
ATOM 6426 C C . HIS B 1 127 ? -19.672 19.891 19.312 1 96.69 127 HIS B C 1
ATOM 6428 O O . HIS B 1 127 ? -20.438 19.125 19.906 1 96.69 127 HIS B O 1
ATOM 6434 N N . VAL B 1 128 ? -18.438 20.125 19.656 1 98.12 128 VAL B N 1
ATOM 6435 C CA . VAL B 1 128 ? -17.953 19.281 20.734 1 98.12 128 VAL B CA 1
ATOM 6436 C C . VAL B 1 128 ? -17.344 20.141 21.844 1 98.12 128 VAL B C 1
ATOM 6438 O O . VAL B 1 128 ? -17.109 21.344 21.641 1 98.12 128 VAL B O 1
ATOM 6441 N N . THR B 1 129 ? -17.078 19.5 22.969 1 98.12 129 THR B N 1
ATOM 6442 C CA . THR B 1 129 ? -16.453 20.141 24.125 1 98.12 129 THR B CA 1
ATOM 6443 C C . THR B 1 129 ? -15.008 19.656 24.281 1 98.12 129 THR B C 1
ATOM 6445 O O . THR B 1 129 ? -14.125 20.453 24.609 1 98.12 129 THR B O 1
ATOM 6448 N N . VAL B 1 130 ? -14.789 18.375 24 1 98.44 130 VAL B N 1
ATOM 6449 C CA . VAL B 1 130 ? -13.477 17.781 24.25 1 98.44 130 VAL B CA 1
ATOM 6450 C C . VAL B 1 130 ? -12.797 17.453 22.922 1 98.44 130 VAL B C 1
ATOM 6452 O O . VAL B 1 130 ? -13.383 16.797 22.062 1 98.44 130 VAL B O 1
ATOM 6455 N N . LEU B 1 131 ? -11.625 17.922 22.766 1 98.38 131 LEU B N 1
ATOM 6456 C CA . LEU B 1 131 ? -10.836 17.609 21.578 1 98.38 131 LEU B CA 1
ATOM 6457 C C . LEU B 1 131 ? -9.609 16.766 21.938 1 98.38 131 LEU B C 1
ATOM 6459 O O . LEU B 1 131 ? -8.789 17.188 22.766 1 98.38 131 LEU B O 1
ATOM 6463 N N . HIS B 1 132 ? -9.5 15.602 21.359 1 98 132 HIS B N 1
ATOM 6464 C CA . HIS B 1 132 ? -8.352 14.734 21.578 1 98 132 HIS B CA 1
ATOM 6465 C C . HIS B 1 132 ? -7.367 14.805 20.422 1 98 132 HIS B C 1
ATOM 6467 O O . HIS B 1 132 ? -7.723 15.25 19.328 1 98 132 HIS B O 1
ATOM 6473 N N . GLY B 1 133 ? -6.133 14.305 20.641 1 95.94 133 GLY B N 1
ATOM 6474 C CA . GLY B 1 133 ? -5.102 14.336 19.625 1 95.94 133 GLY B CA 1
ATOM 6475 C C . GLY B 1 133 ? -4.727 15.742 19.188 1 95.94 133 GLY B C 1
ATOM 6476 O O . GLY B 1 133 ? -4.418 15.977 18.031 1 95.94 133 GLY B O 1
ATOM 6477 N N . SER B 1 134 ? -4.754 16.656 20.094 1 96.44 134 SER B N 1
ATOM 6478 C CA . SER B 1 134 ? -4.637 18.062 19.781 1 96.44 134 SER B CA 1
ATOM 6479 C C . SER B 1 134 ? -3.18 18.484 19.625 1 96.44 134 SER B C 1
ATOM 6481 O O . SER B 1 134 ? -2.287 17.875 20.203 1 96.44 134 SER B O 1
ATOM 6483 N N . GLU B 1 135 ? -3.025 19.422 18.766 1 93.75 135 GLU B N 1
ATOM 6484 C CA . GLU B 1 135 ? -1.759 20.109 18.531 1 93.75 135 GLU B CA 1
ATOM 6485 C C . GLU B 1 135 ? -1.927 21.625 18.625 1 93.75 135 GLU B C 1
ATOM 6487 O O . GLU B 1 135 ? -2.971 22.109 19.062 1 93.75 135 GLU B O 1
ATOM 6492 N N . ALA B 1 136 ? -0.898 22.297 18.312 1 94.69 136 ALA B N 1
ATOM 6493 C CA . ALA B 1 136 ? -0.897 23.75 18.453 1 94.69 136 ALA B CA 1
ATOM 6494 C C . ALA B 1 136 ? -2.051 24.375 17.672 1 94.69 136 ALA B C 1
ATOM 6496 O O . ALA B 1 136 ? -2.621 25.391 18.094 1 94.69 136 ALA B O 1
ATOM 6497 N N . GLU B 1 137 ? -2.4 23.75 16.594 1 91.81 137 GLU B N 1
ATOM 6498 C CA . GLU B 1 137 ? -3.471 24.266 15.75 1 91.81 137 GLU B CA 1
ATOM 6499 C C . GLU B 1 137 ? -4.812 24.234 16.469 1 91.81 137 GLU B C 1
ATOM 6501 O O . GLU B 1 137 ? -5.656 25.109 16.266 1 91.81 137 GLU B O 1
ATOM 6506 N N . THR B 1 138 ? -4.961 23.297 17.281 1 95.5 138 THR B N 1
ATOM 6507 C CA . THR B 1 138 ? -6.195 23.203 18.062 1 95.5 138 THR B CA 1
ATOM 6508 C C . THR B 1 138 ? -6.273 24.328 19.094 1 95.5 138 THR B C 1
ATOM 6510 O O . THR B 1 138 ? -7.316 24.953 19.25 1 95.5 138 THR B O 1
ATOM 6513 N N . LEU B 1 139 ? -5.207 24.609 19.734 1 95 139 LEU B N 1
ATOM 6514 C CA . LEU B 1 139 ? -5.152 25.656 20.75 1 95 139 LEU B CA 1
ATOM 6515 C C . LEU B 1 139 ? -5.477 27.016 20.141 1 95 139 LEU B C 1
ATOM 6517 O O . LEU B 1 139 ? -6.125 27.844 20.781 1 95 139 LEU B O 1
ATOM 6521 N N . SER B 1 140 ? -5.07 27.188 19 1 88.56 140 SER B N 1
ATOM 6522 C CA . SER B 1 140 ? -5.18 28.484 18.359 1 88.56 140 SER B CA 1
ATOM 6523 C C . SER B 1 140 ? -6.633 28.859 18.094 1 88.56 140 SER B C 1
ATOM 6525 O O . SER B 1 140 ? -6.973 30.031 17.984 1 88.56 140 SER B O 1
ATOM 6527 N N . TYR B 1 141 ? -7.469 27.891 18.062 1 89 141 TYR B N 1
ATOM 6528 C CA . TYR B 1 141 ? -8.844 28.172 17.688 1 89 141 TYR B CA 1
ATOM 6529 C C . TYR B 1 141 ? -9.805 27.828 18.812 1 89 141 TYR B C 1
ATOM 6531 O O . TYR B 1 141 ? -10.961 28.266 18.812 1 89 141 TYR B O 1
ATOM 6539 N N . ALA B 1 142 ? -9.352 27.188 19.734 1 95.25 142 ALA B N 1
ATOM 6540 C CA . ALA B 1 142 ? -10.203 26.734 20.828 1 95.25 142 ALA B CA 1
ATOM 6541 C C . ALA B 1 142 ? -10.539 27.875 21.781 1 95.25 142 ALA B C 1
ATOM 6543 O O . ALA B 1 142 ? -9.758 28.812 21.922 1 95.25 142 ALA B O 1
ATOM 6544 N N . ASP B 1 143 ? -11.688 27.828 22.328 1 94.25 143 ASP B N 1
ATOM 6545 C CA . ASP B 1 143 ? -12.086 28.656 23.453 1 94.25 143 ASP B CA 1
ATOM 6546 C C . ASP B 1 143 ? -11.812 27.953 24.781 1 94.25 143 ASP B C 1
ATOM 6548 O O . ASP B 1 143 ? -12.5 26.984 25.125 1 94.25 143 ASP B O 1
ATOM 6552 N N . PRO B 1 144 ? -10.867 28.453 25.484 1 94.75 144 PRO B N 1
ATOM 6553 C CA . PRO B 1 144 ? -10.484 27.75 26.719 1 94.75 144 PRO B CA 1
ATOM 6554 C C . PRO B 1 144 ? -11.617 27.672 27.734 1 94.75 144 PRO B C 1
ATOM 6556 O O . PRO B 1 144 ? -11.562 26.875 28.672 1 94.75 144 PRO B O 1
ATOM 6559 N N . LYS B 1 145 ? -12.625 28.438 27.578 1 94.06 145 LYS B N 1
ATOM 6560 C CA . LYS B 1 145 ? -13.75 28.422 28.516 1 94.06 145 LYS B CA 1
ATOM 6561 C C . LYS B 1 145 ? -14.789 27.391 28.109 1 94.06 145 LYS B C 1
ATOM 6563 O O . LYS B 1 145 ? -15.602 26.953 28.922 1 94.06 145 LYS B O 1
ATOM 6568 N N . ARG B 1 146 ? -14.711 27 26.891 1 95.75 146 ARG B N 1
ATOM 6569 C CA . ARG B 1 146 ? -15.719 26.094 26.359 1 95.75 146 ARG B CA 1
ATOM 6570 C C . ARG B 1 146 ? -15.102 24.734 26.031 1 95.75 146 ARG B C 1
ATOM 6572 O O . ARG B 1 146 ? -15.75 23.703 26.188 1 95.75 146 ARG B O 1
ATOM 6579 N N . HIS B 1 147 ? -13.953 24.781 25.594 1 97.69 147 HIS B N 1
ATOM 6580 C CA . HIS B 1 147 ? -13.344 23.578 25.031 1 97.69 147 HIS B CA 1
ATOM 6581 C C . HIS B 1 147 ? -12.266 23.031 25.953 1 97.69 147 HIS B C 1
ATOM 6583 O O . HIS B 1 147 ? -11.539 23.797 26.609 1 97.69 147 HIS B O 1
ATOM 6589 N N . VAL B 1 148 ? -12.188 21.781 26.031 1 98.19 148 VAL B N 1
ATOM 6590 C CA . VAL B 1 148 ? -11.094 21.078 26.703 1 98.19 148 VAL B CA 1
ATOM 6591 C C . VAL B 1 148 ? -10.156 20.469 25.656 1 98.19 148 VAL B C 1
ATOM 6593 O O . VAL B 1 148 ? -10.562 19.594 24.891 1 98.19 148 VAL B O 1
ATOM 6596 N N . VAL B 1 149 ? -8.945 20.906 25.641 1 98.19 149 VAL B N 1
ATOM 6597 C CA . VAL B 1 149 ? -7.98 20.5 24.625 1 98.19 149 VAL B CA 1
ATOM 6598 C C . VAL B 1 149 ? -7.031 19.453 25.203 1 98.19 149 VAL B C 1
ATOM 6600 O O . VAL B 1 149 ? -6.219 19.766 26.078 1 98.19 149 VAL B O 1
ATOM 6603 N N . LYS B 1 150 ? -7.137 18.219 24.703 1 98.19 150 LYS B N 1
ATOM 6604 C CA . LYS B 1 150 ? -6.375 17.094 25.25 1 98.19 150 LYS B CA 1
ATOM 6605 C C . LYS B 1 150 ? -5.449 16.5 24.188 1 98.19 150 LYS B C 1
ATOM 6607 O O . LYS B 1 150 ? -5.699 16.625 23 1 98.19 150 LYS B O 1
ATOM 6612 N N . GLY B 1 151 ? -4.418 15.859 24.609 1 97 151 GLY B N 1
ATOM 6613 C CA . GLY B 1 151 ? -3.496 15.18 23.719 1 97 151 GLY B CA 1
ATOM 6614 C C . GLY B 1 151 ? -2.232 14.703 24.406 1 97 151 GLY B C 1
ATOM 6615 O O . GLY B 1 151 ? -2.143 14.734 25.641 1 97 151 GLY B O 1
ATOM 6616 N N . GLN B 1 152 ? -1.345 14.141 23.625 1 95.44 152 GLN B N 1
ATOM 6617 C CA . GLN B 1 152 ? -0.037 13.695 24.094 1 95.44 152 GLN B CA 1
ATOM 6618 C C . GLN B 1 152 ? 1.08 14.242 23.219 1 95.44 152 GLN B C 1
ATOM 6620 O O . GLN B 1 152 ? 1.813 13.477 22.594 1 95.44 152 GLN B O 1
ATOM 6625 N N . PRO B 1 153 ? 1.166 15.547 23.219 1 94.12 153 PRO B N 1
ATOM 6626 C CA . PRO B 1 153 ? 2.271 16.094 22.438 1 94.12 153 PRO B CA 1
ATOM 6627 C C . PRO B 1 153 ? 3.641 15.688 22.969 1 94.12 153 PRO B C 1
ATOM 6629 O O . PRO B 1 153 ? 3.76 15.305 24.141 1 94.12 153 PRO B O 1
ATOM 6632 N N . LYS B 1 154 ? 4.652 15.773 22.156 1 90.88 154 LYS B N 1
ATOM 6633 C CA . LYS B 1 154 ? 6.016 15.539 22.609 1 90.88 154 LYS B CA 1
ATOM 6634 C C . LYS B 1 154 ? 6.449 16.609 23.609 1 90.88 154 LYS B C 1
ATOM 6636 O O . LYS B 1 154 ? 6.113 17.781 23.453 1 90.88 154 LYS B O 1
ATOM 6641 N N . ALA B 1 155 ? 7.16 16.172 24.531 1 93.44 155 ALA B N 1
ATOM 6642 C CA . ALA B 1 155 ? 7.629 17.094 25.547 1 93.44 155 ALA B CA 1
ATOM 6643 C C . ALA B 1 155 ? 8.555 18.156 24.953 1 93.44 155 ALA B C 1
ATOM 6645 O O . ALA B 1 155 ? 9.398 17.844 24.109 1 93.44 155 ALA B O 1
ATOM 6646 N N . ALA B 1 156 ? 8.32 19.344 25.344 1 95.69 156 ALA B N 1
ATOM 6647 C CA . ALA B 1 156 ? 9.211 20.406 24.906 1 95.69 156 ALA B CA 1
ATOM 6648 C C . ALA B 1 156 ? 10.578 20.297 25.578 1 95.69 156 ALA B C 1
ATOM 6650 O O . ALA B 1 156 ? 10.68 19.844 26.719 1 95.69 156 ALA B O 1
ATOM 6651 N N . PRO B 1 157 ? 11.586 20.734 24.875 1 95.5 157 PRO B N 1
ATOM 6652 C CA . PRO B 1 157 ? 12.906 20.766 25.5 1 95.5 157 PRO B CA 1
ATOM 6653 C C . PRO B 1 157 ? 12.961 21.703 26.703 1 95.5 157 PRO B C 1
ATOM 6655 O O . PRO B 1 157 ? 12.445 22.828 26.641 1 95.5 157 PRO B O 1
ATOM 6658 N N . MET B 1 158 ? 13.609 21.203 27.734 1 97 158 MET B N 1
ATOM 6659 C CA . MET B 1 158 ? 13.773 21.969 28.969 1 97 158 MET B CA 1
ATOM 6660 C C . MET B 1 158 ? 14.922 21.406 29.797 1 97 158 MET B C 1
ATOM 6662 O O . MET B 1 158 ? 15.609 20.469 29.375 1 97 158 MET B O 1
ATOM 6666 N N . TYR B 1 159 ? 15.117 22.031 30.906 1 97.25 159 TYR B N 1
ATOM 6667 C CA . TYR B 1 159 ? 16.25 21.688 31.75 1 97.25 159 TYR B CA 1
ATOM 6668 C C . TYR B 1 159 ? 16.266 20.219 32.125 1 97.25 159 TYR B C 1
ATOM 6670 O O . TYR B 1 159 ? 17.297 19.547 32.031 1 97.25 159 TYR B O 1
ATOM 6678 N N . ASP B 1 160 ? 15.117 19.656 32.469 1 94.81 160 ASP B N 1
ATOM 6679 C CA . ASP B 1 160 ? 15.031 18.266 32.906 1 94.81 160 ASP B CA 1
ATOM 6680 C C . ASP B 1 160 ? 15.062 17.312 31.734 1 94.81 160 ASP B C 1
ATOM 6682 O O . ASP B 1 160 ? 15.391 16.125 31.891 1 94.81 160 ASP B O 1
ATOM 6686 N N . HIS B 1 161 ? 14.609 17.812 30.594 1 93.56 161 HIS B N 1
ATOM 6687 C CA . HIS B 1 161 ? 14.578 17.047 29.344 1 93.56 161 HIS B CA 1
ATOM 6688 C C . HIS B 1 161 ? 15.141 17.859 28.188 1 93.56 161 HIS B C 1
ATOM 6690 O O . HIS B 1 161 ? 14.391 18.297 27.312 1 93.56 161 HIS B O 1
ATOM 6696 N N . PRO B 1 162 ? 16.453 17.859 28.062 1 92.5 162 PRO B N 1
ATOM 6697 C CA . PRO B 1 162 ? 17.062 18.828 27.141 1 92.5 162 PRO B CA 1
ATOM 6698 C C . PRO B 1 162 ? 17.125 18.312 25.703 1 92.5 162 PRO B C 1
ATOM 6700 O O . PRO B 1 162 ? 17.406 19.078 24.781 1 92.5 162 PRO B O 1
ATOM 6703 N N . ASP B 1 163 ? 16.766 17.125 25.438 1 88.44 163 ASP B N 1
ATOM 6704 C CA . ASP B 1 163 ? 17.016 16.516 24.125 1 88.44 163 ASP B CA 1
ATOM 6705 C C . ASP B 1 163 ? 16 17.016 23.094 1 88.44 163 ASP B C 1
ATOM 6707 O O . ASP B 1 163 ? 14.812 17.156 23.406 1 88.44 163 ASP B O 1
ATOM 6711 N N . ARG B 1 164 ? 16.531 17.328 21.969 1 85.75 164 ARG B N 1
ATOM 6712 C CA . ARG B 1 164 ? 15.703 17.766 20.844 1 85.75 164 ARG B CA 1
ATOM 6713 C C . ARG B 1 164 ? 15.305 16.578 19.969 1 85.75 164 ARG B C 1
ATOM 6715 O O . ARG B 1 164 ? 16.094 15.641 19.781 1 85.75 164 ARG B O 1
ATOM 6722 N N . TRP B 1 165 ? 14.156 16.609 19.391 1 83.69 165 TRP B N 1
ATOM 6723 C CA . TRP B 1 165 ? 13.68 15.516 18.547 1 83.69 165 TRP B CA 1
ATOM 6724 C C . TRP B 1 165 ? 13.547 15.953 17.094 1 83.69 165 TRP B C 1
ATOM 6726 O O . TRP B 1 165 ? 12.953 15.242 16.281 1 83.69 165 TRP B O 1
ATOM 6736 N N . TRP B 1 166 ? 13.922 17.188 16.656 1 86.62 166 TRP B N 1
ATOM 6737 C CA . TRP B 1 166 ? 13.938 17.625 15.273 1 86.62 166 TRP B CA 1
ATOM 6738 C C . TRP B 1 166 ? 15.359 17.984 14.836 1 86.62 166 TRP B C 1
ATOM 6740 O O . TRP B 1 166 ? 16.25 18.141 15.664 1 86.62 166 TRP B O 1
ATOM 6750 N N . ARG B 1 167 ? 15.703 18.234 13.477 1 81.31 167 ARG B N 1
ATOM 6751 C CA . ARG B 1 167 ? 16.984 18.641 12.898 1 81.31 167 ARG B CA 1
ATOM 6752 C C . ARG B 1 167 ? 17.031 20.141 12.688 1 81.31 167 ARG B C 1
ATOM 6754 O O . ARG B 1 167 ? 16 20.797 12.5 1 81.31 167 ARG B O 1
ATOM 6761 N N . ASP B 1 168 ? 18.078 20.625 12.531 1 81.75 168 ASP B N 1
ATOM 6762 C CA . ASP B 1 168 ? 18.266 22.062 12.32 1 81.75 168 ASP B CA 1
ATOM 6763 C C . ASP B 1 168 ? 17.594 22.516 11.031 1 81.75 168 ASP B C 1
ATOM 6765 O O . ASP B 1 168 ? 16.953 23.578 11.008 1 81.75 168 ASP B O 1
ATOM 6769 N N . VAL B 1 169 ? 17.609 21.719 10.125 1 80.56 169 VAL B N 1
ATOM 6770 C CA . VAL B 1 169 ? 17.109 22.109 8.812 1 80.56 169 VAL B CA 1
ATOM 6771 C C . VAL B 1 169 ? 15.578 22.172 8.836 1 80.56 169 VAL B C 1
ATOM 6773 O O . VAL B 1 169 ? 14.969 22.828 7.996 1 80.56 169 VAL B O 1
ATOM 6776 N N . ASP B 1 170 ? 15.023 21.547 9.852 1 83.69 170 ASP B N 1
ATOM 6777 C CA . ASP B 1 170 ? 13.562 21.5 9.945 1 83.69 170 ASP B CA 1
ATOM 6778 C C . ASP B 1 170 ? 13.016 22.75 10.625 1 83.69 170 ASP B C 1
ATOM 6780 O O . ASP B 1 170 ? 11.82 23.031 10.555 1 83.69 170 ASP B O 1
ATOM 6784 N N . ASP B 1 171 ? 13.906 23.453 11.336 1 89.38 171 ASP B N 1
ATOM 6785 C CA . ASP B 1 171 ? 13.492 24.609 12.117 1 89.38 171 ASP B CA 1
ATOM 6786 C C . ASP B 1 171 ? 13.688 25.906 11.336 1 89.38 171 ASP B C 1
ATOM 6788 O O . ASP B 1 171 ? 14.227 25.891 10.227 1 89.38 171 ASP B O 1
ATOM 6792 N N . GLY B 1 172 ? 13.047 27.031 11.82 1 89.12 172 GLY B N 1
ATOM 6793 C CA . GLY B 1 172 ? 13.141 28.359 11.227 1 89.12 172 GLY B CA 1
ATOM 6794 C C . GLY B 1 172 ? 12.977 29.484 12.234 1 89.12 172 GLY B C 1
ATOM 6795 O O . GLY B 1 172 ? 12.742 29.234 13.414 1 89.12 172 GLY B O 1
ATOM 6796 N N . PRO B 1 173 ? 13.227 30.578 11.727 1 91.62 173 PRO B N 1
ATOM 6797 C CA . PRO B 1 173 ? 13.117 31.734 12.609 1 91.62 173 PRO B CA 1
ATOM 6798 C C . PRO B 1 173 ? 11.703 31.938 13.141 1 91.62 173 PRO B C 1
ATOM 6800 O O . PRO B 1 173 ? 10.734 31.438 12.547 1 91.62 173 PRO B O 1
ATOM 6803 N N . THR B 1 174 ? 11.617 32.562 14.219 1 93.25 174 THR B N 1
ATOM 6804 C CA . THR B 1 174 ? 10.344 32.906 14.836 1 93.25 174 THR B CA 1
ATOM 6805 C C . THR B 1 174 ? 10.297 34.406 15.148 1 93.25 174 THR B C 1
ATOM 6807 O O . THR B 1 174 ? 11.141 35.156 14.68 1 93.25 174 THR B O 1
ATOM 6810 N N . ASP B 1 175 ? 9.312 34.812 15.82 1 90.38 175 ASP B N 1
ATOM 6811 C CA . ASP B 1 175 ? 9.141 36.219 16.188 1 90.38 175 ASP B CA 1
ATOM 6812 C C . ASP B 1 175 ? 10.242 36.656 17.156 1 90.38 175 ASP B C 1
ATOM 6814 O O . ASP B 1 175 ? 11.062 35.844 17.594 1 90.38 175 ASP B O 1
ATOM 6818 N N . LYS B 1 176 ? 10.172 37.969 17.406 1 92.62 176 LYS B N 1
ATOM 6819 C CA . LYS B 1 176 ? 11.078 38.5 18.422 1 92.62 176 LYS B CA 1
ATOM 6820 C C . LYS B 1 176 ? 10.906 37.75 19.75 1 92.62 176 LYS B C 1
ATOM 6822 O O . LYS B 1 176 ? 9.805 37.312 20.078 1 92.62 176 LYS B O 1
ATOM 6827 N N . LYS B 1 177 ? 11.992 37.688 20.438 1 94 177 LYS B N 1
ATOM 6828 C CA . LYS B 1 177 ? 12.055 36.781 21.594 1 94 177 LYS B CA 1
ATOM 6829 C C . LYS B 1 177 ? 10.906 37.062 22.562 1 94 177 LYS B C 1
ATOM 6831 O O . LYS B 1 177 ? 10.258 36.125 23.031 1 94 177 LYS B O 1
ATOM 6836 N N . LEU B 1 178 ? 10.594 38.312 22.906 1 95.62 178 LEU B N 1
ATOM 6837 C CA . LEU B 1 178 ? 9.57 38.594 23.906 1 95.62 178 LEU B CA 1
ATOM 6838 C C . LEU B 1 178 ? 8.172 38.406 23.328 1 95.62 178 LEU B C 1
ATOM 6840 O O . LEU B 1 178 ? 7.246 38.031 24.062 1 95.62 178 LEU B O 1
ATOM 6844 N N . VAL B 1 179 ? 8.023 38.688 22.062 1 96.81 179 VAL B N 1
ATOM 6845 C CA . VAL B 1 179 ? 6.746 38.406 21.422 1 96.81 179 VAL B CA 1
ATOM 6846 C C . VAL B 1 179 ? 6.504 36.906 21.391 1 96.81 179 VAL B C 1
ATOM 6848 O O . VAL B 1 179 ? 5.383 36.438 21.625 1 96.81 179 VAL B O 1
ATOM 6851 N N . SER B 1 180 ? 7.551 36.156 21.109 1 96.5 180 SER B N 1
ATOM 6852 C CA . SER B 1 180 ? 7.48 34.719 21.141 1 96.5 180 SER B CA 1
ATOM 6853 C C . SER B 1 180 ? 7.086 34.219 22.531 1 96.5 180 SER B C 1
ATOM 6855 O O . SER B 1 180 ? 6.34 33.219 22.656 1 96.5 180 SER B O 1
ATOM 6857 N N . MET B 1 181 ? 7.57 34.875 23.484 1 97.75 181 MET B N 1
ATOM 6858 C CA . MET B 1 181 ? 7.242 34.531 24.859 1 97.75 181 MET B CA 1
ATOM 6859 C C . MET B 1 181 ? 5.742 34.656 25.109 1 97.75 181 MET B C 1
ATOM 6861 O O . MET B 1 181 ? 5.125 33.719 25.656 1 97.75 181 MET B O 1
ATOM 6865 N N . LEU B 1 182 ? 5.195 35.75 24.688 1 98 182 LEU B N 1
ATOM 6866 C CA . LEU B 1 182 ? 3.762 35.938 24.875 1 98 182 LEU B CA 1
ATOM 6867 C C . LEU B 1 182 ? 2.971 34.906 24.062 1 98 182 LEU B C 1
ATOM 6869 O O . LEU B 1 182 ? 1.938 34.406 24.516 1 98 182 LEU B O 1
ATOM 6873 N N . ASP B 1 183 ? 3.492 34.625 22.938 1 96.75 183 ASP B N 1
ATOM 6874 C CA . ASP B 1 183 ? 2.797 33.75 22.016 1 96.75 183 ASP B CA 1
ATOM 6875 C C . ASP B 1 183 ? 2.648 32.344 22.594 1 96.75 183 ASP B C 1
ATOM 6877 O O . ASP B 1 183 ? 1.612 31.703 22.422 1 96.75 183 ASP B O 1
ATOM 6881 N N . TYR B 1 184 ? 3.697 31.828 23.25 1 97.62 184 TYR B N 1
ATOM 6882 C CA . TYR B 1 184 ? 3.584 30.438 23.703 1 97.62 184 TYR B CA 1
ATOM 6883 C C . TYR B 1 184 ? 2.982 30.375 25.094 1 97.62 184 TYR B C 1
ATOM 6885 O O . TYR B 1 184 ? 2.5 29.312 25.516 1 97.62 184 TYR B O 1
ATOM 6893 N N . ILE B 1 185 ? 2.953 31.484 25.875 1 98 185 ILE B N 1
ATOM 6894 C CA . ILE B 1 185 ? 2.502 31.375 27.25 1 98 185 ILE B CA 1
ATOM 6895 C C . ILE B 1 185 ? 1.019 31.734 27.344 1 98 185 ILE B C 1
ATOM 6897 O O . ILE B 1 185 ? 0.325 31.297 28.266 1 98 185 ILE B O 1
ATOM 6901 N N . ILE B 1 186 ? 0.532 32.5 26.422 1 96.94 186 ILE B N 1
ATOM 6902 C CA . ILE B 1 186 ? -0.837 33 26.5 1 96.94 186 ILE B CA 1
ATOM 6903 C C . ILE B 1 186 ? -1.78 32 25.797 1 96.94 186 ILE B C 1
ATOM 6905 O O . ILE B 1 186 ? -1.658 31.781 24.594 1 96.94 186 ILE B O 1
ATOM 6909 N N . TYR B 1 187 ? -2.678 31.5 26.531 1 97.06 187 TYR B N 1
ATOM 6910 C CA . TYR B 1 187 ? -3.719 30.656 25.969 1 97.06 187 TYR B CA 1
ATOM 6911 C C . TYR B 1 187 ? -5.043 30.844 26.688 1 97.06 187 TYR B C 1
ATOM 6913 O O . TYR B 1 187 ? -5.973 31.453 26.156 1 97.06 187 TYR B O 1
ATOM 6921 N N . SER B 1 188 ? -5.082 30.641 27.984 1 97.25 188 SER B N 1
ATOM 6922 C CA . SER B 1 188 ? -6.367 30.562 28.672 1 97.25 188 SER B CA 1
ATOM 6923 C C . SER B 1 188 ? -6.512 31.672 29.719 1 97.25 188 SER B C 1
ATOM 6925 O O . SER B 1 188 ? -7.57 31.828 30.328 1 97.25 188 SER B O 1
ATOM 6927 N N . ALA B 1 189 ? -5.504 32.469 29.922 1 97.25 189 ALA B N 1
ATOM 6928 C CA . ALA B 1 189 ? -5.512 33.469 30.969 1 97.25 189 ALA B CA 1
ATOM 6929 C C . ALA B 1 189 ? -6.598 34.531 30.719 1 97.25 189 ALA B C 1
ATOM 6931 O O . ALA B 1 189 ? -6.812 34.938 29.578 1 97.25 189 ALA B O 1
ATOM 6932 N N . ASP B 1 190 ? -7.293 34.906 31.797 1 97.19 190 ASP B N 1
ATOM 6933 C CA . ASP B 1 190 ? -8.258 36 31.75 1 97.19 190 ASP B CA 1
ATOM 6934 C C . ASP B 1 190 ? -7.578 37.344 32.031 1 97.19 190 ASP B C 1
ATOM 6936 O O . ASP B 1 190 ? -7.934 38.344 31.438 1 97.19 190 ASP B O 1
ATOM 6940 N N . GLU B 1 191 ? -6.68 37.25 32.969 1 97.81 191 GLU B N 1
ATOM 6941 C CA . GLU B 1 191 ? -5.891 38.406 33.375 1 97.81 191 GLU B CA 1
ATOM 6942 C C . GLU B 1 191 ? -4.395 38.094 33.312 1 97.81 191 GLU B C 1
ATOM 6944 O O . GLU B 1 191 ? -3.967 37 33.688 1 97.81 191 GLU B O 1
ATOM 6949 N N . VAL B 1 192 ? -3.682 39.031 32.812 1 98.31 192 VAL B N 1
ATOM 6950 C CA . VAL B 1 192 ? -2.23 38.906 32.781 1 98.31 192 VAL B CA 1
ATOM 6951 C C . VAL B 1 192 ? -1.576 40.094 33.469 1 98.31 192 VAL B C 1
ATOM 6953 O O . VAL B 1 192 ? -1.862 41.25 33.125 1 98.31 192 VAL B O 1
ATOM 6956 N N . TYR B 1 193 ? -0.822 39.812 34.469 1 98.19 193 TYR B N 1
ATOM 6957 C CA . TYR B 1 193 ? -0.015 40.812 35.125 1 98.19 193 TYR B CA 1
ATOM 6958 C C . TYR B 1 193 ? 1.419 40.781 34.625 1 98.19 193 TYR B C 1
ATOM 6960 O O . TYR B 1 193 ? 2.195 39.906 34.938 1 98.19 193 TYR B O 1
ATOM 6968 N N . TYR B 1 194 ? 1.735 41.781 33.781 1 98.38 194 TYR B N 1
ATOM 6969 C CA . TYR B 1 194 ? 3.033 41.906 33.125 1 98.38 194 TYR B CA 1
ATOM 6970 C C . TYR B 1 194 ? 3.924 42.906 33.812 1 98.38 194 TYR B C 1
ATOM 6972 O O . TYR B 1 194 ? 3.895 44.094 33.5 1 98.38 194 TYR B O 1
ATOM 6980 N N . VAL B 1 195 ? 4.738 42.406 34.781 1 98 195 VAL B N 1
ATOM 6981 C CA . VAL B 1 195 ? 5.656 43.25 35.531 1 98 195 VAL B CA 1
ATOM 6982 C C . VAL B 1 195 ? 6.98 43.375 34.781 1 98 195 VAL B C 1
ATOM 6984 O O . VAL B 1 195 ? 7.605 42.375 34.438 1 98 195 VAL B O 1
ATOM 6987 N N . GLY B 1 196 ? 7.43 44.531 34.562 1 96.69 196 GLY B N 1
ATOM 6988 C CA . GLY B 1 196 ? 8.594 44.75 33.719 1 96.69 196 GLY B CA 1
ATOM 6989 C C . GLY B 1 196 ? 8.273 44.75 32.25 1 96.69 196 GLY B C 1
ATOM 6990 O O . GLY B 1 196 ? 9 44.156 31.453 1 96.69 196 GLY B O 1
ATOM 6991 N N . CYS B 1 197 ? 7.145 45.375 31.906 1 96.5 197 CYS B N 1
ATOM 6992 C CA . CYS B 1 197 ? 6.629 45.344 30.531 1 96.5 197 CYS B CA 1
ATOM 6993 C C . CYS B 1 197 ? 7.363 46.312 29.641 1 96.5 197 CYS B C 1
ATOM 6995 O O . CYS B 1 197 ? 7.25 46.281 28.422 1 96.5 197 CYS B O 1
ATOM 6997 N N . GLY B 1 198 ? 8.141 47.188 30.203 1 94.56 198 GLY B N 1
ATOM 6998 C CA . GLY B 1 198 ? 8.867 48.156 29.438 1 94.56 198 GLY B CA 1
ATOM 6999 C C . GLY B 1 198 ? 7.961 49.188 28.766 1 94.56 198 GLY B C 1
ATOM 7000 O O . GLY B 1 198 ? 7.016 49.688 29.391 1 94.56 198 GLY B O 1
ATOM 7001 N N . ASP B 1 199 ? 8.242 49.594 27.531 1 94.75 199 ASP B N 1
ATOM 7002 C CA . ASP B 1 199 ? 7.523 50.656 26.828 1 94.75 199 ASP B CA 1
ATOM 7003 C C . ASP B 1 199 ? 6.309 50.094 26.094 1 94.75 199 ASP B C 1
ATOM 7005 O O . ASP B 1 199 ? 5.805 50.719 25.156 1 94.75 199 ASP B O 1
ATOM 7009 N N . LEU B 1 200 ? 5.906 48.906 26.391 1 96.19 200 LEU B N 1
ATOM 7010 C CA . LEU B 1 200 ? 4.691 48.25 25.906 1 96.19 200 LEU B CA 1
ATOM 7011 C C . LEU B 1 200 ? 4.832 47.875 24.438 1 96.19 200 LEU B C 1
ATOM 7013 O O . LEU B 1 200 ? 3.895 47.344 23.844 1 96.19 200 LEU B O 1
ATOM 7017 N N . LYS B 1 201 ? 5.941 48 23.859 1 95.75 201 LYS B N 1
ATOM 7018 C CA . LYS B 1 201 ? 6.152 47.656 22.453 1 95.75 201 LYS B CA 1
ATOM 7019 C C . LYS B 1 201 ? 5.898 46.156 22.219 1 95.75 201 LYS B C 1
ATOM 7021 O O . LYS B 1 201 ? 5.34 45.781 21.188 1 95.75 201 LYS B O 1
ATOM 7026 N N . THR B 1 202 ? 6.367 45.406 23.094 1 96.44 202 THR B N 1
ATOM 7027 C CA . THR B 1 202 ? 6.168 43.938 23 1 96.44 202 THR B CA 1
ATOM 7028 C C . THR B 1 202 ? 4.68 43.625 23 1 96.44 202 THR B C 1
ATOM 7030 O O . THR B 1 202 ? 4.227 42.812 22.188 1 96.44 202 THR B O 1
ATOM 7033 N N . LEU B 1 203 ? 3.984 44.156 23.844 1 97.19 203 LEU B N 1
ATOM 7034 C CA . LEU B 1 203 ? 2.551 43.906 23.953 1 97.19 203 LEU B CA 1
ATOM 7035 C C . LEU B 1 203 ? 1.829 44.375 22.688 1 97.19 203 LEU B C 1
ATOM 7037 O O . LEU B 1 203 ? 0.923 43.688 22.203 1 97.19 203 LEU B O 1
ATOM 7041 N N . GLU B 1 204 ? 2.236 45.5 22.172 1 96.5 204 GLU B N 1
ATOM 7042 C CA . GLU B 1 204 ? 1.642 46.031 20.953 1 96.5 204 GLU B CA 1
ATOM 7043 C C . GLU B 1 204 ? 1.904 45.125 19.766 1 96.5 204 GLU B C 1
ATOM 7045 O O . GLU B 1 204 ? 1.027 44.906 18.922 1 96.5 204 GLU B O 1
ATOM 7050 N N . GLN B 1 205 ? 3.043 44.656 19.75 1 96.56 205 GLN B N 1
ATOM 7051 C CA . GLN B 1 205 ? 3.381 43.688 18.688 1 96.56 205 GLN B CA 1
ATOM 7052 C C . GLN B 1 205 ? 2.562 42.406 18.812 1 96.56 205 GLN B C 1
ATOM 7054 O O . GLN B 1 205 ? 2.154 41.844 17.812 1 96.56 205 GLN B O 1
ATOM 7059 N N . PHE B 1 206 ? 2.396 41.969 19.969 1 96.75 206 PHE B N 1
ATOM 7060 C CA . PHE B 1 206 ? 1.561 40.781 20.188 1 96.75 206 PHE B CA 1
ATOM 7061 C C . PHE B 1 206 ? 0.121 41.062 19.766 1 96.75 206 PHE B C 1
ATOM 7063 O O . PHE B 1 206 ? -0.52 40.219 19.156 1 96.75 206 PHE B O 1
ATOM 7070 N N . ALA B 1 207 ? -0.406 42.156 20.078 1 96.38 207 ALA B N 1
ATOM 7071 C CA . ALA B 1 207 ? -1.759 42.562 19.688 1 96.38 207 ALA B CA 1
ATOM 7072 C C . ALA B 1 207 ? -1.918 42.562 18.172 1 96.38 207 ALA B C 1
ATOM 7074 O O . ALA B 1 207 ? -2.967 42.156 17.656 1 96.38 207 ALA B O 1
ATOM 7075 N N . SER B 1 208 ? -0.893 43.031 17.594 1 94.75 208 SER B N 1
ATOM 7076 C CA . SER B 1 208 ? -0.918 43.062 16.141 1 94.75 208 SER B CA 1
ATOM 7077 C C . SER B 1 208 ? -0.864 41.656 15.555 1 94.75 208 SER B C 1
ATOM 7079 O O . SER B 1 208 ? -1.475 41.406 14.516 1 94.75 208 SER B O 1
ATOM 7081 N N . ARG B 1 209 ? -0.189 40.781 16.172 1 92.38 209 ARG B N 1
ATOM 7082 C CA . ARG B 1 209 ? 0.001 39.406 15.711 1 92.38 209 ARG B CA 1
ATOM 7083 C C . ARG B 1 209 ? -1.254 38.594 15.938 1 92.38 209 ARG B C 1
ATOM 7085 O O . ARG B 1 209 ? -1.658 37.812 15.07 1 92.38 209 ARG B O 1
ATOM 7092 N N . ASP B 1 210 ? -1.799 38.781 17.062 1 92.25 210 ASP B N 1
ATOM 7093 C CA . ASP B 1 210 ? -2.973 38 17.438 1 92.25 210 ASP B CA 1
ATOM 7094 C C . ASP B 1 210 ? -3.977 38.844 18.203 1 92.25 210 ASP B C 1
ATOM 7096 O O . ASP B 1 210 ? -4.07 38.75 19.438 1 92.25 210 ASP B O 1
ATOM 7100 N N . ARG B 1 211 ? -4.797 39.438 17.547 1 93.62 211 ARG B N 1
ATOM 7101 C CA . ARG B 1 211 ? -5.742 40.375 18.125 1 93.62 211 ARG B CA 1
ATOM 7102 C C . ARG B 1 211 ? -6.797 39.656 18.953 1 93.62 211 ARG B C 1
ATOM 7104 O O . ARG B 1 211 ? -7.195 40.156 20.016 1 93.62 211 ARG B O 1
ATOM 7111 N N . LYS B 1 212 ? -7.113 38.531 18.516 1 90.81 212 LYS B N 1
ATOM 7112 C CA . LYS B 1 212 ? -8.172 37.781 19.188 1 90.81 212 LYS B CA 1
ATOM 7113 C C . LYS B 1 212 ? -7.738 37.375 20.594 1 90.81 212 LYS B C 1
ATOM 7115 O O . LYS B 1 212 ? -8.477 37.625 21.562 1 90.81 212 LYS B O 1
ATOM 7120 N N . ARG B 1 213 ? -6.598 36.844 20.719 1 93.75 213 ARG B N 1
ATOM 7121 C CA . ARG B 1 213 ? -6.105 36.469 22.031 1 93.75 213 ARG B CA 1
ATOM 7122 C C . ARG B 1 213 ? -5.82 37.688 22.891 1 93.75 213 ARG B C 1
ATOM 7124 O O . ARG B 1 213 ? -6.074 37.688 24.094 1 93.75 213 ARG B O 1
ATOM 7131 N N . PHE B 1 214 ? -5.336 38.719 22.297 1 96.56 214 PHE B N 1
ATOM 7132 C CA . PHE B 1 214 ? -5.023 39.938 23 1 96.56 214 PHE B CA 1
ATOM 7133 C C . PHE B 1 214 ? -6.285 40.562 23.609 1 96.56 214 PHE B C 1
ATOM 7135 O O . PHE B 1 214 ? -6.297 40.938 24.781 1 96.56 214 PHE B O 1
ATOM 7142 N N . ASP B 1 215 ? -7.332 40.562 22.891 1 95.56 215 ASP B N 1
ATOM 7143 C CA . ASP B 1 215 ? -8.547 41.25 23.281 1 95.56 215 ASP B CA 1
ATOM 7144 C C . ASP B 1 215 ? -9.305 40.5 24.359 1 95.56 215 ASP B C 1
ATOM 7146 O O . ASP B 1 215 ? -10.07 41.062 25.125 1 95.56 215 ASP B O 1
ATOM 7150 N N . ARG B 1 216 ? -9.062 39.281 24.406 1 94.69 216 ARG B N 1
ATOM 7151 C CA . ARG B 1 216 ? -9.789 38.469 25.359 1 94.69 216 ARG B CA 1
ATOM 7152 C C . ARG B 1 216 ? -9.234 38.625 26.766 1 94.69 216 ARG B C 1
ATOM 7154 O O . ARG B 1 216 ? -9.891 38.25 27.75 1 94.69 216 ARG B O 1
ATOM 7161 N N . ILE B 1 217 ? -8.141 39.219 26.906 1 96.69 217 ILE B N 1
ATOM 7162 C CA . ILE B 1 217 ? -7.41 39.281 28.172 1 96.69 217 ILE B CA 1
ATOM 7163 C C . ILE B 1 217 ? -7.461 40.688 28.75 1 96.69 217 ILE B C 1
ATOM 7165 O O . ILE B 1 217 ? -7.426 41.656 28.016 1 96.69 217 ILE B O 1
ATOM 7169 N N . LYS B 1 218 ? -7.59 40.719 30.062 1 96.94 218 LYS B N 1
ATOM 7170 C CA . LYS B 1 218 ? -7.312 41.969 30.781 1 96.94 218 LYS B CA 1
ATOM 7171 C C . LYS B 1 218 ? -5.844 42.062 31.172 1 96.94 218 LYS B C 1
ATOM 7173 O O . LYS B 1 218 ? -5.359 41.281 31.984 1 96.94 218 LYS B O 1
ATOM 7178 N N . TRP B 1 219 ? -5.211 43.062 30.625 1 97.69 219 TRP B N 1
ATOM 7179 C CA . TRP B 1 219 ? -3.775 43.219 30.844 1 97.69 219 TRP B CA 1
ATOM 7180 C C . TRP B 1 219 ? -3.504 44.25 31.938 1 97.69 219 TRP B C 1
ATOM 7182 O O . TRP B 1 219 ? -4.047 45.344 31.906 1 97.69 219 TRP B O 1
ATOM 7192 N N . ILE B 1 220 ? -2.766 43.906 32.906 1 97.19 220 ILE B N 1
ATOM 7193 C CA . ILE B 1 220 ? -2.217 44.844 33.906 1 97.19 220 ILE B CA 1
ATOM 7194 C C . ILE B 1 220 ? -0.708 44.969 33.719 1 97.19 220 ILE B C 1
ATOM 7196 O O . ILE B 1 220 ? 0.049 44.062 34.094 1 97.19 220 ILE B O 1
ATOM 7200 N N . CYS B 1 221 ? -0.34 46.031 33.125 1 97.62 221 CYS B N 1
ATOM 7201 C CA . CYS B 1 221 ? 1.068 46.281 32.812 1 97.62 221 CYS B CA 1
ATOM 7202 C C . CYS B 1 221 ? 1.704 47.188 33.844 1 97.62 221 CYS B C 1
ATOM 7204 O O . CYS B 1 221 ? 1.26 48.312 34.062 1 97.62 221 CYS B O 1
ATOM 7206 N N . ILE B 1 222 ? 2.791 46.719 34.438 1 97.19 222 ILE B N 1
ATOM 7207 C CA . ILE B 1 222 ? 3.398 47.438 35.562 1 97.19 222 ILE B CA 1
ATOM 7208 C C . ILE B 1 222 ? 4.867 47.719 35.25 1 97.19 222 ILE B C 1
ATOM 7210 O O . ILE B 1 222 ? 5.688 46.781 35.219 1 97.19 222 ILE B O 1
ATOM 7214 N N . ASP B 1 223 ? 5.156 48.906 35.094 1 96.56 223 ASP B N 1
ATOM 7215 C CA . ASP B 1 223 ? 6.504 49.375 34.812 1 96.56 223 ASP B CA 1
ATOM 7216 C C . ASP B 1 223 ? 6.582 50.906 34.969 1 96.56 223 ASP B C 1
ATOM 7218 O O . ASP B 1 223 ? 5.727 51.625 34.438 1 96.56 223 ASP B O 1
ATOM 7222 N N . PRO B 1 224 ? 7.613 51.406 35.562 1 93.81 224 PRO B N 1
ATOM 7223 C CA . PRO B 1 224 ? 7.73 52.844 35.75 1 93.81 224 PRO B CA 1
ATOM 7224 C C . PRO B 1 224 ? 7.824 53.594 34.406 1 93.81 224 PRO B C 1
ATOM 7226 O O . PRO B 1 224 ? 7.477 54.781 34.344 1 93.81 224 PRO B O 1
ATOM 7229 N N . ILE B 1 225 ? 8.203 52.969 33.438 1 93.25 225 ILE B N 1
ATOM 7230 C CA . ILE B 1 225 ? 8.453 53.688 32.188 1 93.25 225 ILE B CA 1
ATOM 7231 C C . ILE B 1 225 ? 7.32 53.406 31.188 1 93.25 225 ILE B C 1
ATOM 7233 O O . ILE B 1 225 ? 7.371 53.844 30.047 1 93.25 225 ILE B O 1
ATOM 7237 N N . ALA B 1 226 ? 6.363 52.688 31.562 1 94.5 226 ALA B N 1
ATOM 7238 C CA . ALA B 1 226 ? 5.289 52.312 30.656 1 94.5 226 ALA B CA 1
ATOM 7239 C C . ALA B 1 226 ? 4.473 53.531 30.234 1 94.5 226 ALA B C 1
ATOM 7241 O O . ALA B 1 226 ? 4.039 54.312 31.078 1 94.5 226 ALA B O 1
ATOM 7242 N N . PRO B 1 227 ? 4.289 53.688 29 1 94.81 227 PRO B N 1
ATOM 7243 C CA . PRO B 1 227 ? 3.463 54.812 28.547 1 94.81 227 PRO B CA 1
ATOM 7244 C C . PRO B 1 227 ? 1.968 54.531 28.656 1 94.81 227 PRO B C 1
ATOM 7246 O O . PRO B 1 227 ? 1.569 53.375 28.875 1 94.81 227 PRO B O 1
ATOM 7249 N N . GLU B 1 228 ? 1.223 55.562 28.438 1 91.75 228 GLU B N 1
ATOM 7250 C CA . GLU B 1 228 ? -0.222 55.375 28.344 1 91.75 228 GLU B CA 1
ATOM 7251 C C . GLU B 1 228 ? -0.603 54.656 27.062 1 91.75 228 GLU B C 1
ATOM 7253 O O . GLU B 1 228 ? 0.132 54.688 26.062 1 91.75 228 GLU B O 1
ATOM 7258 N N . THR B 1 229 ? -1.573 53.875 27.188 1 92.62 229 THR B N 1
ATOM 7259 C CA . THR B 1 229 ? -2.018 53.125 26.016 1 92.62 229 THR B CA 1
ATOM 7260 C C . THR B 1 229 ? -3.494 53.375 25.734 1 92.62 229 THR B C 1
ATOM 7262 O O . THR B 1 229 ? -4.246 53.781 26.625 1 92.62 229 THR B O 1
ATOM 7265 N N . SER B 1 230 ? -3.928 53.25 24.516 1 91.69 230 SER B N 1
ATOM 7266 C CA . SER B 1 230 ? -5.309 53.469 24.094 1 91.69 230 SER B CA 1
ATOM 7267 C C . SER B 1 230 ? -6.121 52.188 24.188 1 91.69 230 SER B C 1
ATOM 7269 O O . SER B 1 230 ? -7.344 52.188 24.031 1 91.69 230 SER B O 1
ATOM 7271 N N . TYR B 1 231 ? -5.434 51.094 24.422 1 95.44 231 TYR B N 1
ATOM 7272 C CA . TYR B 1 231 ? -6.156 49.844 24.5 1 95.44 231 TYR B CA 1
ATOM 7273 C C . TYR B 1 231 ? -7.043 49.781 25.75 1 95.44 231 TYR B C 1
ATOM 7275 O O . TYR B 1 231 ? -6.559 49.969 26.859 1 95.44 231 TYR B O 1
ATOM 7283 N N . ALA B 1 232 ? -8.305 49.5 25.578 1 95.19 232 ALA B N 1
ATOM 7284 C CA . ALA B 1 232 ? -9.281 49.5 26.672 1 95.19 232 ALA B CA 1
ATOM 7285 C C . ALA B 1 232 ? -9.016 48.344 27.641 1 95.19 232 ALA B C 1
ATOM 7287 O O . ALA B 1 232 ? -9.336 48.438 28.828 1 95.19 232 ALA B O 1
ATOM 7288 N N . ASN B 1 233 ? -8.43 47.281 27.141 1 96.94 233 ASN B N 1
ATOM 7289 C CA . ASN B 1 233 ? -8.242 46.125 28 1 96.94 233 ASN B CA 1
ATOM 7290 C C . ASN B 1 233 ? -6.863 46.125 28.656 1 96.94 233 ASN B C 1
ATOM 7292 O O . ASN B 1 233 ? -6.426 45.094 29.203 1 96.94 233 ASN B O 1
ATOM 7296 N N . VAL B 1 234 ? -6.16 47.219 28.547 1 97.69 234 VAL B N 1
ATOM 7297 C CA . VAL B 1 234 ? -4.832 47.344 29.141 1 97.69 234 VAL B CA 1
ATOM 7298 C C . VAL B 1 234 ? -4.828 48.406 30.219 1 97.69 234 VAL B C 1
ATOM 7300 O O . VAL B 1 234 ? -5.125 49.562 29.938 1 97.69 234 VAL B O 1
ATOM 7303 N N . LYS B 1 235 ? -4.52 48.031 31.406 1 96.56 235 LYS B N 1
ATOM 7304 C CA . LYS B 1 235 ? -4.301 48.938 32.5 1 96.56 235 LYS B CA 1
ATOM 7305 C C . LYS B 1 235 ? -2.811 49.156 32.781 1 96.56 235 LYS B C 1
ATOM 7307 O O . LYS B 1 235 ? -2.08 48.188 33 1 96.56 235 LYS B O 1
ATOM 7312 N N . VAL B 1 236 ? -2.363 50.344 32.812 1 97.12 236 VAL B N 1
ATOM 7313 C CA . VAL B 1 236 ? -0.95 50.656 33.031 1 97.12 236 VAL B CA 1
ATOM 7314 C C . VAL B 1 236 ? -0.735 51.156 34.438 1 97.12 236 VAL B C 1
ATOM 7316 O O . VAL B 1 236 ? -1.467 52.031 34.906 1 97.12 236 VAL B O 1
ATOM 7319 N N . VAL B 1 237 ? 0.193 50.562 35.062 1 96 237 VAL B N 1
ATOM 7320 C CA . VAL B 1 237 ? 0.608 51 36.406 1 96 237 VAL B CA 1
ATOM 7321 C C . VAL B 1 237 ? 2.08 51.406 36.375 1 96 237 VAL B C 1
ATOM 7323 O O . VAL B 1 237 ? 2.955 50.562 36.125 1 96 237 VAL B O 1
ATOM 7326 N N . ARG B 1 238 ? 2.4 52.656 36.688 1 95.75 238 ARG B N 1
ATOM 7327 C CA . ARG B 1 238 ? 3.766 53.156 36.594 1 95.75 238 ARG B CA 1
ATOM 7328 C C . ARG B 1 238 ? 4.445 53.125 37.969 1 95.75 238 ARG B C 1
ATOM 7330 O O . ARG B 1 238 ? 4.875 54.188 38.469 1 95.75 238 ARG B O 1
ATOM 7337 N N . GLU B 1 239 ? 4.457 52.062 38.531 1 94.31 239 GLU B N 1
ATOM 7338 C CA . GLU B 1 239 ? 5.082 51.844 39.844 1 94.31 239 GLU B CA 1
ATOM 7339 C C . GLU B 1 239 ? 6.07 50.688 39.781 1 94.31 239 GLU B C 1
ATOM 7341 O O . GLU B 1 239 ? 6.102 49.906 38.812 1 94.31 239 GLU B O 1
ATOM 7346 N N . LYS B 1 240 ? 6.902 50.688 40.781 1 93.25 240 LYS B N 1
ATOM 7347 C CA . LYS B 1 240 ? 7.82 49.562 40.938 1 93.25 240 LYS B CA 1
ATOM 7348 C C . LYS B 1 240 ? 7.234 48.5 41.875 1 93.25 240 LYS B C 1
ATOM 7350 O O . LYS B 1 240 ? 6.602 48.844 42.875 1 93.25 240 LYS B O 1
ATOM 7355 N N . VAL B 1 241 ? 7.363 47.281 41.5 1 95 241 VAL B N 1
ATOM 7356 C CA . VAL B 1 241 ? 6.934 46.188 42.344 1 95 241 VAL B CA 1
ATOM 7357 C C . VAL B 1 241 ? 8.141 45.594 43.062 1 95 241 VAL B C 1
ATOM 7359 O O . VAL B 1 241 ? 9.062 45.094 42.406 1 95 241 VAL B O 1
ATOM 7362 N N . VAL B 1 242 ? 8.117 45.625 44.375 1 92.94 242 VAL B N 1
ATOM 7363 C CA . VAL B 1 242 ? 9.266 45.125 45.125 1 92.94 242 VAL B CA 1
ATOM 7364 C C . VAL B 1 242 ? 8.828 43.969 46 1 92.94 242 VAL B C 1
ATOM 7366 O O . VAL B 1 242 ? 9.648 43.125 46.406 1 92.94 242 VAL B O 1
ATOM 7369 N N . SER B 1 243 ? 7.508 43.875 46.281 1 94.88 243 SER B N 1
ATOM 7370 C CA . SER B 1 243 ? 7 42.844 47.156 1 94.88 243 SER B CA 1
ATOM 7371 C C . SER B 1 243 ? 5.648 42.312 46.656 1 94.88 243 SER B C 1
ATOM 7373 O O . SER B 1 243 ? 5.008 42.938 45.812 1 94.88 243 SER B O 1
ATOM 7375 N N . ALA B 1 244 ? 5.277 41.25 47.281 1 96.69 244 ALA B N 1
ATOM 7376 C CA . ALA B 1 244 ? 3.988 40.625 46.938 1 96.69 244 ALA B CA 1
ATOM 7377 C C . ALA B 1 244 ? 2.842 41.594 47.281 1 96.69 244 ALA B C 1
ATOM 7379 O O . ALA B 1 244 ? 1.818 41.594 46.594 1 96.69 244 ALA B O 1
ATOM 7380 N N . ARG B 1 245 ? 3.021 42.344 48.344 1 94.44 245 ARG B N 1
ATOM 7381 C CA . ARG B 1 245 ? 2 43.312 48.781 1 94.44 245 ARG B CA 1
ATOM 7382 C C . ARG B 1 245 ? 1.749 44.344 47.688 1 94.44 245 ARG B C 1
ATOM 7384 O O . ARG B 1 245 ? 0.609 44.781 47.5 1 94.44 245 ARG B O 1
ATOM 7391 N N . ASP B 1 246 ? 2.83 44.75 47.094 1 95.06 246 ASP B N 1
ATOM 7392 C CA . ASP B 1 246 ? 2.703 45.75 46.031 1 95.06 246 ASP B CA 1
ATOM 7393 C C . ASP B 1 246 ? 1.812 45.219 44.875 1 95.06 246 ASP B C 1
ATOM 7395 O O . ASP B 1 246 ? 0.951 45.938 44.375 1 95.06 246 ASP B O 1
ATOM 7399 N N . LEU B 1 247 ? 2.039 44 44.531 1 94.94 247 LEU B N 1
ATOM 7400 C CA . LEU B 1 247 ? 1.299 43.406 43.438 1 94.94 247 LEU B CA 1
ATOM 7401 C C . LEU B 1 247 ? -0.135 43.094 43.844 1 94.94 247 LEU B C 1
ATOM 7403 O O . LEU B 1 247 ? -1.062 43.25 43.031 1 94.94 247 LEU B O 1
ATOM 7407 N N . LYS B 1 248 ? -0.306 42.656 45.062 1 92.81 248 LYS B N 1
ATOM 7408 C CA . LYS B 1 248 ? -1.613 42.25 45.594 1 92.81 248 LYS B CA 1
ATOM 7409 C C . LYS B 1 248 ? -2.59 43.438 45.531 1 92.81 248 LYS B C 1
ATOM 7411 O O . LYS B 1 248 ? -3.793 43.25 45.344 1 92.81 248 LYS B O 1
ATOM 7416 N N . HIS B 1 249 ? -2.039 44.625 45.594 1 90.88 249 HIS B N 1
ATOM 7417 C CA . HIS B 1 249 ? -2.83 45.844 45.562 1 90.88 249 HIS B CA 1
ATOM 7418 C C . HIS B 1 249 ? -3.576 45.969 44.25 1 90.88 249 HIS B C 1
ATOM 7420 O O . HIS B 1 249 ? -4.633 46.625 44.188 1 90.88 249 HIS B O 1
ATOM 7426 N N . TYR B 1 250 ? -3.092 45.375 43.281 1 90.81 250 TYR B N 1
ATOM 7427 C CA . TYR B 1 250 ? -3.664 45.562 41.969 1 90.81 250 TYR B CA 1
ATOM 7428 C C . TYR B 1 250 ? -4.52 44.344 41.562 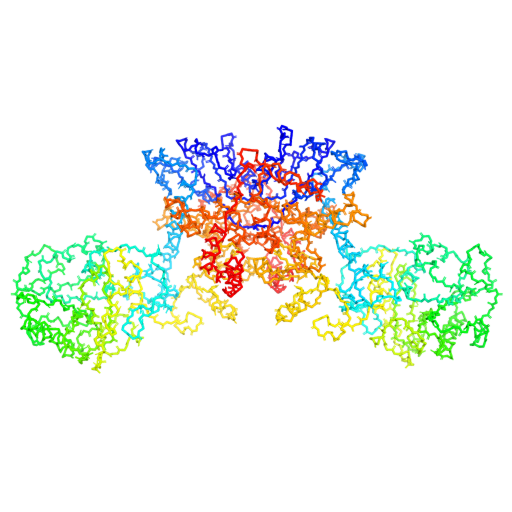1 90.81 250 TYR B C 1
ATOM 7430 O O . TYR B 1 250 ? -5.168 44.375 40.5 1 90.81 250 TYR B O 1
ATOM 7438 N N . LEU B 1 251 ? -4.504 43.312 42.344 1 91.44 251 LEU B N 1
ATOM 7439 C CA . LEU B 1 251 ? -5.262 42.094 42.031 1 91.44 251 LEU B CA 1
ATOM 7440 C C . LEU B 1 251 ? -6.762 42.375 42.094 1 91.44 251 LEU B C 1
ATOM 7442 O O . LEU B 1 251 ? -7.238 43.031 43 1 91.44 251 LEU B O 1
ATOM 7446 N N . MET B 1 252 ? -7.406 41.938 41.188 1 82.81 252 MET B N 1
ATOM 7447 C CA . MET B 1 252 ? -8.859 42.062 41.156 1 82.81 252 MET B CA 1
ATOM 7448 C C . MET B 1 252 ? -9.523 40.938 41.969 1 82.81 252 MET B C 1
ATOM 7450 O O . MET B 1 252 ? -8.875 39.938 42.312 1 82.81 252 MET B O 1
ATOM 7454 N N . ARG B 1 253 ? -10.812 41.031 42.25 1 77.56 253 ARG B N 1
ATOM 7455 C CA . ARG B 1 253 ? -11.469 40.156 43.219 1 77.56 253 ARG B CA 1
ATOM 7456 C C . ARG B 1 253 ? -12.109 38.969 42.5 1 77.56 253 ARG B C 1
ATOM 7458 O O . ARG B 1 253 ? -12.391 37.938 43.125 1 77.56 253 ARG B O 1
ATOM 7465 N N . ASP B 1 254 ? -12.164 38.906 41.344 1 82.62 254 ASP B N 1
ATOM 7466 C CA . ASP B 1 254 ? -12.875 37.875 40.625 1 82.62 254 ASP B CA 1
ATOM 7467 C C . ASP B 1 254 ? -12.07 36.562 40.594 1 82.62 254 ASP B C 1
ATOM 7469 O O . ASP B 1 254 ? -10.852 36.594 40.781 1 82.62 254 ASP B O 1
ATOM 7473 N N . GLU B 1 255 ? -12.82 35.469 40.594 1 87.5 255 GLU B N 1
ATOM 7474 C CA . GLU B 1 255 ? -12.18 34.188 40.406 1 87.5 255 GLU B CA 1
ATOM 7475 C C . GLU B 1 255 ? -11.93 33.906 38.938 1 87.5 255 GLU B C 1
ATOM 7477 O O . GLU B 1 255 ? -12.766 33.312 38.25 1 87.5 255 GLU B O 1
ATOM 7482 N N . VAL B 1 256 ? -10.773 34.281 38.5 1 95.19 256 VAL B N 1
ATOM 7483 C CA . VAL B 1 256 ? -10.383 34.156 37.094 1 95.19 256 VAL B CA 1
ATOM 7484 C C . VAL B 1 256 ? -8.977 33.562 37 1 95.19 256 VAL B C 1
ATOM 7486 O O . VAL B 1 256 ? -8.266 33.469 38 1 95.19 256 VAL B O 1
ATOM 7489 N N . GLU B 1 257 ? -8.68 33.062 35.844 1 97.62 257 GLU B N 1
ATOM 7490 C CA . GLU B 1 257 ? -7.32 32.594 35.656 1 97.62 257 GLU B CA 1
ATOM 7491 C C . GLU B 1 257 ? -6.344 33.75 35.469 1 97.62 257 GLU B C 1
ATOM 7493 O O . GLU B 1 257 ? -6.516 34.562 34.562 1 97.62 257 GLU B O 1
ATOM 7498 N N . ARG B 1 258 ? -5.316 33.75 36.312 1 98.12 258 ARG B N 1
ATOM 7499 C CA . ARG B 1 258 ? -4.332 34.844 36.281 1 98.12 258 ARG B CA 1
ATOM 7500 C C . ARG B 1 258 ? -2.947 34.312 35.938 1 98.12 258 ARG B C 1
ATOM 7502 O O . ARG B 1 258 ? -2.564 33.219 36.406 1 98.12 258 ARG B O 1
ATOM 7509 N N . LEU B 1 259 ? -2.291 35.031 35.094 1 98.5 259 LEU B N 1
ATOM 7510 C CA . LEU B 1 259 ? -0.909 34.75 34.719 1 98.5 259 LEU B CA 1
ATOM 7511 C C . LEU B 1 259 ? 0.008 35.875 35.125 1 98.5 259 LEU B C 1
ATOM 7513 O O . LEU B 1 259 ? -0.303 37.062 34.875 1 98.5 259 LEU B O 1
ATOM 7517 N N . LEU B 1 260 ? 1.083 35.531 35.781 1 98.69 260 LEU B N 1
ATOM 7518 C CA . LEU B 1 260 ? 2.098 36.5 36.125 1 98.69 260 LEU B CA 1
ATOM 7519 C C . LEU B 1 260 ? 3.289 36.406 35.188 1 98.69 260 LEU B C 1
ATOM 7521 O O . LEU B 1 260 ? 3.871 35.344 35.031 1 98.69 260 LEU B O 1
ATOM 7525 N N . ILE B 1 261 ? 3.598 37.5 34.531 1 98.69 261 ILE B N 1
ATOM 7526 C CA . ILE B 1 261 ? 4.832 37.594 33.781 1 98.69 261 ILE B CA 1
ATOM 7527 C C . ILE B 1 261 ? 5.793 38.562 34.469 1 98.69 261 ILE B C 1
ATOM 7529 O O . ILE B 1 261 ? 5.461 39.719 34.656 1 98.69 261 ILE B O 1
ATOM 7533 N N . TRP B 1 262 ? 6.934 38.062 34.844 1 98.5 262 TRP B N 1
ATOM 7534 C CA . TRP B 1 262 ? 7.965 38.844 35.531 1 98.5 262 TRP B CA 1
ATOM 7535 C C . TRP B 1 262 ? 9.188 39.031 34.625 1 98.5 262 TRP B C 1
ATOM 7537 O O . TRP B 1 262 ? 9.969 38.094 34.438 1 98.5 262 TRP B O 1
ATOM 7547 N N . ASP B 1 263 ? 9.344 40.156 34.062 1 97 263 ASP B N 1
ATOM 7548 C CA . ASP B 1 263 ? 10.445 40.469 33.125 1 97 263 ASP B CA 1
ATOM 7549 C C . ASP B 1 263 ? 11.195 41.719 33.594 1 97 263 ASP B C 1
ATOM 7551 O O . ASP B 1 263 ? 11.398 42.625 32.781 1 97 263 ASP B O 1
ATOM 7555 N N . VAL B 1 264 ? 11.586 41.719 34.781 1 94.88 264 VAL B N 1
ATOM 7556 C CA . VAL B 1 264 ? 12.25 42.875 35.375 1 94.88 264 VAL B CA 1
ATOM 7557 C C . VAL B 1 264 ? 13.758 42.75 35.156 1 94.88 264 VAL B C 1
ATOM 7559 O O . VAL B 1 264 ? 14.352 41.719 35.375 1 94.88 264 VAL B O 1
ATOM 7562 N N . SER B 1 265 ? 14.273 43.75 34.625 1 87.5 265 SER B N 1
ATOM 7563 C CA . SER B 1 265 ? 15.711 43.906 34.469 1 87.5 265 SER B CA 1
ATOM 7564 C C . SER B 1 265 ? 16.156 45.344 34.688 1 87.5 265 SER B C 1
ATOM 7566 O O . SER B 1 265 ? 15.781 46.25 33.938 1 87.5 265 SER B O 1
ATOM 7568 N N . ALA B 1 266 ? 16.859 45.562 35.719 1 77.31 266 ALA B N 1
ATOM 7569 C CA . ALA B 1 266 ? 17.359 46.906 36 1 77.31 266 ALA B CA 1
ATOM 7570 C C . ALA B 1 266 ? 18.531 47.25 35.094 1 77.31 266 ALA B C 1
ATOM 7572 O O . ALA B 1 266 ? 19.234 46.375 34.594 1 77.31 266 ALA B O 1
ATOM 7573 N N . ASP B 1 267 ? 18.578 48.562 34.844 1 71.75 267 ASP B N 1
ATOM 7574 C CA . ASP B 1 267 ? 19.688 49.062 34.062 1 71.75 267 ASP B CA 1
ATOM 7575 C C . ASP B 1 267 ? 20.969 49.156 34.875 1 71.75 267 ASP B C 1
ATOM 7577 O O . ASP B 1 267 ? 20.938 49.281 36.094 1 71.75 267 ASP B O 1
ATOM 7581 N N . GLY B 1 268 ? 22 48.531 34.469 1 69.44 268 GLY B N 1
ATOM 7582 C CA . GLY B 1 268 ? 23.312 48.625 35.094 1 69.44 268 GLY B CA 1
ATOM 7583 C C . GLY B 1 268 ? 24.453 48.312 34.156 1 69.44 268 GLY B C 1
ATOM 7584 O O . GLY B 1 268 ? 24.234 48.094 32.969 1 69.44 268 GLY B O 1
ATOM 7585 N N . LEU B 1 269 ? 25.578 48.531 34.75 1 70.75 269 LEU B N 1
ATOM 7586 C CA . LEU B 1 269 ? 26.766 48.219 33.938 1 70.75 269 LEU B CA 1
ATOM 7587 C C . LEU B 1 269 ? 26.891 46.719 33.75 1 70.75 269 LEU B C 1
ATOM 7589 O O . LEU B 1 269 ? 27.359 46 34.625 1 70.75 269 LEU B O 1
ATOM 7593 N N . LYS B 1 270 ? 26.469 46.281 32.562 1 74.88 270 LYS B N 1
ATOM 7594 C CA . LYS B 1 270 ? 26.391 44.875 32.219 1 74.88 270 LYS B CA 1
ATOM 7595 C C . LYS B 1 270 ? 27.75 44.188 32.375 1 74.88 270 LYS B C 1
ATOM 7597 O O . LYS B 1 270 ? 28.781 44.75 32 1 74.88 270 LYS B O 1
ATOM 7602 N N . GLY B 1 271 ? 27.719 43.094 33 1 72.75 271 GLY B N 1
ATOM 7603 C CA . GLY B 1 271 ? 28.922 42.25 33.062 1 72.75 271 GLY B CA 1
ATOM 7604 C C . GLY B 1 271 ? 29.688 42.438 34.344 1 72.75 271 GLY B C 1
ATOM 7605 O O . GLY B 1 271 ? 30.672 41.719 34.594 1 72.75 271 GLY B O 1
ATOM 7606 N N . THR B 1 272 ? 29.172 43.375 35.156 1 81.94 272 THR B N 1
ATOM 7607 C CA . THR B 1 272 ? 29.859 43.531 36.438 1 81.94 272 THR B CA 1
ATOM 7608 C C . THR B 1 272 ? 29.312 42.562 37.5 1 81.94 272 THR B C 1
ATOM 7610 O O . THR B 1 272 ? 28.203 42.031 37.312 1 81.94 272 THR B O 1
ATOM 7613 N N . ILE B 1 273 ? 30.078 42.375 38.438 1 85.25 273 ILE B N 1
ATOM 7614 C CA . ILE B 1 273 ? 29.672 41.5 39.531 1 85.25 273 ILE B CA 1
ATOM 7615 C C . ILE B 1 273 ? 28.438 42.062 40.219 1 85.25 273 ILE B C 1
ATOM 7617 O O . ILE B 1 273 ? 27.531 41.312 40.594 1 85.25 273 ILE B O 1
ATOM 7621 N N . GLU B 1 274 ? 28.469 43.344 40.406 1 86.56 274 GLU B N 1
ATOM 7622 C CA . GLU B 1 274 ? 27.328 44 41.031 1 86.56 274 GLU B CA 1
ATOM 7623 C C . GLU B 1 274 ? 26.062 43.844 40.219 1 86.56 274 GLU B C 1
ATOM 7625 O O . GLU B 1 274 ? 24.984 43.625 40.75 1 86.56 274 GLU B O 1
ATOM 7630 N N . TRP B 1 275 ? 26.281 44 39.031 1 89.62 275 TRP B N 1
ATOM 7631 C CA . TRP B 1 275 ? 25.141 43.844 38.125 1 89.62 275 TRP B CA 1
ATOM 7632 C C . TRP B 1 275 ? 24.609 42.406 38.156 1 89.62 275 TRP B C 1
ATOM 7634 O O . TRP B 1 275 ? 23.391 42.219 38.156 1 89.62 275 TRP B O 1
ATOM 7644 N N . GLU B 1 276 ? 25.453 41.438 38.219 1 89.69 276 GLU B N 1
ATOM 7645 C CA . GLU B 1 276 ? 25.078 40.031 38.281 1 89.69 276 GLU B CA 1
ATOM 7646 C C . GLU B 1 276 ? 24.297 39.719 39.562 1 89.69 276 GLU B C 1
ATOM 7648 O O . GLU B 1 276 ? 23.328 38.969 39.531 1 89.69 276 GLU B O 1
ATOM 7653 N N . LYS B 1 277 ? 24.766 40.25 40.562 1 89.56 277 LYS B N 1
ATOM 7654 C CA . LYS B 1 277 ? 24.109 40.062 41.844 1 89.56 277 LYS B CA 1
ATOM 7655 C C . LYS B 1 277 ? 22.719 40.688 41.844 1 89.56 277 LYS B C 1
ATOM 7657 O O . LYS B 1 277 ? 21.781 40.125 42.375 1 89.56 277 LYS B O 1
ATOM 7662 N N . GLN B 1 278 ? 22.672 41.844 41.312 1 91.38 278 GLN B N 1
ATOM 7663 C CA . GLN B 1 278 ? 21.391 42.531 41.219 1 91.38 278 GLN B CA 1
ATOM 7664 C C . GLN B 1 278 ? 20.391 41.75 40.375 1 91.38 278 GLN B C 1
ATOM 7666 O O . GLN B 1 278 ? 19.234 41.594 40.781 1 91.38 278 GLN B O 1
ATOM 7671 N N . ARG B 1 279 ? 20.812 41.312 39.25 1 92.38 279 ARG B N 1
ATOM 7672 C CA . ARG B 1 279 ? 19.938 40.531 38.344 1 92.38 279 ARG B CA 1
ATOM 7673 C C . ARG B 1 279 ? 19.484 39.25 39.031 1 92.38 279 ARG B C 1
ATOM 7675 O O . ARG B 1 279 ? 18.328 38.844 38.844 1 92.38 279 ARG B O 1
ATOM 7682 N N . PHE B 1 280 ? 20.375 38.656 39.719 1 93.75 280 PHE B N 1
ATOM 7683 C CA . PHE B 1 280 ? 20.047 37.438 4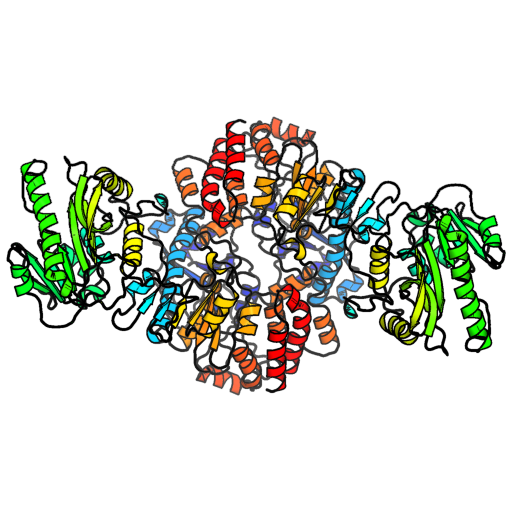0.438 1 93.75 280 PHE B CA 1
ATOM 7684 C C . PHE B 1 280 ? 18.953 37.688 41.469 1 93.75 280 PHE B C 1
ATOM 7686 O O . PHE B 1 280 ? 18 36.938 41.594 1 93.75 280 PHE B O 1
ATOM 7693 N N . LYS B 1 281 ? 19.109 38.75 42.188 1 93.88 281 LYS B N 1
ATOM 7694 C CA . LYS B 1 281 ? 18.141 39.125 43.219 1 93.88 281 LYS B CA 1
ATOM 7695 C C . LYS B 1 281 ? 16.781 39.469 42.594 1 93.88 281 LYS B C 1
ATOM 7697 O O . LYS B 1 281 ? 15.734 39.125 43.188 1 93.88 281 LYS B O 1
ATOM 7702 N N . GLU B 1 282 ? 16.828 40.094 41.562 1 95.5 282 GLU B N 1
ATOM 7703 C CA . GLU B 1 282 ? 15.586 40.469 40.875 1 95.5 282 GLU B CA 1
ATOM 7704 C C . GLU B 1 282 ? 14.82 39.219 40.406 1 95.5 282 GLU B C 1
ATOM 7706 O O . GLU B 1 282 ? 13.602 39.156 40.625 1 95.5 282 GLU B O 1
ATOM 7711 N N . ASP B 1 283 ? 15.516 38.281 39.812 1 96.56 283 ASP B N 1
ATOM 7712 C CA . ASP B 1 283 ? 14.883 37.062 39.344 1 96.56 283 ASP B CA 1
ATOM 7713 C C . ASP B 1 283 ? 14.297 36.25 40.531 1 96.56 283 ASP B C 1
ATOM 7715 O O . ASP B 1 283 ? 13.172 35.781 40.438 1 96.56 283 ASP B O 1
ATOM 7719 N N . ARG B 1 284 ? 15.07 36.188 41.562 1 96.75 284 ARG B N 1
ATOM 7720 C CA . ARG B 1 284 ? 14.617 35.469 42.75 1 96.75 284 ARG B CA 1
ATOM 7721 C C . ARG B 1 284 ? 13.422 36.156 43.375 1 96.75 284 ARG B C 1
ATOM 7723 O O . ARG B 1 284 ? 12.523 35.531 43.906 1 96.75 284 ARG B O 1
ATOM 7730 N N . ASN B 1 285 ? 13.469 37.469 43.344 1 97.31 285 ASN B N 1
ATOM 7731 C CA . ASN B 1 285 ? 12.336 38.219 43.875 1 97.31 285 ASN B CA 1
ATOM 7732 C C . ASN B 1 285 ? 11.047 37.875 43.125 1 97.31 285 ASN B C 1
ATOM 7734 O O . ASN B 1 285 ? 9.977 37.781 43.719 1 97.31 285 ASN B O 1
ATOM 7738 N N . GLY B 1 286 ? 11.141 37.781 41.812 1 98.12 286 GLY B N 1
ATOM 7739 C CA . GLY B 1 286 ? 9.984 37.375 41.062 1 98.12 286 GLY B CA 1
ATOM 7740 C C . GLY B 1 286 ? 9.43 36.031 41.469 1 98.12 286 GLY B C 1
ATOM 7741 O O . GLY B 1 286 ? 8.211 35.844 41.562 1 98.12 286 GLY B O 1
ATOM 7742 N N . GLU B 1 287 ? 10.281 35.094 41.781 1 98.38 287 GLU B N 1
ATOM 7743 C CA . GLU B 1 287 ? 9.883 33.781 42.25 1 98.38 287 GLU B CA 1
ATOM 7744 C C . GLU B 1 287 ? 9.164 33.875 43.594 1 98.38 287 GLU B C 1
ATOM 7746 O O . GLU B 1 287 ? 8.141 33.219 43.812 1 98.38 287 GLU B O 1
ATOM 7751 N N . ASN B 1 288 ? 9.734 34.688 44.375 1 97.88 288 ASN B N 1
ATOM 7752 C CA . ASN B 1 288 ? 9.18 34.844 45.719 1 97.88 288 ASN B CA 1
ATOM 7753 C C . ASN B 1 288 ? 7.797 35.5 45.688 1 97.88 288 ASN B C 1
ATOM 7755 O O . ASN B 1 288 ? 6.902 35.094 46.438 1 97.88 288 ASN B O 1
ATOM 7759 N N . ILE B 1 289 ? 7.676 36.469 44.938 1 98.25 289 ILE B N 1
ATOM 7760 C CA . ILE B 1 289 ? 6.383 37.125 44.781 1 98.25 289 ILE B CA 1
ATOM 7761 C C . ILE B 1 289 ? 5.352 36.156 44.219 1 98.25 289 ILE B C 1
ATOM 7763 O O . ILE B 1 289 ? 4.223 36.094 44.719 1 98.25 289 ILE B O 1
ATOM 7767 N N . ALA B 1 290 ? 5.746 35.375 43.219 1 98.5 290 ALA B N 1
ATOM 7768 C CA . ALA B 1 290 ? 4.859 34.375 42.625 1 98.5 290 ALA B CA 1
ATOM 7769 C C . ALA B 1 290 ? 4.426 33.375 43.688 1 98.5 290 ALA B C 1
ATOM 7771 O O . ALA B 1 290 ? 3.256 32.969 43.75 1 98.5 290 ALA B O 1
ATOM 7772 N N . GLU B 1 291 ? 5.375 32.938 44.469 1 98 291 GLU B N 1
ATOM 7773 C CA . GLU B 1 291 ? 5.078 31.953 45.5 1 98 291 GLU B CA 1
ATOM 7774 C C . GLU B 1 291 ? 4.172 32.562 46.562 1 98 291 GLU B C 1
ATOM 7776 O O . GLU B 1 291 ? 3.26 31.875 47.062 1 98 291 GLU B O 1
ATOM 7781 N N . ALA B 1 292 ? 4.422 33.75 46.938 1 97.75 292 ALA B N 1
ATOM 7782 C CA . ALA B 1 292 ? 3.619 34.438 47.969 1 97.75 292 ALA B CA 1
ATOM 7783 C C . ALA B 1 292 ? 2.172 34.594 47.5 1 97.75 292 ALA B C 1
ATOM 7785 O O . ALA B 1 292 ? 1.247 34.531 48.312 1 97.75 292 ALA B O 1
ATOM 7786 N N . LEU B 1 293 ? 2.014 34.75 46.281 1 97.69 293 LEU B N 1
ATOM 7787 C CA . LEU B 1 293 ? 0.68 34.938 45.719 1 97.69 293 LEU B CA 1
ATOM 7788 C C . LEU B 1 293 ? 0.225 33.688 44.969 1 97.69 293 LEU B C 1
ATOM 7790 O O . LEU B 1 293 ? -0.452 33.812 43.938 1 97.69 293 LEU B O 1
ATOM 7794 N N . CYS B 1 294 ? 0.646 32.531 45.344 1 97 294 CYS B N 1
ATOM 7795 C CA . CYS B 1 294 ? 0.448 31.281 44.625 1 97 294 CYS B CA 1
ATOM 7796 C C . CYS B 1 294 ? -1.033 30.938 44.531 1 97 294 CYS B C 1
ATOM 7798 O O . CYS B 1 294 ? -1.454 30.25 43.594 1 97 294 CYS B O 1
ATOM 7800 N N . ALA B 1 295 ? -1.871 31.375 45.438 1 95.88 295 ALA B N 1
ATOM 7801 C CA . ALA B 1 295 ? -3.301 31.078 45.406 1 95.88 295 ALA B CA 1
ATOM 7802 C C . ALA B 1 295 ? -4.023 31.953 44.375 1 95.88 295 ALA B C 1
ATOM 7804 O O . ALA B 1 295 ? -5.113 31.609 43.938 1 95.88 295 ALA B O 1
ATOM 7805 N N . ASP B 1 296 ? -3.41 33.062 44.062 1 96.62 296 ASP B N 1
ATOM 7806 C CA . ASP B 1 296 ? -4.047 34.062 43.188 1 96.62 296 ASP B CA 1
ATOM 7807 C C . ASP B 1 296 ? -3.688 33.781 41.719 1 96.62 296 ASP B C 1
ATOM 7809 O O . ASP B 1 296 ? -4.457 34.125 40.812 1 96.62 296 ASP B O 1
ATOM 7813 N N . PHE B 1 297 ? -2.535 33.25 41.469 1 98 297 PHE B N 1
ATOM 7814 C CA . PHE B 1 297 ? -2.051 33.062 40.094 1 98 297 PHE B CA 1
ATOM 7815 C C . PHE B 1 297 ? -1.989 31.562 39.781 1 98 297 PHE B C 1
ATOM 7817 O O . PHE B 1 297 ? -1.59 30.75 40.594 1 98 297 PHE B O 1
ATOM 7824 N N . ALA B 1 298 ? -2.395 31.25 38.562 1 98 298 ALA B N 1
ATOM 7825 C CA . ALA B 1 298 ? -2.322 29.859 38.094 1 98 298 ALA B CA 1
ATOM 7826 C C . ALA B 1 298 ? -0.918 29.516 37.594 1 98 298 ALA B C 1
ATOM 7828 O O . ALA B 1 298 ? -0.435 28.406 37.812 1 98 298 ALA B O 1
ATOM 7829 N N . LEU B 1 299 ? -0.353 30.453 36.875 1 98.44 299 LEU B N 1
ATOM 7830 C CA . LEU B 1 299 ? 0.973 30.312 36.281 1 98.44 299 LEU B CA 1
ATOM 7831 C C . LEU B 1 299 ? 1.786 31.594 36.438 1 98.44 299 LEU B C 1
ATOM 7833 O O . LEU B 1 299 ? 1.22 32.688 36.594 1 98.44 299 LEU B O 1
ATOM 7837 N N . ALA B 1 300 ? 3.041 31.391 36.438 1 98.88 300 ALA B N 1
ATOM 7838 C CA . ALA B 1 300 ? 3.977 32.5 36.375 1 98.88 300 ALA B CA 1
ATOM 7839 C C . ALA B 1 300 ? 5.137 32.219 35.438 1 98.88 300 ALA B C 1
ATOM 7841 O O . ALA B 1 300 ? 5.598 31.062 35.375 1 98.88 300 ALA B O 1
ATOM 7842 N N . LEU B 1 301 ? 5.5 33.125 34.719 1 98.81 301 LEU B N 1
ATOM 7843 C CA . LEU B 1 301 ? 6.68 33.062 33.844 1 98.81 301 LEU B CA 1
ATOM 7844 C C . LEU B 1 301 ? 7.699 34.125 34.25 1 98.81 301 LEU B C 1
ATOM 7846 O O . LEU B 1 301 ? 7.465 35.312 34.062 1 98.81 301 LEU B O 1
ATOM 7850 N N . ILE B 1 302 ? 8.812 33.625 34.719 1 98.56 302 ILE B N 1
ATOM 7851 C CA . ILE B 1 302 ? 9.789 34.531 35.344 1 98.56 302 ILE B CA 1
ATOM 7852 C C . ILE B 1 302 ? 11.07 34.531 34.531 1 98.56 302 ILE B C 1
ATOM 7854 O O . ILE B 1 302 ? 11.539 33.5 34.062 1 98.56 302 ILE B O 1
ATOM 7858 N N . LYS B 1 303 ? 11.562 35.719 34.281 1 97.62 303 LYS B N 1
ATOM 7859 C CA . LYS B 1 303 ? 12.898 35.812 33.719 1 97.62 303 LYS B CA 1
ATOM 7860 C C . LYS B 1 303 ? 13.93 35.094 34.562 1 97.62 303 LYS B C 1
ATOM 7862 O O . LYS B 1 303 ? 13.859 35.125 35.812 1 97.62 303 LYS B O 1
ATOM 7867 N N . HIS B 1 304 ? 14.891 34.438 33.875 1 97.56 304 HIS B N 1
ATOM 7868 C CA . HIS B 1 304 ? 15.852 33.625 34.625 1 97.56 304 HIS B CA 1
ATOM 7869 C C . HIS B 1 304 ? 17.234 33.719 34 1 97.56 304 HIS B C 1
ATOM 7871 O O . HIS B 1 304 ? 17.594 32.938 33.125 1 97.56 304 HIS B O 1
ATOM 7877 N N . ARG B 1 305 ? 18.031 34.562 34.594 1 95.5 305 ARG B N 1
ATOM 7878 C CA . ARG B 1 305 ? 19.422 34.656 34.156 1 95.5 305 ARG B CA 1
ATOM 7879 C C . ARG B 1 305 ? 20.281 33.594 34.812 1 95.5 305 ARG B C 1
ATOM 7881 O O . ARG B 1 305 ? 20.141 33.344 36 1 95.5 305 ARG B O 1
ATOM 7888 N N . ILE B 1 306 ? 21.094 33 34.094 1 96 306 ILE B N 1
ATOM 7889 C CA . ILE B 1 306 ? 22.031 32.031 34.625 1 96 306 ILE B CA 1
ATOM 7890 C C . ILE B 1 306 ? 23.266 32.719 35.188 1 96 306 ILE B C 1
ATOM 7892 O O . ILE B 1 306 ? 23.953 33.469 34.469 1 96 306 ILE B O 1
ATOM 7896 N N . PRO B 1 307 ? 23.547 32.469 36.406 1 93.12 307 PRO B N 1
ATOM 7897 C CA . PRO B 1 307 ? 24.703 33.156 36.969 1 93.12 307 PRO B CA 1
ATOM 7898 C C . PRO B 1 307 ? 26.016 32.75 36.312 1 93.12 307 PRO B C 1
ATOM 7900 O O . PRO B 1 307 ? 26.203 31.578 35.969 1 93.12 307 PRO B O 1
ATOM 7903 N N . GLU B 1 308 ? 26.922 33.656 36.219 1 89.19 308 GLU B N 1
ATOM 7904 C CA . GLU B 1 308 ? 28.188 33.406 35.531 1 89.19 308 GLU B CA 1
ATOM 7905 C C . GLU B 1 308 ? 29.188 32.719 36.438 1 89.19 308 GLU B C 1
ATOM 7907 O O . GLU B 1 308 ? 29.984 31.875 36 1 89.19 308 GLU B O 1
ATOM 7912 N N . GLU B 1 309 ? 29.141 33.031 37.688 1 86.31 309 GLU B N 1
ATOM 7913 C CA . GLU B 1 309 ? 30.219 32.625 38.562 1 86.31 309 GLU B CA 1
ATOM 7914 C C . GLU B 1 309 ? 29.797 31.453 39.438 1 86.31 309 GLU B C 1
ATOM 7916 O O . GLU B 1 309 ? 30.562 30.969 40.25 1 86.31 309 GLU B O 1
ATOM 7921 N N . SER B 1 310 ? 28.594 31.031 39.25 1 89.75 310 SER B N 1
ATOM 7922 C CA . SER B 1 310 ? 28.109 29.953 40.094 1 89.75 310 SER B CA 1
ATOM 7923 C C . SER B 1 310 ? 27.938 28.656 39.281 1 89.75 310 SER B C 1
ATOM 7925 O O . SER B 1 310 ? 27.359 28.672 38.219 1 89.75 310 SER B O 1
ATOM 7927 N N . ASP B 1 311 ? 28.406 27.594 39.875 1 93.44 311 ASP B N 1
ATOM 7928 C CA . ASP B 1 311 ? 28.234 26.281 39.25 1 93.44 311 ASP B CA 1
ATOM 7929 C C . ASP B 1 311 ? 26.828 25.734 39.531 1 93.44 311 ASP B C 1
ATOM 7931 O O . ASP B 1 311 ? 26.281 24.984 38.719 1 93.44 311 ASP B O 1
ATOM 7935 N N . GLU B 1 312 ? 26.375 26.109 40.719 1 96.56 312 GLU B N 1
ATOM 7936 C CA . GLU B 1 312 ? 25.031 25.703 41.125 1 96.56 312 GLU B CA 1
ATOM 7937 C C . GLU B 1 312 ? 24.312 26.828 41.844 1 96.56 312 GLU B C 1
ATOM 7939 O O . GLU B 1 312 ? 24.938 27.703 42.438 1 96.56 312 GLU B O 1
ATOM 7944 N N . TYR B 1 313 ? 23.094 26.828 41.75 1 96.25 313 TYR B N 1
ATOM 7945 C CA . TYR B 1 313 ? 22.266 27.797 42.469 1 96.25 313 TYR B CA 1
ATOM 7946 C C . TYR B 1 313 ? 20.859 27.25 42.719 1 96.25 313 TYR B C 1
ATOM 7948 O O . TYR B 1 313 ? 20.469 26.234 42.125 1 96.25 313 TYR B O 1
ATOM 7956 N N . ILE B 1 314 ? 20.109 27.781 43.594 1 96.44 314 ILE B N 1
ATOM 7957 C CA . ILE B 1 314 ? 18.781 27.328 43.969 1 96.44 314 ILE B CA 1
ATOM 7958 C C . ILE B 1 314 ? 17.734 28.281 43.406 1 96.44 314 ILE B C 1
ATOM 7960 O O . ILE 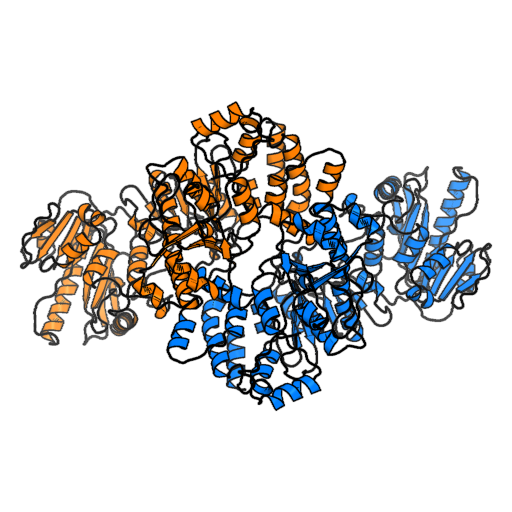B 1 314 ? 17.906 29.5 43.438 1 96.44 314 ILE B O 1
ATOM 7964 N N . CYS B 1 315 ? 16.781 27.766 42.781 1 96.81 315 CYS B N 1
ATOM 7965 C CA . CYS B 1 315 ? 15.625 28.547 42.375 1 96.81 315 CYS B CA 1
ATOM 7966 C C . CYS B 1 315 ? 14.336 27.75 42.562 1 96.81 315 CYS B C 1
ATOM 7968 O O . CYS B 1 315 ? 14.375 26.547 42.844 1 96.81 315 CYS B O 1
ATOM 7970 N N . ARG B 1 316 ? 13.18 28.391 42.594 1 97.94 316 ARG B N 1
ATOM 7971 C CA . ARG B 1 316 ? 11.859 27.766 42.594 1 97.94 316 ARG B CA 1
ATOM 7972 C C . ARG B 1 316 ? 11.289 27.688 41.188 1 97.94 316 ARG B C 1
ATOM 7974 O O . ARG B 1 316 ? 11.117 28.719 40.531 1 97.94 316 ARG B O 1
ATOM 7981 N N . SER B 1 317 ? 11.062 26.5 40.75 1 98.19 317 SER B N 1
ATOM 7982 C CA . SER B 1 317 ? 10.703 26.344 39.344 1 98.19 317 SER B CA 1
ATOM 7983 C C . SER B 1 317 ? 9.906 25.078 39.094 1 98.19 317 SER B C 1
ATOM 7985 O O . SER B 1 317 ? 10.094 24.078 39.812 1 98.19 317 SER B O 1
ATOM 7987 N N . SER B 1 318 ? 8.93 25.141 38.219 1 98.44 318 SER B N 1
ATOM 7988 C CA . SER B 1 318 ? 8.352 23.953 37.625 1 98.44 318 SER B CA 1
ATOM 7989 C C . SER B 1 318 ? 9.18 23.469 36.438 1 98.44 318 SER B C 1
ATOM 7991 O O . SER B 1 318 ? 9.594 22.312 36.375 1 98.44 318 SER B O 1
ATOM 7993 N N . TRP B 1 319 ? 9.383 24.375 35.469 1 98.19 319 TRP B N 1
ATOM 7994 C CA . TRP B 1 319 ? 10.188 24.125 34.281 1 98.19 319 TRP B CA 1
ATOM 7995 C C . TRP B 1 319 ? 11.133 25.281 34 1 98.19 319 TRP B C 1
ATOM 7997 O O . TRP B 1 319 ? 10.758 26.453 34.156 1 98.19 319 TRP B O 1
ATOM 8007 N N . LEU B 1 320 ? 12.359 25 33.719 1 98.31 320 LEU B N 1
ATOM 8008 C CA . LEU B 1 320 ? 13.273 25.969 33.094 1 98.31 320 LEU B CA 1
ATOM 8009 C C . LEU B 1 320 ? 13.383 25.75 31.609 1 98.31 320 LEU B C 1
ATOM 8011 O O . LEU B 1 320 ? 13.828 24.688 31.172 1 98.31 320 LEU B O 1
ATOM 8015 N N . ILE B 1 321 ? 12.984 26.75 30.891 1 98.12 321 ILE B N 1
ATOM 8016 C CA . ILE B 1 321 ? 12.836 26.5 29.453 1 98.12 321 ILE B CA 1
ATOM 8017 C C . ILE B 1 321 ? 13.664 27.516 28.672 1 98.12 321 ILE B C 1
ATOM 8019 O O . ILE B 1 321 ? 13.812 28.672 29.094 1 98.12 321 ILE B O 1
ATOM 8023 N N . PRO B 1 322 ? 14.18 27.094 27.547 1 97.44 322 PRO B N 1
ATOM 8024 C CA . PRO B 1 322 ? 14.852 28.062 26.688 1 97.44 322 PRO B CA 1
ATOM 8025 C C . PRO B 1 322 ? 13.875 29.031 26.016 1 97.44 322 PRO B C 1
ATOM 8027 O O . PRO B 1 322 ? 12.672 28.766 25.984 1 97.44 322 PRO B O 1
ATOM 8030 N N . GLN B 1 323 ? 14.375 30.125 25.594 1 97 323 GLN B N 1
ATOM 8031 C CA . GLN B 1 323 ? 13.547 31.172 25.016 1 97 323 GLN B CA 1
ATOM 8032 C C . GLN B 1 323 ? 13.688 31.203 23.484 1 97 323 GLN B C 1
ATOM 8034 O O . GLN B 1 323 ? 14.727 31.594 22.969 1 97 323 GLN B O 1
ATOM 8039 N N . PRO B 1 324 ? 12.578 30.844 22.812 1 96.31 324 PRO B N 1
ATOM 8040 C CA . PRO B 1 324 ? 12.617 30.891 21.344 1 96.31 324 PRO B CA 1
ATOM 8041 C C . PRO B 1 324 ? 12.992 32.25 20.797 1 96.31 324 PRO B C 1
ATOM 8043 O O . PRO B 1 324 ? 12.438 33.281 21.234 1 96.31 324 PRO B O 1
ATOM 8046 N N . GLY B 1 325 ? 13.852 32.281 19.844 1 94.19 325 GLY B N 1
ATOM 8047 C CA . GLY B 1 325 ? 14.227 33.531 19.172 1 94.19 325 GLY B CA 1
ATOM 8048 C C . GLY B 1 325 ? 15.266 34.312 19.922 1 94.19 325 GLY B C 1
ATOM 8049 O O . GLY B 1 325 ? 15.727 35.344 19.438 1 94.19 325 GLY B O 1
ATOM 8050 N N . ALA B 1 326 ? 15.688 33.906 21.062 1 96.31 326 ALA B N 1
ATOM 8051 C CA . ALA B 1 326 ? 16.703 34.625 21.844 1 96.31 326 ALA B CA 1
ATOM 8052 C C . ALA B 1 326 ? 18.094 34.438 21.234 1 96.31 326 ALA B C 1
ATOM 8054 O O . ALA B 1 326 ? 18.391 33.375 20.688 1 96.31 326 ALA B O 1
ATOM 8055 N N . PRO B 1 327 ? 18.875 35.469 21.344 1 94.31 327 PRO B N 1
ATOM 8056 C CA . PRO B 1 327 ? 20.25 35.281 20.844 1 94.31 327 PRO B CA 1
ATOM 8057 C C . PRO B 1 327 ? 21.016 34.188 21.578 1 94.31 327 PRO B C 1
ATOM 8059 O O . PRO B 1 327 ? 20.812 34 22.781 1 94.31 327 PRO B O 1
ATOM 8062 N N . ILE B 1 328 ? 21.953 33.625 20.906 1 91.69 328 ILE B N 1
ATOM 8063 C CA . ILE B 1 328 ? 22.734 32.5 21.422 1 91.69 328 ILE B CA 1
ATOM 8064 C C . ILE B 1 328 ? 23.609 32.969 22.578 1 91.69 328 ILE B C 1
ATOM 8066 O O . ILE B 1 328 ? 23.984 32.156 23.438 1 91.69 328 ILE B O 1
ATOM 8070 N N . THR B 1 329 ? 23.906 34.219 22.625 1 90.88 329 THR B N 1
ATOM 8071 C CA . THR B 1 329 ? 24.812 34.781 23.641 1 90.88 329 THR B CA 1
ATOM 8072 C C . THR B 1 329 ? 24.047 35.188 24.891 1 90.88 329 THR B C 1
ATOM 8074 O O . THR B 1 329 ? 24.641 35.594 25.891 1 90.88 329 THR B O 1
ATOM 8077 N N . MET B 1 330 ? 22.75 35.062 24.797 1 91.88 330 MET B N 1
ATOM 8078 C CA . MET B 1 330 ? 21.922 35.438 25.938 1 91.88 330 MET B CA 1
ATOM 8079 C C . MET B 1 330 ? 21.688 34.25 26.859 1 91.88 330 MET B C 1
ATOM 8081 O O . MET B 1 330 ? 20.703 33.531 26.703 1 91.88 330 MET B O 1
ATOM 8085 N N . TYR B 1 331 ? 22.438 34.219 27.891 1 94.62 331 TYR B N 1
ATOM 8086 C CA . TYR B 1 331 ? 22.312 33.125 28.828 1 94.62 331 TYR B CA 1
ATOM 8087 C C . TYR B 1 331 ? 21.219 33.375 29.844 1 94.62 331 TYR B C 1
ATOM 8089 O O . TYR B 1 331 ? 21.469 33.469 31.047 1 94.62 331 TYR B O 1
ATOM 8097 N N . GLU B 1 332 ? 20.031 33.5 29.359 1 95.75 332 GLU B N 1
ATOM 8098 C CA . GLU B 1 332 ? 18.797 33.688 30.094 1 95.75 332 GLU B CA 1
ATOM 8099 C C . GLU B 1 332 ? 17.719 32.688 29.688 1 95.75 332 GLU B C 1
ATOM 8101 O O . GLU B 1 332 ? 17.469 32.5 28.5 1 95.75 332 GLU B O 1
ATOM 8106 N N . LEU B 1 333 ? 17.219 32.031 30.672 1 97.94 333 LEU B N 1
ATOM 8107 C CA . LEU B 1 333 ? 16.094 31.125 30.469 1 97.94 333 LEU B CA 1
ATOM 8108 C C . LEU B 1 333 ? 14.797 31.75 30.953 1 97.94 333 LEU B C 1
ATOM 8110 O O . LEU B 1 333 ? 14.781 32.906 31.406 1 97.94 333 LEU B O 1
ATOM 8114 N N . ARG B 1 334 ? 13.758 31.062 30.719 1 98.38 334 ARG B N 1
ATOM 8115 C CA . ARG B 1 334 ? 12.484 31.391 31.344 1 98.38 334 ARG B CA 1
ATOM 8116 C C . ARG B 1 334 ? 12.109 30.328 32.375 1 98.38 334 ARG B C 1
ATOM 8118 O O . ARG B 1 334 ? 12.32 29.141 32.156 1 98.38 334 ARG B O 1
ATOM 8125 N N . ASN B 1 335 ? 11.672 30.844 33.469 1 98.69 335 ASN B N 1
ATOM 8126 C CA . ASN B 1 335 ? 11.219 30 34.594 1 98.69 335 ASN B CA 1
ATOM 8127 C C . ASN B 1 335 ? 9.695 29.938 34.656 1 98.69 335 ASN B C 1
ATOM 8129 O O . ASN B 1 335 ? 9.047 30.906 35.031 1 98.69 335 ASN B O 1
ATOM 8133 N N . LEU B 1 336 ? 9.188 28.75 34.219 1 98.75 336 LEU B N 1
ATOM 8134 C CA . LEU B 1 336 ? 7.75 28.516 34.312 1 98.75 336 LEU B CA 1
ATOM 8135 C C . LEU B 1 336 ? 7.395 27.938 35.688 1 98.75 336 LEU B C 1
ATOM 8137 O O . LEU B 1 336 ? 7.977 26.938 36.125 1 98.75 336 LEU B O 1
ATOM 8141 N N . MET B 1 337 ? 6.438 28.594 36.344 1 98.75 337 MET B N 1
ATOM 8142 C CA . MET B 1 337 ? 5.973 28.141 37.656 1 98.75 337 MET B CA 1
ATOM 8143 C C . MET B 1 337 ? 4.48 27.828 37.625 1 98.75 337 MET B C 1
ATOM 8145 O O . MET B 1 337 ? 3.666 28.734 37.375 1 98.75 337 MET B O 1
ATOM 8149 N N . ARG B 1 338 ? 4.168 26.609 37.812 1 98.75 338 ARG B N 1
ATOM 8150 C CA . ARG B 1 338 ? 2.77 26.281 38.062 1 98.75 338 ARG B CA 1
ATOM 8151 C C . ARG B 1 338 ? 2.404 26.562 39.531 1 98.75 338 ARG B C 1
ATOM 8153 O O . ARG B 1 338 ? 3.098 26.125 40.438 1 98.75 338 ARG B O 1
ATOM 8160 N N . LEU B 1 339 ? 1.359 27.266 39.688 1 98.38 339 LEU B N 1
ATOM 8161 C CA . LEU B 1 339 ? 0.929 27.688 41.031 1 98.38 339 LEU B CA 1
ATOM 8162 C C . LEU B 1 339 ? -0.444 27.125 41.344 1 98.38 339 LEU B C 1
ATOM 8164 O O . LEU B 1 339 ? -0.832 26.078 40.812 1 98.38 339 LEU B O 1
ATOM 8168 N N . ASP B 1 340 ? -1.128 27.719 42.375 1 97.12 340 ASP B N 1
ATOM 8169 C CA . ASP B 1 340 ? -2.334 27.062 42.906 1 97.12 340 ASP B CA 1
ATOM 8170 C C . ASP B 1 340 ? -3.582 27.875 42.531 1 97.12 340 ASP B C 1
ATOM 8172 O O . ASP B 1 340 ? -4.684 27.547 42.969 1 97.12 340 ASP B O 1
ATOM 8176 N N . GLY B 1 341 ? -3.422 28.875 41.719 1 96.81 341 GLY B N 1
ATOM 8177 C CA . GLY B 1 341 ? -4.578 29.656 41.344 1 96.81 341 GLY B CA 1
ATOM 8178 C C . GLY B 1 341 ? -5.512 28.922 40.375 1 96.81 341 GLY B C 1
ATOM 8179 O O . GLY B 1 341 ? -5.18 27.844 39.906 1 96.81 341 GLY B O 1
ATOM 8180 N N . TYR B 1 342 ? -6.66 29.531 40.219 1 96.62 342 TYR B N 1
ATOM 8181 C CA . TYR B 1 342 ? -7.664 28.953 39.344 1 96.62 342 TYR B CA 1
ATOM 8182 C C . TYR B 1 342 ? -7.148 28.875 37.906 1 96.62 342 TYR B C 1
ATOM 8184 O O . TYR B 1 342 ? -6.441 29.781 37.438 1 96.62 342 TYR B O 1
ATOM 8192 N N . SER B 1 343 ? -7.492 27.812 37.188 1 96.88 343 SER B N 1
ATOM 8193 C CA . SER B 1 343 ? -7.113 27.641 35.812 1 96.88 343 SER B CA 1
ATOM 8194 C C . SER B 1 343 ? -8.227 26.969 35 1 96.88 343 SER B C 1
ATOM 8196 O O . SER B 1 343 ? -8.867 26.031 35.5 1 96.88 343 SER B O 1
ATOM 8198 N N . HIS B 1 344 ? -8.461 27.469 33.812 1 96.25 344 HIS B N 1
ATOM 8199 C CA . HIS B 1 344 ? -9.422 26.844 32.906 1 96.25 344 HIS B CA 1
ATOM 8200 C C . HIS B 1 344 ? -8.898 25.516 32.375 1 96.25 344 HIS B C 1
ATOM 8202 O O . HIS B 1 344 ? -9.672 24.688 31.875 1 96.25 344 HIS B O 1
ATOM 8208 N N . VAL B 1 345 ? -7.617 25.328 32.469 1 96.62 345 VAL B N 1
ATOM 8209 C CA . VAL B 1 345 ? -6.93 24.188 31.891 1 96.62 345 VAL B CA 1
ATOM 8210 C C . VAL B 1 345 ? -6.293 23.344 33 1 96.62 345 VAL B C 1
ATOM 8212 O O . VAL B 1 345 ? -5.699 23.875 33.938 1 96.62 345 VAL B O 1
ATOM 8215 N N . GLU B 1 346 ? -6.488 22.094 32.875 1 95.38 346 GLU B N 1
ATOM 8216 C CA . GLU B 1 346 ? -5.809 21.188 33.812 1 95.38 346 GLU B CA 1
ATOM 8217 C C . GLU B 1 346 ? -4.363 20.938 33.375 1 95.38 346 GLU B C 1
ATOM 8219 O O . GLU B 1 346 ? -4.113 20.375 32.312 1 95.38 346 GLU B O 1
ATOM 8224 N N . ARG B 1 347 ? -3.406 21.391 34.156 1 97.12 347 ARG B N 1
ATOM 8225 C CA . ARG B 1 347 ? -1.988 21.281 33.812 1 97.12 347 ARG B CA 1
ATOM 8226 C C . ARG B 1 347 ? -1.254 20.406 34.844 1 97.12 347 ARG B C 1
ATOM 8228 O O . ARG B 1 347 ? -0.156 20.75 35.281 1 97.12 347 ARG B O 1
ATOM 8235 N N . LYS B 1 348 ? -1.78 19.297 35.094 1 95.56 348 LYS B N 1
ATOM 8236 C CA . LYS B 1 348 ? -1.226 18.422 36.125 1 95.56 348 LYS B CA 1
ATOM 8237 C C . LYS B 1 348 ? 0.105 17.828 35.688 1 95.56 348 LYS B C 1
ATOM 8239 O O . LYS B 1 348 ? 0.902 17.391 36.531 1 95.56 348 LYS B O 1
ATOM 8244 N N . HIS B 1 349 ? 0.325 17.766 34.438 1 95.88 349 HIS B N 1
ATOM 8245 C CA . HIS B 1 349 ? 1.577 17.219 33.906 1 95.88 349 HIS B CA 1
ATOM 8246 C C . HIS B 1 349 ? 2.75 18.141 34.219 1 95.88 349 HIS B C 1
ATOM 8248 O O . HIS B 1 349 ? 3.91 17.734 34.125 1 95.88 349 HIS B O 1
ATOM 8254 N N . ILE B 1 350 ? 2.469 19.391 34.562 1 97.62 350 ILE B N 1
ATOM 8255 C CA . ILE B 1 350 ? 3.484 20.328 35.031 1 97.62 350 ILE B CA 1
ATOM 8256 C C . ILE B 1 350 ? 3.566 20.266 36.562 1 97.62 350 ILE B C 1
ATOM 8258 O O . ILE B 1 350 ? 2.578 20.531 37.25 1 97.62 350 ILE B O 1
ATOM 8262 N N . PRO B 1 351 ? 4.684 19.953 37.062 1 97.44 351 PRO B N 1
ATOM 8263 C CA . PRO B 1 351 ? 4.781 19.922 38.531 1 97.44 351 PRO B CA 1
ATOM 8264 C C . PRO B 1 351 ? 4.621 21.297 39.156 1 97.44 351 PRO B C 1
ATOM 8266 O O . PRO B 1 351 ? 4.973 22.312 38.531 1 97.44 351 PRO B O 1
ATOM 8269 N N . ARG B 1 352 ? 4.102 21.281 40.312 1 97.88 352 ARG B N 1
ATOM 8270 C CA . ARG B 1 352 ? 4.062 22.531 41.062 1 97.88 352 ARG B CA 1
ATOM 8271 C C . ARG B 1 352 ? 5.469 23.078 41.281 1 97.88 352 ARG B C 1
ATOM 8273 O O . ARG B 1 352 ? 6.414 22.312 41.469 1 97.88 352 ARG B O 1
ATOM 8280 N N . ALA B 1 353 ? 5.574 24.375 41.25 1 98.12 353 ALA B N 1
ATOM 8281 C CA . ALA B 1 353 ? 6.883 24.984 41.438 1 98.12 353 ALA B CA 1
ATOM 8282 C C . ALA B 1 353 ? 7.449 24.609 42.812 1 98.12 353 ALA B C 1
ATOM 8284 O O . ALA B 1 353 ? 6.719 24.562 43.812 1 98.12 353 ALA B O 1
ATOM 8285 N N . TYR B 1 354 ? 8.711 24.266 42.844 1 97.31 354 TYR B N 1
ATOM 8286 C CA . TYR B 1 354 ? 9.398 23.875 44.062 1 97.31 354 TYR B CA 1
ATOM 8287 C C . TYR B 1 354 ? 10.859 24.312 44.031 1 97.31 354 TYR B C 1
ATOM 8289 O O . TYR B 1 354 ? 11.383 24.672 43 1 97.31 354 TYR B O 1
ATOM 8297 N N . ALA B 1 355 ? 11.406 24.375 45.219 1 97.12 355 ALA B N 1
ATOM 8298 C CA . ALA B 1 355 ? 12.812 24.75 45.312 1 97.12 355 ALA B CA 1
ATOM 8299 C C . ALA B 1 355 ? 13.719 23.625 44.812 1 97.12 355 ALA B C 1
ATOM 8301 O O . ALA B 1 355 ? 13.578 22.469 45.219 1 97.12 355 ALA B O 1
ATOM 8302 N N . ARG B 1 356 ? 14.586 23.969 43.938 1 96 356 ARG B N 1
ATOM 8303 C CA . ARG B 1 356 ? 15.477 22.938 43.375 1 96 356 ARG B CA 1
ATOM 8304 C C . ARG B 1 356 ? 16.859 23.516 43.094 1 96 356 ARG B C 1
ATOM 8306 O O . ARG B 1 356 ? 17.016 24.719 42.875 1 96 356 ARG B O 1
ATOM 8313 N N . LYS B 1 357 ? 17.781 22.641 43.094 1 97.19 357 LYS B N 1
ATOM 8314 C CA . LYS B 1 357 ? 19.172 22.969 42.781 1 97.19 357 LYS B CA 1
ATOM 8315 C C . LYS B 1 357 ? 19.438 22.828 41.281 1 97.19 357 LYS B C 1
ATOM 8317 O O . LYS B 1 357 ? 19.188 21.766 40.688 1 97.19 357 LYS B O 1
ATOM 8322 N N . ILE B 1 358 ? 19.938 23.859 40.719 1 97.56 358 ILE B N 1
ATOM 8323 C CA . ILE B 1 358 ? 20.141 23.906 39.25 1 97.56 358 ILE B CA 1
ATOM 8324 C C . ILE B 1 358 ? 21.641 23.875 38.938 1 97.56 358 ILE B C 1
ATOM 8326 O O . ILE B 1 358 ? 22.422 24.609 39.562 1 97.56 358 ILE B O 1
ATOM 8330 N N . ASP B 1 359 ? 22.016 23 38.094 1 97.44 359 ASP B N 1
ATOM 8331 C CA . ASP B 1 359 ? 23.375 22.984 37.531 1 97.44 359 ASP B CA 1
ATOM 8332 C C . ASP B 1 359 ? 23.516 24.031 36.406 1 97.44 359 ASP B C 1
ATOM 8334 O O . ASP B 1 359 ? 22.906 23.906 35.344 1 97.44 359 ASP B O 1
ATOM 8338 N N . ALA B 1 360 ? 24.375 25 36.656 1 96.62 360 ALA B N 1
ATOM 8339 C CA . ALA B 1 360 ? 24.516 26.125 35.75 1 96.62 360 ALA B CA 1
ATOM 8340 C C . ALA B 1 360 ? 25 25.641 34.375 1 96.62 360 ALA B C 1
ATOM 8342 O O . ALA B 1 360 ? 24.609 26.203 33.344 1 96.62 360 ALA B O 1
ATOM 8343 N N . GLU B 1 361 ? 25.781 24.641 34.344 1 95.81 361 GLU B N 1
ATOM 8344 C CA . GLU B 1 361 ? 26.328 24.141 33.094 1 95.81 361 GLU B CA 1
ATOM 8345 C C . GLU B 1 361 ? 25.234 23.516 32.219 1 95.81 361 GLU B C 1
ATOM 8347 O O . GLU B 1 361 ? 25.219 23.719 31 1 95.81 361 GLU B O 1
ATOM 8352 N N . VAL B 1 362 ? 24.391 22.766 32.844 1 95.62 362 VAL B N 1
ATOM 8353 C CA . VAL B 1 362 ? 23.266 22.172 32.125 1 95.62 362 VAL B CA 1
ATOM 8354 C C . VAL B 1 362 ? 22.359 23.266 31.578 1 95.62 362 VAL B C 1
ATOM 8356 O O . VAL B 1 362 ? 21.906 23.172 30.438 1 95.62 362 VAL B O 1
ATOM 8359 N N . ALA B 1 363 ? 22.172 24.25 32.344 1 96.94 363 ALA B N 1
ATOM 8360 C CA . ALA B 1 363 ? 21.344 25.375 31.922 1 96.94 363 ALA B CA 1
ATOM 8361 C C . ALA B 1 363 ? 21.984 26.109 30.75 1 96.94 363 ALA B C 1
ATOM 8363 O O . ALA B 1 363 ? 21.297 26.5 29.812 1 96.94 363 ALA B O 1
ATOM 8364 N N . ARG B 1 364 ? 23.297 26.297 30.812 1 96.56 364 ARG B N 1
ATOM 8365 C CA . ARG B 1 364 ? 24 26.984 29.734 1 96.56 364 ARG B CA 1
ATOM 8366 C C . ARG B 1 364 ? 23.953 26.156 28.453 1 96.56 364 ARG B C 1
ATOM 8368 O O . ARG B 1 364 ? 23.781 26.719 27.359 1 96.56 364 ARG B O 1
ATOM 8375 N N . ARG B 1 365 ? 24.078 24.906 28.609 1 94.88 365 ARG B N 1
ATOM 8376 C CA . ARG B 1 365 ? 24 24.031 27.453 1 94.88 365 ARG B CA 1
ATOM 8377 C C . ARG B 1 365 ? 22.641 24.141 26.781 1 94.88 365 ARG B C 1
ATOM 8379 O O . ARG B 1 365 ? 22.531 24.047 25.547 1 94.88 365 ARG B O 1
ATOM 8386 N N . LEU B 1 366 ? 21.625 24.219 27.562 1 95.75 366 LEU B N 1
ATOM 8387 C CA . LEU B 1 366 ? 20.266 24.391 27.031 1 95.75 366 LEU B CA 1
ATOM 8388 C C . LEU B 1 366 ? 20.172 25.641 26.172 1 95.75 366 LEU B C 1
ATOM 8390 O O . LEU B 1 366 ? 19.547 25.625 25.125 1 95.75 366 LEU B O 1
ATOM 8394 N N . VAL B 1 367 ? 20.812 26.672 26.562 1 96 367 VAL B N 1
ATOM 8395 C CA . VAL B 1 367 ? 20.828 27.922 25.828 1 96 367 VAL B CA 1
ATOM 8396 C C . VAL B 1 367 ? 21.594 27.75 24.516 1 96 367 VAL B C 1
ATOM 8398 O O . VAL B 1 367 ? 21.125 28.141 23.453 1 96 367 VAL B O 1
ATOM 8401 N N . GLU B 1 368 ? 22.703 27.156 24.594 1 94.62 368 GLU B N 1
ATOM 8402 C CA . GLU B 1 368 ? 23.578 26.969 23.438 1 94.62 368 GLU B CA 1
ATOM 8403 C C . GLU B 1 368 ? 22.891 26.109 22.375 1 94.62 368 GLU B C 1
ATOM 8405 O O . GLU B 1 368 ? 23.141 26.297 21.172 1 94.62 368 GLU B O 1
ATOM 8410 N N . GLU B 1 369 ? 22.031 25.312 22.844 1 93.62 369 GLU B N 1
ATOM 8411 C CA . GLU B 1 369 ? 21.406 24.359 21.922 1 93.62 369 GLU B CA 1
ATOM 8412 C C . GLU B 1 369 ? 20.156 24.938 21.281 1 93.62 369 GLU B C 1
ATOM 8414 O O . GLU B 1 369 ? 19.797 24.562 20.172 1 93.62 369 GLU B O 1
ATOM 8419 N N . TYR B 1 370 ? 19.453 25.828 21.922 1 95.38 370 TYR B N 1
ATOM 8420 C CA . TYR B 1 370 ? 18.109 26.125 21.469 1 95.38 370 TYR B CA 1
ATOM 8421 C C . TYR B 1 370 ? 17.953 27.609 21.141 1 95.38 370 TYR B C 1
ATOM 8423 O O . TYR B 1 370 ? 16.984 28.016 20.484 1 95.38 370 TYR B O 1
ATOM 8431 N N . HIS B 1 371 ? 18.844 28.406 21.578 1 95.06 371 HIS B N 1
ATOM 8432 C CA . HIS B 1 371 ? 18.781 29.844 21.281 1 95.06 371 HIS B CA 1
ATOM 8433 C C . HIS B 1 371 ? 19.391 30.141 19.906 1 95.06 371 HIS B C 1
ATOM 8435 O O . HIS B 1 371 ? 20.25 29.406 19.438 1 95.06 371 HIS B O 1
ATOM 8441 N N . GLY B 1 372 ? 18.859 31.125 19.281 1 92.75 372 GLY B N 1
ATOM 8442 C CA . GLY B 1 372 ? 19.312 31.594 17.984 1 92.75 372 GLY B CA 1
ATOM 8443 C C . GLY B 1 372 ? 18.281 32.438 17.266 1 92.75 372 GLY B C 1
ATOM 8444 O O . GLY B 1 372 ? 17.078 32.156 17.344 1 92.75 372 GLY B O 1
ATOM 8445 N N . GLU B 1 373 ? 18.719 33.344 16.578 1 88.94 373 GLU B N 1
ATOM 8446 C CA . GLU B 1 373 ? 17.797 34.25 15.883 1 88.94 373 GLU B CA 1
ATOM 8447 C C . GLU B 1 373 ? 17.203 33.562 14.648 1 88.94 373 GLU B C 1
ATOM 8449 O O . GLU B 1 373 ? 16.125 33.969 14.188 1 88.94 373 GLU B O 1
ATOM 8454 N N . ASP B 1 374 ? 17.844 32.594 14.211 1 90 374 ASP B N 1
ATOM 8455 C CA . ASP B 1 374 ? 17.391 31.953 12.984 1 90 374 ASP B CA 1
ATOM 8456 C C . ASP B 1 374 ? 16.594 30.688 13.297 1 90 374 ASP B C 1
ATOM 8458 O O . ASP B 1 374 ? 16.203 29.953 12.383 1 90 374 ASP B O 1
ATOM 8462 N N . VAL B 1 375 ? 16.375 30.422 14.539 1 92.25 375 VAL B N 1
ATOM 8463 C CA . VAL B 1 375 ? 15.648 29.219 14.945 1 92.25 375 VAL B CA 1
ATOM 8464 C C . VAL B 1 375 ? 14.633 29.578 16.016 1 92.25 375 VAL B C 1
ATOM 8466 O O . VAL B 1 375 ? 14.516 30.734 16.422 1 92.25 375 VAL B O 1
ATOM 8469 N N . GLY B 1 376 ? 13.789 28.578 16.391 1 94.88 376 GLY B N 1
ATOM 8470 C CA . GLY B 1 376 ? 12.906 28.75 17.531 1 94.88 376 GLY B CA 1
ATOM 8471 C C . GLY B 1 376 ? 11.453 28.484 17.203 1 94.88 376 GLY B C 1
ATOM 8472 O O . GLY B 1 376 ? 10.617 28.406 18.109 1 94.88 376 GLY B O 1
ATOM 8473 N N . ARG B 1 377 ? 11.148 28.312 15.914 1 94.69 377 ARG B N 1
ATOM 8474 C CA . ARG B 1 377 ? 9.766 28.078 15.523 1 94.69 377 ARG B CA 1
ATOM 8475 C C . ARG B 1 377 ? 9.227 26.781 16.141 1 94.69 377 ARG B C 1
ATOM 8477 O O . ARG B 1 377 ? 8.133 26.766 16.688 1 94.69 377 ARG B O 1
ATOM 8484 N N . LEU B 1 378 ? 9.969 25.781 16.047 1 94.38 378 LEU B N 1
ATOM 8485 C CA . LEU B 1 378 ? 9.531 24.484 16.562 1 94.38 378 LEU B CA 1
ATOM 8486 C C . LEU B 1 378 ? 9.547 24.469 18.094 1 94.38 378 LEU B C 1
ATOM 8488 O O . LEU B 1 378 ? 8.695 23.844 18.719 1 94.38 378 LEU B O 1
ATOM 8492 N N . LEU B 1 379 ? 10.539 25.172 18.641 1 96.19 379 LEU B N 1
ATOM 8493 C CA . LEU B 1 379 ? 10.578 25.281 20.094 1 96.19 379 LEU B CA 1
ATOM 8494 C C . LEU B 1 379 ? 9.328 26 20.609 1 96.19 379 LEU B C 1
ATOM 8496 O O . LEU B 1 379 ? 8.703 25.531 21.562 1 96.19 379 LEU B O 1
ATOM 8500 N N . LYS B 1 380 ? 9.023 27.109 19.984 1 96.62 380 LYS B N 1
ATOM 8501 C CA . LYS B 1 380 ? 7.844 27.891 20.391 1 96.62 380 LYS B CA 1
ATOM 8502 C C . LYS B 1 380 ? 6.582 27.031 20.312 1 96.62 380 LYS B C 1
ATOM 8504 O O . LYS B 1 380 ? 5.777 27.016 21.25 1 96.62 380 LYS B O 1
ATOM 8509 N N . ARG B 1 381 ? 6.434 26.312 19.266 1 95.75 381 ARG B N 1
ATOM 8510 C CA . ARG B 1 381 ? 5.285 25.438 19.078 1 95.75 381 ARG B CA 1
ATOM 8511 C C . ARG B 1 381 ? 5.242 24.344 20.141 1 95.75 381 ARG B C 1
ATOM 8513 O O . ARG B 1 381 ? 4.184 24.078 20.703 1 95.75 381 ARG B O 1
ATOM 8520 N N . SER B 1 382 ? 6.363 23.781 20.375 1 96.56 382 SER B N 1
ATOM 8521 C CA . SER B 1 382 ? 6.453 22.703 21.359 1 96.56 382 SER B CA 1
ATOM 8522 C C . SER B 1 382 ? 6.09 23.188 22.75 1 96.56 382 SER B C 1
ATOM 8524 O O . SER B 1 382 ? 5.414 22.469 23.5 1 96.56 382 SER B O 1
ATOM 8526 N N . LEU B 1 383 ? 6.551 24.359 23.078 1 97.62 383 LEU B N 1
ATOM 8527 C CA . LEU B 1 383 ? 6.238 24.922 24.375 1 97.62 383 LEU B CA 1
ATOM 8528 C C . LEU B 1 383 ? 4.746 25.219 24.5 1 97.62 383 LEU B C 1
ATOM 8530 O O . LEU B 1 383 ? 4.125 24.906 25.516 1 97.62 383 LEU B O 1
ATOM 8534 N N . TYR B 1 384 ? 4.223 25.812 23.469 1 97.75 384 TYR B N 1
ATOM 8535 C CA . TYR B 1 384 ? 2.801 26.125 23.438 1 97.75 384 TYR B CA 1
ATOM 8536 C C . TYR B 1 384 ? 1.954 24.891 23.656 1 97.75 384 TYR B C 1
ATOM 8538 O O . TYR B 1 384 ? 1.006 24.906 24.453 1 97.75 384 TYR B O 1
ATOM 8546 N N . GLU B 1 385 ? 2.309 23.812 23.062 1 97.81 385 GLU B N 1
ATOM 8547 C CA . GLU B 1 385 ? 1.586 22.547 23.172 1 97.81 385 GLU B CA 1
ATOM 8548 C C . GLU B 1 385 ? 1.764 21.938 24.562 1 97.81 385 GLU B C 1
ATOM 8550 O O . GLU B 1 385 ? 0.786 21.547 25.203 1 97.81 385 GLU B O 1
ATOM 8555 N N . ASP B 1 386 ? 2.977 21.906 24.984 1 97.38 386 ASP B N 1
ATOM 8556 C CA . ASP B 1 386 ? 3.303 21.219 26.234 1 97.38 386 ASP B CA 1
ATOM 8557 C C . ASP B 1 386 ? 2.68 21.922 27.438 1 97.38 386 ASP B C 1
ATOM 8559 O O . ASP B 1 386 ? 2.262 21.281 28.391 1 97.38 386 ASP B O 1
ATOM 8563 N N . ILE B 1 387 ? 2.576 23.188 27.391 1 98.12 387 ILE B N 1
ATOM 8564 C CA . ILE B 1 387 ? 2.078 23.953 28.531 1 98.12 387 ILE B CA 1
ATOM 8565 C C . ILE B 1 387 ? 0.553 23.891 28.562 1 98.12 387 ILE B C 1
ATOM 8567 O O . ILE B 1 387 ? -0.041 23.812 29.656 1 98.12 387 ILE B O 1
ATOM 8571 N N . HIS B 1 388 ? -0.065 23.859 27.422 1 98.19 388 HIS B N 1
ATOM 8572 C CA . HIS B 1 388 ? -1.481 24.203 27.438 1 98.19 388 HIS B CA 1
ATOM 8573 C C . HIS B 1 388 ? -2.35 23.016 27.062 1 98.19 388 HIS B C 1
ATOM 8575 O O . HIS B 1 388 ? -3.564 23.031 27.281 1 98.19 388 HIS B O 1
ATOM 8581 N N . ILE B 1 389 ? -1.829 21.938 26.516 1 98.25 389 ILE B N 1
ATOM 8582 C CA . ILE B 1 389 ? -2.621 20.766 26.172 1 98.25 389 ILE B CA 1
ATOM 8583 C C . ILE B 1 389 ? -2.682 19.812 27.359 1 98.25 389 ILE B C 1
ATOM 8585 O O . ILE B 1 389 ? -1.646 19.422 27.906 1 98.25 389 ILE B O 1
ATOM 8589 N N . GLU B 1 390 ? -3.904 19.531 27.766 1 97.75 390 GLU B N 1
ATOM 8590 C CA . GLU B 1 390 ? -4.086 18.562 28.844 1 97.75 390 GLU B CA 1
ATOM 8591 C C . GLU B 1 390 ? -3.623 17.172 28.406 1 97.75 390 GLU B C 1
ATOM 8593 O O . GLU B 1 390 ? -3.986 16.688 27.344 1 97.75 390 GLU B O 1
ATOM 8598 N N . ARG B 1 391 ? -2.877 16.562 29.266 1 97.19 391 ARG B N 1
ATOM 8599 C CA . ARG B 1 391 ? -2.346 15.242 28.922 1 97.19 391 ARG B CA 1
ATOM 8600 C C . ARG B 1 391 ? -3.4 14.156 29.109 1 97.19 391 ARG B C 1
ATOM 8602 O O . ARG B 1 391 ? -3.895 13.961 30.219 1 97.19 391 ARG B O 1
ATOM 8609 N N . ALA B 1 392 ? -3.707 13.539 28 1 96.94 392 ALA B N 1
ATOM 8610 C CA . ALA B 1 392 ? -4.656 12.43 28.031 1 96.94 392 ALA B CA 1
ATOM 8611 C C . ALA B 1 392 ? -4.5 11.531 26.797 1 96.94 392 ALA B C 1
ATOM 8613 O O . ALA B 1 392 ? -4.172 12.016 25.719 1 96.94 392 ALA B O 1
ATOM 8614 N N . ASP B 1 393 ? -4.684 10.266 27.062 1 96.56 393 ASP B N 1
ATOM 8615 C CA . ASP B 1 393 ? -4.766 9.312 25.953 1 96.56 393 ASP B CA 1
ATOM 8616 C C . ASP B 1 393 ? -6.199 9.195 25.438 1 96.56 393 ASP B C 1
ATOM 8618 O O . ASP B 1 393 ? -7.086 8.719 26.156 1 96.56 393 ASP B O 1
ATOM 8622 N N . GLY B 1 394 ? -6.344 9.594 24.234 1 97.19 394 GLY B N 1
ATOM 8623 C CA . GLY B 1 394 ? -7.684 9.617 23.672 1 97.19 394 GLY B CA 1
ATOM 8624 C C . GLY B 1 394 ? -8.344 8.25 23.641 1 97.19 394 GLY B C 1
ATOM 8625 O O . GLY B 1 394 ? -9.57 8.148 23.656 1 97.19 394 GLY B O 1
ATOM 8626 N N . LEU B 1 395 ? -7.629 7.148 23.625 1 97.62 395 LEU B N 1
ATOM 8627 C CA . LEU B 1 395 ? -8.188 5.805 23.547 1 97.62 395 LEU B CA 1
ATOM 8628 C C . LEU B 1 395 ? -8.781 5.383 24.891 1 97.62 395 LEU B C 1
ATOM 8630 O O . LEU B 1 395 ? -9.734 4.602 24.938 1 97.62 395 LEU B O 1
ATOM 8634 N N . THR B 1 396 ? -8.227 5.945 26 1 96.56 396 THR B N 1
ATOM 8635 C CA . THR B 1 396 ? -8.641 5.461 27.312 1 96.56 396 THR B CA 1
ATOM 8636 C C . THR B 1 396 ? -9.289 6.578 28.125 1 96.56 396 THR B C 1
ATOM 8638 O O . THR B 1 396 ? -9.773 6.344 29.234 1 96.56 396 THR B O 1
ATOM 8641 N N . ASP B 1 397 ? -9.312 7.762 27.594 1 95.62 397 ASP B N 1
ATOM 8642 C CA . ASP B 1 397 ? -9.875 8.891 28.328 1 95.62 397 ASP B CA 1
ATOM 8643 C C . ASP B 1 397 ? -11.344 8.648 28.672 1 95.62 397 ASP B C 1
ATOM 8645 O O . ASP B 1 397 ? -12.133 8.273 27.797 1 95.62 397 ASP B O 1
ATOM 8649 N N . GLY B 1 398 ? -11.703 8.859 29.922 1 91.12 398 GLY B N 1
ATOM 8650 C CA . GLY B 1 398 ? -13.039 8.562 30.422 1 91.12 398 GLY B CA 1
ATOM 8651 C C . GLY B 1 398 ? -13.977 9.758 30.359 1 91.12 398 GLY B C 1
ATOM 8652 O O . GLY B 1 398 ? -15.109 9.695 30.844 1 91.12 398 GLY B O 1
ATOM 8653 N N . ASP B 1 399 ? -13.516 10.844 29.766 1 92.25 399 ASP B N 1
ATOM 8654 C CA . ASP B 1 399 ? -14.383 12.008 29.641 1 92.25 399 ASP B CA 1
ATOM 8655 C C . ASP B 1 399 ? -15.648 11.672 28.859 1 92.25 399 ASP B C 1
ATOM 8657 O O . ASP B 1 399 ? -15.578 11.172 27.734 1 92.25 399 ASP B O 1
ATOM 8661 N N . GLU B 1 400 ? -16.812 11.93 29.359 1 93.25 400 GLU B N 1
ATOM 8662 C CA . GLU B 1 400 ? -18.078 11.492 28.781 1 93.25 400 GLU B CA 1
ATOM 8663 C C . GLU B 1 400 ? -18.703 12.586 27.906 1 93.25 400 GLU B C 1
ATOM 8665 O O . GLU B 1 400 ? -19.688 12.352 27.219 1 93.25 400 GLU B O 1
ATOM 8670 N N . ARG B 1 401 ? -18.188 13.711 27.984 1 95.25 401 ARG B N 1
ATOM 8671 C CA . ARG B 1 401 ? -18.688 14.789 27.141 1 95.25 401 ARG B CA 1
ATOM 8672 C C . ARG B 1 401 ? -18.438 14.508 25.656 1 95.25 401 ARG B C 1
ATOM 8674 O O . ARG B 1 401 ? -17.656 13.602 25.328 1 95.25 401 ARG B O 1
ATOM 8681 N N . THR B 1 402 ? -19.125 15.32 24.797 1 97.88 402 THR B N 1
ATOM 8682 C CA . THR B 1 402 ? -18.969 15.148 23.359 1 97.88 402 THR B CA 1
ATOM 8683 C C . THR B 1 402 ? -17.531 15.398 22.938 1 97.88 402 THR B C 1
ATOM 8685 O O . THR B 1 402 ? -16.891 16.344 23.391 1 97.88 402 THR B O 1
ATOM 8688 N N . ARG B 1 403 ? -17.047 14.555 22.094 1 98.31 403 ARG B N 1
ATOM 8689 C CA . ARG B 1 403 ? -15.617 14.609 21.828 1 98.31 403 ARG B CA 1
ATOM 8690 C C . ARG B 1 403 ? -15.336 14.547 20.328 1 98.31 403 ARG B C 1
ATOM 8692 O O . ARG B 1 403 ? -16.172 14.086 19.547 1 98.31 403 ARG B O 1
ATOM 8699 N N . ALA B 1 404 ? -14.234 15.023 19.969 1 98.56 404 ALA B N 1
ATOM 8700 C CA . ALA B 1 404 ? -13.641 14.891 18.641 1 98.56 404 ALA B CA 1
ATOM 8701 C C . ALA B 1 404 ? -12.297 14.18 18.703 1 98.56 404 ALA B C 1
ATOM 8703 O O . ALA B 1 404 ? -11.508 14.414 19.625 1 98.56 404 ALA B O 1
ATOM 8704 N N . ASP B 1 405 ? -12.055 13.234 17.875 1 98.62 405 ASP B N 1
ATOM 8705 C CA . ASP B 1 405 ? -10.805 12.492 17.75 1 98.62 405 ASP B CA 1
ATOM 8706 C C . ASP B 1 405 ? -10.211 12.625 16.359 1 98.62 405 ASP B C 1
ATOM 8708 O O . ASP B 1 405 ? -10.492 11.805 15.477 1 98.62 405 ASP B O 1
ATOM 8712 N N . LEU B 1 406 ? -9.344 13.609 16.234 1 98.12 406 LEU B N 1
ATOM 8713 C CA . LEU B 1 406 ? -8.867 13.953 14.906 1 98.12 406 LEU B CA 1
ATOM 8714 C C . LEU B 1 406 ? -7.371 13.688 14.781 1 98.12 406 LEU B C 1
ATOM 8716 O O . LEU B 1 406 ? -6.594 14.07 15.656 1 98.12 406 LEU B O 1
ATOM 8720 N N . PHE B 1 407 ? -6.906 12.922 13.758 1 97 407 PHE B N 1
ATOM 8721 C CA . PHE B 1 407 ? -5.578 12.852 13.164 1 97 407 PHE B CA 1
ATOM 8722 C C . PHE B 1 407 ? -4.605 12.133 14.086 1 97 407 PHE B C 1
ATOM 8724 O O . PHE B 1 407 ? -3.396 12.367 14.031 1 97 407 PHE B O 1
ATOM 8731 N N . TYR B 1 408 ? -5.047 11.219 15 1 97.25 408 TYR B N 1
ATOM 8732 C CA . TYR B 1 408 ? -4.078 10.531 15.852 1 97.25 408 TYR B CA 1
ATOM 8733 C C . TYR B 1 408 ? -4.438 9.062 16 1 97.25 408 TYR B C 1
ATOM 8735 O O . TYR B 1 408 ? -3.607 8.25 16.438 1 97.25 408 TYR B O 1
ATOM 8743 N N . LEU B 1 409 ? -5.594 8.664 15.633 1 98.38 409 LEU B N 1
ATOM 8744 C CA . LEU B 1 409 ? -6.117 7.336 15.953 1 98.38 409 LEU B CA 1
ATOM 8745 C C . LEU B 1 409 ? -5.316 6.25 15.242 1 98.38 409 LEU B C 1
ATOM 8747 O O . LEU B 1 409 ? -5.16 5.145 15.758 1 98.38 409 LEU B O 1
ATOM 8751 N N . THR B 1 410 ? -4.738 6.598 14.086 1 97.31 410 THR B N 1
ATOM 8752 C CA . THR B 1 410 ? -4.059 5.586 13.281 1 97.31 410 THR B CA 1
ATOM 8753 C C . THR B 1 410 ? -2.545 5.738 13.391 1 97.31 410 THR B C 1
ATOM 8755 O O . THR B 1 410 ? -1.801 5.195 12.57 1 97.31 410 THR B O 1
ATOM 8758 N N . ASN B 1 411 ? -2.086 6.516 14.375 1 95.06 411 ASN B N 1
ATOM 8759 C CA . ASN B 1 411 ? -0.65 6.582 14.625 1 95.06 411 ASN B CA 1
ATOM 8760 C C . ASN B 1 411 ? -0.069 5.207 14.938 1 95.06 411 ASN B C 1
ATOM 8762 O O . ASN B 1 411 ? -0.765 4.34 15.469 1 95.06 411 ASN B O 1
ATOM 8766 N N . MET B 1 412 ? 1.159 5.023 14.656 1 92.88 412 MET B N 1
ATOM 8767 C CA . MET B 1 412 ? 1.845 3.742 14.797 1 92.88 412 MET B CA 1
ATOM 8768 C C . MET B 1 412 ? 1.72 3.221 16.234 1 92.88 412 MET B C 1
ATOM 8770 O O . MET B 1 412 ? 1.602 2.014 16.438 1 92.88 412 MET B O 1
ATOM 8774 N N . ARG B 1 413 ? 1.738 4.043 17.188 1 92.94 413 ARG B N 1
ATOM 8775 C CA . ARG B 1 413 ? 1.674 3.643 18.578 1 92.94 413 ARG B CA 1
ATOM 8776 C C . ARG B 1 413 ? 0.345 2.961 18.891 1 92.94 413 ARG B C 1
ATOM 8778 O O . ARG B 1 413 ? 0.239 2.217 19.875 1 92.94 413 ARG B O 1
ATOM 8785 N N . ASN B 1 414 ? -0.644 3.225 18.062 1 96.44 414 ASN B N 1
ATOM 8786 C CA . ASN B 1 414 ? -1.981 2.703 18.312 1 96.44 414 ASN B CA 1
ATOM 8787 C C . ASN B 1 414 ? -2.24 1.411 17.547 1 96.44 414 ASN B C 1
ATOM 8789 O O . ASN B 1 414 ? -3.303 0.803 17.688 1 96.44 414 ASN B O 1
ATOM 8793 N N . VAL B 1 415 ? -1.286 0.861 16.781 1 92.88 415 VAL B N 1
ATOM 8794 C CA . VAL B 1 415 ? -1.473 -0.271 15.883 1 92.88 415 VAL B CA 1
ATOM 8795 C C . VAL B 1 415 ? -1.886 -1.506 16.688 1 92.88 415 VAL B C 1
ATOM 8797 O O . VAL B 1 415 ? -2.715 -2.297 16.234 1 92.88 415 VAL B O 1
ATOM 8800 N N . ALA B 1 416 ? -1.372 -1.67 17.875 1 93.12 416 ALA B N 1
ATOM 8801 C CA . ALA B 1 416 ? -1.663 -2.83 18.719 1 93.12 416 ALA B CA 1
ATOM 8802 C C . ALA B 1 416 ? -3.035 -2.701 19.375 1 93.12 416 ALA B C 1
ATOM 8804 O O . ALA B 1 416 ? -3.557 -3.672 19.922 1 93.12 416 ALA B O 1
ATOM 8805 N N . PHE B 1 417 ? -3.678 -1.511 19.203 1 96.81 417 PHE B N 1
ATOM 8806 C CA . PHE B 1 417 ? -4.918 -1.233 19.922 1 96.81 417 PHE B CA 1
ATOM 8807 C C . PHE B 1 417 ? -6.023 -0.831 18.953 1 96.81 417 PHE B C 1
ATOM 8809 O O . PHE B 1 417 ? -6.84 0.041 19.25 1 96.81 417 PHE B O 1
ATOM 8816 N N . MET B 1 418 ? -6.055 -1.494 17.828 1 95.88 418 MET B N 1
ATOM 8817 C CA . MET B 1 418 ? -7.004 -1.089 16.797 1 95.88 418 MET B CA 1
ATOM 8818 C C . MET B 1 418 ? -8.438 -1.327 17.25 1 95.88 418 MET B C 1
ATOM 8820 O O . MET B 1 418 ? -9.344 -0.584 16.875 1 95.88 418 MET B O 1
ATOM 8824 N N . HIS B 1 419 ? -8.656 -2.275 18.078 1 96.06 419 HIS B N 1
ATOM 8825 C CA . HIS B 1 419 ? -9.992 -2.484 18.641 1 96.06 419 HIS B CA 1
ATOM 8826 C C . HIS B 1 419 ? -10.461 -1.264 19.422 1 96.06 419 HIS B C 1
ATOM 8828 O O . HIS B 1 419 ? -11.617 -0.856 19.312 1 96.06 419 HIS B O 1
ATOM 8834 N N . ASP B 1 420 ? -9.578 -0.673 20.188 1 97.69 420 ASP B N 1
ATOM 8835 C CA . ASP B 1 420 ? -9.898 0.532 20.938 1 97.69 420 ASP B CA 1
ATOM 8836 C C . ASP B 1 420 ? -10.109 1.726 20.016 1 97.69 420 ASP B C 1
ATOM 8838 O O . ASP B 1 420 ? -10.961 2.576 20.266 1 97.69 420 ASP B O 1
ATOM 8842 N N . VAL B 1 421 ? -9.312 1.766 19 1 98.5 421 VAL B N 1
ATOM 8843 C CA . VAL B 1 421 ? -9.461 2.828 18.016 1 98.5 421 VAL B CA 1
ATOM 8844 C C . VAL B 1 421 ? -10.883 2.812 17.438 1 98.5 421 VAL B C 1
ATOM 8846 O O . VAL B 1 421 ? -11.539 3.852 17.375 1 98.5 421 VAL B O 1
ATOM 8849 N N . TYR B 1 422 ? -11.414 1.631 17.094 1 98 422 TYR B N 1
ATOM 8850 C CA . TYR B 1 422 ? -12.734 1.516 16.484 1 98 422 TYR B CA 1
ATOM 8851 C C . TYR B 1 422 ? -13.828 1.854 17.484 1 98 422 TYR B C 1
ATOM 8853 O O . TYR B 1 422 ? -14.844 2.445 17.125 1 98 422 TYR B O 1
ATOM 8861 N N . ARG B 1 423 ? -13.602 1.544 18.688 1 97.56 423 ARG B N 1
ATOM 8862 C CA . ARG B 1 423 ? -14.539 1.929 19.734 1 97.56 423 ARG B CA 1
ATOM 8863 C C . ARG B 1 423 ? -14.617 3.445 19.875 1 97.56 423 ARG B C 1
ATOM 8865 O O . ARG B 1 423 ? -15.711 4.008 20 1 97.56 423 ARG B O 1
ATOM 8872 N N . VAL B 1 424 ? -13.461 4.059 19.859 1 98.38 424 VAL B N 1
ATOM 8873 C CA . VAL B 1 424 ? -13.398 5.512 19.969 1 98.38 424 VAL B CA 1
ATOM 8874 C C . VAL B 1 424 ? -14.094 6.16 18.781 1 98.38 424 VAL B C 1
ATOM 8876 O O . VAL B 1 424 ? -14.812 7.148 18.922 1 98.38 424 VAL B O 1
ATOM 8879 N N . VAL B 1 425 ? -13.914 5.605 17.578 1 98.5 425 VAL B N 1
ATOM 8880 C CA . VAL B 1 425 ? -14.57 6.125 16.391 1 98.5 425 VAL B CA 1
ATOM 8881 C C . VAL B 1 425 ? -16.094 6.098 16.578 1 98.5 425 VAL B C 1
ATOM 8883 O O . VAL B 1 425 ? -16.781 7.051 16.219 1 98.5 425 VAL B O 1
ATOM 8886 N N . GLU B 1 426 ? -16.641 5.109 17.203 1 96.62 426 GLU B N 1
ATOM 8887 C CA . GLU B 1 426 ? -18.062 4.953 17.406 1 96.62 426 GLU B CA 1
ATOM 8888 C C . GLU B 1 426 ? -18.594 5.949 18.438 1 96.62 426 GLU B C 1
ATOM 8890 O O . GLU B 1 426 ? -19.734 6.406 18.344 1 96.62 426 GLU B O 1
ATOM 8895 N N . LYS B 1 427 ? -17.719 6.324 19.297 1 96.25 427 LYS B N 1
ATOM 8896 C CA . LYS B 1 427 ? -18.109 7.219 20.375 1 96.25 427 LYS B CA 1
ATOM 8897 C C . LYS B 1 427 ? -17.938 8.68 19.984 1 96.25 427 LYS B C 1
ATOM 8899 O O . LYS B 1 427 ? -18.609 9.562 20.516 1 96.25 427 LYS B O 1
ATOM 8904 N N . SER B 1 428 ? -17.109 9 19.109 1 98 428 SER B N 1
ATOM 8905 C CA . SER B 1 428 ? -16.719 10.359 18.766 1 98 428 SER B CA 1
ATOM 8906 C C . SER B 1 428 ? -17.766 11.039 17.891 1 98 428 SER B C 1
ATOM 8908 O O . SER B 1 428 ? -18.391 10.391 17.047 1 98 428 SER B O 1
ATOM 8910 N N . PHE B 1 429 ? -17.953 12.289 18.125 1 98.38 429 PHE B N 1
ATOM 8911 C CA . PHE B 1 429 ? -18.812 13.086 17.25 1 98.38 429 PHE B CA 1
ATOM 8912 C C . PHE B 1 429 ? -18.219 13.195 15.859 1 98.38 429 PHE B C 1
ATOM 8914 O O . PHE B 1 429 ? -18.953 13.148 14.859 1 98.38 429 PHE B O 1
ATOM 8921 N N . ILE B 1 430 ? -16.953 13.375 15.797 1 98.56 430 ILE B N 1
ATOM 8922 C CA . ILE B 1 430 ? -16.219 13.391 14.547 1 98.56 430 ILE B CA 1
ATOM 8923 C C . ILE B 1 430 ? -14.844 12.75 14.758 1 98.56 430 ILE B C 1
ATOM 8925 O O . ILE B 1 430 ? -14.211 12.945 15.797 1 98.56 430 ILE B O 1
ATOM 8929 N N . SER B 1 431 ? -14.391 11.914 13.914 1 98.81 431 SER B N 1
ATOM 8930 C CA . SER B 1 431 ? -13.094 11.242 13.977 1 98.81 431 SER B CA 1
ATOM 8931 C C . SER B 1 431 ? -12.484 11.086 12.586 1 98.81 431 SER B C 1
ATOM 8933 O O . SER B 1 431 ? -13.188 11.18 11.586 1 98.81 431 SER B O 1
ATOM 8935 N N . THR B 1 432 ? -11.211 10.953 12.508 1 98.69 432 THR B N 1
ATOM 8936 C CA . THR B 1 432 ? -10.508 10.703 11.25 1 98.69 432 THR B CA 1
ATOM 8937 C C . THR B 1 432 ? -9.68 9.43 11.336 1 98.69 432 THR B C 1
ATOM 8939 O O . THR B 1 432 ? -9.148 9.094 12.398 1 98.69 432 THR B O 1
ATOM 8942 N N . LEU B 1 433 ? -9.602 8.703 10.297 1 98.62 433 LEU B N 1
ATOM 8943 C CA . LEU B 1 433 ? -8.734 7.539 10.125 1 98.62 433 LEU B CA 1
ATOM 8944 C C . LEU B 1 433 ? -7.891 7.676 8.867 1 98.62 433 LEU B C 1
ATOM 8946 O O . LEU B 1 433 ? -8.398 8.07 7.812 1 98.62 433 LEU B O 1
ATOM 8950 N N . TRP B 1 434 ? -6.605 7.441 9.016 1 97.75 434 TRP B N 1
ATOM 8951 C CA . TRP B 1 434 ? -5.73 7.398 7.844 1 97.75 434 TRP B CA 1
ATOM 8952 C C . TRP B 1 434 ? -6.016 6.164 7 1 97.75 434 TRP B C 1
ATOM 8954 O O . TRP B 1 434 ? -6.082 5.047 7.52 1 97.75 434 TRP B O 1
ATOM 8964 N N . VAL B 1 435 ? -6.191 6.332 5.617 1 97.38 435 VAL B N 1
ATOM 8965 C CA . VAL B 1 435 ? -6.613 5.195 4.801 1 97.38 435 VAL B CA 1
ATOM 8966 C C . VAL B 1 435 ? -5.641 5.004 3.641 1 97.38 435 VAL B C 1
ATOM 8968 O O . VAL B 1 435 ? -5.844 4.133 2.791 1 97.38 435 VAL B O 1
ATOM 8971 N N . SER B 1 436 ? -4.59 5.746 3.537 1 94.75 436 SER B N 1
ATOM 8972 C CA . SER B 1 436 ? -3.725 5.746 2.361 1 94.75 436 SER B CA 1
ATOM 8973 C C . SER B 1 436 ? -2.49 4.879 2.584 1 94.75 436 SER B C 1
ATOM 8975 O O . SER B 1 436 ? -1.929 4.855 3.682 1 94.75 436 SER B O 1
ATOM 8977 N N . ASN B 1 437 ? -2.049 4.215 1.52 1 87.44 437 ASN B N 1
ATOM 8978 C CA . ASN B 1 437 ? -0.795 3.471 1.524 1 87.44 437 ASN B CA 1
ATOM 8979 C C . ASN B 1 437 ? 0.356 4.305 0.971 1 87.44 437 ASN B C 1
ATOM 8981 O O . ASN B 1 437 ? 1.469 3.803 0.803 1 87.44 437 ASN B O 1
ATOM 8985 N N . ARG B 1 438 ? 0.069 5.527 0.752 1 85.31 438 ARG B N 1
ATOM 8986 C CA . ARG B 1 438 ? 1.096 6.41 0.205 1 85.31 438 ARG B CA 1
ATOM 8987 C C . ARG B 1 438 ? 2.223 6.629 1.209 1 85.31 438 ARG B C 1
ATOM 8989 O O . ARG B 1 438 ? 1.976 6.75 2.41 1 85.31 438 ARG B O 1
ATOM 8996 N N . GLN B 1 439 ? 3.406 6.754 0.592 1 80.38 439 GLN B N 1
ATOM 8997 C CA . GLN B 1 439 ? 4.566 7.027 1.43 1 80.38 439 GLN B CA 1
ATOM 8998 C C . GLN B 1 439 ? 4.492 8.43 2.035 1 80.38 439 GLN B C 1
ATOM 9000 O O . GLN B 1 439 ? 4.207 9.398 1.331 1 80.38 439 GLN B O 1
ATOM 9005 N N . ASN B 1 440 ? 4.578 8.445 3.293 1 82.31 440 ASN B N 1
ATOM 9006 C CA . ASN B 1 440 ? 4.57 9.703 4.035 1 82.31 440 ASN B CA 1
ATOM 9007 C C . ASN B 1 440 ? 5.789 9.82 4.941 1 82.31 440 ASN B C 1
ATOM 9009 O O . ASN B 1 440 ? 6.16 8.867 5.629 1 82.31 440 ASN B O 1
ATOM 9013 N N . PHE B 1 441 ? 6.453 10.914 4.848 1 86.19 441 PHE B N 1
ATOM 9014 C CA . PHE B 1 441 ? 7.684 11.094 5.605 1 86.19 441 PHE B CA 1
ATOM 9015 C C . PHE B 1 441 ? 7.457 12 6.805 1 86.19 441 PHE B C 1
ATOM 9017 O O . PHE B 1 441 ? 8.406 12.383 7.492 1 86.19 441 PHE B O 1
ATOM 9024 N N . THR B 1 442 ? 6.199 12.336 7.004 1 80.94 442 THR B N 1
ATOM 9025 C CA . THR B 1 442 ? 5.883 13.266 8.078 1 80.94 442 THR B CA 1
ATOM 9026 C C . THR B 1 442 ? 5.066 12.586 9.172 1 80.94 442 THR B C 1
ATOM 9028 O O . THR B 1 442 ? 5.285 12.812 10.359 1 80.94 442 THR B O 1
ATOM 9031 N N . TYR B 1 443 ? 4.195 11.773 8.727 1 83.5 443 TYR B N 1
ATOM 9032 C CA . TYR B 1 443 ? 3.279 11.125 9.656 1 83.5 443 TYR B CA 1
ATOM 9033 C C . TYR B 1 443 ? 3.59 9.641 9.781 1 83.5 443 TYR B C 1
ATOM 9035 O O . TYR B 1 443 ? 4.113 9.031 8.844 1 83.5 443 TYR B O 1
ATOM 9043 N N . ASP B 1 444 ? 3.334 9.078 10.875 1 88.75 444 ASP B N 1
ATOM 9044 C CA . ASP B 1 444 ? 3.59 7.652 11.086 1 88.75 444 ASP B CA 1
ATOM 9045 C C . ASP B 1 444 ? 2.283 6.867 11.172 1 88.75 444 ASP B C 1
ATOM 9047 O O . ASP B 1 444 ? 2.15 5.957 11.984 1 88.75 444 ASP B O 1
ATOM 9051 N N . ASP B 1 445 ? 1.379 7.27 10.422 1 93.44 445 ASP B N 1
ATOM 9052 C CA . ASP B 1 445 ? 0.058 6.648 10.438 1 93.44 445 ASP B CA 1
ATOM 9053 C C . ASP B 1 445 ? 0.071 5.316 9.688 1 93.44 445 ASP B C 1
ATOM 9055 O O . ASP B 1 445 ? 0.803 5.156 8.703 1 93.44 445 ASP B O 1
ATOM 9059 N N . VAL B 1 446 ? -0.723 4.387 10.164 1 93 446 VAL B N 1
ATOM 9060 C CA . VAL B 1 446 ? -0.945 3.105 9.5 1 93 446 VAL B CA 1
ATOM 9061 C C . VAL B 1 446 ? -2.309 3.107 8.812 1 93 446 VAL B C 1
ATOM 9063 O O . VAL B 1 446 ? -3.285 3.625 9.367 1 93 446 VAL B O 1
ATOM 9066 N N . PRO B 1 447 ? -2.32 2.592 7.629 1 94 447 PRO B N 1
ATOM 9067 C CA . PRO B 1 447 ? -3.57 2.67 6.867 1 94 447 PRO B CA 1
ATOM 9068 C C . PRO B 1 447 ? -4.637 1.706 7.387 1 94 447 PRO B C 1
ATOM 9070 O O . PRO B 1 447 ? -4.316 0.583 7.785 1 94 447 PRO B O 1
ATOM 9073 N N . VAL B 1 448 ? -5.891 2.139 7.367 1 96.81 448 VAL B N 1
ATOM 9074 C CA . VAL B 1 448 ? -7.062 1.304 7.598 1 96.81 448 VAL B CA 1
ATOM 9075 C C . VAL B 1 448 ? -7.781 1.041 6.277 1 96.81 448 VAL B C 1
ATOM 9077 O O . VAL B 1 448 ? -7.844 1.918 5.414 1 96.81 448 VAL B O 1
ATOM 9080 N N . ASN B 1 449 ? -8.305 -0.187 6.164 1 96.06 449 ASN B N 1
ATOM 9081 C CA . ASN B 1 449 ? -9 -0.59 4.945 1 96.06 449 ASN B CA 1
ATOM 9082 C C . ASN B 1 449 ? -10.25 0.253 4.707 1 96.06 449 ASN B C 1
ATOM 9084 O O . ASN B 1 449 ? -11.109 0.357 5.582 1 96.06 449 ASN B O 1
ATOM 9088 N N . ARG B 1 450 ? -10.375 0.885 3.537 1 97.31 450 ARG B N 1
ATOM 9089 C CA . ARG B 1 450 ? -11.484 1.768 3.197 1 97.31 450 ARG B CA 1
ATOM 9090 C C . ARG B 1 450 ? -12.805 1.012 3.213 1 97.31 450 ARG B C 1
ATOM 9092 O O . ARG B 1 450 ? -13.828 1.541 3.664 1 97.31 450 ARG B O 1
ATOM 9099 N N . ASN B 1 451 ? -12.805 -0.267 2.709 1 96.31 451 ASN B N 1
ATOM 9100 C CA . ASN B 1 451 ? -14.016 -1.087 2.713 1 96.31 451 ASN B CA 1
ATOM 9101 C C . ASN B 1 451 ? -14.516 -1.344 4.129 1 96.31 451 ASN B C 1
ATOM 9103 O O . ASN B 1 451 ? -15.711 -1.26 4.395 1 96.31 451 ASN B O 1
ATOM 9107 N N . PHE B 1 452 ? -13.516 -1.626 4.918 1 97.56 452 PHE B N 1
ATOM 9108 C CA . PHE B 1 452 ? -13.852 -1.896 6.312 1 97.56 452 PHE B CA 1
ATOM 9109 C C . PHE B 1 452 ? -14.57 -0.706 6.938 1 97.56 452 PHE B C 1
ATOM 9111 O O . PHE B 1 452 ? -15.594 -0.871 7.598 1 97.56 452 PHE B O 1
ATOM 9118 N N . ILE B 1 453 ? -14.062 0.474 6.727 1 98.25 453 ILE B N 1
ATOM 9119 C CA . ILE B 1 453 ? -14.633 1.701 7.27 1 98.25 453 ILE B CA 1
ATOM 9120 C C . ILE B 1 453 ? -16.047 1.895 6.738 1 98.25 453 ILE B C 1
ATOM 9122 O O . ILE B 1 453 ? -16.984 2.166 7.504 1 98.25 453 ILE B O 1
ATOM 9126 N N . THR B 1 454 ? -16.219 1.753 5.434 1 97.56 454 THR B N 1
ATOM 9127 C CA . THR B 1 454 ? -17.484 1.934 4.742 1 97.56 454 THR B CA 1
ATOM 9128 C C . THR B 1 454 ? -18.531 0.965 5.281 1 97.56 454 THR B C 1
ATOM 9130 O O . THR B 1 454 ? -19.672 1.354 5.527 1 97.56 454 THR B O 1
ATOM 9133 N N . LEU B 1 455 ? -18.172 -0.265 5.527 1 97.88 455 LEU B N 1
ATOM 9134 C CA . LEU B 1 455 ? -19.078 -1.34 5.906 1 97.88 455 LEU B CA 1
ATOM 9135 C C . LEU B 1 455 ? -19.391 -1.288 7.398 1 97.88 455 LEU B C 1
ATOM 9137 O O . LEU B 1 455 ? -20.484 -1.672 7.82 1 97.88 455 LEU B O 1
ATOM 9141 N N . ARG B 1 456 ? -18.516 -0.746 8.133 1 97.31 456 ARG B N 1
ATOM 9142 C CA . ARG B 1 456 ? -18.672 -0.85 9.578 1 97.31 456 ARG B CA 1
ATOM 9143 C C . ARG B 1 456 ? -19.344 0.388 10.148 1 97.31 456 ARG B C 1
ATOM 9145 O O . ARG B 1 456 ? -20.188 0.283 11.055 1 97.31 456 ARG B O 1
ATOM 9152 N N . PHE B 1 457 ? -18.953 1.575 9.664 1 97.62 457 PHE B N 1
ATOM 9153 C CA . PHE B 1 457 ? -19.266 2.77 10.445 1 97.62 457 PHE B CA 1
ATOM 9154 C C . PHE B 1 457 ? -20.438 3.529 9.836 1 97.62 457 PHE B C 1
ATOM 9156 O O . PHE B 1 457 ? -20.969 4.449 10.461 1 97.62 457 PHE B O 1
ATOM 9163 N N . SER B 1 458 ? -20.875 3.199 8.625 1 95.12 458 SER B N 1
ATOM 9164 C CA . SER B 1 458 ? -22.031 3.855 8.023 1 95.12 458 SER B CA 1
ATOM 9165 C C . SER B 1 458 ? -23.312 3.529 8.797 1 95.12 458 SER B C 1
ATOM 9167 O O . SER B 1 458 ? -23.641 2.357 8.977 1 95.12 458 SER B O 1
ATOM 9169 N N . LYS B 1 459 ? -23.969 4.594 9.25 1 92.06 459 LYS B N 1
ATOM 9170 C CA . LYS B 1 459 ? -25.234 4.492 9.969 1 92.06 459 LYS B CA 1
ATOM 9171 C C . LYS B 1 459 ? -26.156 5.641 9.602 1 92.06 459 LYS B C 1
ATOM 9173 O O . LYS B 1 459 ? -25.766 6.578 8.906 1 92.06 459 LYS B O 1
ATOM 9178 N N . LYS B 1 460 ? -27.328 5.641 10.125 1 90.19 460 LYS B N 1
ATOM 9179 C CA . LYS B 1 460 ? -28.359 6.621 9.789 1 90.19 460 LYS B CA 1
ATOM 9180 C C . LYS B 1 460 ? -27.953 8.023 10.242 1 90.19 460 LYS B C 1
ATOM 9182 O O . LYS B 1 460 ? -28.172 9 9.523 1 90.19 460 LYS B O 1
ATOM 9187 N N . ASN B 1 461 ? -27.344 8.141 11.336 1 91.44 461 ASN B N 1
ATOM 9188 C CA . ASN B 1 461 ? -27.016 9.461 11.867 1 91.44 461 ASN B CA 1
ATOM 9189 C C . ASN B 1 461 ? -25.516 9.711 11.828 1 91.44 461 ASN B C 1
ATOM 9191 O O . ASN B 1 461 ? -25 10.555 12.57 1 91.44 461 ASN B O 1
ATOM 9195 N N . ARG B 1 462 ? -24.875 8.93 11.016 1 94.31 462 ARG B N 1
ATOM 9196 C CA . ARG B 1 462 ? -23.438 9.078 10.867 1 94.31 462 ARG B CA 1
ATOM 9197 C C . ARG B 1 462 ? -23.047 9.086 9.391 1 94.31 462 ARG B C 1
ATOM 9199 O O . ARG B 1 462 ? -23.578 8.312 8.594 1 94.31 462 ARG B O 1
ATOM 9206 N N . ARG B 1 463 ? -22.234 10.016 9.102 1 96.31 463 ARG B N 1
ATOM 9207 C CA . ARG B 1 463 ? -21.703 10.094 7.742 1 96.31 463 ARG B CA 1
ATOM 9208 C C . ARG B 1 463 ? -20.281 9.523 7.68 1 96.31 463 ARG B C 1
ATOM 9210 O O . ARG B 1 463 ? -19.484 9.734 8.594 1 96.31 463 ARG B O 1
ATOM 9217 N N . VAL B 1 464 ? -20.047 8.75 6.699 1 97.94 464 VAL B N 1
ATOM 9218 C CA . VAL B 1 464 ? -18.734 8.18 6.426 1 97.94 464 VAL B CA 1
ATOM 9219 C C . VAL B 1 464 ? -18.25 8.625 5.043 1 97.94 464 VAL B C 1
ATOM 9221 O O . VAL B 1 464 ? -18.766 8.156 4.023 1 97.94 464 VAL B O 1
ATOM 9224 N N . LEU B 1 465 ? -17.266 9.508 5.004 1 98.06 465 LEU B N 1
ATOM 9225 C CA . LEU B 1 465 ? -16.766 10.078 3.762 1 98.06 465 LEU B CA 1
ATOM 9226 C C . LEU B 1 465 ? -15.234 10.148 3.785 1 98.06 465 LEU B C 1
ATOM 9228 O O . LEU B 1 465 ? -14.625 10.102 4.855 1 98.06 465 LEU B O 1
ATOM 9232 N N . ASP B 1 466 ? -14.641 10.156 2.648 1 98.38 466 ASP B N 1
ATOM 9233 C CA . ASP B 1 466 ? -13.234 10.555 2.65 1 98.38 466 ASP B CA 1
ATOM 9234 C C . ASP B 1 466 ? -13.086 12.047 2.947 1 98.38 466 ASP B C 1
ATOM 9236 O O . ASP B 1 466 ? -14.07 12.789 2.932 1 98.38 466 ASP B O 1
ATOM 9240 N N . GLY B 1 467 ? -11.891 12.477 3.23 1 98.69 467 GLY B N 1
ATOM 9241 C CA . GLY B 1 467 ? -11.664 13.852 3.646 1 98.69 467 GLY B CA 1
ATOM 9242 C C . GLY B 1 467 ? -12.156 14.867 2.631 1 98.69 467 GLY B C 1
ATOM 9243 O O . GLY B 1 467 ? -12.695 15.914 3 1 98.69 467 GLY B O 1
ATOM 9244 N N . ASN B 1 468 ? -11.93 14.625 1.351 1 98.56 468 ASN B N 1
ATOM 9245 C CA . ASN B 1 468 ? -12.438 15.539 0.335 1 98.56 468 ASN B CA 1
ATOM 9246 C C . ASN B 1 468 ? -13.969 15.547 0.307 1 98.56 468 ASN B C 1
ATOM 9248 O O . ASN B 1 468 ? -14.586 16.609 0.205 1 98.56 468 ASN B O 1
ATOM 9252 N N . GLY B 1 469 ? -14.547 14.352 0.386 1 98.12 469 GLY B N 1
ATOM 9253 C CA . GLY B 1 469 ? -16 14.258 0.469 1 98.12 469 GLY B CA 1
ATOM 9254 C C . GLY B 1 469 ? -16.578 14.984 1.669 1 98.12 469 GLY B C 1
ATOM 9255 O O . GLY B 1 469 ? -17.625 15.625 1.566 1 98.12 469 GLY B O 1
ATOM 9256 N N . ALA B 1 470 ? -15.906 14.922 2.738 1 98.44 470 ALA B N 1
ATOM 9257 C CA . ALA B 1 470 ? -16.359 15.602 3.947 1 98.44 470 ALA B CA 1
ATOM 9258 C C . ALA B 1 470 ? -16.359 17.109 3.762 1 98.44 470 ALA B C 1
ATOM 9260 O O . ALA B 1 470 ? -17.297 17.797 4.168 1 98.44 470 ALA B O 1
ATOM 9261 N N . ILE B 1 471 ? -15.281 17.609 3.193 1 98.56 471 ILE B N 1
ATOM 9262 C CA . ILE B 1 471 ? -15.195 19.062 2.979 1 98.56 471 ILE B CA 1
ATOM 9263 C C . ILE B 1 471 ? -16.266 19.5 1.986 1 98.56 471 ILE B C 1
ATOM 9265 O O . ILE B 1 471 ? -16.938 20.516 2.191 1 98.56 471 ILE B O 1
ATOM 9269 N N . LEU B 1 472 ? -16.438 18.719 0.933 1 98.12 472 LEU B N 1
ATOM 9270 C CA . LEU B 1 472 ? -17.469 19.031 -0.042 1 98.12 472 LEU B CA 1
ATOM 9271 C C . LEU B 1 472 ? -18.859 19.016 0.61 1 98.12 472 LEU B C 1
ATOM 9273 O O . LEU B 1 472 ? -19.719 19.828 0.276 1 98.12 472 LEU B O 1
ATOM 9277 N N . PHE B 1 473 ? -19.047 18.109 1.469 1 97.31 473 PHE B N 1
ATOM 9278 C CA . PHE B 1 473 ? -20.297 18 2.209 1 97.31 473 PHE B CA 1
ATOM 9279 C C . PHE B 1 473 ? -20.531 19.234 3.068 1 97.31 473 PHE B C 1
ATOM 9281 O O . PHE B 1 473 ? -21.625 19.812 3.078 1 97.31 473 PHE B O 1
ATOM 9288 N N . LEU B 1 474 ? -19.484 19.625 3.76 1 97.62 474 LEU B N 1
ATOM 9289 C CA . LEU B 1 474 ? -19.594 20.797 4.629 1 97.62 474 LEU B CA 1
ATOM 9290 C C . LEU B 1 474 ? -19.844 22.062 3.814 1 97.62 474 LEU B C 1
ATOM 9292 O O . LEU B 1 474 ? -20.641 22.906 4.215 1 97.62 474 LEU B O 1
ATOM 9296 N N . MET B 1 475 ? -19.25 22.188 2.66 1 97.5 475 MET B N 1
ATOM 9297 C CA . MET B 1 475 ? -19.484 23.312 1.772 1 97.5 475 MET B CA 1
ATOM 9298 C C . MET B 1 475 ? -20.938 23.344 1.303 1 97.5 475 MET B C 1
ATOM 9300 O O . MET B 1 475 ? -21.5 24.406 1.077 1 97.5 475 MET B O 1
ATOM 9304 N N . TRP B 1 476 ? -21.5 22.203 1.132 1 96.69 476 TRP B N 1
ATOM 9305 C CA . TRP B 1 476 ? -22.859 22.031 0.635 1 96.69 476 TRP B CA 1
ATOM 9306 C C . TRP B 1 476 ? -23.875 22.281 1.743 1 96.69 476 TRP B C 1
ATOM 9308 O O . TRP B 1 476 ? -24.781 23.109 1.594 1 96.69 476 TRP B O 1
ATOM 9318 N N . GLN B 1 477 ? -23.641 21.688 2.926 1 95.38 477 GLN B N 1
ATOM 9319 C CA . GLN B 1 477 ? -24.641 21.688 3.986 1 95.38 477 GLN B CA 1
ATOM 9320 C C . GLN B 1 477 ? -24.438 22.875 4.934 1 95.38 477 GLN B C 1
ATOM 9322 O O . GLN B 1 477 ? -25.375 23.297 5.617 1 95.38 477 GLN B O 1
ATOM 9327 N N . HIS B 1 478 ? -23.203 23.375 5.004 1 95.62 478 HIS B N 1
ATOM 9328 C CA . HIS B 1 478 ? -22.875 24.484 5.891 1 95.62 478 HIS B CA 1
ATOM 9329 C C . HIS B 1 478 ? -22.109 25.578 5.145 1 95.62 478 HIS B C 1
ATOM 9331 O O . HIS B 1 478 ? -21.016 25.969 5.566 1 95.62 478 HIS B O 1
ATOM 9337 N N . PRO B 1 479 ? -22.703 26.172 4.125 1 95.62 479 PRO B N 1
ATOM 9338 C CA . PRO B 1 479 ? -21.984 27.094 3.244 1 95.62 479 PRO B CA 1
ATOM 9339 C C . PRO B 1 479 ? -21.578 28.375 3.951 1 95.62 479 PRO B C 1
ATOM 9341 O O . PRO B 1 479 ? -20.609 29.031 3.537 1 95.62 479 PRO B O 1
ATOM 9344 N N . LYS B 1 480 ? -22.219 28.781 4.98 1 95.94 480 LYS B N 1
ATOM 9345 C CA . LYS B 1 480 ? -21.859 30 5.723 1 95.94 480 LYS B CA 1
ATOM 9346 C C . LYS B 1 480 ? -20.562 29.797 6.492 1 95.94 480 LYS B C 1
ATOM 9348 O O . LYS B 1 480 ? -19.703 30.688 6.512 1 95.94 480 LYS B O 1
ATOM 9353 N N . ASP B 1 481 ? -20.422 28.641 7.008 1 95.56 481 ASP B N 1
ATOM 9354 C CA . ASP B 1 481 ? -19.25 28.344 7.836 1 95.56 481 ASP B CA 1
ATOM 9355 C C . ASP B 1 481 ? -18.109 27.797 6.992 1 95.56 481 ASP B C 1
ATOM 9357 O O . ASP B 1 481 ? -16.938 27.969 7.348 1 95.56 481 ASP B O 1
ATOM 9361 N N . PHE B 1 482 ? -18.453 27.188 5.926 1 97.31 482 PHE B N 1
ATOM 9362 C CA . PHE B 1 482 ? -17.469 26.578 5.047 1 97.31 482 PHE B CA 1
ATOM 9363 C C . PHE B 1 482 ? -17.688 27.031 3.604 1 97.31 482 PHE B C 1
ATOM 9365 O O . PHE B 1 482 ? -18.156 26.25 2.775 1 97.31 482 PHE B O 1
ATOM 9372 N N . PRO B 1 483 ? -17.234 28.203 3.342 1 96.88 483 PRO B N 1
ATOM 9373 C CA . PRO B 1 483 ? -17.422 28.734 1.987 1 96.88 483 PRO B CA 1
ATOM 9374 C C . PRO B 1 483 ? -16.672 27.922 0.929 1 96.88 483 PRO B C 1
ATOM 9376 O O . PRO B 1 483 ? -15.594 27.406 1.198 1 96.88 483 PRO B O 1
ATOM 9379 N N . LYS B 1 484 ? -17.141 27.875 -0.218 1 95.06 484 LYS B N 1
ATOM 9380 C CA . LYS B 1 484 ? -16.562 27.094 -1.31 1 95.06 484 LYS B CA 1
ATOM 9381 C C . LYS B 1 484 ? -15.258 27.703 -1.794 1 95.06 484 LYS B C 1
ATOM 9383 O O . LYS B 1 484 ? -14.5 27.062 -2.521 1 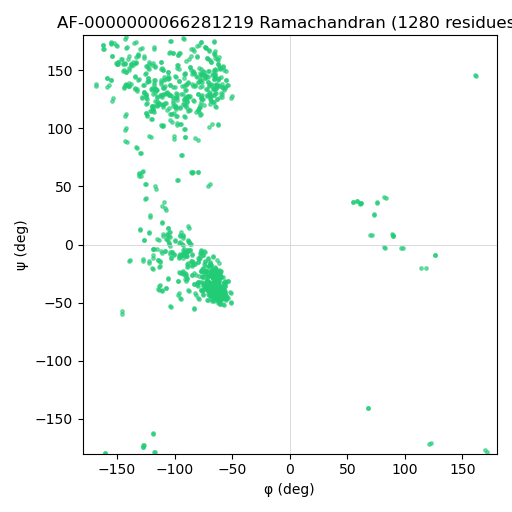95.06 484 LYS B O 1
ATOM 9388 N N . THR B 1 485 ? -14.945 28.891 -1.392 1 95.19 485 THR B N 1
ATOM 9389 C CA . THR B 1 485 ? -13.75 29.609 -1.844 1 95.19 485 THR B CA 1
ATOM 9390 C C . THR B 1 485 ? -12.547 29.25 -0.976 1 95.19 485 THR B C 1
ATOM 9392 O O . THR B 1 485 ? -11.438 29.719 -1.224 1 95.19 485 THR B O 1
ATOM 9395 N N . MET B 1 486 ? -12.727 28.391 -0.012 1 96.31 486 MET B N 1
ATOM 9396 C CA . MET B 1 486 ? -11.633 28 0.884 1 96.31 486 MET B CA 1
ATOM 9397 C C . MET B 1 486 ? -10.609 27.141 0.155 1 96.31 486 MET B C 1
ATOM 9399 O O . MET B 1 486 ? -10.969 26.297 -0.659 1 96.31 486 MET B O 1
ATOM 9403 N N . ASN B 1 487 ? -9.344 27.406 0.469 1 97.88 487 ASN B N 1
ATOM 9404 C CA . ASN B 1 487 ? -8.25 26.656 -0.131 1 97.88 487 ASN B CA 1
ATOM 9405 C C . ASN B 1 487 ? -7.879 25.438 0.713 1 97.88 487 ASN B C 1
ATOM 9407 O O . ASN B 1 487 ? -7.797 25.531 1.939 1 97.88 487 ASN B O 1
ATOM 9411 N N . TYR B 1 488 ? -7.727 24.344 0.117 1 98.31 488 TYR B N 1
ATOM 9412 C CA . TYR B 1 488 ? -7.223 23.125 0.728 1 98.31 488 TYR B CA 1
ATOM 9413 C C . TYR B 1 488 ? -6.754 22.125 -0.336 1 98.31 488 TYR B C 1
ATOM 9415 O O . TYR B 1 488 ? -6.875 22.391 -1.534 1 98.31 488 TYR B O 1
ATOM 9423 N N . ASP B 1 489 ? -6.082 21.109 0.023 1 98.19 489 ASP B N 1
ATOM 9424 C CA . ASP B 1 489 ? -5.609 20.078 -0.891 1 98.19 489 ASP B CA 1
ATOM 9425 C C . ASP B 1 489 ? -6.578 18.906 -0.93 1 98.19 489 ASP B C 1
ATOM 9427 O O . ASP B 1 489 ? -6.535 18.016 -0.064 1 98.19 489 ASP B O 1
ATOM 9431 N N . PRO B 1 490 ? -7.398 18.781 -1.997 1 98.25 490 PRO B N 1
ATOM 9432 C CA . PRO B 1 490 ? -8.406 17.734 -2.051 1 98.25 490 PRO B CA 1
ATOM 9433 C C . PRO B 1 490 ? -7.801 16.328 -2.1 1 98.25 490 PRO B C 1
ATOM 9435 O O . PRO B 1 490 ? -8.328 15.398 -1.48 1 98.25 490 PRO B O 1
ATOM 9438 N N . SER B 1 491 ? -6.742 16.203 -2.836 1 97.19 491 SER B N 1
ATOM 9439 C CA . SER B 1 491 ? -6.121 14.891 -2.951 1 97.19 491 SER B CA 1
ATOM 9440 C C . SER B 1 491 ? -5.547 14.43 -1.615 1 97.19 491 SER B C 1
ATOM 9442 O O . SER B 1 491 ? -5.637 13.25 -1.266 1 97.19 491 SER B O 1
ATOM 9444 N N . TRP B 1 492 ? -4.965 15.297 -0.864 1 96.69 492 TRP B N 1
ATOM 9445 C CA . TRP B 1 492 ? -4.445 14.969 0.458 1 96.69 492 TRP B CA 1
ATOM 9446 C C . TRP B 1 492 ? -5.578 14.633 1.422 1 96.69 492 TRP B C 1
ATOM 9448 O O . TRP B 1 492 ? -5.461 13.711 2.23 1 96.69 492 TRP B O 1
ATOM 9458 N N . ALA B 1 493 ? -6.602 15.398 1.315 1 98.38 493 ALA B N 1
ATOM 9459 C CA . ALA B 1 493 ? -7.746 15.188 2.201 1 98.38 493 ALA B CA 1
ATOM 9460 C C . ALA B 1 493 ? -8.281 13.758 2.076 1 98.38 493 ALA B C 1
ATOM 9462 O O . ALA B 1 493 ? -8.688 13.156 3.07 1 98.38 493 ALA B O 1
ATOM 9463 N N . GLU B 1 494 ? -8.211 13.195 0.905 1 97.75 494 GLU B N 1
ATOM 9464 C CA . GLU B 1 494 ? -8.781 11.875 0.64 1 97.75 494 GLU B CA 1
ATOM 9465 C C . GLU B 1 494 ? -7.934 10.773 1.26 1 97.75 494 GLU B C 1
ATOM 9467 O O . GLU B 1 494 ? -8.32 9.602 1.243 1 97.75 494 GLU B O 1
ATOM 9472 N N . ASN B 1 495 ? -6.812 11.141 1.8 1 96.94 495 ASN B N 1
ATOM 9473 C CA . ASN B 1 495 ? -6.012 10.156 2.52 1 96.94 495 ASN B CA 1
ATOM 9474 C C . ASN B 1 495 ? -6.59 9.859 3.902 1 96.94 495 ASN B C 1
ATOM 9476 O O . ASN B 1 495 ? -6.109 8.977 4.605 1 96.94 495 ASN B O 1
ATOM 9480 N N . TYR B 1 496 ? -7.637 10.594 4.293 1 98.06 496 TYR B N 1
ATOM 9481 C CA . TYR B 1 496 ? -8.336 10.383 5.555 1 98.06 496 TYR B CA 1
ATOM 9482 C C . TYR B 1 496 ? -9.781 9.969 5.312 1 98.06 496 TYR B C 1
ATOM 9484 O O . TYR B 1 496 ? -10.422 10.445 4.371 1 98.06 496 TYR B O 1
ATOM 9492 N N . ALA B 1 497 ? -10.266 9.109 6.078 1 98.75 497 ALA B N 1
ATOM 9493 C CA . ALA B 1 497 ? -11.711 8.953 6.262 1 98.75 497 ALA B CA 1
ATOM 9494 C C . ALA B 1 497 ? -12.219 9.852 7.383 1 98.75 497 ALA B C 1
ATOM 9496 O O . ALA B 1 497 ? -11.547 10.031 8.398 1 98.75 497 ALA B O 1
ATOM 9497 N N . VAL B 1 498 ? -13.281 10.414 7.18 1 98.81 498 VAL B N 1
ATOM 9498 C CA . VAL B 1 498 ? -13.93 11.258 8.18 1 98.81 498 VAL B CA 1
ATOM 9499 C C . VAL B 1 498 ? -15.289 10.672 8.547 1 98.81 498 VAL B C 1
ATOM 9501 O O . VAL B 1 498 ? -16.156 10.523 7.688 1 98.81 498 VAL B O 1
ATOM 9504 N N . ILE B 1 499 ? -15.453 10.281 9.758 1 98.69 499 ILE B N 1
ATOM 9505 C CA . ILE B 1 499 ? -16.703 9.758 10.297 1 98.69 499 ILE B CA 1
ATOM 9506 C C . ILE B 1 499 ? -17.297 10.766 11.281 1 98.69 499 ILE B C 1
ATOM 9508 O O . ILE B 1 499 ? -16.641 11.172 12.234 1 98.69 499 ILE B O 1
ATOM 9512 N N . PHE B 1 500 ? -18.5 11.25 11.055 1 98.06 500 PHE B N 1
ATOM 9513 C CA . PHE B 1 500 ? -19.016 12.297 11.93 1 98.06 500 PHE B CA 1
ATOM 9514 C C . PHE B 1 500 ? -20.531 12.227 12.016 1 98.06 500 PHE B C 1
ATOM 9516 O O . PHE B 1 500 ? -21.188 11.719 11.102 1 98.06 500 PHE B O 1
ATOM 9523 N N . TYR B 1 501 ? -21.062 12.727 13.055 1 96.12 501 TYR B N 1
ATOM 9524 C CA . TYR B 1 501 ? -22.516 12.789 13.266 1 96.12 501 TYR B CA 1
ATOM 9525 C C . TYR B 1 501 ? -23.125 13.906 12.438 1 96.12 501 TYR B C 1
ATOM 9527 O O . TYR B 1 501 ? -22.641 15.039 12.438 1 96.12 501 TYR B O 1
ATOM 9535 N N . HIS B 1 502 ? -24.047 13.586 11.711 1 93.06 502 HIS B N 1
ATOM 9536 C CA . HIS B 1 502 ? -24.844 14.539 10.945 1 93.06 502 HIS B CA 1
ATOM 9537 C C . HIS B 1 502 ? -26.203 13.945 10.562 1 93.06 502 HIS B C 1
ATOM 9539 O O . HIS B 1 502 ? -26.266 12.781 10.141 1 93.06 502 HIS B O 1
ATOM 9545 N N . ALA B 1 503 ? -27.234 14.812 10.758 1 82.94 503 ALA B N 1
ATOM 9546 C CA . ALA B 1 503 ? -28.562 14.344 10.422 1 82.94 503 ALA B CA 1
ATOM 9547 C C . ALA B 1 503 ? -28.672 14.023 8.93 1 82.94 503 ALA B C 1
ATOM 9549 O O . ALA B 1 503 ? -27.906 14.547 8.117 1 82.94 503 ALA B O 1
ATOM 9550 N N . LEU B 1 504 ? -29.641 13.219 8.703 1 69.88 504 LEU B N 1
ATOM 9551 C CA . LEU B 1 504 ? -29.828 12.648 7.367 1 69.88 504 LEU B CA 1
ATOM 9552 C C . LEU B 1 504 ? -30.172 13.742 6.359 1 69.88 504 LEU B C 1
ATOM 9554 O O . LEU B 1 504 ? -31.078 14.555 6.594 1 69.88 504 LEU B O 1
ATOM 9558 N N . THR B 1 505 ? -29.312 13.859 5.402 1 75 505 THR B N 1
ATOM 9559 C CA . THR B 1 505 ? -29.562 14.773 4.293 1 75 505 THR B CA 1
ATOM 9560 C C . THR B 1 505 ? -30.406 14.094 3.213 1 75 505 THR B C 1
ATOM 9562 O O . THR B 1 505 ? -30.656 12.891 3.287 1 75 505 THR B O 1
ATOM 9565 N N . SER B 1 506 ? -30.938 14.906 2.23 1 87.69 506 SER B N 1
ATOM 9566 C CA . SER B 1 506 ? -31.625 14.375 1.06 1 87.69 506 SER B CA 1
ATOM 9567 C C . SER B 1 506 ? -30.781 13.305 0.363 1 87.69 506 SER B C 1
ATOM 9569 O O . SER B 1 506 ? -29.578 13.469 0.201 1 87.69 506 SER B O 1
ATOM 9571 N N . PRO B 1 507 ? -31.359 12.219 0.193 1 93.44 507 PRO B N 1
ATOM 9572 C CA . PRO B 1 507 ? -30.609 11.117 -0.396 1 93.44 507 PRO B CA 1
ATOM 9573 C C . PRO B 1 507 ? -30.281 11.344 -1.87 1 93.44 507 PRO B C 1
ATOM 9575 O O . PRO B 1 507 ? -30.547 10.484 -2.709 1 93.44 507 PRO B O 1
ATOM 9578 N N . VAL B 1 508 ? -29.719 12.414 -2.246 1 96.31 508 VAL B N 1
ATOM 9579 C CA . VAL B 1 508 ? -29.344 12.773 -3.607 1 96.31 508 VAL B CA 1
ATOM 9580 C C . VAL B 1 508 ? -27.859 12.469 -3.826 1 96.31 508 VAL B C 1
ATOM 9582 O O . VAL B 1 508 ? -27.094 12.383 -2.867 1 96.31 508 VAL B O 1
ATOM 9585 N N . PRO B 1 509 ? -27.469 12.18 -5.043 1 95.69 509 PRO B N 1
ATOM 9586 C CA . PRO B 1 509 ? -26.078 11.805 -5.344 1 95.69 509 PRO B CA 1
ATOM 9587 C C . PRO B 1 509 ? -25.156 13.016 -5.441 1 95.69 509 PRO B C 1
ATOM 9589 O O . PRO B 1 509 ? -24.5 13.219 -6.461 1 95.69 509 PRO B O 1
ATOM 9592 N N . ASP B 1 510 ? -25.016 13.734 -4.371 1 96.62 510 ASP B N 1
ATOM 9593 C CA . ASP B 1 510 ? -24.141 14.906 -4.344 1 96.62 510 ASP B CA 1
ATOM 9594 C C . ASP B 1 510 ? -22.688 14.5 -4.516 1 96.62 510 ASP B C 1
ATOM 9596 O O . ASP B 1 510 ? -22.312 13.352 -4.27 1 96.62 510 ASP B O 1
ATOM 9600 N N . LEU B 1 511 ? -21.875 15.469 -4.816 1 96.44 511 LEU B N 1
ATOM 9601 C CA . LEU B 1 511 ? -20.438 15.305 -5.055 1 96.44 511 LEU B CA 1
ATOM 9602 C C . LEU B 1 511 ? -19.75 14.742 -3.816 1 96.44 511 LEU B C 1
ATOM 9604 O O . LEU B 1 511 ? -18.703 14.086 -3.924 1 96.44 511 LEU B O 1
ATOM 9608 N N . SER B 1 512 ? -20.25 14.969 -2.699 1 96.38 512 SER B N 1
ATOM 9609 C CA . SER B 1 512 ? -19.641 14.492 -1.467 1 96.38 512 SER B CA 1
ATOM 9610 C C . SER B 1 512 ? -19.703 12.969 -1.376 1 96.38 512 SER B C 1
ATOM 9612 O O . SER B 1 512 ? -18.812 12.344 -0.782 1 96.38 512 SER B O 1
ATOM 9614 N N . LEU B 1 513 ? -20.641 12.375 -1.973 1 95 513 LEU B N 1
ATOM 9615 C CA . LEU B 1 513 ? -20.828 10.93 -1.933 1 95 513 LEU B CA 1
ATOM 9616 C C . LEU B 1 513 ? -20.359 10.281 -3.232 1 95 513 LEU B C 1
ATOM 9618 O O . LEU B 1 513 ? -19.531 9.375 -3.213 1 95 513 LEU B O 1
ATOM 9622 N N . CYS B 1 514 ? -20.906 10.797 -4.348 1 92.31 514 CYS B N 1
ATOM 9623 C CA . CYS B 1 514 ? -20.75 10.133 -5.641 1 92.31 514 CYS B CA 1
ATOM 9624 C C . CYS B 1 514 ? -19.562 10.688 -6.41 1 92.31 514 CYS B C 1
ATOM 9626 O O . CYS B 1 514 ? -19.734 11.445 -7.367 1 92.31 514 CYS B O 1
ATOM 9628 N N . ARG B 1 515 ? -18.359 10.328 -6.074 1 92.12 515 ARG B N 1
ATOM 9629 C CA . ARG B 1 515 ? -17.141 10.727 -6.773 1 92.12 515 ARG B CA 1
ATOM 9630 C C . ARG B 1 515 ? -16.281 9.508 -7.09 1 92.12 515 ARG B C 1
ATOM 9632 O O . ARG B 1 515 ? -15.102 9.469 -6.723 1 92.12 515 ARG B O 1
ATOM 9639 N N . PHE B 1 516 ? -16.828 8.656 -7.789 1 94.06 516 PHE B N 1
ATOM 9640 C CA . PHE B 1 516 ? -16.125 7.414 -8.078 1 94.06 516 PHE B CA 1
ATOM 9641 C C . PHE B 1 516 ? -15.211 7.574 -9.289 1 94.06 516 PHE B C 1
ATOM 9643 O O . PHE B 1 516 ? -15.344 6.852 -10.273 1 94.06 516 PHE B O 1
ATOM 9650 N N . ILE B 1 517 ? -14.297 8.445 -9.109 1 94.19 517 ILE B N 1
ATOM 9651 C CA . ILE B 1 517 ? -13.359 8.773 -10.172 1 94.19 517 ILE B CA 1
ATOM 9652 C C . ILE B 1 517 ? -12.406 7.598 -10.398 1 94.19 517 ILE B C 1
ATOM 9654 O O . ILE B 1 517 ? -11.812 7.082 -9.453 1 94.19 517 ILE B O 1
ATOM 9658 N N . GLY B 1 518 ? -12.266 7.16 -11.617 1 94 518 GLY B N 1
ATOM 9659 C CA . GLY B 1 518 ? -11.328 6.105 -11.969 1 94 518 GLY B CA 1
ATOM 9660 C C . GLY B 1 518 ? -11.938 4.715 -11.875 1 94 518 GLY B C 1
ATOM 9661 O O . GLY B 1 518 ? -11.227 3.715 -12.008 1 94 518 GLY B O 1
ATOM 9662 N N . LEU B 1 519 ? -13.227 4.652 -11.656 1 94.69 519 LEU B N 1
ATOM 9663 C CA . LEU B 1 519 ? -13.906 3.379 -11.445 1 94.69 519 LEU B CA 1
ATOM 9664 C C . LEU B 1 519 ? -13.734 2.457 -12.641 1 94.69 519 LEU B C 1
ATOM 9666 O O . LEU B 1 519 ? -13.492 1.259 -12.484 1 94.69 519 LEU B O 1
ATOM 9670 N N . ARG B 1 520 ? -13.867 2.984 -13.812 1 94.38 520 ARG B N 1
ATOM 9671 C CA . ARG B 1 520 ? -13.75 2.18 -15.023 1 94.38 520 ARG B CA 1
ATOM 9672 C C . ARG B 1 520 ? -12.32 1.694 -15.227 1 94.38 520 ARG B C 1
ATOM 9674 O O . ARG B 1 520 ? -12.102 0.569 -15.68 1 94.38 520 ARG B O 1
ATOM 9681 N N . LEU B 1 521 ? -11.422 2.555 -14.953 1 95.38 521 LEU B N 1
ATOM 9682 C CA . LEU B 1 521 ? -10.016 2.16 -15 1 95.38 521 LEU B CA 1
ATOM 9683 C C . LEU B 1 521 ? -9.742 1.016 -14.031 1 95.38 521 LEU B C 1
ATOM 9685 O O . LEU B 1 521 ? -9.047 0.059 -14.375 1 95.38 521 LEU B O 1
ATOM 9689 N N . MET B 1 522 ? -10.32 1.11 -12.852 1 94.69 522 MET B N 1
ATOM 9690 C CA . MET B 1 522 ? -10.133 0.072 -11.844 1 94.69 522 MET B CA 1
ATOM 9691 C C . MET B 1 522 ? -10.742 -1.249 -12.305 1 94.69 522 MET B C 1
ATOM 9693 O O . MET B 1 522 ? -10.164 -2.314 -12.07 1 94.69 522 MET B O 1
ATOM 9697 N N . SER B 1 523 ? -11.836 -1.144 -12.922 1 94.88 523 SER B N 1
ATOM 9698 C CA . SER B 1 523 ? -12.477 -2.344 -13.445 1 94.88 523 SER B CA 1
ATOM 9699 C C . SER B 1 523 ? -11.602 -3.027 -14.492 1 94.88 523 SER B C 1
ATOM 9701 O O . SER B 1 523 ? -11.422 -4.246 -14.461 1 94.88 523 SER B O 1
ATOM 9703 N N . SER B 1 524 ? -11.062 -2.223 -15.383 1 95.12 524 SER B N 1
ATOM 9704 C CA . SER B 1 524 ? -10.172 -2.748 -16.406 1 95.12 524 SER B CA 1
ATOM 9705 C C . SER B 1 524 ? -8.922 -3.363 -15.797 1 95.12 524 SER B C 1
ATOM 9707 O O . SER B 1 524 ? -8.477 -4.434 -16.219 1 95.12 524 SER B O 1
ATOM 9709 N N . THR B 1 525 ? -8.398 -2.67 -14.859 1 94.56 525 THR B N 1
ATOM 9710 C CA . THR B 1 525 ? -7.188 -3.141 -14.188 1 94.56 525 THR B CA 1
ATOM 9711 C C . THR B 1 525 ? -7.441 -4.473 -13.492 1 94.56 525 THR B C 1
ATOM 9713 O O . THR B 1 525 ? -6.609 -5.383 -13.555 1 94.56 525 THR B O 1
ATOM 9716 N N . LEU B 1 526 ? -8.57 -4.578 -12.812 1 94.19 526 LEU B N 1
ATOM 9717 C CA . LEU B 1 526 ? -8.93 -5.82 -12.141 1 94.19 526 LEU B CA 1
ATOM 9718 C C . LEU B 1 526 ? -9.102 -6.953 -13.141 1 94.19 526 LEU B C 1
ATOM 9720 O O . LEU B 1 526 ? -8.711 -8.094 -12.875 1 94.19 526 LEU B O 1
ATOM 9724 N N . ARG B 1 527 ? -9.625 -6.59 -14.273 1 94.69 527 ARG B N 1
ATOM 9725 C CA . ARG B 1 527 ? -9.883 -7.602 -15.297 1 94.69 527 ARG B CA 1
ATOM 9726 C C . ARG B 1 527 ? -8.578 -8.156 -15.859 1 94.69 527 ARG B C 1
ATOM 9728 O O . ARG B 1 527 ? -8.445 -9.359 -16.078 1 94.69 527 ARG B O 1
ATOM 9735 N N . ILE B 1 528 ? -7.637 -7.324 -16.078 1 95.44 528 ILE B N 1
ATOM 9736 C CA . ILE B 1 528 ? -6.426 -7.762 -16.766 1 95.44 528 ILE B CA 1
ATOM 9737 C C . ILE B 1 528 ? -5.453 -8.375 -15.766 1 95.44 528 ILE B C 1
ATOM 9739 O O . ILE B 1 528 ? -4.512 -9.07 -16.156 1 95.44 528 ILE B O 1
ATOM 9743 N N . ASN B 1 529 ? -5.68 -8.148 -14.461 1 93.31 529 ASN B N 1
ATOM 9744 C CA . ASN B 1 529 ? -4.711 -8.625 -13.477 1 93.31 529 ASN B CA 1
ATOM 9745 C C . ASN B 1 529 ? -5.281 -9.766 -12.641 1 93.31 529 ASN B C 1
ATOM 9747 O O . ASN B 1 529 ? -4.574 -10.359 -11.82 1 93.31 529 ASN B O 1
ATOM 9751 N N . SER B 1 530 ? -6.594 -10.055 -12.805 1 88 530 SER B N 1
ATOM 9752 C CA . SER B 1 530 ? -7.223 -11.141 -12.055 1 88 530 SER B CA 1
ATOM 9753 C C . SER B 1 530 ? -8.211 -11.906 -12.93 1 88 530 SER B C 1
ATOM 9755 O O . SER B 1 530 ? -8.984 -11.312 -13.68 1 88 530 SER B O 1
ATOM 9757 N N . ASP B 1 531 ? -8.188 -13.164 -12.852 1 82.88 531 ASP B N 1
ATOM 9758 C CA . ASP B 1 531 ? -9.141 -13.984 -13.594 1 82.88 531 ASP B CA 1
ATOM 9759 C C . ASP B 1 531 ? -10.406 -14.227 -12.773 1 82.88 531 ASP B C 1
ATOM 9761 O O . ASP B 1 531 ? -11.445 -14.617 -13.32 1 82.88 531 ASP B O 1
ATOM 9765 N N . ARG B 1 532 ? -10.375 -13.812 -11.57 1 84.94 532 ARG B N 1
ATOM 9766 C CA . ARG B 1 532 ? -11.445 -14.195 -10.656 1 84.94 532 ARG B CA 1
ATOM 9767 C C . ARG B 1 532 ? -12.391 -13.023 -10.406 1 84.94 532 ARG B C 1
ATOM 9769 O O . ARG B 1 532 ? -13.586 -13.219 -10.156 1 84.94 532 ARG B O 1
ATOM 9776 N N . ALA B 1 533 ? -11.867 -11.914 -10.5 1 86.56 533 ALA B N 1
ATOM 9777 C CA . ALA B 1 533 ? -12.594 -10.758 -9.977 1 86.56 533 ALA B CA 1
ATOM 9778 C C . ALA B 1 533 ? -13.945 -10.602 -10.664 1 86.56 533 ALA B C 1
ATOM 9780 O O . ALA B 1 533 ? -14.961 -10.344 -10.008 1 86.56 533 ALA B O 1
ATOM 9781 N N . HIS B 1 534 ? -13.945 -10.766 -12.008 1 89.38 534 HIS B N 1
ATOM 9782 C CA . HIS B 1 534 ? -15.18 -10.5 -12.742 1 89.38 534 HIS B CA 1
ATOM 9783 C C . HIS B 1 534 ? -15.828 -11.797 -13.211 1 89.38 534 HIS B C 1
ATOM 9785 O O . HIS B 1 534 ? -16.828 -11.773 -13.93 1 89.38 534 HIS B O 1
ATOM 9791 N N . GLN B 1 535 ? -15.391 -12.93 -12.812 1 87.62 535 GLN B N 1
ATOM 9792 C CA . GLN B 1 535 ? -15.836 -14.211 -13.336 1 87.62 535 GLN B CA 1
ATOM 9793 C C . GLN B 1 535 ? -17.328 -14.414 -13.109 1 87.62 535 GLN B C 1
ATOM 9795 O O . GLN B 1 535 ? -18.094 -14.641 -14.055 1 87.62 535 GLN B O 1
ATOM 9800 N N . VAL B 1 536 ? -17.766 -14.227 -11.93 1 86.75 536 VAL B N 1
ATOM 9801 C CA . VAL B 1 536 ? -19.156 -14.484 -11.578 1 86.75 536 VAL B CA 1
ATOM 9802 C C . VAL B 1 536 ? -20.047 -13.344 -12.086 1 86.75 536 VAL B C 1
ATOM 9804 O O . VAL B 1 536 ? -21.125 -13.578 -12.609 1 86.75 536 VAL B O 1
ATOM 9807 N N . THR B 1 537 ? -19.547 -12.125 -11.984 1 88.81 537 THR B N 1
ATOM 9808 C CA . THR B 1 537 ? -20.344 -10.984 -12.422 1 88.81 537 THR B CA 1
ATOM 9809 C C . THR B 1 537 ? -20.562 -11.023 -13.93 1 88.81 537 THR B C 1
ATOM 9811 O O . THR B 1 537 ? -21.641 -10.656 -14.422 1 88.81 537 THR B O 1
ATOM 9814 N N . ASP B 1 538 ? -19.656 -11.508 -14.617 1 87.31 538 ASP B N 1
ATOM 9815 C CA . ASP B 1 538 ? -19.797 -11.648 -16.062 1 87.31 538 ASP B CA 1
ATOM 9816 C C . ASP B 1 538 ? -20.797 -12.75 -16.406 1 87.31 538 ASP B C 1
ATOM 9818 O O . ASP B 1 538 ? -21.562 -12.625 -17.375 1 87.31 538 ASP B O 1
ATOM 9822 N N . ILE B 1 539 ? -20.781 -13.805 -15.656 1 85.81 539 ILE B N 1
ATOM 9823 C CA . ILE B 1 539 ? -21.734 -14.898 -15.859 1 85.81 539 ILE B CA 1
ATOM 9824 C C . ILE B 1 539 ? -23.141 -14.406 -15.578 1 85.81 539 ILE B C 1
ATOM 9826 O O . ILE B 1 539 ? -24.062 -14.68 -16.359 1 85.81 539 ILE B O 1
ATOM 9830 N N . LEU B 1 540 ? -23.297 -13.672 -14.547 1 86.56 540 LEU B N 1
ATOM 9831 C CA . LEU B 1 540 ? -24.609 -13.148 -14.18 1 86.56 540 LEU B CA 1
ATOM 9832 C C . LEU B 1 540 ? -25.125 -12.203 -15.258 1 86.56 540 LEU B C 1
ATOM 9834 O O . LEU B 1 540 ? -26.312 -12.266 -15.617 1 86.56 540 LEU B O 1
ATOM 9838 N N . LYS B 1 541 ? -24.281 -11.461 -15.742 1 85.56 541 LYS B N 1
ATOM 9839 C CA . LYS B 1 541 ? -24.672 -10.539 -16.797 1 85.56 541 LYS B CA 1
ATOM 9840 C C . LYS B 1 541 ? -25.094 -11.305 -18.047 1 85.56 541 LYS B C 1
ATOM 9842 O O . LYS B 1 541 ? -26.062 -10.922 -18.719 1 85.56 541 LYS B O 1
ATOM 9847 N N . LYS B 1 542 ? -24.469 -12.328 -18.312 1 85.62 542 LYS B N 1
ATOM 9848 C CA . LYS B 1 542 ? -24.812 -13.164 -19.469 1 85.62 542 LYS B CA 1
ATOM 9849 C C . LYS B 1 542 ? -26.156 -13.836 -19.266 1 85.62 542 LYS B C 1
ATOM 9851 O O . LYS B 1 542 ? -26.875 -14.094 -20.234 1 85.62 542 LYS B O 1
ATOM 9856 N N . LEU B 1 543 ? -26.516 -14.031 -18.031 1 88 543 LEU B N 1
ATOM 9857 C CA . LEU B 1 543 ? -27.781 -14.68 -17.719 1 88 543 LEU B CA 1
ATOM 9858 C C . LEU B 1 543 ? -28.906 -13.648 -17.625 1 88 543 LEU B C 1
ATOM 9860 O O . LEU B 1 543 ? -30.047 -13.992 -17.297 1 88 543 LEU B O 1
ATOM 9864 N N . GLY B 1 544 ? -28.547 -12.383 -17.906 1 84.31 544 GLY B N 1
ATOM 9865 C CA . GLY B 1 544 ? -29.547 -11.328 -17.906 1 84.31 544 GLY B CA 1
ATOM 9866 C C . GLY B 1 544 ? -29.734 -10.672 -16.562 1 84.31 544 GLY B C 1
ATOM 9867 O O . GLY B 1 544 ? -30.656 -9.875 -16.375 1 84.31 544 GLY B O 1
ATOM 9868 N N . LEU B 1 545 ? -28.859 -11.062 -15.672 1 85.81 545 LEU B N 1
ATOM 9869 C CA . LEU B 1 545 ? -28.875 -10.438 -14.352 1 85.81 545 LEU B CA 1
ATOM 9870 C C . LEU B 1 545 ? -27.859 -9.312 -14.258 1 85.81 545 LEU B C 1
ATOM 9872 O O . LEU B 1 545 ? -26.797 -9.375 -14.891 1 85.81 545 LEU B O 1
ATOM 9876 N N . ASP B 1 546 ? -28.25 -8.258 -13.586 1 88.31 546 ASP B N 1
ATOM 9877 C CA . ASP B 1 546 ? -27.344 -7.125 -13.469 1 88.31 546 ASP B CA 1
ATOM 9878 C C . ASP B 1 546 ? -26.75 -7.039 -12.07 1 88.31 546 ASP B C 1
ATOM 9880 O O . ASP B 1 546 ? -27.312 -7.582 -11.117 1 88.31 546 ASP B O 1
ATOM 9884 N N . VAL B 1 547 ? -25.562 -6.633 -12.023 1 93.56 547 VAL B N 1
ATOM 9885 C CA . VAL B 1 547 ? -24.828 -6.375 -10.797 1 93.56 547 VAL B CA 1
ATOM 9886 C C . VAL B 1 547 ? -24.406 -4.906 -10.742 1 93.56 547 VAL B C 1
ATOM 9888 O O . VAL B 1 547 ? -24.031 -4.328 -11.766 1 93.56 547 VAL B O 1
ATOM 9891 N N . SER B 1 548 ? -24.594 -4.305 -9.641 1 94.94 548 SER B N 1
ATOM 9892 C CA . SER B 1 548 ? -24.141 -2.928 -9.523 1 94.94 548 SER B CA 1
ATOM 9893 C C . SER B 1 548 ? -22.625 -2.836 -9.68 1 94.94 548 SER B C 1
ATOM 9895 O O . SER B 1 548 ? -21.875 -3.053 -8.719 1 94.94 548 SER B O 1
ATOM 9897 N N . GLY B 1 549 ? -22.219 -2.416 -10.789 1 94 549 GLY B N 1
ATOM 9898 C CA . GLY B 1 549 ? -20.797 -2.295 -11.07 1 94 549 GLY B CA 1
ATOM 9899 C C . GLY B 1 549 ? -20.094 -1.295 -10.18 1 94 549 GLY B C 1
ATOM 9900 O O . GLY B 1 549 ? -18.953 -1.526 -9.75 1 94 549 GLY B O 1
ATOM 9901 N N . HIS B 1 550 ? -20.781 -0.157 -9.875 1 95 550 HIS B N 1
ATOM 9902 C CA . HIS B 1 550 ? -20.203 0.872 -9.016 1 95 550 HIS B CA 1
ATOM 9903 C C . HIS B 1 550 ? -19.906 0.325 -7.625 1 95 550 HIS B C 1
ATOM 9905 O O . HIS B 1 550 ? -18.797 0.489 -7.109 1 95 550 HIS B O 1
ATOM 9911 N N . LEU B 1 551 ? -20.891 -0.358 -7.102 1 97.06 551 LEU B N 1
ATOM 9912 C CA . LEU B 1 551 ? -20.719 -0.896 -5.754 1 97.06 551 LEU B CA 1
ATOM 9913 C C . LEU B 1 551 ? -19.672 -2.006 -5.742 1 97.06 551 LEU B C 1
ATOM 9915 O O . LEU B 1 551 ? -18.797 -2.031 -4.871 1 97.06 551 LEU B O 1
ATOM 9919 N N . PHE B 1 552 ? -19.734 -2.846 -6.715 1 96.56 552 PHE B N 1
ATOM 9920 C CA . PHE B 1 552 ? -18.828 -3.99 -6.781 1 96.56 552 PHE B CA 1
ATOM 9921 C C . PHE B 1 552 ? -17.391 -3.531 -6.914 1 96.56 552 PHE B C 1
ATOM 9923 O O . PHE B 1 552 ? -16.516 -3.98 -6.164 1 96.56 552 PHE B O 1
ATOM 9930 N N . ILE B 1 553 ? -17.125 -2.613 -7.793 1 96 553 ILE B N 1
ATOM 9931 C CA . ILE B 1 553 ? -15.758 -2.156 -8.023 1 96 553 ILE B CA 1
ATOM 9932 C C . ILE B 1 553 ? -15.281 -1.324 -6.84 1 96 553 ILE B C 1
ATOM 9934 O O . ILE B 1 553 ? -14.109 -1.378 -6.465 1 96 553 ILE B O 1
ATOM 9938 N N . CYS B 1 554 ? -16.156 -0.558 -6.25 1 96.19 554 CYS B N 1
ATOM 9939 C CA . CYS B 1 554 ? -15.805 0.193 -5.051 1 96.19 554 CYS B CA 1
ATOM 9940 C C . CYS B 1 554 ? -15.273 -0.733 -3.963 1 96.19 554 CYS B C 1
ATOM 9942 O O . CYS B 1 554 ? -14.219 -0.476 -3.383 1 96.19 554 CYS B O 1
ATOM 9944 N N . LEU B 1 555 ? -15.945 -1.823 -3.789 1 96.19 555 LEU B N 1
ATOM 9945 C CA . LEU B 1 555 ? -15.562 -2.77 -2.748 1 96.19 555 LEU B CA 1
ATOM 9946 C C . LEU B 1 555 ? -14.328 -3.566 -3.164 1 96.19 555 LEU B C 1
ATOM 9948 O O . LEU B 1 555 ? -13.398 -3.744 -2.371 1 96.19 555 LEU B O 1
ATOM 9952 N N . MET B 1 556 ? -14.25 -3.939 -4.41 1 95.12 556 MET B N 1
ATOM 9953 C CA . MET B 1 556 ? -13.18 -4.809 -4.891 1 95.12 556 MET B CA 1
ATOM 9954 C C . MET B 1 556 ? -11.867 -4.047 -4.984 1 95.12 556 MET B C 1
ATOM 9956 O O . MET B 1 556 ? -10.789 -4.645 -4.879 1 95.12 556 MET B O 1
ATOM 9960 N N . SER B 1 557 ? -11.938 -2.734 -5.152 1 93.88 557 SER B N 1
ATOM 9961 C CA . SER B 1 557 ? -10.727 -1.961 -5.391 1 93.88 557 SER B CA 1
ATOM 9962 C C . SER B 1 557 ? -10.156 -1.413 -4.086 1 93.88 557 SER B C 1
ATOM 9964 O O . SER B 1 557 ? -8.984 -1.038 -4.027 1 93.88 557 SER B O 1
ATOM 9966 N N . ASN B 1 558 ? -10.992 -1.25 -3.004 1 94.38 558 ASN B N 1
ATOM 9967 C CA . ASN B 1 558 ? -10.586 -0.61 -1.757 1 94.38 558 ASN B CA 1
ATOM 9968 C C . ASN B 1 558 ? -10.031 0.792 -2.002 1 94.38 558 ASN B C 1
ATOM 9970 O O . ASN B 1 558 ? -9.078 1.21 -1.347 1 94.38 558 ASN B O 1
ATOM 9974 N N . SER B 1 559 ? -10.641 1.546 -3.004 1 94.94 559 SER B N 1
ATOM 9975 C CA . SER B 1 559 ? -10.094 2.834 -3.416 1 94.94 559 SER B CA 1
ATOM 9976 C C . SER B 1 559 ? -10.977 3.986 -2.941 1 94.94 559 SER B C 1
ATOM 9978 O O . SER B 1 559 ? -10.578 5.152 -3.031 1 94.94 559 SER B O 1
ATOM 9980 N N . TYR B 1 560 ? -12.156 3.627 -2.328 1 96.69 560 TYR B N 1
ATOM 9981 C CA . TYR B 1 560 ? -13.133 4.668 -2.023 1 96.69 560 TYR B CA 1
ATOM 9982 C C . TYR B 1 560 ? -13.672 4.508 -0.608 1 96.69 560 TYR B C 1
ATOM 9984 O O . TYR B 1 560 ? -13.773 3.393 -0.097 1 96.69 560 TYR B O 1
ATOM 9992 N N . VAL B 1 561 ? -13.922 5.609 0.004 1 97.62 561 VAL B N 1
ATOM 9993 C CA . VAL B 1 561 ? -14.719 5.66 1.225 1 97.62 561 VAL B CA 1
ATOM 9994 C C . VAL B 1 561 ? -16.078 6.293 0.928 1 97.62 561 VAL B C 1
ATOM 9996 O O . VAL B 1 561 ? -16.156 7.41 0.414 1 97.62 561 VAL B O 1
ATOM 9999 N N . ALA B 1 562 ? -17.094 5.598 1.188 1 95.62 562 ALA B N 1
ATOM 10000 C CA . ALA B 1 562 ? -18.438 6.117 0.904 1 95.62 562 ALA B CA 1
ATOM 10001 C C . ALA B 1 562 ? -19.422 5.711 1.989 1 95.62 562 ALA B C 1
ATOM 10003 O O . ALA B 1 562 ? -19.312 4.629 2.568 1 95.62 562 ALA B O 1
ATOM 10004 N N . ASP B 1 563 ? -20.344 6.551 2.193 1 96.69 563 ASP B N 1
ATOM 10005 C CA . ASP B 1 563 ? -21.422 6.262 3.137 1 96.69 563 ASP B CA 1
ATOM 10006 C C . ASP B 1 563 ? -22.438 5.305 2.531 1 96.69 563 ASP B C 1
ATOM 10008 O O . ASP B 1 563 ? -23.234 5.691 1.669 1 96.69 563 ASP B O 1
ATOM 10012 N N . LEU B 1 564 ? -22.516 4.137 3.041 1 96.5 564 LEU B N 1
ATOM 10013 C CA . LEU B 1 564 ? -23.344 3.1 2.428 1 96.5 564 LEU B CA 1
ATOM 10014 C C . LEU B 1 564 ? -24.812 3.35 2.697 1 96.5 564 LEU B C 1
ATOM 10016 O O . LEU B 1 564 ? -25.672 3.039 1.859 1 96.5 564 LEU B O 1
ATOM 10020 N N . ASP B 1 565 ? -25.109 3.883 3.852 1 95.81 565 ASP B N 1
ATOM 10021 C CA . ASP B 1 565 ? -26.5 4.199 4.148 1 95.81 565 ASP B CA 1
ATOM 10022 C C . ASP B 1 565 ? -27.047 5.234 3.166 1 95.81 565 ASP B C 1
ATOM 10024 O O . ASP B 1 565 ? -28.109 5.035 2.576 1 95.81 565 ASP B O 1
ATOM 10028 N N . TRP B 1 566 ? -26.281 6.293 3.043 1 96.12 566 TRP B N 1
ATOM 10029 C CA . TRP B 1 566 ? -26.656 7.348 2.107 1 96.12 566 TRP B CA 1
ATOM 10030 C C . TRP B 1 566 ? -26.703 6.812 0.679 1 96.12 566 TRP B C 1
ATOM 10032 O O . TRP B 1 566 ? -27.641 7.109 -0.069 1 96.12 566 TRP B O 1
ATOM 10042 N N . TRP B 1 567 ? -25.75 5.984 0.297 1 96.5 567 TRP B N 1
ATOM 10043 C CA . TRP B 1 567 ? -25.656 5.426 -1.048 1 96.5 567 TRP B CA 1
ATOM 10044 C C . TRP B 1 567 ? -26.891 4.578 -1.368 1 96.5 567 TRP B C 1
ATOM 10046 O O . TRP B 1 567 ? -27.5 4.734 -2.428 1 96.5 567 TRP B O 1
ATOM 10056 N N . PHE B 1 568 ? -27.297 3.738 -0.464 1 96.81 568 PHE B N 1
ATOM 10057 C CA . PHE B 1 568 ? -28.406 2.838 -0.695 1 96.81 568 PHE B CA 1
ATOM 10058 C C . PHE B 1 568 ? -29.734 3.607 -0.722 1 96.81 568 PHE B C 1
ATOM 10060 O O . PHE B 1 568 ? -30.578 3.352 -1.57 1 96.81 568 PHE B O 1
ATOM 10067 N N . ARG B 1 569 ? -29.844 4.562 0.139 1 95.44 569 ARG B N 1
ATOM 10068 C CA . ARG B 1 569 ? -31.047 5.391 0.116 1 95.44 569 ARG B CA 1
ATOM 10069 C C . ARG B 1 569 ? -31.141 6.176 -1.189 1 95.44 569 ARG B C 1
ATOM 10071 O O . ARG B 1 569 ? -32.219 6.312 -1.756 1 95.44 569 ARG B O 1
ATOM 10078 N N . MET B 1 570 ? -30.047 6.691 -1.587 1 96 570 MET B N 1
ATOM 10079 C CA . MET B 1 570 ? -30 7.426 -2.848 1 96 570 MET B CA 1
ATOM 10080 C C . MET B 1 570 ? -30.484 6.555 -4 1 96 570 MET B C 1
ATOM 10082 O O . MET B 1 570 ? -31.266 7.012 -4.844 1 96 570 MET B O 1
ATOM 10086 N N . ILE B 1 571 ? -30.062 5.32 -4.035 1 96.12 571 ILE B N 1
ATOM 10087 C CA . ILE B 1 571 ? -30.453 4.398 -5.098 1 96.12 571 ILE B CA 1
ATOM 10088 C C . ILE B 1 571 ? -31.922 4.031 -4.953 1 96.12 571 ILE B C 1
ATOM 10090 O O . ILE B 1 571 ? -32.656 4.043 -5.93 1 96.12 571 ILE B O 1
ATOM 10094 N N . LEU B 1 572 ? -32.406 3.812 -3.742 1 96 572 LEU B N 1
ATOM 10095 C CA . LEU B 1 572 ? -33.75 3.254 -3.506 1 96 572 LEU B CA 1
ATOM 10096 C C . LEU B 1 572 ? -34.812 4.348 -3.523 1 96 572 LEU B C 1
ATOM 10098 O O . LEU B 1 572 ? -35.969 4.086 -3.848 1 96 572 LEU B O 1
ATOM 10102 N N . GLU B 1 573 ? -34.438 5.586 -3.203 1 95.56 573 GLU B N 1
ATOM 10103 C CA . GLU B 1 573 ? -35.438 6.645 -3.057 1 95.56 573 GLU B CA 1
ATOM 10104 C C . GLU B 1 573 ? -35.312 7.668 -4.184 1 95.56 573 GLU B C 1
ATOM 10106 O O . GLU B 1 573 ? -36.312 8.133 -4.711 1 95.56 573 GLU B O 1
ATOM 10111 N N . TRP B 1 574 ? -34.156 7.984 -4.562 1 96.44 574 TRP B N 1
ATOM 10112 C CA . TRP B 1 574 ? -33.969 9.055 -5.539 1 96.44 574 TRP B CA 1
ATOM 10113 C C . TRP B 1 574 ? -33.875 8.484 -6.949 1 96.44 574 TRP B C 1
ATOM 10115 O O . TRP B 1 574 ? -34.5 9 -7.883 1 96.44 574 TRP B O 1
ATOM 10125 N N . SER B 1 575 ? -33.062 7.426 -7.09 1 95.25 575 SER B N 1
ATOM 10126 C CA . SER B 1 575 ? -32.719 6.922 -8.422 1 95.25 575 SER B CA 1
ATOM 10127 C C . SER B 1 575 ? -33.969 6.375 -9.117 1 95.25 575 SER B C 1
ATOM 10129 O O . SER B 1 575 ? -34 6.27 -10.344 1 95.25 575 SER B O 1
ATOM 10131 N N . VAL B 1 576 ? -35 6.066 -8.352 1 95.44 576 VAL B N 1
ATOM 10132 C CA . VAL B 1 576 ? -36.188 5.434 -8.898 1 95.44 576 VAL B CA 1
ATOM 10133 C C . VAL B 1 576 ? -37.125 6.496 -9.453 1 95.44 576 VAL B C 1
ATOM 10135 O O . VAL B 1 576 ? -38.062 6.184 -10.188 1 95.44 576 VAL B O 1
ATOM 10138 N N . LYS B 1 577 ? -36.844 7.738 -9.203 1 95.75 577 LYS B N 1
ATOM 10139 C CA . LYS B 1 577 ? -37.688 8.828 -9.719 1 95.75 577 LYS B CA 1
ATOM 10140 C C . LYS B 1 577 ? -37.5 8.992 -11.219 1 95.75 577 LYS B C 1
ATOM 10142 O O . LYS B 1 577 ? -36.531 8.477 -11.797 1 95.75 577 LYS B O 1
ATOM 10147 N N . ASP B 1 578 ? -38.5 9.656 -11.797 1 95.19 578 ASP B N 1
ATOM 10148 C CA . ASP B 1 578 ? -38.344 10 -13.203 1 95.19 578 ASP B CA 1
ATOM 10149 C C . ASP B 1 578 ? -37.406 11.195 -13.383 1 95.19 578 ASP B C 1
ATOM 10151 O O . ASP B 1 578 ? -36.938 11.766 -12.398 1 95.19 578 ASP B O 1
ATOM 10155 N N . ARG B 1 579 ? -37.125 11.492 -14.531 1 95.75 579 ARG B N 1
ATOM 10156 C CA . ARG B 1 579 ? -36.188 12.547 -14.859 1 95.75 579 ARG B CA 1
ATOM 10157 C C . ARG B 1 579 ? -36.531 13.844 -14.133 1 95.75 579 ARG B C 1
ATOM 10159 O O . ARG B 1 579 ? -35.688 14.453 -13.484 1 95.75 579 ARG B O 1
ATOM 10166 N N . GLU B 1 580 ? -37.812 14.281 -14.203 1 95.88 580 GLU B N 1
ATOM 10167 C CA . GLU B 1 580 ? -38.219 15.531 -13.586 1 95.88 580 GLU B CA 1
ATOM 10168 C C . GLU B 1 580 ? -38.125 15.477 -12.07 1 95.88 580 GLU B C 1
ATOM 10170 O O . GLU B 1 580 ? -37.688 16.438 -11.43 1 95.88 580 GLU B O 1
ATOM 10175 N N . GLY B 1 581 ? -38.5 14.391 -11.547 1 96.31 581 GLY B N 1
ATOM 10176 C CA . GLY B 1 581 ? -38.375 14.211 -10.109 1 96.31 581 GLY B CA 1
ATOM 10177 C C . GLY B 1 581 ? -36.938 14.242 -9.625 1 96.31 581 GLY B C 1
ATOM 10178 O O . GLY B 1 581 ? -36.656 14.805 -8.562 1 96.31 581 GLY B O 1
ATOM 10179 N N . LYS B 1 582 ? -36.094 13.602 -10.344 1 96.19 582 LYS B N 1
ATOM 10180 C CA . LYS B 1 582 ? -34.656 13.602 -10.008 1 96.19 582 LYS B CA 1
ATOM 10181 C C . LYS B 1 582 ? -34.094 15.016 -10.016 1 96.19 582 LYS B C 1
ATOM 10183 O O . LYS B 1 582 ? -33.406 15.422 -9.078 1 96.19 582 LYS B O 1
ATOM 10188 N N . LEU B 1 583 ? -34.438 15.719 -11.008 1 95.81 583 LEU B N 1
ATOM 10189 C CA . LEU B 1 583 ? -33.906 17.062 -11.164 1 95.81 583 LEU B CA 1
ATOM 10190 C C . LEU B 1 583 ? -34.5 18 -10.109 1 95.81 583 LEU B C 1
ATOM 10192 O O . LEU B 1 583 ? -33.812 18.875 -9.594 1 95.81 583 LEU B O 1
ATOM 10196 N N . ALA B 1 584 ? -35.719 17.844 -9.797 1 96.75 584 ALA B N 1
ATOM 10197 C CA . ALA B 1 584 ? -36.375 18.656 -8.766 1 96.75 584 ALA B CA 1
ATOM 10198 C C . ALA B 1 584 ? -35.719 18.422 -7.402 1 96.75 584 ALA B C 1
ATOM 10200 O O . ALA B 1 584 ? -35.5 19.375 -6.652 1 96.75 584 ALA B O 1
ATOM 10201 N N . ALA B 1 585 ? -35.469 17.203 -7.16 1 96.38 585 ALA B N 1
ATOM 10202 C CA . ALA B 1 585 ? -34.875 16.859 -5.879 1 96.38 585 ALA B CA 1
ATOM 10203 C C . ALA B 1 585 ? -33.469 17.453 -5.77 1 96.38 585 ALA B C 1
ATOM 10205 O O . ALA B 1 585 ? -33.062 17.906 -4.699 1 96.38 585 ALA B O 1
ATOM 10206 N N . LEU B 1 586 ? -32.719 17.391 -6.789 1 96.19 586 LEU B N 1
ATOM 10207 C CA . LEU B 1 586 ? -31.391 17.953 -6.82 1 96.19 586 LEU B CA 1
ATOM 10208 C C . LEU B 1 586 ? -31.422 19.453 -6.602 1 96.19 586 LEU B C 1
ATOM 10210 O O . LEU B 1 586 ? -30.609 20 -5.844 1 96.19 586 LEU B O 1
ATOM 10214 N N . SER B 1 587 ? -32.344 20.047 -7.297 1 96.5 587 SER B N 1
ATOM 10215 C CA . SER B 1 587 ? -32.5 21.5 -7.191 1 96.5 587 SER B CA 1
ATOM 10216 C C . SER B 1 587 ? -32.906 21.906 -5.785 1 96.5 587 SER B C 1
ATOM 10218 O O . SER B 1 587 ? -32.375 22.875 -5.23 1 96.5 587 SER B O 1
ATOM 10220 N N . GLU B 1 588 ? -33.812 21.203 -5.258 1 96 588 GLU B N 1
ATOM 10221 C CA . GLU B 1 588 ? -34.281 21.484 -3.91 1 96 588 GLU B CA 1
ATOM 10222 C C . GLU B 1 588 ? -33.156 21.328 -2.883 1 96 588 GLU B C 1
ATOM 10224 O O . GLU B 1 588 ? -33.062 22.141 -1.957 1 96 588 GLU B O 1
ATOM 10229 N N . ALA B 1 589 ? -32.375 20.359 -3.123 1 96 589 ALA B N 1
ATOM 10230 C CA . ALA B 1 589 ? -31.297 20.078 -2.186 1 96 589 ALA B CA 1
ATOM 10231 C C . ALA B 1 589 ? -30.078 20.938 -2.48 1 96 589 ALA B C 1
ATOM 10233 O O . ALA B 1 589 ? -29.141 21.016 -1.673 1 96 589 ALA B O 1
ATOM 10234 N N . LYS B 1 590 ? -30.031 21.578 -3.658 1 95.19 590 LYS B N 1
ATOM 10235 C CA . LYS B 1 590 ? -28.891 22.359 -4.133 1 95.19 590 LYS B CA 1
ATOM 10236 C C . LYS B 1 590 ? -27.641 21.484 -4.277 1 95.19 590 LYS B C 1
ATOM 10238 O O . LYS B 1 590 ? -26.547 21.891 -3.885 1 95.19 590 LYS B O 1
ATOM 10243 N N . ALA B 1 591 ? -27.859 20.25 -4.684 1 96.5 591 ALA B N 1
ATOM 10244 C CA . ALA B 1 591 ? -26.781 19.281 -4.852 1 96.5 591 ALA B CA 1
ATOM 10245 C C . ALA B 1 591 ? -26.156 19.375 -6.238 1 96.5 591 ALA B C 1
ATOM 10247 O O . ALA B 1 591 ? -26.797 19.859 -7.18 1 96.5 591 ALA B O 1
ATOM 10248 N N . GLU B 1 592 ? -24.906 19 -6.355 1 95.94 592 GLU B N 1
ATOM 10249 C CA . GLU B 1 592 ? -24.203 18.969 -7.629 1 95.94 592 GLU B CA 1
ATOM 10250 C C . GLU B 1 592 ? -23.781 17.547 -7.984 1 95.94 592 GLU B C 1
ATOM 10252 O O . GLU B 1 592 ? -23.531 16.719 -7.098 1 95.94 592 GLU B O 1
ATOM 10257 N N . LEU B 1 593 ? -23.672 17.375 -9.273 1 94.69 593 LEU B N 1
ATOM 10258 C CA . LEU B 1 593 ? -23.391 16.031 -9.758 1 94.69 593 LEU B CA 1
ATOM 10259 C C . LEU B 1 593 ? -21.984 15.945 -10.359 1 94.69 593 LEU B C 1
ATOM 10261 O O . LEU B 1 593 ? -21.453 16.953 -10.812 1 94.69 593 LEU B O 1
ATOM 10265 N N . ILE B 1 594 ? -21.516 14.68 -10.344 1 93 594 ILE B N 1
ATOM 10266 C CA . ILE B 1 594 ? -20.234 14.422 -10.984 1 93 594 ILE B CA 1
ATOM 10267 C C . ILE B 1 594 ? -20.469 13.891 -12.398 1 93 594 ILE B C 1
ATOM 10269 O O . ILE B 1 594 ? -19.625 14.078 -13.281 1 93 594 ILE B O 1
ATOM 10273 N N . GLU B 1 595 ? -21.531 13.211 -12.562 1 88.38 595 GLU B N 1
ATOM 10274 C CA . GLU B 1 595 ? -21.922 12.656 -13.852 1 88.38 595 GLU B CA 1
ATOM 10275 C C . GLU B 1 595 ? -23.453 12.672 -14.016 1 88.38 595 GLU B C 1
ATOM 10277 O O . GLU B 1 595 ? -24.188 12.633 -13.023 1 88.38 595 GLU B O 1
ATOM 10282 N N . TRP B 1 596 ? -23.875 12.805 -15.211 1 86.75 596 TRP B N 1
ATOM 10283 C CA . TRP B 1 596 ? -25.297 12.789 -15.555 1 86.75 596 TRP B CA 1
ATOM 10284 C C . TRP B 1 596 ? -25.5 12.32 -17 1 86.75 596 TRP B C 1
ATOM 10286 O O . TRP B 1 596 ? -24.875 12.852 -17.922 1 86.75 596 TRP B O 1
ATOM 10296 N N . ARG B 1 597 ? -26.312 11.328 -17.141 1 82.69 597 ARG B N 1
ATOM 10297 C CA . ARG B 1 597 ? -26.688 10.844 -18.469 1 82.69 597 ARG B CA 1
ATOM 10298 C C . ARG B 1 597 ? -28.156 11.07 -18.75 1 82.69 597 ARG B C 1
ATOM 10300 O O . ARG B 1 597 ? -29.016 10.391 -18.188 1 82.69 597 ARG B O 1
ATOM 10307 N N . ASP B 1 598 ? -28.406 11.812 -19.781 1 84.56 598 ASP B N 1
ATOM 10308 C CA . ASP B 1 598 ? -29.781 12.156 -20.125 1 84.56 598 ASP B CA 1
ATOM 10309 C C . ASP B 1 598 ? -30.531 10.953 -20.688 1 84.56 598 ASP B C 1
ATOM 10311 O O . ASP B 1 598 ? -31.734 10.781 -20.422 1 84.56 598 ASP B O 1
ATOM 10315 N N . GLU B 1 599 ? -29.828 10.133 -21.328 1 85.44 599 GLU B N 1
ATOM 10316 C CA . GLU B 1 599 ? -30.453 9.008 -22.016 1 85.44 599 GLU B CA 1
ATOM 10317 C C . GLU B 1 599 ? -31.047 8.008 -21.016 1 85.44 599 GLU B C 1
ATOM 10319 O O . GLU B 1 599 ? -32.031 7.324 -21.328 1 85.44 599 GLU B O 1
ATOM 10324 N N . LYS B 1 600 ? -30.578 7.992 -19.812 1 84.62 600 LYS B N 1
ATOM 10325 C CA . LYS B 1 600 ? -31.031 7.012 -18.828 1 84.62 600 LYS B CA 1
ATOM 10326 C C . LYS B 1 600 ? -31.625 7.695 -17.609 1 84.62 600 LYS B C 1
ATOM 10328 O O . LYS B 1 600 ? -31.672 7.109 -16.516 1 84.62 600 LYS B O 1
ATOM 10333 N N . ALA B 1 601 ? -32.094 8.875 -17.844 1 90.25 601 ALA B N 1
ATOM 10334 C CA . ALA B 1 601 ? -32.531 9.688 -16.719 1 90.25 601 ALA B CA 1
ATOM 10335 C C . ALA B 1 601 ? -33.844 9.188 -16.141 1 90.25 601 ALA B C 1
ATOM 10337 O O . ALA B 1 601 ? -34.125 9.406 -14.961 1 90.25 601 ALA B O 1
ATOM 10338 N N . ASP B 1 602 ? -34.625 8.453 -16.969 1 92.31 602 ASP B N 1
ATOM 10339 C CA . ASP B 1 602 ? -35.969 8.016 -16.531 1 92.31 602 ASP B CA 1
ATOM 10340 C C . ASP B 1 602 ? -35.875 6.625 -15.898 1 92.31 602 ASP B C 1
ATOM 10342 O O . ASP B 1 602 ? -36.875 6.133 -15.359 1 92.31 602 ASP B O 1
ATOM 10346 N N . GLU B 1 603 ? -34.75 6.074 -15.938 1 92.56 603 GLU B N 1
ATOM 10347 C CA . GLU B 1 603 ? -34.531 4.75 -15.352 1 92.56 603 GLU B CA 1
ATOM 10348 C C . GLU B 1 603 ? -33.75 4.832 -14.055 1 92.56 603 GLU B C 1
ATOM 10350 O O . GLU B 1 603 ? -32.938 5.734 -13.875 1 92.56 603 GLU B O 1
ATOM 10355 N N . PRO B 1 604 ? -34.125 3.842 -13.203 1 93.5 604 PRO B N 1
ATOM 10356 C CA . PRO B 1 604 ? -33.281 3.799 -12.016 1 93.5 604 PRO B CA 1
ATOM 10357 C C . PRO B 1 604 ? -31.828 3.438 -12.336 1 93.5 604 PRO B C 1
ATOM 10359 O O . PRO B 1 604 ? -31.578 2.641 -13.242 1 93.5 604 PRO B O 1
ATOM 10362 N N . TRP B 1 605 ? -30.906 4.031 -11.617 1 91.44 605 TRP B N 1
ATOM 10363 C CA . TRP B 1 605 ? -29.5 3.68 -11.812 1 91.44 605 TRP B CA 1
ATOM 10364 C C . TRP B 1 605 ? -29.266 2.201 -11.523 1 91.44 605 TRP B C 1
ATOM 10366 O O . TRP B 1 605 ? -28.5 1.537 -12.219 1 91.44 605 TRP B O 1
ATOM 10376 N N . HIS B 1 606 ? -29.844 1.7 -10.445 1 91.94 606 HIS B N 1
ATOM 10377 C CA . HIS B 1 606 ? -29.859 0.294 -10.055 1 91.94 606 HIS B CA 1
ATOM 10378 C C . HIS B 1 606 ? -31.125 -0.052 -9.289 1 91.94 606 HIS B C 1
ATOM 10380 O O . HIS B 1 606 ? -31.812 0.837 -8.773 1 91.94 606 HIS B O 1
ATOM 10386 N N . ILE B 1 607 ? -31.406 -1.343 -9.352 1 93.31 607 ILE B N 1
ATOM 10387 C CA . ILE B 1 607 ? -32.469 -1.849 -8.492 1 93.31 607 ILE B CA 1
ATOM 10388 C C . ILE B 1 607 ? -31.875 -2.596 -7.305 1 93.31 607 ILE B C 1
ATOM 10390 O O . ILE B 1 607 ? -30.672 -2.889 -7.293 1 93.31 607 ILE B O 1
ATOM 10394 N N . LYS B 1 608 ? -32.688 -2.818 -6.355 1 94.88 608 LYS B N 1
ATOM 10395 C CA . LYS B 1 608 ? -32.25 -3.441 -5.102 1 94.88 608 LYS B CA 1
ATOM 10396 C C . LYS B 1 608 ? -31.484 -4.727 -5.355 1 94.88 608 LYS B C 1
ATOM 10398 O O . LYS B 1 608 ? -30.438 -4.965 -4.734 1 94.88 608 LYS B O 1
ATOM 10403 N N . ASN B 1 609 ? -31.922 -5.555 -6.305 1 94.5 609 ASN B N 1
ATOM 10404 C CA . ASN B 1 609 ? -31.312 -6.852 -6.582 1 94.5 609 ASN B CA 1
ATOM 10405 C C . ASN B 1 609 ? -29.906 -6.699 -7.137 1 94.5 609 ASN B C 1
ATOM 10407 O O . ASN B 1 609 ? -29.047 -7.559 -6.914 1 94.5 609 ASN B O 1
ATOM 10411 N N . ASP B 1 610 ? -29.672 -5.605 -7.809 1 95.38 610 ASP B N 1
ATOM 10412 C CA . ASP B 1 610 ? -28.328 -5.344 -8.328 1 95.38 610 ASP B CA 1
ATOM 10413 C C . ASP B 1 610 ? -27.344 -5.102 -7.188 1 95.38 610 ASP B C 1
ATOM 10415 O O . ASP B 1 610 ? -26.188 -5.543 -7.258 1 95.38 610 ASP B O 1
ATOM 10419 N N . LEU B 1 611 ? -27.797 -4.41 -6.199 1 97.12 611 LEU B N 1
ATOM 10420 C CA . LEU B 1 611 ? -26.969 -4.129 -5.035 1 97.12 611 LEU B CA 1
ATOM 10421 C C . LEU B 1 611 ? -26.688 -5.398 -4.238 1 97.12 611 LEU B C 1
ATOM 10423 O O . LEU B 1 611 ? -25.562 -5.645 -3.824 1 97.12 611 LEU B O 1
ATOM 10427 N N . LEU B 1 612 ? -27.734 -6.191 -4.09 1 97.06 612 LEU B N 1
ATOM 10428 C CA . LEU B 1 612 ? -27.609 -7.461 -3.381 1 97.06 612 LEU B CA 1
ATOM 10429 C C . LEU B 1 612 ? -26.609 -8.375 -4.094 1 97.06 612 LEU B C 1
ATOM 10431 O O . LEU B 1 612 ? -25.781 -9.008 -3.453 1 97.06 612 LEU B O 1
ATOM 10435 N N . ALA B 1 613 ? -26.719 -8.461 -5.383 1 96.31 613 ALA B N 1
ATOM 10436 C CA . ALA B 1 613 ? -25.828 -9.305 -6.168 1 96.31 613 ALA B CA 1
ATOM 10437 C C . ALA B 1 613 ? -24.359 -8.891 -5.969 1 96.31 613 ALA B C 1
ATOM 10439 O O . ALA B 1 613 ? -23.484 -9.742 -5.867 1 96.31 613 ALA B O 1
ATOM 10440 N N . ALA B 1 614 ? -24.109 -7.582 -5.938 1 96.81 614 ALA B N 1
ATOM 10441 C CA . ALA B 1 614 ? -22.75 -7.07 -5.738 1 96.81 614 ALA B CA 1
ATOM 10442 C C . ALA B 1 614 ? -22.219 -7.461 -4.363 1 96.81 614 ALA B C 1
ATOM 10444 O O . ALA B 1 614 ? -21.062 -7.871 -4.234 1 96.81 614 ALA B O 1
ATOM 10445 N N . LEU B 1 615 ? -23.047 -7.371 -3.361 1 97.62 615 LEU B N 1
ATOM 10446 C CA . LEU B 1 615 ? -22.641 -7.695 -1.997 1 97.62 615 LEU B CA 1
ATOM 10447 C C . LEU B 1 615 ? -22.406 -9.195 -1.843 1 97.62 615 LEU B C 1
ATOM 10449 O O . LEU B 1 615 ? -21.453 -9.617 -1.192 1 97.62 615 LEU B O 1
ATOM 10453 N N . PHE B 1 616 ? -23.25 -10 -2.451 1 95.38 616 PHE B N 1
ATOM 10454 C CA . PHE B 1 616 ? -23.109 -11.453 -2.385 1 95.38 616 PHE B CA 1
ATOM 10455 C C . PHE B 1 616 ? -21.797 -11.891 -3.02 1 95.38 616 PHE B C 1
ATOM 10457 O O . PHE B 1 616 ? -21.125 -12.789 -2.508 1 95.38 616 PHE B O 1
ATOM 10464 N N . GLU B 1 617 ? -21.469 -11.258 -4.086 1 94.19 617 GLU B N 1
ATOM 10465 C CA . GLU B 1 617 ? -20.219 -11.609 -4.742 1 94.19 617 GLU B CA 1
ATOM 10466 C C . GLU B 1 617 ? -19.016 -11.148 -3.916 1 94.19 617 GLU B C 1
ATOM 10468 O O . GLU B 1 617 ? -18.016 -11.867 -3.807 1 94.19 617 GLU B O 1
ATOM 10473 N N . PHE B 1 618 ? -19.141 -10.047 -3.301 1 95.69 618 PHE B N 1
ATOM 10474 C CA . PHE B 1 618 ? -18.016 -9.5 -2.545 1 95.69 618 PHE B CA 1
ATOM 10475 C C . PHE B 1 618 ? -17.75 -10.328 -1.294 1 95.69 618 PHE B C 1
ATOM 10477 O O . PHE B 1 618 ? -16.609 -10.43 -0.841 1 95.69 618 PHE B O 1
ATOM 10484 N N . ILE B 1 619 ? -18.766 -10.891 -0.746 1 94.5 619 ILE B N 1
ATOM 10485 C CA . ILE B 1 619 ? -18.609 -11.672 0.475 1 94.5 619 ILE B CA 1
ATOM 10486 C C . ILE B 1 619 ? -17.531 -12.727 0.275 1 94.5 619 ILE B C 1
ATOM 10488 O O . ILE B 1 619 ? -16.766 -13.031 1.199 1 94.5 619 ILE B O 1
ATOM 10492 N N . TYR B 1 620 ? -17.391 -13.219 -0.946 1 90.06 620 TYR B N 1
ATOM 10493 C CA . TYR B 1 620 ? -16.422 -14.266 -1.255 1 90.06 620 TYR B CA 1
ATOM 10494 C C . TYR B 1 620 ? -15 -13.719 -1.245 1 90.06 620 TYR B C 1
ATOM 10496 O O . TYR B 1 620 ? -14.039 -14.469 -1.087 1 90.06 620 TYR B O 1
ATOM 10504 N N . PHE B 1 621 ? -14.859 -12.43 -1.443 1 92 621 PHE B N 1
ATOM 10505 C CA . PHE B 1 621 ? -13.539 -11.812 -1.522 1 92 621 PHE B CA 1
ATOM 10506 C C . PHE B 1 621 ? -13.195 -11.109 -0.215 1 92 621 PHE B C 1
ATOM 10508 O O . PHE B 1 621 ? -12.062 -10.656 -0.029 1 92 621 PHE B O 1
ATOM 10515 N N . ALA B 1 622 ? -14.148 -11.031 0.73 1 93.19 622 ALA B N 1
ATOM 10516 C CA . ALA B 1 622 ? -13.992 -10.258 1.957 1 93.19 622 ALA B CA 1
ATOM 10517 C C . ALA B 1 622 ? -12.773 -10.711 2.748 1 93.19 622 ALA B C 1
ATOM 10519 O O . ALA B 1 622 ? -12.07 -9.891 3.35 1 93.19 622 ALA B O 1
ATOM 10520 N N . LYS B 1 623 ? -12.469 -11.945 2.676 1 87.31 623 LYS B N 1
ATOM 10521 C CA . LYS B 1 623 ? -11.352 -12.492 3.432 1 87.31 623 LYS B CA 1
ATOM 10522 C C . LYS B 1 623 ? -10.023 -11.938 2.93 1 87.31 623 LYS B C 1
ATOM 10524 O O . LYS B 1 623 ? -9.078 -11.773 3.705 1 87.31 623 LYS B O 1
ATOM 10529 N N . HIS B 1 624 ? -9.961 -11.688 1.687 1 87.44 624 HIS B N 1
ATOM 10530 C CA . HIS B 1 624 ? -8.742 -11.148 1.094 1 87.44 624 HIS B CA 1
ATOM 10531 C C . HIS B 1 624 ? -8.492 -9.719 1.553 1 87.44 624 HIS B C 1
ATOM 10533 O O . HIS B 1 624 ? -7.383 -9.195 1.396 1 87.44 624 HIS B O 1
ATOM 10539 N N . PHE B 1 625 ? -9.523 -9.125 2.123 1 89.69 625 PHE B N 1
ATOM 10540 C CA . PHE B 1 625 ? -9.406 -7.773 2.656 1 89.69 625 PHE B CA 1
ATOM 10541 C C . PHE B 1 625 ? -9.391 -7.793 4.18 1 89.69 625 PHE B C 1
ATOM 10543 O O . PHE B 1 625 ? -9.461 -6.738 4.82 1 89.69 625 PHE B O 1
ATOM 10550 N N . ASP B 1 626 ? -9.391 -8.984 4.805 1 87.31 626 ASP B N 1
ATOM 10551 C CA . ASP B 1 626 ? -9.445 -9.164 6.254 1 87.31 626 ASP B CA 1
ATOM 10552 C C . ASP B 1 626 ? -10.695 -8.508 6.836 1 87.31 626 ASP B C 1
ATOM 10554 O O . ASP B 1 626 ? -10.625 -7.805 7.848 1 87.31 626 ASP B O 1
ATOM 10558 N N . ILE B 1 627 ? -11.75 -8.609 6.105 1 94.31 627 ILE B N 1
ATOM 10559 C CA . ILE B 1 627 ? -13.039 -8.07 6.535 1 94.31 627 ILE B CA 1
ATOM 10560 C C . ILE B 1 627 ? -13.953 -9.211 6.98 1 94.31 627 ILE B C 1
ATOM 10562 O O . ILE B 1 627 ? -14.156 -10.172 6.238 1 94.31 627 ILE B O 1
ATOM 10566 N N . ASN B 1 628 ? -14.508 -9.047 8.172 1 94.62 628 ASN B N 1
ATOM 10567 C CA . ASN B 1 628 ? -15.5 -10 8.664 1 94.62 628 ASN B CA 1
ATOM 10568 C C . ASN B 1 628 ? -16.766 -9.992 7.805 1 94.62 628 ASN B C 1
ATOM 10570 O O . ASN B 1 628 ? -17.344 -8.938 7.574 1 94.62 628 ASN B O 1
ATOM 10574 N N . GLU B 1 629 ? -17.188 -11.156 7.402 1 95 629 GLU B N 1
ATOM 10575 C CA . GLU B 1 629 ? -18.344 -11.305 6.52 1 95 629 GLU B CA 1
ATOM 10576 C C . GLU B 1 629 ? -19.609 -10.727 7.164 1 95 629 GLU B C 1
ATOM 10578 O O . GLU B 1 629 ? -20.531 -10.312 6.465 1 95 629 GLU B O 1
ATOM 10583 N N . ARG B 1 630 ? -19.609 -10.633 8.438 1 95.81 630 ARG B N 1
ATOM 10584 C CA . ARG B 1 630 ? -20.781 -10.156 9.164 1 95.81 630 ARG B CA 1
ATOM 10585 C C . ARG B 1 630 ? -21.094 -8.711 8.797 1 95.81 630 ARG B C 1
ATOM 10587 O O . ARG B 1 630 ? -22.266 -8.305 8.797 1 95.81 630 ARG B O 1
ATOM 10594 N N . TYR B 1 631 ? -20.062 -7.961 8.508 1 96.44 631 TYR B N 1
ATOM 10595 C CA . TYR B 1 631 ? -20.281 -6.574 8.125 1 96.44 631 TYR B CA 1
ATOM 10596 C C . TYR B 1 631 ? -20.969 -6.484 6.777 1 96.44 631 TYR B C 1
ATOM 10598 O O . TYR B 1 631 ? -21.812 -5.609 6.559 1 96.44 631 TYR B O 1
ATOM 10606 N N . VAL B 1 632 ? -20.625 -7.383 5.855 1 97.75 632 VAL B N 1
ATOM 10607 C CA . VAL B 1 632 ? -21.281 -7.426 4.547 1 97.75 632 VAL B CA 1
ATOM 10608 C C . VAL B 1 632 ? -22.703 -7.949 4.691 1 97.75 632 VAL B C 1
ATOM 10610 O O . VAL B 1 632 ? -23.641 -7.402 4.094 1 97.75 632 VAL B O 1
ATOM 10613 N N . GLU B 1 633 ? -22.906 -8.922 5.539 1 97.56 633 GLU B N 1
ATOM 10614 C CA . GLU B 1 633 ? -24.219 -9.539 5.77 1 97.56 633 GLU B CA 1
ATOM 10615 C C . GLU B 1 633 ? -25.203 -8.539 6.355 1 97.56 633 GLU B C 1
ATOM 10617 O O . GLU B 1 633 ? -26.391 -8.578 6.039 1 97.56 633 GLU B O 1
ATOM 10622 N N . SER B 1 634 ? -24.719 -7.711 7.199 1 97.06 634 SER B N 1
ATOM 10623 C CA . SER B 1 634 ? -25.578 -6.707 7.797 1 97.06 634 SER B CA 1
ATOM 10624 C C . SER B 1 634 ? -26.203 -5.801 6.734 1 97.06 634 SER B C 1
ATOM 10626 O O . SER B 1 634 ? -27.359 -5.402 6.848 1 97.06 634 SER B O 1
ATOM 10628 N N . TRP B 1 635 ? -25.5 -5.5 5.762 1 97.69 635 TRP B N 1
ATOM 10629 C CA . TRP B 1 635 ? -26.016 -4.641 4.699 1 97.69 635 TRP B CA 1
ATOM 10630 C C . TRP B 1 635 ? -26.922 -5.43 3.76 1 97.69 635 TRP B C 1
ATOM 10632 O O . TRP B 1 635 ? -27.875 -4.879 3.197 1 97.69 635 TRP B O 1
ATOM 10642 N N . ILE B 1 636 ? -26.625 -6.715 3.574 1 97.62 636 ILE B N 1
ATOM 10643 C CA . ILE B 1 636 ? -27.531 -7.574 2.826 1 97.62 636 ILE B CA 1
ATOM 10644 C C . ILE B 1 636 ? -28.891 -7.621 3.523 1 97.62 636 ILE B C 1
ATOM 10646 O O . ILE B 1 636 ? -29.938 -7.465 2.881 1 97.62 636 ILE B O 1
ATOM 10650 N N . GLN B 1 637 ? -28.875 -7.754 4.797 1 97.25 637 GLN B N 1
ATOM 10651 C CA . GLN B 1 637 ? -30.109 -7.766 5.574 1 97.25 637 GLN B CA 1
ATOM 10652 C C . GLN B 1 637 ? -30.812 -6.414 5.512 1 97.25 637 GLN B C 1
ATOM 10654 O O . GLN B 1 637 ? -32.031 -6.355 5.414 1 97.25 637 GLN B O 1
ATOM 10659 N N . TYR B 1 638 ? -30.062 -5.398 5.582 1 96.44 638 TYR B N 1
ATOM 10660 C CA . TYR B 1 638 ? -30.609 -4.051 5.461 1 96.44 638 TYR B CA 1
ATOM 10661 C C . TYR B 1 638 ? -31.391 -3.891 4.156 1 96.44 638 TYR B C 1
ATOM 10663 O O . TYR B 1 638 ? -32.531 -3.414 4.16 1 96.44 638 TYR B O 1
ATOM 10671 N N . LEU B 1 639 ? -30.797 -4.328 3.078 1 96.62 639 LEU B N 1
ATOM 10672 C CA . LEU B 1 639 ? -31.406 -4.184 1.765 1 96.62 639 LEU B CA 1
ATOM 10673 C C . LEU B 1 639 ? -32.625 -5.102 1.627 1 96.62 639 LEU B C 1
ATOM 10675 O O . LEU B 1 639 ? -33.625 -4.734 0.994 1 96.62 639 LEU B O 1
ATOM 10679 N N . ARG B 1 640 ? -32.531 -6.234 2.24 1 95.69 640 ARG B N 1
ATOM 10680 C CA . ARG B 1 640 ? -33.656 -7.156 2.182 1 95.69 640 ARG B CA 1
ATOM 10681 C C . ARG B 1 640 ? -34.875 -6.582 2.898 1 95.69 640 ARG B C 1
ATOM 10683 O O . ARG B 1 640 ? -36 -6.805 2.477 1 95.69 640 ARG B O 1
ATOM 10690 N N . ASN B 1 641 ? -34.625 -5.836 3.895 1 92.69 641 ASN B N 1
ATOM 10691 C CA . ASN B 1 641 ? -35.688 -5.301 4.723 1 92.69 641 ASN B CA 1
ATOM 10692 C C . ASN B 1 641 ? -36.125 -3.91 4.258 1 92.69 641 ASN B C 1
ATOM 10694 O O . ASN B 1 641 ? -37.062 -3.336 4.793 1 92.69 641 ASN B O 1
ATOM 10698 N N . ALA B 1 642 ? -35.438 -3.365 3.383 1 87.75 642 ALA B N 1
ATOM 10699 C CA . ALA B 1 642 ? -35.75 -2.023 2.898 1 87.75 642 ALA B CA 1
ATOM 10700 C C . ALA B 1 642 ? -36.844 -2.066 1.83 1 87.75 642 ALA B C 1
ATOM 10702 O O . ALA B 1 642 ? -36.969 -3.049 1.094 1 87.75 642 ALA B O 1
#

Nearest PDB structures (foldseek):
  2jhp-assembly1_A  TM=9.201E-01  e=3.945E-72  Bluetongue virus (serotype 10 / American isolate)
  8cev-assembly1_A  TM=5.494E-01  e=1.785E-08  Monkeypox virus
  2ga9-assembly1_A  TM=5.374E-01  e=5.273E-08  Orthopoxvirus vaccinia
  8oiv-assembly1_A  TM=5.209E-01  e=7.703E-08  Monkeypox virus
  3vyw-assembly1_A  TM=5.114E-01  e=8.962E+00  Aquifex aeolicus VF5

Secondary structure (DSSP, 8-state):
-----EEEE-GGGGGGGGG-SS-EEE-TT--SHHHHHHHHTT--S-EEEES--TTS-HHHHHHTTEEEEESSS-EE-SS-EE--SEE--HHHHTT--HHHHHHHHHHHHHHHHHHHHHHHHHHHHHH-SEEES--HHHHHH--TTT-EEEE-PPPPP-SS-----S-GGG--B-S-HHHHHHHHH-SS-SEEEEET-TTSHHHHHHHHH-HHHHHTSEEEEE-TTPPP---TTEEEE-S---SHHHHHTT--SS---EEEEE-------TTSHHHHHHHHHHHHHHHHHHHHTTTT-SEEEEEEEPPSS-SEEEEEESEEE--TT--TT--EEEEEEE-SS--SS--TTSPBPEEEEEEHHHHHHHHHHH--TT-BHHHHHHHHHHHHSEE--TTT----S-EEE-S-TTBGGGGGGHHHHHHHHHH-SEEEEE---S--SS--BPP--HHHHHHHH-BTTEEEEEHHHHHHHHHHH-TTTS-TT----HHHHTTEEEEEE-PPPP----TTT---TTHHHHHHHHHHH-SSTTHHHHHHHHTT----HHHHHHHHHT-----HHHHHHIIIIITTS-HHHHHHHHHHHT---S---GGGTTS-S--HHHHHHHHHHHHTTGGGGT--HHHHHHHHHHHHH-/-----EEEE-GGGGGGGGG-SS-EEE-TT--SHHHHHHHHTT--S-EEEES--TTS-HHHHHHTTEEEEESSS-EE-SS-EE--SEE--HHHHTT--HHHHHHHHHHHHHHHHHHHHHHHHHHHHHH-SEEES--HHHHHH--TTT-EEEE-PPPPP-SS-----S-GGG--B-S-HHHHHHHHH-SS-SEEEEET-TTSHHHHHHHHH-HHHHHHSEEEEE-TTPPP---TTEEEE-S---SHHHHHTT--SS---EEEEE-------TTSHHHHHHHHHHHHHHHHHHHHTTTT-SEEEEEEEPPSS-SEEEEEESEEE--TT--TT--EEEEEEE-SS--SS--TTSPBPEEEEEEHHHHHHHHHHH--TT-BHHHHHHHHHHHHSEE--TTT----S-EEE-S-TTBGGGGGGHHHHHHHHHH-SEEEEE---S--SS--BPP--HHHHHHHH-BTTEEEEEHHHHHHHHHHH-TTTS-TT----HHHHTTEEEEEE-PPPP----TTT---TTHHHHHHHHHHH-SSTTHHHHHHHHTT----HHHHHHHHHT-----HHHHHHIIIIITTS-HHHHHHHHHHHT---S---GGGTTS-S--HHHHHHHHHHHHTTGGGGT--HHHHHHHHHHHHH-

Solvent-accessible surface area (backbone atoms only — not comparable to full-atom values): 67365 Å² total; per-residue (Å²): 90,79,72,44,35,28,42,32,38,42,78,90,53,52,75,50,54,76,72,47,53,55,50,77,44,75,37,67,84,64,84,47,54,46,56,47,44,55,59,56,17,48,57,70,51,51,28,36,30,40,68,71,56,44,88,39,40,62,67,54,41,41,62,63,13,43,40,42,34,25,66,48,74,64,43,68,35,54,78,50,72,30,58,41,66,43,71,41,56,64,78,58,53,74,74,48,51,51,68,56,48,34,41,49,46,7,48,53,45,53,56,19,46,48,37,47,54,49,51,55,48,54,55,40,63,76,70,36,35,33,35,27,50,42,50,55,74,49,62,74,69,51,46,49,90,67,35,44,53,22,9,76,65,65,79,41,54,23,70,94,44,62,67,77,92,76,56,74,85,77,45,34,54,46,56,57,35,67,38,36,49,50,59,37,70,59,78,61,51,39,30,37,39,30,35,39,47,45,72,43,57,53,58,52,51,39,34,70,73,38,48,69,68,46,67,64,23,40,36,38,35,28,16,68,69,40,60,89,70,86,52,87,48,50,44,76,38,67,46,84,74,88,48,46,68,59,52,55,72,70,58,71,88,70,95,48,22,24,32,38,36,35,47,70,74,79,88,63,66,81,90,35,68,67,38,51,52,50,52,50,49,48,34,50,47,46,46,49,31,49,59,72,40,18,68,60,23,22,35,34,41,29,45,33,71,59,62,86,87,42,66,58,50,76,50,64,37,43,42,46,27,63,42,32,19,28,49,54,84,49,61,47,37,33,31,35,26,38,47,64,15,50,59,76,59,68,52,76,89,52,49,62,46,39,81,42,78,42,53,37,64,62,52,48,50,46,27,64,71,48,28,20,61,64,24,19,37,57,54,36,46,27,39,30,31,51,66,63,42,20,81,44,54,69,76,72,55,79,74,81,66,50,27,29,40,44,82,44,58,30,28,57,90,34,63,90,41,49,70,46,40,55,51,44,51,72,66,28,45,32,27,34,39,40,44,44,87,68,91,50,91,83,60,60,60,45,59,42,63,28,44,54,50,26,52,64,61,35,39,78,54,28,43,29,21,18,30,35,23,45,51,48,38,38,32,67,78,35,41,87,83,32,48,78,62,65,61,48,37,31,27,64,32,50,34,25,34,35,39,30,62,42,77,75,67,81,42,61,67,24,45,34,62,46,57,74,72,26,50,65,32,49,48,52,51,44,25,43,72,31,57,62,78,52,48,63,63,51,52,37,43,73,73,73,41,66,56,33,59,69,62,34,46,41,56,75,53,46,51,48,46,37,29,47,50,54,52,51,42,17,37,70,62,38,28,59,28,42,46,68,55,42,52,49,52,31,59,74,67,66,52,48,62,48,62,75,58,79,91,53,36,63,41,48,83,53,53,72,65,16,50,46,45,23,50,61,56,43,51,78,50,26,63,71,70,75,38,66,56,64,45,57,47,54,52,48,51,48,59,70,72,96,91,80,74,44,35,27,42,32,40,42,79,90,54,52,76,50,55,75,73,46,51,56,50,77,42,75,39,66,84,63,84,47,53,45,58,48,45,55,58,56,16,47,57,72,52,53,28,37,30,38,67,72,57,44,86,39,41,63,68,54,41,40,62,64,13,43,38,43,34,25,66,48,72,65,45,69,35,52,79,51,70,30,58,42,66,43,72,43,56,66,76,58,53,74,71,47,51,49,67,55,48,33,41,49,46,6,46,53,44,52,57,19,47,49,38,46,53,49,52,56,46,54,55,39,63,75,71,35,37,34,36,27,50,42,49,56,73,48,62,74,70,52,47,50,90,67,35,44,54,21,9,74,65,66,78,41,53,22,69,94,46,62,68,75,91,77,57,75,85,79,45,34,52,46,53,57,35,68,40,36,48,51,60,35,70,60,78,63,50,39,31,38,40,31,35,40,48,46,70,43,58,53,59,52,50,38,35,69,74,37,46,68,68,46,68,65,23,40,35,40,34,29,17,66,68,39,59,91,71,87,54,88,49,50,44,75,38,66,46,84,76,88,48,46,68,57,54,55,71,71,58,71,88,69,95,50,23,24,33,38,35,35,48,69,75,80,90,62,67,80,90,34,69,66,38,50,52,48,52,50,50,48,34,52,47,46,46,49,31,48,58,72,41,19,67,60,22,22,35,33,41,28,47,33,70,59,62,86,88,41,64,59,50,75,49,64,36,42,44,47,27,63,43,32,17,27,49,54,85,48,60,48,36,34,31,34,27,38,48,64,15,49,59,76,59,68,50,75,90,53,49,62,45,39,80,42,79,41,52,36,63,62,52,48,49,46,28,63,71,49,27,20,60,63,24,20,37,58,54,37,47,27,42,30,31,50,65,62,41,23,81,44,53,67,75,72,54,79,75,81,65,50,26,29,40,44,82,46,58,30,28,56,89,35,63,90,40,50,71,46,41,55,52,44,52,73,67,26,44,32,26,34,39,40,45,44,87,68,90,48,93,82,58,61,60,45,59,43,62,30,44,53,50,26,52,64,61,35,38,78,54,30,42,30,20,19,30,36,22,46,51,48,38,38,31,66,79,37,42,88,84,32,49,78,62,65,62,45,38,33,28,63,31,48,35,25,35,35,40,31,63,43,76,76,67,80,42,60,69,25,44,35,60,46,58,72,71,26,51,65,30,51,48,51,51,43,25,41,72,31,56,63,77,50,48,61,62,52,51,37,44,73,73,73,40,65,55,34,58,68,61,33,46,42,56,75,53,47,52,48,46,37,29,48,50,55,51,50,43,17,37,71,62,38,28,60,28,42,46,69,55,40,52,49,51,32,59,75,66,66,53,50,63,50,62,74,56,77,89,53,35,63,41,48,83,54,54,73,64,16,50,47,47,24,52,62,56,42,52,77,51,26,63,72,68,75,37,66,57,64,44,57,48,52,52,48,51,48,57,70,72,98

Radius of gyration: 37.79 Å; Cα contacts (8 Å, |Δi|>4): 2506; chains: 2; bounding box: 75×121×85 Å

Organism: African horse sickness virus (NCBI:txid40050)

InterPro domains:
  IPR007753 Orbivirus VP4 core [PF05059] (2-637)
  IPR007753 Orbivirus VP4 core [cd20758] (175-383)
  IPR029063 S-adenosyl-L-methionine-dependent methyltransferase superfamily [G3DSA:3.40.50.150] (128-420)
  IPR043026 Orbivirus VP4 core, C-terminal [G3DSA:1.20.1280.200] (519-641)

Sequence (1284 aa):
MEPYAILYVTQEIEYLLKDSFLPKWELDGIKDLNTLWLERGRMACDTYAIGKIEQWSVRQLRAHRFLFISTKRKIRLKDCTISPDIFILKKELKEYDMKRFETLIGRRRVTLRKSFGNMLRAYAFQHVTVLHGSEAETLSYADPKRHVVKGQPKAAPMYDHPDRWWRDVDDGPTDKKLVSMLDYIIYSADEVYYVGCGDLKTLEQFASRDRKRFDRIKWICIDPIAPETSYANVKVVREKVVSARDLKHYLMRDEVERLLIWDVSADGLKGTIEWEKQRFKEDRNGENIAEALCADFALALIKHRIPEESDEYICRSSWLIPQPGAPITMYELRNLMRLDGYSHVERKHIPRAYARKIDAEVARRLVEEYHGEDVGRLLKRSLYEDIHIERADGLTDGDERTRADLFYLTNMRNVAFMHDVYRVVEKSFISTLWVSNRQNFTYDDVPVNRNFITLRFSKKNRRVLDGNGAILFLMWQHPKDFPKTMNYDPSWAENYAVIFYHALTSPVPDLSLCRFIGLRLMSSTLRINSDRAHQVTDILKKLGLDVSGHLFICLMSNSYVADLDWWFRMILEWSVKDREGKLAALSEAKAELIEWRDEKADEPWHIKNDLLAALFEFIYFAKHFDINERYVESWIQYLRNAMEPYAILYVTQEIEYLLKDSFLPKWELDGIKDLNTLWLERGRMACDTYAIGKIEQWSVRQLRAHRFLFISTKRKIRLKDCTISPDIFILKKELKEYDMKRFETLIGRRRVTLRKSFGNMLRAYAFQHVTVLHGSEAETLSYADPKRHVVKGQPKAAPMYDHPDRWWRDVDDGPTDKKLVSMLDYIIYSADEVYYVGCGDLKTLEQFASRDRKRFDRIKWICIDPIAPETSYANVKVVREKVVSARDLKHYLMRDEVERLLIWDVSADGLKGTIEWEKQRFKEDRNGENIAEALCADFALALIKHRIPEESDEYICRSSWLIPQPGAPITMYELRNLMRLDGYSHVERKHIPRAYARKIDAEVARRLVEEYHGEDVGRLLKRSLYEDIHIERADGLTDGDERTRADLFYLTNMRNVAFMHDVYRVVEKSFISTLWVSNRQNFTYDDVPVNRNFITLRFSKKNRRVLDGNGAILFLMWQHPKDFPKTMNYDPSWAENYAVIFYHALTSPVPDLSLCRFIGLRLMSSTLRINSDRAHQVTDILKKLGLDVSGHLFICLMSNSYVADLDWWFRMILEWSVKDREGKLAALSEAKAELIEWRDEKADEPWHIKNDLLAALFEFIYFAKHFDINERYVESWIQYLRNA